Protein AF-A0A5N6YJR7-F1 (afdb_monomer_lite)

InterPro domains:
  IPR029063 S-adenosyl-L-methionine-dependent methyltransferase superfamily [G3DSA:3.40.50.150] (848-1028)
  IPR029063 S-adenosyl-L-methionine-dependent methyltransferase superfamily [SSF53335] (855-1019)
  IPR041698 Methyltransferase domain 25 [PF13649] (875-979)
  IPR051654 Fungal Meroterpenoid Biosynthesis Methyltransferases [PTHR35897] (820-1025)

pLDDT: mean 76.23, std 20.25, range [21.7, 98.31]

Sequence (1075 aa):
MTVQIIPPQSAIFSLDSFKAKKLRFVSLGLSGSRAYQSPQRDFAPTCDWDFVGVLDRRCDILDLVRHKREELCDLVGIDQLENFPWEILDVVKEGQTNNNWEVIRFSGYAHDGSKRSLKLWSEEHIRTISPDYEGSRFGVLSAKTVRYMRNHHPRTGEQLFVYQPLRITENLCALVDVDFLAGEEDPTALTAGVTCDLFLSSYTLFERSVGIVKSLKGALMRKWRALSDAPDMQSLLPLLHGYNAFNTETFHRLHIELIGKKPSSVPVDGLSSLSSSSSPTRSDTESHGGSSATSQFKADEDYGIVSLLPIDEKYNARPLQPERSVSTTPDGPHRGDFEFRPVSTKYYPSVFTSNSQGSFGEIRIRANSGWSEWKPVFAKKGLYVNNECKVFPAVQEHFPPHCLQQLLAVDDDAEMLFYSLFEGRTLGQVRLDYYLKGNEASFRDTLNWFLDVELRRAEHVLDAYSKTIDFNPDPTSAPNQAIHRFYHTRLQSGCRFREFYSERCLDVLGVQSPKADFDTNDFLNTPLTINGVAYPPLQHYIDQATDIIDPYKQGGLSDQPVAFGLGDGHAGNLMVTENLKGSVAKAIYIDYEVSGTHSPFLDMAKSIYIDAFFNALYADLLSDTTTELSKSNKSGATVSWNIQPHAIDIDYKLQVDTISRLVAMVKLEYVLLPVFDLVNRNDTVKGSHSLDVLSAALFACALLTRNFKQRADVFFLNLALGVRLATELNEVLSETFGWHRFPVVRNPTTEFTQGMQLQLLSPAAGESQYSSPQWPKDLDMDFIAFLFSSNMQPDDVFLKRADDTYKLQQRFSQTENESHGTIIRRISQARRAGMMISPHTCIRESIFAEPRIDHHFAYSSILGEALQDPSKLLVDVGCCMGTDIRKLVLDGFPPENILGLDIESRYFDVGRTLYNEDRATTKLRFQQADLLDPNFSVKHAHLHNRFHLVHSANVIHLFGYAEQEIFFRNLIHLVAPGGMIWGRQVGLADDFGVGHHQLEGKGARFTIDEFRKLALRAGGWDETEARYEAQLVKYGEIRAEHQYKAWVLQWSIKVPVEKKRVSELRFFRVVEEED

Structure (mmCIF, N/CA/C/O backbone):
data_AF-A0A5N6YJR7-F1
#
_entry.id   AF-A0A5N6YJR7-F1
#
loop_
_atom_site.group_PDB
_atom_site.id
_atom_site.type_symbol
_atom_site.label_atom_id
_atom_site.label_alt_id
_atom_site.label_comp_id
_atom_site.label_asym_id
_atom_site.label_entity_id
_atom_site.label_seq_id
_atom_site.pdbx_PDB_ins_code
_atom_site.Cartn_x
_atom_site.Cartn_y
_atom_site.Cartn_z
_atom_site.occupancy
_atom_site.B_iso_or_equiv
_atom_site.auth_seq_id
_atom_site.auth_comp_id
_atom_site.auth_asym_id
_atom_site.auth_atom_id
_atom_site.pdbx_PDB_model_num
ATOM 1 N N . MET A 1 1 ? 26.171 2.708 -44.310 1.00 38.69 1 MET A N 1
ATOM 2 C CA . MET A 1 1 ? 25.849 3.221 -42.959 1.00 38.69 1 MET A CA 1
ATOM 3 C C . MET A 1 1 ? 25.446 4.672 -43.100 1.00 38.69 1 MET A C 1
ATOM 5 O O . MET A 1 1 ? 26.305 5.509 -43.384 1.00 38.69 1 MET A O 1
ATOM 9 N N . THR A 1 2 ? 24.152 4.920 -42.973 1.00 37.69 2 THR A N 1
ATOM 10 C CA . THR A 1 2 ? 23.501 6.204 -43.225 1.00 37.69 2 THR A CA 1
ATOM 11 C C . THR A 1 2 ? 23.140 6.779 -41.861 1.00 37.69 2 THR A C 1
ATOM 13 O O . THR A 1 2 ? 22.119 6.413 -41.304 1.00 37.69 2 THR A O 1
ATOM 16 N N . VAL A 1 3 ? 23.999 7.597 -41.251 1.00 38.53 3 VAL A N 1
ATOM 17 C CA . VAL A 1 3 ? 23.595 8.341 -40.044 1.00 38.53 3 VAL A CA 1
ATOM 18 C C . VAL A 1 3 ? 22.596 9.381 -40.528 1.00 38.53 3 VAL A C 1
ATOM 20 O O . VAL A 1 3 ? 22.969 10.274 -41.285 1.00 38.53 3 VAL A O 1
ATOM 23 N N . GLN A 1 4 ? 21.317 9.195 -40.213 1.00 42.91 4 GLN A N 1
ATOM 24 C CA . GLN A 1 4 ? 20.268 10.075 -40.704 1.00 42.91 4 GLN A CA 1
ATOM 25 C C . GLN A 1 4 ? 19.961 11.127 -39.646 1.00 42.91 4 GLN A C 1
ATOM 27 O O . GLN A 1 4 ? 19.423 10.825 -38.584 1.00 42.91 4 GLN A O 1
ATOM 32 N N . ILE A 1 5 ? 20.292 12.371 -39.975 1.00 43.91 5 ILE A N 1
ATOM 33 C CA . ILE A 1 5 ? 19.771 13.558 -39.307 1.00 43.91 5 ILE A CA 1
ATOM 34 C C . ILE A 1 5 ? 18.354 13.742 -39.864 1.00 43.91 5 ILE A C 1
ATOM 36 O O . ILE A 1 5 ? 18.188 14.071 -41.037 1.00 43.91 5 ILE A O 1
ATOM 40 N N . ILE A 1 6 ? 17.324 13.437 -39.078 1.00 44.28 6 ILE A N 1
ATOM 41 C CA . ILE A 1 6 ? 15.934 13.694 -39.480 1.00 44.28 6 ILE A CA 1
ATOM 42 C C . ILE A 1 6 ? 15.703 15.202 -39.301 1.00 44.28 6 ILE A C 1
ATOM 44 O O . ILE A 1 6 ? 15.973 15.709 -38.214 1.00 44.28 6 ILE A O 1
ATOM 48 N N . PRO A 1 7 ? 15.265 15.951 -40.328 1.00 41.47 7 PRO A N 1
ATOM 49 C CA . PRO A 1 7 ? 15.310 17.403 -40.278 1.00 41.47 7 PRO A CA 1
ATOM 50 C C . PRO A 1 7 ? 14.008 17.990 -39.717 1.00 41.47 7 PRO A C 1
ATOM 52 O O . PRO A 1 7 ? 12.935 17.787 -40.294 1.00 41.47 7 PRO A O 1
ATOM 55 N N . PRO A 1 8 ? 14.089 18.853 -38.705 1.00 39.31 8 PRO A N 1
ATOM 56 C CA . PRO A 1 8 ? 13.503 20.182 -38.779 1.00 39.31 8 PRO A CA 1
ATOM 57 C C . PRO A 1 8 ? 14.431 21.062 -39.638 1.00 39.31 8 PRO A C 1
ATOM 59 O O . PRO A 1 8 ? 15.636 20.828 -39.695 1.00 39.31 8 PRO A O 1
ATOM 62 N N . GLN A 1 9 ? 13.887 22.029 -40.377 1.00 41.72 9 GLN A N 1
ATOM 63 C CA . GLN A 1 9 ? 14.510 22.679 -41.552 1.00 41.72 9 GLN A CA 1
ATOM 64 C C . GLN A 1 9 ? 15.831 23.459 -41.329 1.00 41.72 9 GLN A C 1
ATOM 66 O O . GLN A 1 9 ? 16.317 24.110 -42.250 1.00 41.72 9 GLN A O 1
ATOM 71 N N . SER A 1 10 ? 16.464 23.355 -40.163 1.00 44.59 10 SER A N 1
ATOM 72 C CA . SER A 1 10 ? 17.805 23.871 -39.877 1.00 44.59 10 SER A CA 1
ATOM 73 C C . SER A 1 10 ? 18.269 23.356 -38.509 1.00 44.59 10 SER A C 1
ATOM 75 O O . SER A 1 10 ? 18.097 24.024 -37.487 1.00 44.59 10 SER A O 1
ATOM 77 N N . ALA A 1 11 ? 18.833 22.154 -38.445 1.00 45.25 11 ALA A N 1
ATOM 78 C CA . ALA A 1 11 ? 19.458 21.707 -37.207 1.00 45.25 11 ALA A CA 1
ATOM 79 C C . ALA A 1 11 ? 20.708 22.568 -36.943 1.00 45.25 11 ALA A C 1
ATOM 81 O O . ALA A 1 11 ? 21.669 22.536 -37.706 1.00 45.25 11 ALA A O 1
ATOM 82 N N . ILE A 1 12 ? 20.692 23.337 -35.853 1.00 51.50 12 ILE A N 1
ATOM 83 C CA . ILE A 1 12 ? 21.845 24.101 -35.335 1.00 51.50 12 ILE A CA 1
ATOM 84 C C . ILE A 1 12 ? 23.001 23.164 -34.923 1.00 51.50 12 ILE A C 1
ATOM 86 O O . ILE A 1 12 ? 24.143 23.595 -34.797 1.00 51.50 12 ILE A O 1
ATOM 90 N N . PHE A 1 13 ? 22.715 21.869 -34.758 1.00 60.50 13 PHE A N 1
ATOM 91 C CA . PHE A 1 13 ? 23.660 20.828 -34.374 1.00 60.50 13 PHE A CA 1
ATOM 92 C C . PHE A 1 13 ? 23.787 19.762 -35.480 1.00 60.50 13 PHE A C 1
ATOM 94 O O . PHE A 1 13 ? 22.796 19.132 -35.853 1.00 60.50 13 PHE A O 1
ATOM 101 N N . SER A 1 14 ? 25.001 19.551 -36.003 1.00 61.88 14 SER A N 1
ATOM 102 C CA . SER A 1 14 ? 25.297 18.561 -37.052 1.00 61.88 14 SER A CA 1
ATOM 103 C C . SER A 1 14 ? 26.054 17.366 -36.474 1.00 61.88 14 SER A C 1
ATOM 105 O O . SER A 1 14 ? 27.153 17.522 -35.949 1.00 61.88 14 SER A O 1
ATOM 107 N N . LEU A 1 15 ? 25.500 16.162 -36.631 1.00 70.19 15 LEU A N 1
ATOM 108 C CA . LEU A 1 15 ? 26.139 14.915 -36.204 1.00 70.19 15 LEU A CA 1
ATOM 109 C C . LEU A 1 15 ? 27.204 14.452 -37.209 1.00 70.19 15 LEU A C 1
ATOM 111 O O . LEU A 1 15 ? 26.918 14.243 -38.390 1.00 70.19 15 LEU A O 1
ATOM 115 N N . ASP A 1 16 ? 28.427 14.219 -36.729 1.00 79.12 16 ASP A N 1
ATOM 116 C CA . ASP A 1 16 ? 29.512 13.672 -37.546 1.00 79.12 16 ASP A CA 1
ATOM 117 C C . ASP A 1 16 ? 29.330 12.158 -37.748 1.00 79.12 16 ASP A C 1
ATOM 119 O O . ASP A 1 16 ? 29.644 11.320 -36.895 1.00 79.12 16 ASP A O 1
ATOM 123 N N . SER A 1 17 ? 28.828 11.802 -38.931 1.00 70.75 17 SER A N 1
ATOM 124 C CA . SER A 1 17 ? 28.575 10.412 -39.312 1.00 70.75 17 SER A CA 1
ATOM 125 C C . SER A 1 17 ? 29.829 9.531 -39.359 1.00 70.75 17 SER A C 1
ATOM 127 O O . SER A 1 17 ? 29.715 8.309 -39.245 1.00 70.75 17 SER A O 1
ATOM 129 N N . PHE A 1 18 ? 31.019 10.109 -39.537 1.00 76.75 18 PHE A N 1
ATOM 130 C CA . PHE A 1 18 ? 32.278 9.372 -39.534 1.00 76.75 18 PHE A CA 1
ATOM 131 C C . PHE A 1 18 ? 32.716 9.066 -38.098 1.00 76.75 18 PHE A C 1
ATOM 133 O O . PHE A 1 18 ? 33.029 7.911 -37.793 1.00 76.75 18 PHE A O 1
ATOM 140 N N . LYS A 1 19 ? 32.644 10.056 -37.195 1.00 83.12 19 LYS A N 1
ATOM 141 C CA . LYS A 1 19 ? 32.892 9.853 -35.755 1.00 83.12 19 LYS A CA 1
ATOM 142 C C . LYS A 1 19 ? 31.936 8.816 -35.160 1.00 83.12 19 LYS A C 1
ATOM 144 O O . LYS A 1 19 ? 32.397 7.884 -34.505 1.00 83.12 19 LYS A O 1
ATOM 149 N N . ALA A 1 20 ? 30.638 8.893 -35.466 1.00 84.19 20 ALA A N 1
ATOM 150 C CA . ALA A 1 20 ? 29.651 7.915 -34.995 1.00 84.19 20 ALA A CA 1
ATOM 151 C C . ALA A 1 20 ? 30.009 6.468 -35.397 1.00 84.19 20 ALA A C 1
ATOM 153 O O . ALA A 1 20 ? 29.943 5.555 -34.574 1.00 84.19 20 ALA A O 1
ATOM 154 N N . LYS A 1 21 ? 30.482 6.252 -36.633 1.00 81.50 21 LYS A N 1
ATOM 155 C CA . LYS A 1 21 ? 30.946 4.928 -37.092 1.00 81.50 21 LYS A CA 1
ATOM 156 C C . LYS A 1 21 ? 32.212 4.469 -36.375 1.00 81.50 21 LYS A C 1
ATOM 158 O O . LYS A 1 21 ? 32.311 3.301 -36.010 1.00 81.50 21 LYS A O 1
ATOM 163 N N . LYS A 1 22 ? 33.175 5.370 -36.146 1.00 86.31 22 LYS A N 1
ATOM 164 C CA . LYS A 1 22 ? 34.405 5.066 -35.387 1.00 86.31 22 LYS A CA 1
ATOM 165 C C . LYS A 1 22 ? 34.087 4.637 -33.945 1.00 86.31 22 LYS A C 1
ATOM 167 O O . LYS A 1 22 ? 34.786 3.796 -33.375 1.00 86.31 22 LYS A O 1
ATOM 172 N N . LEU A 1 23 ? 33.009 5.181 -33.384 1.00 89.12 23 LEU A N 1
ATOM 173 C CA . LEU A 1 23 ? 32.462 4.825 -32.074 1.00 89.12 23 LEU A CA 1
ATOM 174 C C . LEU A 1 23 ? 31.532 3.600 -32.091 1.00 89.12 23 LEU A C 1
ATOM 176 O O . LEU A 1 23 ? 30.975 3.260 -31.056 1.00 89.12 23 LEU A O 1
ATOM 180 N N . ARG A 1 24 ? 31.424 2.892 -33.226 1.00 86.94 24 ARG A N 1
ATOM 181 C CA . ARG A 1 24 ? 30.637 1.656 -33.403 1.00 86.94 24 ARG A CA 1
ATOM 182 C C . ARG A 1 24 ? 29.122 1.814 -33.235 1.00 86.94 24 ARG A C 1
ATOM 184 O O . ARG A 1 24 ? 28.432 0.831 -32.984 1.00 86.94 24 ARG A O 1
ATOM 191 N N . PHE A 1 25 ? 28.578 3.014 -33.431 1.00 84.50 25 PHE A N 1
ATOM 192 C CA . PHE A 1 25 ? 27.127 3.153 -33.537 1.00 84.50 25 PHE A CA 1
ATOM 193 C C . PHE A 1 25 ? 26.617 2.453 -34.801 1.00 84.50 25 PHE A C 1
ATOM 195 O O . PHE A 1 25 ? 27.049 2.753 -35.918 1.00 84.50 25 PHE A O 1
ATOM 202 N N . VAL A 1 26 ? 25.660 1.548 -34.618 1.00 76.44 26 VAL A N 1
ATOM 203 C CA . VAL A 1 26 ? 24.882 0.926 -35.697 1.00 76.44 26 VAL A CA 1
ATOM 204 C C . VAL A 1 26 ? 23.881 1.937 -36.246 1.00 76.44 26 VAL A C 1
ATOM 206 O O . VAL A 1 26 ? 23.710 2.067 -37.461 1.00 76.44 26 VAL A O 1
ATOM 209 N N . SER A 1 27 ? 23.258 2.688 -35.338 1.00 74.62 27 SER A N 1
ATOM 210 C CA . SER A 1 27 ? 22.354 3.790 -35.638 1.00 74.62 27 SER A CA 1
ATOM 211 C C . SER A 1 27 ? 22.435 4.853 -34.545 1.00 74.62 27 SER A C 1
ATOM 213 O O . SER A 1 27 ? 22.679 4.539 -33.381 1.00 74.62 27 SER A O 1
ATOM 215 N N . LEU A 1 28 ? 22.229 6.111 -34.924 1.00 77.31 28 LEU A N 1
ATOM 216 C CA . LEU A 1 28 ? 22.162 7.242 -34.008 1.00 77.31 28 LEU A CA 1
ATOM 217 C C . LEU A 1 28 ? 21.106 8.215 -34.523 1.00 77.31 28 LEU A C 1
ATOM 219 O O . LEU A 1 28 ? 21.178 8.658 -35.670 1.00 77.31 28 LEU A O 1
ATOM 223 N N . GLY A 1 29 ? 20.122 8.502 -33.681 1.00 73.88 29 GLY A N 1
ATOM 224 C CA . GLY A 1 29 ? 19.033 9.427 -33.959 1.00 73.88 29 GLY A CA 1
ATOM 225 C C . GLY A 1 29 ? 19.043 10.618 -33.006 1.00 73.88 29 GLY A C 1
ATOM 226 O O . GLY A 1 29 ? 19.552 10.507 -31.891 1.00 73.88 29 GLY A O 1
ATOM 227 N N . LEU A 1 30 ? 18.478 11.738 -33.459 1.00 74.81 30 LEU A N 1
ATOM 228 C CA . LEU A 1 30 ? 18.408 13.013 -32.744 1.00 74.81 30 LEU A CA 1
ATOM 229 C C . LEU A 1 30 ? 16.988 13.585 -32.808 1.00 74.81 30 LEU A C 1
ATOM 231 O O . LEU A 1 30 ? 16.368 13.565 -33.870 1.00 74.81 30 LEU A O 1
ATOM 235 N N . SER A 1 31 ? 16.504 14.098 -31.680 1.00 71.19 31 SER A N 1
ATOM 236 C CA . SER A 1 31 ? 15.208 14.755 -31.501 1.00 71.19 31 SER A CA 1
ATOM 237 C C . SER A 1 31 ? 15.265 15.730 -30.297 1.00 71.19 31 SER A C 1
ATOM 239 O O . SER A 1 31 ? 16.349 16.165 -29.899 1.00 71.19 31 SER A O 1
ATOM 241 N N . GLY A 1 32 ? 14.119 16.113 -29.730 1.00 70.56 32 GLY A N 1
ATOM 242 C CA . GLY A 1 32 ? 13.998 16.952 -28.526 1.00 70.56 32 GLY A CA 1
ATOM 243 C C . GLY A 1 32 ? 13.419 18.341 -28.802 1.00 70.56 32 GLY A C 1
ATOM 244 O O . GLY A 1 32 ? 13.248 18.745 -29.953 1.00 70.56 32 GLY A O 1
ATOM 245 N N . SER A 1 33 ? 13.080 19.097 -27.753 1.00 67.06 33 SER A N 1
ATOM 246 C CA . SER A 1 33 ? 12.416 20.406 -27.897 1.00 67.06 33 SER A CA 1
ATOM 247 C C . SER A 1 33 ? 13.222 21.412 -28.727 1.00 67.06 33 SER A C 1
ATOM 249 O O . SER A 1 33 ? 12.625 22.190 -29.471 1.00 67.06 33 SER A O 1
ATOM 251 N N . ARG A 1 34 ? 14.561 21.365 -28.671 1.00 71.31 34 ARG A N 1
ATOM 252 C CA . ARG A 1 34 ? 15.426 22.214 -29.506 1.00 71.31 34 ARG A CA 1
ATOM 253 C C . ARG A 1 34 ? 15.514 21.793 -30.958 1.00 71.31 34 ARG A C 1
ATOM 255 O O . ARG A 1 34 ? 15.705 22.670 -31.796 1.00 71.31 34 ARG A O 1
ATOM 262 N N . ALA A 1 35 ? 15.384 20.503 -31.267 1.00 65.38 35 ALA A N 1
ATOM 263 C CA . ALA A 1 35 ? 15.420 20.062 -32.654 1.00 65.38 35 ALA A CA 1
ATOM 264 C C . ALA A 1 35 ? 14.335 20.816 -33.437 1.00 65.38 35 ALA A C 1
ATOM 266 O O . ALA A 1 35 ? 14.617 21.446 -34.444 1.00 65.38 35 ALA A O 1
ATOM 267 N N . TYR A 1 36 ? 13.119 20.882 -32.908 1.00 64.12 36 TYR A N 1
ATOM 268 C CA . TYR A 1 36 ? 11.953 21.416 -33.612 1.00 64.12 36 TYR A CA 1
ATOM 269 C C . TYR A 1 36 ? 11.804 22.952 -33.609 1.00 64.12 36 TYR A C 1
ATOM 271 O O . TYR A 1 36 ? 10.783 23.465 -34.069 1.00 64.12 36 TYR A O 1
ATOM 279 N N . GLN A 1 37 ? 12.785 23.708 -33.105 1.00 60.75 37 GLN A N 1
ATOM 280 C CA . GLN A 1 37 ? 12.712 25.172 -33.038 1.00 60.75 37 GLN A CA 1
ATOM 281 C C . GLN A 1 37 ? 13.240 25.853 -34.306 1.00 60.75 37 GLN A C 1
ATOM 283 O O . GLN A 1 37 ? 14.211 25.419 -34.920 1.00 60.75 37 GLN A O 1
ATOM 288 N N . SER A 1 38 ? 12.600 26.965 -34.688 1.00 57.25 38 SER A N 1
ATOM 289 C CA . SER A 1 38 ? 13.069 27.812 -35.791 1.00 57.25 38 SER A CA 1
ATOM 290 C C . SER A 1 38 ? 14.421 28.455 -35.438 1.00 57.25 38 SER A C 1
ATOM 292 O O . SER A 1 38 ? 14.562 28.977 -34.330 1.00 57.25 38 SER A O 1
ATOM 294 N N . PRO A 1 39 ? 15.386 28.510 -36.375 1.00 54.41 39 PRO A N 1
ATOM 295 C CA . PRO A 1 39 ? 16.738 29.032 -36.142 1.00 54.41 39 PRO A CA 1
ATOM 296 C C . PRO A 1 39 ? 16.769 30.552 -35.902 1.00 54.41 39 PRO A C 1
ATOM 298 O O . PRO A 1 39 ? 17.824 31.106 -35.620 1.00 54.41 39 PRO A O 1
ATOM 301 N N . GLN A 1 40 ? 15.628 31.235 -36.053 1.00 49.31 40 GLN A N 1
ATOM 302 C CA . GLN A 1 40 ? 15.487 32.691 -35.950 1.00 49.31 40 GLN A CA 1
ATOM 303 C C . GLN A 1 40 ? 14.990 33.179 -34.575 1.00 49.31 40 GLN A C 1
ATOM 305 O O . GLN A 1 40 ? 14.792 34.380 -34.410 1.00 49.31 40 GLN A O 1
ATOM 310 N N . ARG A 1 41 ? 14.737 32.290 -33.602 1.00 55.31 41 ARG A N 1
ATOM 311 C CA . ARG A 1 41 ? 14.317 32.677 -32.240 1.00 55.31 41 ARG A CA 1
ATOM 312 C C . ARG A 1 41 ? 15.483 32.595 -31.259 1.00 55.31 41 ARG A C 1
ATOM 314 O O . ARG A 1 41 ? 16.262 31.649 -31.318 1.00 55.31 41 ARG A O 1
ATOM 321 N N . ASP A 1 42 ? 15.543 33.547 -30.327 1.00 51.22 42 ASP A N 1
ATOM 322 C CA . ASP A 1 42 ? 16.462 33.486 -29.189 1.00 51.22 42 ASP A CA 1
ATOM 323 C C . ASP A 1 42 ? 16.223 32.201 -28.385 1.00 51.22 42 ASP A C 1
ATOM 325 O O . ASP A 1 42 ? 15.086 31.851 -28.046 1.00 51.22 42 ASP A O 1
ATOM 329 N N . PHE A 1 43 ? 17.303 31.472 -28.110 1.00 56.28 43 PHE A N 1
ATOM 330 C CA . PHE A 1 43 ? 17.238 30.172 -27.455 1.00 56.28 43 PHE A CA 1
ATOM 331 C C . PHE A 1 43 ? 16.816 30.316 -25.995 1.00 56.28 43 PHE A C 1
ATOM 333 O O . PHE A 1 43 ? 17.529 30.913 -25.188 1.00 56.28 43 PHE A O 1
ATOM 340 N N . ALA A 1 44 ? 15.699 29.694 -25.617 1.00 53.06 44 ALA A N 1
ATOM 341 C CA . ALA A 1 44 ? 15.388 29.525 -24.206 1.00 53.06 44 ALA A CA 1
ATOM 342 C C . ALA A 1 44 ? 16.381 28.514 -23.580 1.00 53.06 44 ALA A C 1
ATOM 344 O O . ALA A 1 44 ? 16.600 27.432 -24.143 1.00 53.06 44 ALA A O 1
ATOM 345 N N . PRO A 1 45 ? 16.971 28.812 -22.406 1.00 48.94 45 PRO A N 1
ATOM 346 C CA . PRO A 1 45 ? 17.922 27.920 -21.733 1.00 48.94 45 PRO A CA 1
ATOM 347 C C . PRO A 1 45 ? 17.298 26.594 -21.260 1.00 48.94 45 PRO A C 1
ATOM 349 O O . PRO A 1 45 ? 18.014 25.668 -20.901 1.00 48.94 45 PRO A O 1
ATOM 352 N N . THR A 1 46 ? 15.969 26.468 -21.288 1.00 53.03 46 THR A N 1
ATOM 353 C CA . THR A 1 46 ? 15.217 25.292 -20.822 1.00 53.03 46 THR A CA 1
ATOM 354 C C . THR A 1 46 ? 15.019 24.201 -21.875 1.00 53.03 46 THR A C 1
ATOM 356 O O . THR A 1 46 ? 14.448 23.163 -21.558 1.00 53.03 46 THR A O 1
ATOM 359 N N . CYS A 1 47 ? 15.449 24.419 -23.119 1.00 66.31 47 CYS A N 1
ATOM 360 C CA . CYS A 1 47 ? 15.205 23.472 -24.207 1.00 66.31 47 CYS A CA 1
ATOM 361 C C . CYS A 1 47 ? 16.347 22.447 -24.322 1.00 66.31 47 CYS A C 1
ATOM 363 O O . CYS A 1 47 ? 17.527 22.798 -24.242 1.00 66.31 47 CYS A O 1
ATOM 365 N N . ASP A 1 48 ? 15.991 21.191 -24.558 1.00 78.56 48 ASP A N 1
ATOM 366 C CA . ASP A 1 48 ? 16.843 20.003 -24.561 1.00 78.56 48 ASP A CA 1
ATOM 367 C C . ASP A 1 48 ? 16.961 19.343 -25.945 1.00 78.56 48 ASP A C 1
ATOM 369 O O . ASP A 1 48 ? 16.157 19.576 -26.854 1.00 78.56 48 ASP A O 1
ATOM 373 N N . TRP A 1 49 ? 18.007 18.528 -26.099 1.00 80.88 49 TRP A N 1
ATOM 374 C CA . TRP A 1 49 ? 18.134 17.576 -27.199 1.00 80.88 49 TRP A CA 1
ATOM 375 C C . TRP A 1 49 ? 18.229 16.163 -26.648 1.00 80.88 49 TRP A C 1
ATOM 377 O O . TRP A 1 49 ? 19.018 15.895 -25.732 1.00 80.88 49 TRP A O 1
ATOM 387 N N . ASP A 1 50 ? 17.512 15.262 -27.302 1.00 80.19 50 ASP A N 1
ATOM 388 C CA . ASP A 1 50 ? 17.483 13.850 -26.965 1.00 80.19 50 ASP A CA 1
ATOM 389 C C . ASP A 1 50 ? 18.001 13.020 -28.134 1.00 80.19 50 ASP A C 1
ATOM 391 O O . ASP A 1 50 ? 17.660 13.242 -29.296 1.00 80.19 50 ASP A O 1
ATOM 395 N N . PHE A 1 51 ? 18.831 12.039 -27.815 1.00 82.81 51 PHE A N 1
ATOM 396 C CA . PHE A 1 51 ? 19.462 11.143 -28.761 1.00 82.81 51 PHE A CA 1
ATOM 397 C C . PHE A 1 51 ? 19.140 9.698 -28.386 1.00 82.81 51 PHE A C 1
ATOM 399 O O . PHE A 1 51 ? 19.081 9.338 -27.207 1.00 82.81 51 PHE A O 1
ATOM 406 N N . VAL A 1 52 ? 19.021 8.839 -29.396 1.00 81.06 52 VAL A N 1
ATOM 407 C CA . VAL A 1 52 ? 18.995 7.382 -29.211 1.00 81.06 52 VAL A CA 1
ATOM 408 C C . VAL A 1 52 ? 20.101 6.778 -30.053 1.00 81.06 52 VAL A C 1
ATOM 410 O O . VAL A 1 52 ? 20.115 6.931 -31.275 1.00 81.06 52 VAL A O 1
ATOM 413 N N . GLY A 1 53 ? 21.037 6.108 -29.390 1.00 84.38 53 GLY A N 1
ATOM 414 C CA . GLY A 1 53 ? 22.162 5.435 -30.021 1.00 84.38 53 GLY A CA 1
ATOM 415 C C . GLY A 1 53 ? 22.061 3.929 -29.836 1.00 84.38 53 GLY A C 1
ATOM 416 O O . GLY A 1 53 ? 21.905 3.457 -28.714 1.00 84.38 53 GLY A O 1
ATOM 417 N N . VAL A 1 54 ? 22.170 3.180 -30.930 1.00 82.38 54 VAL A N 1
ATOM 418 C CA . VAL A 1 54 ? 22.126 1.713 -30.936 1.00 82.38 54 VAL A CA 1
ATOM 419 C C . VAL A 1 54 ? 23.511 1.173 -31.281 1.00 82.38 54 VAL A C 1
ATOM 421 O O . VAL A 1 54 ? 24.092 1.569 -32.295 1.00 82.38 54 VAL A O 1
ATOM 424 N N . LEU A 1 55 ? 24.027 0.274 -30.445 1.00 88.00 55 LEU A N 1
ATOM 425 C CA . LEU A 1 55 ? 25.262 -0.490 -30.654 1.00 88.00 55 LEU A CA 1
ATOM 426 C C . LEU A 1 55 ? 24.944 -1.984 -30.803 1.00 88.00 55 LEU A C 1
ATOM 428 O O . LEU A 1 55 ? 23.860 -2.411 -30.426 1.00 88.00 55 LEU A O 1
ATOM 432 N N . ASP A 1 56 ? 25.872 -2.788 -31.324 1.00 83.38 56 ASP A N 1
ATOM 433 C CA . ASP A 1 56 ? 25.622 -4.221 -31.558 1.00 83.38 56 ASP A CA 1
ATOM 434 C C . ASP A 1 56 ? 25.361 -4.990 -30.243 1.00 83.38 56 ASP A C 1
ATOM 436 O O . ASP A 1 56 ? 24.367 -5.708 -30.127 1.00 83.38 56 ASP A O 1
ATOM 440 N N . ARG A 1 57 ? 26.226 -4.815 -29.230 1.00 85.12 57 ARG A N 1
ATOM 441 C CA . ARG A 1 57 ? 26.191 -5.568 -27.959 1.00 85.12 57 ARG A CA 1
ATOM 442 C C . ARG A 1 57 ? 26.287 -4.656 -26.740 1.00 85.12 57 ARG A C 1
ATOM 444 O O . ARG A 1 57 ? 26.858 -3.566 -26.800 1.00 85.12 57 ARG A O 1
ATOM 451 N N . ARG A 1 58 ? 25.820 -5.140 -25.585 1.00 84.06 58 ARG A N 1
ATOM 452 C CA . ARG A 1 58 ? 25.914 -4.417 -24.298 1.00 84.06 58 ARG A CA 1
ATOM 453 C C . ARG A 1 58 ? 27.362 -4.089 -23.905 1.00 84.06 58 ARG A C 1
ATOM 455 O O . ARG A 1 58 ? 27.613 -3.019 -23.356 1.00 84.06 58 ARG A O 1
ATOM 462 N N . CYS A 1 59 ? 28.325 -4.958 -24.225 1.00 83.44 59 CYS A N 1
ATOM 463 C CA . CYS A 1 59 ? 29.744 -4.689 -23.966 1.00 83.44 59 CYS A CA 1
ATOM 464 C C . CYS A 1 59 ? 30.282 -3.494 -24.767 1.00 83.44 59 CYS A C 1
ATOM 466 O O . CYS A 1 59 ? 31.105 -2.749 -24.250 1.00 83.44 59 CYS A O 1
ATOM 468 N N . ASP A 1 60 ? 29.780 -3.256 -25.984 1.00 87.56 60 ASP A N 1
ATOM 469 C CA . ASP A 1 60 ? 30.204 -2.112 -26.796 1.00 87.56 60 ASP A CA 1
ATOM 470 C C . ASP A 1 60 ? 29.693 -0.783 -26.199 1.00 87.56 60 ASP A C 1
ATOM 472 O O . ASP A 1 60 ? 30.391 0.228 -26.270 1.00 87.56 60 ASP A O 1
ATOM 476 N N . ILE A 1 61 ? 28.525 -0.786 -25.535 1.00 89.56 61 ILE A N 1
ATOM 477 C CA . ILE A 1 61 ? 28.046 0.363 -24.740 1.00 89.56 61 ILE A CA 1
ATOM 478 C C . ILE A 1 61 ? 29.016 0.643 -23.589 1.00 89.56 61 ILE A C 1
ATOM 480 O O . ILE A 1 61 ? 29.416 1.787 -23.383 1.00 89.56 61 ILE A O 1
ATOM 484 N N . LEU A 1 62 ? 29.397 -0.401 -22.845 1.00 86.25 62 LEU A N 1
ATOM 485 C CA . LEU A 1 62 ? 30.313 -0.288 -21.709 1.00 86.25 62 LEU A CA 1
ATOM 486 C C . LEU A 1 62 ? 31.686 0.240 -22.137 1.00 86.25 62 LEU A C 1
ATOM 488 O O . LEU A 1 62 ? 32.203 1.158 -21.506 1.00 86.25 62 LEU A O 1
ATOM 492 N N . ASP A 1 63 ? 32.241 -0.279 -23.231 1.00 86.44 63 ASP A N 1
ATOM 493 C CA . ASP A 1 63 ? 33.507 0.198 -23.790 1.00 86.44 63 ASP A CA 1
ATOM 494 C C . ASP A 1 63 ? 33.429 1.682 -24.171 1.00 86.44 63 ASP A C 1
ATOM 496 O O . ASP A 1 63 ? 34.352 2.452 -23.890 1.00 86.44 63 ASP A O 1
ATOM 500 N N . LEU A 1 64 ? 32.315 2.102 -24.780 1.00 89.88 64 LEU A N 1
ATOM 501 C CA . LEU A 1 64 ? 32.096 3.482 -25.199 1.00 89.88 64 LEU A CA 1
ATOM 502 C C . LEU A 1 64 ? 32.095 4.441 -24.000 1.00 89.88 64 LEU A C 1
ATOM 504 O O . LEU A 1 64 ? 32.825 5.433 -23.993 1.00 89.88 64 LEU A O 1
ATOM 508 N N . VAL A 1 65 ? 31.310 4.124 -22.969 1.00 88.00 65 VAL A N 1
ATOM 509 C CA . VAL A 1 65 ? 31.142 5.001 -21.803 1.00 88.00 65 VAL A CA 1
ATOM 510 C C . VAL A 1 65 ? 32.269 4.903 -20.778 1.00 88.00 65 VAL A C 1
ATOM 512 O O . VAL A 1 65 ? 32.339 5.742 -19.890 1.00 88.00 65 VAL A O 1
ATOM 515 N N . ARG A 1 66 ? 33.164 3.916 -20.873 1.00 84.31 66 ARG A N 1
ATOM 516 C CA . ARG A 1 66 ? 34.345 3.822 -19.994 1.00 84.31 66 ARG A CA 1
ATOM 517 C C . ARG A 1 66 ? 35.597 4.363 -20.655 1.00 84.31 66 ARG A C 1
ATOM 519 O O . ARG A 1 66 ? 36.327 5.148 -20.056 1.00 84.31 66 ARG A O 1
ATOM 526 N N . HIS A 1 67 ? 35.845 3.950 -21.894 1.00 87.38 67 HIS A N 1
ATOM 527 C CA . HIS A 1 67 ? 37.137 4.141 -22.549 1.00 87.38 67 HIS A CA 1
ATOM 528 C C . HIS A 1 67 ? 37.116 5.201 -23.652 1.00 87.38 67 HIS A C 1
ATOM 530 O O . HIS A 1 67 ? 38.179 5.639 -24.078 1.00 87.38 67 HIS A O 1
ATOM 536 N N . LYS A 1 68 ? 35.932 5.631 -24.107 1.00 91.44 68 LYS A N 1
ATOM 537 C CA . LYS A 1 68 ? 35.768 6.587 -25.217 1.00 91.44 68 LYS A CA 1
ATOM 538 C C . LYS A 1 68 ? 34.848 7.764 -24.875 1.00 91.44 68 LYS A C 1
ATOM 540 O O . LYS A 1 68 ? 34.207 8.336 -25.755 1.00 91.44 68 LYS A O 1
ATOM 545 N N . ARG A 1 69 ? 34.774 8.137 -23.590 1.00 90.19 69 ARG A N 1
ATOM 546 C CA . ARG A 1 69 ? 33.880 9.201 -23.090 1.00 90.19 69 ARG A CA 1
ATOM 547 C C . ARG A 1 69 ? 34.110 10.545 -23.763 1.00 90.19 69 ARG A C 1
ATOM 549 O O . ARG A 1 69 ? 33.142 11.179 -24.153 1.00 90.19 69 ARG A O 1
ATOM 556 N N . GLU A 1 70 ? 35.365 10.960 -23.906 1.00 90.94 70 GLU A N 1
ATOM 557 C CA . GLU A 1 70 ? 35.702 12.246 -24.528 1.00 90.94 70 GLU A CA 1
ATOM 558 C C . GLU A 1 70 ? 35.218 12.291 -25.975 1.00 90.94 70 GLU A C 1
ATOM 560 O O . GLU A 1 70 ? 34.521 13.214 -26.368 1.00 90.94 70 GLU A O 1
ATOM 565 N N . GLU A 1 71 ? 35.494 11.237 -26.741 1.00 93.00 71 GLU A N 1
ATOM 566 C CA . GLU A 1 71 ? 35.071 11.119 -28.135 1.00 93.00 71 GLU A CA 1
ATOM 567 C C . GLU A 1 71 ? 33.539 11.067 -28.264 1.00 93.00 71 GLU A C 1
ATOM 569 O O . GLU A 1 71 ? 32.980 11.575 -29.238 1.00 93.00 71 GLU A O 1
ATOM 574 N N . LEU A 1 72 ? 32.854 10.470 -27.281 1.00 91.69 72 LEU A N 1
ATOM 575 C CA . LEU A 1 72 ? 31.397 10.466 -27.199 1.00 91.69 72 LEU A CA 1
ATOM 576 C C . LEU A 1 72 ? 30.842 11.861 -26.878 1.00 91.69 72 LEU A C 1
ATOM 578 O O . LEU A 1 72 ? 29.922 12.297 -27.566 1.00 91.69 72 LEU A O 1
ATOM 582 N N . CYS A 1 73 ? 31.401 12.568 -25.890 1.00 92.00 73 CYS A N 1
ATOM 583 C CA . CYS A 1 73 ? 31.057 13.960 -25.581 1.00 92.00 73 CYS A CA 1
ATOM 584 C C . CYS A 1 73 ? 31.206 14.850 -26.818 1.00 92.00 73 CYS A C 1
ATOM 586 O O . CYS A 1 73 ? 30.288 15.595 -27.153 1.00 92.00 73 CYS A O 1
ATOM 588 N N . ASP A 1 74 ? 32.313 14.686 -27.539 1.00 90.31 74 ASP A N 1
ATOM 589 C CA . ASP A 1 74 ? 32.637 15.411 -28.765 1.00 90.31 74 ASP A CA 1
ATOM 590 C C . ASP A 1 74 ? 31.626 15.129 -29.894 1.00 90.31 74 ASP A C 1
ATOM 592 O O . ASP A 1 74 ? 31.296 16.009 -30.689 1.00 90.31 74 ASP A O 1
ATOM 596 N N . LEU A 1 75 ? 31.096 13.900 -29.966 1.00 88.94 75 LEU A N 1
ATOM 597 C CA . LEU A 1 75 ? 30.071 13.516 -30.941 1.00 88.94 75 LEU A CA 1
ATOM 598 C C . LEU A 1 75 ? 28.705 14.155 -30.645 1.00 88.94 75 LEU A C 1
ATOM 600 O O . LEU A 1 75 ? 28.018 14.560 -31.583 1.00 88.94 75 LEU A O 1
ATOM 604 N N . VAL A 1 76 ? 28.289 14.216 -29.375 1.00 88.06 76 VAL A N 1
ATOM 605 C CA . VAL A 1 76 ? 26.969 14.756 -28.983 1.00 88.06 76 VAL A CA 1
ATOM 606 C C . VAL A 1 76 ? 26.997 16.224 -28.545 1.00 88.06 76 VAL A C 1
ATOM 608 O O . VAL A 1 76 ? 25.944 16.795 -28.256 1.00 88.06 76 VAL A O 1
ATOM 611 N N . GLY A 1 77 ? 28.176 16.850 -28.535 1.00 87.56 77 GLY A N 1
ATOM 612 C CA . GLY A 1 77 ? 28.366 18.253 -28.169 1.00 87.56 77 GLY A CA 1
ATOM 613 C C . GLY A 1 77 ? 28.125 18.519 -26.686 1.00 87.56 77 GLY A C 1
ATOM 614 O O . GLY A 1 77 ? 27.424 19.467 -26.344 1.00 87.56 77 GLY A O 1
ATOM 615 N N . ILE A 1 78 ? 28.632 17.642 -25.817 1.00 91.56 78 ILE A N 1
ATOM 616 C CA . ILE A 1 78 ? 28.628 17.840 -24.364 1.00 91.56 78 ILE A CA 1
ATOM 617 C C . ILE A 1 78 ? 29.982 18.411 -23.952 1.00 91.56 78 ILE A C 1
ATOM 619 O O . ILE A 1 78 ? 31.000 17.747 -24.116 1.00 91.56 78 ILE A O 1
ATOM 623 N N . ASP A 1 79 ? 29.970 19.593 -23.344 1.00 90.62 79 ASP A N 1
ATOM 624 C CA . ASP A 1 79 ? 31.168 20.229 -22.784 1.00 90.62 79 ASP A CA 1
ATOM 625 C C . ASP A 1 79 ? 31.311 19.924 -21.292 1.00 90.62 79 ASP A C 1
ATOM 627 O O . ASP A 1 79 ? 32.411 19.726 -20.779 1.00 90.62 79 ASP A O 1
ATOM 631 N N . GLN A 1 80 ? 30.179 19.836 -20.591 1.00 89.69 80 GLN A N 1
ATOM 632 C CA . GLN A 1 80 ? 30.124 19.491 -19.179 1.00 89.69 80 GLN A CA 1
ATOM 633 C C . GLN A 1 80 ? 29.272 18.239 -18.980 1.00 89.69 80 GLN A C 1
ATOM 635 O O . GLN A 1 80 ? 28.040 18.289 -19.015 1.00 89.69 80 GLN A O 1
ATOM 640 N N . LEU A 1 81 ? 29.931 17.104 -18.758 1.00 87.88 81 LEU A N 1
ATOM 641 C CA . LEU A 1 81 ? 29.255 15.836 -18.498 1.00 87.88 81 LEU A CA 1
ATOM 642 C C . LEU A 1 81 ? 28.469 15.889 -17.174 1.00 87.88 81 LEU A C 1
ATOM 644 O O . LEU A 1 81 ? 28.950 16.430 -16.178 1.00 87.88 81 LEU A O 1
ATOM 648 N N . GLU A 1 82 ? 27.256 15.328 -17.160 1.00 85.62 82 GLU A N 1
ATOM 649 C CA . GLU A 1 82 ? 26.494 15.108 -15.925 1.00 85.62 82 GLU A CA 1
ATOM 650 C C . GLU A 1 82 ? 27.292 14.135 -15.045 1.00 85.62 82 GLU A C 1
ATOM 652 O O . GLU A 1 82 ? 27.810 13.131 -15.538 1.00 85.62 82 GLU A O 1
ATOM 657 N N . ASN A 1 83 ? 27.432 14.449 -13.754 1.00 77.62 83 ASN A N 1
ATOM 658 C CA . ASN A 1 83 ? 28.202 13.602 -12.850 1.00 77.62 83 ASN A CA 1
ATOM 659 C C . ASN A 1 83 ? 27.550 12.215 -12.779 1.00 77.62 83 ASN A C 1
ATOM 661 O O . ASN A 1 83 ? 26.407 12.083 -12.344 1.00 77.62 83 ASN A O 1
ATOM 665 N N . PHE A 1 84 ? 28.274 11.200 -13.232 1.00 78.75 84 PHE A N 1
ATOM 666 C CA . PHE A 1 84 ? 27.829 9.816 -13.258 1.00 78.75 84 PHE A CA 1
ATOM 667 C C . PHE A 1 84 ? 28.993 8.964 -12.739 1.00 78.75 84 PHE A C 1
ATOM 669 O O . PHE A 1 84 ? 30.102 9.110 -13.258 1.00 78.75 84 PHE A O 1
ATOM 676 N N . PRO A 1 85 ? 28.786 8.105 -11.726 1.00 74.62 85 PRO A N 1
ATOM 677 C CA . PRO A 1 85 ? 29.857 7.328 -11.101 1.00 74.62 85 PRO A CA 1
ATOM 678 C C . PRO A 1 85 ? 30.241 6.138 -11.991 1.00 74.62 85 PRO A C 1
ATOM 680 O O . PRO A 1 85 ? 29.841 5.002 -11.748 1.00 74.62 85 PRO A O 1
ATOM 683 N N . TRP A 1 86 ? 30.947 6.403 -13.088 1.00 76.06 86 TRP A N 1
ATOM 684 C CA . TRP A 1 86 ? 31.260 5.422 -14.134 1.00 76.06 86 TRP A CA 1
ATOM 685 C C . TRP A 1 86 ? 32.092 4.236 -13.633 1.00 76.06 86 TRP A C 1
ATOM 687 O O . TRP A 1 86 ? 32.008 3.151 -14.206 1.00 76.06 86 TRP A O 1
ATOM 697 N N . GLU A 1 87 ? 32.841 4.432 -12.553 1.00 71.31 87 GLU A N 1
ATOM 698 C CA . GLU A 1 87 ? 33.714 3.449 -11.912 1.00 71.31 87 GLU A CA 1
ATOM 699 C C . GLU A 1 87 ? 32.917 2.241 -11.393 1.00 71.31 87 GLU A C 1
ATOM 701 O O . GLU A 1 87 ? 33.423 1.121 -11.381 1.00 71.31 87 GLU A O 1
ATOM 706 N N . ILE A 1 88 ? 31.631 2.414 -11.054 1.00 67.56 88 ILE A N 1
ATOM 707 C CA . ILE A 1 88 ? 30.775 1.296 -10.624 1.00 67.56 88 ILE A CA 1
ATOM 708 C C . ILE A 1 88 ? 30.604 0.236 -11.709 1.00 67.56 88 ILE A C 1
ATOM 710 O O . ILE A 1 88 ? 30.385 -0.941 -11.425 1.00 67.56 88 ILE A O 1
ATOM 714 N N . LEU A 1 89 ? 30.715 0.640 -12.975 1.00 71.00 89 LEU A N 1
ATOM 715 C CA . LEU A 1 89 ? 30.619 -0.291 -14.080 1.00 71.00 89 LEU A CA 1
ATOM 716 C C . LEU A 1 89 ? 31.852 -1.220 -14.086 1.00 71.00 89 LEU A C 1
ATOM 718 O O . LEU A 1 89 ? 31.751 -2.363 -14.534 1.00 71.00 89 LEU A O 1
ATOM 722 N N . ASP A 1 90 ? 33.000 -0.804 -13.546 1.00 61.91 90 ASP A N 1
ATOM 723 C CA . ASP A 1 90 ? 34.227 -1.611 -13.509 1.00 61.91 90 ASP A CA 1
ATOM 724 C C . ASP A 1 90 ? 34.132 -2.837 -12.594 1.00 61.91 90 ASP A C 1
ATOM 726 O O . ASP A 1 90 ? 34.723 -3.871 -12.911 1.00 61.91 90 ASP A O 1
ATOM 730 N N . VAL A 1 91 ? 33.277 -2.780 -11.569 1.00 54.62 91 VAL A N 1
ATOM 731 C CA . VAL A 1 91 ? 33.011 -3.869 -10.607 1.00 54.62 91 VAL A CA 1
ATOM 732 C C . VAL A 1 91 ? 32.130 -4.988 -11.198 1.00 54.62 91 VAL A C 1
ATOM 734 O O . VAL A 1 91 ? 32.125 -6.113 -10.707 1.00 54.62 91 VAL A O 1
ATOM 737 N N . VAL A 1 92 ? 31.443 -4.745 -12.323 1.00 53.31 92 VAL A N 1
ATOM 738 C CA . VAL A 1 92 ? 30.507 -5.698 -12.973 1.00 53.31 92 VAL A CA 1
ATOM 739 C C . VAL A 1 92 ? 31.213 -6.940 -13.570 1.00 53.31 92 VAL A C 1
ATOM 741 O O . VAL A 1 92 ? 30.567 -7.836 -14.107 1.00 53.31 92 VAL A O 1
ATOM 744 N N . LYS A 1 93 ? 32.547 -7.034 -13.488 1.00 44.31 93 LYS A N 1
ATOM 745 C CA . LYS A 1 93 ? 33.337 -8.112 -14.109 1.00 44.31 93 LYS A CA 1
ATOM 746 C C . LYS A 1 93 ? 33.419 -9.426 -13.317 1.00 44.31 93 LYS A C 1
ATOM 748 O O . LYS A 1 93 ? 33.813 -10.422 -13.915 1.00 44.31 93 LYS A O 1
ATOM 753 N N . GLU A 1 94 ? 33.014 -9.485 -12.047 1.00 37.41 94 GLU A N 1
ATOM 754 C CA . GLU A 1 94 ? 33.173 -10.699 -11.223 1.00 37.41 94 GLU A CA 1
ATOM 755 C C . GLU A 1 94 ? 31.894 -11.075 -10.462 1.00 37.41 94 GLU A C 1
ATOM 757 O O . GLU A 1 94 ? 31.735 -10.764 -9.288 1.00 37.41 94 GLU A O 1
ATOM 762 N N . GLY A 1 95 ? 30.962 -11.761 -11.133 1.00 41.75 95 GLY A N 1
ATOM 763 C CA . GLY A 1 95 ? 29.946 -12.616 -10.493 1.00 41.75 95 GLY A CA 1
ATOM 764 C C . GLY A 1 95 ? 28.945 -11.978 -9.514 1.00 41.75 95 GLY A C 1
ATOM 765 O O . GLY A 1 95 ? 28.099 -12.705 -8.998 1.00 41.75 95 GLY A O 1
ATOM 766 N N . GLN A 1 96 ? 28.992 -10.668 -9.254 1.00 41.62 96 GLN A N 1
ATOM 767 C CA . GLN A 1 96 ? 28.057 -9.980 -8.361 1.00 41.62 96 GLN A CA 1
ATOM 768 C C . GLN A 1 96 ? 26.877 -9.328 -9.100 1.00 41.62 96 GLN A C 1
ATOM 770 O O . GLN A 1 96 ? 26.957 -8.854 -10.232 1.00 41.62 96 GLN A O 1
ATOM 775 N N . THR A 1 97 ? 25.743 -9.350 -8.410 1.00 44.56 97 THR A N 1
ATOM 776 C CA . THR A 1 97 ? 24.349 -9.383 -8.872 1.00 44.56 97 THR A CA 1
ATOM 777 C C . THR A 1 97 ? 23.746 -8.035 -9.295 1.00 44.56 97 THR A C 1
ATOM 779 O O . THR A 1 97 ? 22.604 -7.755 -8.951 1.00 44.56 97 THR A O 1
ATOM 782 N N . ASN A 1 98 ? 24.462 -7.188 -10.044 1.00 51.03 98 ASN A N 1
ATOM 783 C CA . ASN A 1 98 ? 23.950 -5.865 -10.459 1.00 51.03 98 ASN A CA 1
ATOM 784 C C . ASN A 1 98 ? 23.754 -5.720 -11.984 1.00 51.03 98 ASN A C 1
ATOM 786 O O . ASN A 1 98 ? 24.101 -4.706 -12.591 1.00 51.03 98 ASN A O 1
ATOM 790 N N . ASN A 1 99 ? 23.196 -6.757 -12.622 1.00 54.78 99 ASN A N 1
ATOM 791 C CA . ASN A 1 99 ? 22.990 -6.813 -14.077 1.00 54.78 99 ASN A CA 1
ATOM 792 C C . ASN A 1 99 ? 21.629 -6.280 -14.568 1.00 54.78 99 ASN A C 1
ATOM 794 O O . ASN A 1 99 ? 21.385 -6.317 -15.776 1.00 54.78 99 ASN A O 1
ATOM 798 N N . ASN A 1 100 ? 20.811 -5.721 -13.674 1.00 60.00 100 ASN A N 1
ATOM 799 C CA . ASN A 1 100 ? 19.420 -5.293 -13.888 1.00 60.00 100 ASN A CA 1
ATOM 800 C C . ASN A 1 100 ? 19.251 -3.957 -14.650 1.00 60.00 100 ASN A C 1
ATOM 802 O O . ASN A 1 100 ? 18.368 -3.165 -14.334 1.00 60.00 100 ASN A O 1
ATOM 806 N N . TRP A 1 101 ? 20.131 -3.645 -15.601 1.00 75.12 101 TRP A N 1
ATOM 807 C CA . TRP A 1 101 ? 19.937 -2.493 -16.483 1.00 75.12 101 TRP A CA 1
ATOM 808 C C . TRP A 1 101 ? 20.081 -2.900 -17.940 1.00 75.12 101 TRP A C 1
ATOM 810 O O . TRP A 1 101 ? 20.947 -3.692 -18.313 1.00 75.12 101 TRP A O 1
ATOM 820 N N . GLU A 1 102 ? 19.253 -2.299 -18.774 1.00 75.94 102 GLU A N 1
ATOM 821 C CA . GLU A 1 102 ? 19.107 -2.614 -20.187 1.00 75.94 102 GLU A CA 1
ATOM 822 C C . GLU A 1 102 ? 19.530 -1.430 -21.070 1.00 75.94 102 GLU A C 1
ATOM 824 O O . GLU A 1 102 ? 20.041 -1.620 -22.177 1.00 75.94 102 GLU A O 1
ATOM 829 N N . VAL A 1 103 ? 19.386 -0.204 -20.556 1.00 82.94 103 VAL A N 1
ATOM 830 C CA . VAL A 1 103 ? 19.715 1.054 -21.242 1.00 82.94 103 VAL A CA 1
ATOM 831 C C . VAL A 1 103 ? 20.619 1.907 -20.351 1.00 82.94 103 VAL A C 1
ATOM 833 O O . VAL A 1 103 ? 20.388 2.005 -19.149 1.00 82.94 103 VAL A O 1
ATOM 836 N N . ILE A 1 104 ? 21.627 2.575 -20.926 1.00 87.62 104 ILE A N 1
ATOM 837 C CA . ILE A 1 104 ? 22.431 3.589 -20.215 1.00 87.62 104 ILE A CA 1
ATOM 838 C C . ILE A 1 104 ? 22.065 4.978 -20.723 1.00 87.62 104 ILE A C 1
ATOM 840 O O . ILE A 1 104 ? 22.116 5.244 -21.924 1.00 87.62 104 ILE A O 1
ATOM 844 N N . ARG A 1 105 ? 21.749 5.890 -19.803 1.00 88.69 105 ARG A N 1
ATOM 845 C CA . ARG A 1 105 ? 21.575 7.310 -20.112 1.00 88.69 105 ARG A CA 1
ATOM 846 C C . ARG A 1 105 ? 22.903 8.051 -19.946 1.00 88.69 105 ARG A C 1
ATOM 848 O O . ARG A 1 105 ? 23.367 8.265 -18.831 1.00 88.69 105 ARG A O 1
ATOM 855 N N . PHE A 1 106 ? 23.478 8.495 -21.060 1.00 90.62 106 PHE A N 1
ATOM 856 C CA . PHE A 1 106 ? 24.646 9.376 -21.115 1.00 90.62 106 PHE A CA 1
ATOM 857 C C . PHE A 1 106 ? 24.173 10.819 -21.300 1.00 90.62 106 PHE A C 1
ATOM 859 O O . PHE A 1 106 ? 23.351 11.084 -22.172 1.00 90.62 106 PHE A O 1
ATOM 866 N N . SER A 1 107 ? 24.568 11.773 -20.459 1.00 90.56 107 SER A N 1
ATOM 867 C CA . SER A 1 107 ? 23.986 13.125 -20.504 1.00 90.56 107 SER A CA 1
ATOM 868 C C . SER A 1 107 ? 24.934 14.199 -20.004 1.00 90.56 107 SER A C 1
ATOM 870 O O . SER A 1 107 ? 25.841 13.919 -19.233 1.00 90.56 107 SER A O 1
ATOM 872 N N . GLY A 1 108 ? 24.699 15.438 -20.424 1.00 89.69 108 GLY A N 1
ATOM 873 C CA . GLY A 1 108 ? 25.491 16.593 -20.017 1.00 89.69 108 GLY A CA 1
ATOM 874 C C . GLY A 1 108 ? 24.952 17.892 -20.599 1.00 89.69 108 GLY A C 1
ATOM 875 O O . GLY A 1 108 ? 23.858 17.922 -21.169 1.00 89.69 108 GLY A O 1
ATOM 876 N N . TYR A 1 109 ? 25.718 18.962 -20.438 1.00 89.75 109 TYR A N 1
ATOM 877 C CA . TYR A 1 109 ? 25.387 20.302 -20.906 1.00 89.75 109 TYR A CA 1
ATOM 878 C C . TYR A 1 109 ? 26.360 20.734 -22.002 1.00 89.75 109 TYR A C 1
ATOM 880 O O . TYR A 1 109 ? 27.564 20.481 -21.917 1.00 89.75 109 TYR A O 1
ATOM 888 N N . ALA A 1 110 ? 25.812 21.364 -23.035 1.00 87.62 110 ALA A N 1
ATOM 889 C CA . ALA A 1 110 ? 26.571 22.017 -24.094 1.00 87.62 110 ALA A CA 1
ATOM 890 C C . ALA A 1 110 ? 26.956 23.454 -23.690 1.00 87.62 110 ALA A C 1
ATOM 892 O O . ALA A 1 110 ? 26.379 24.026 -22.763 1.00 87.62 110 ALA A O 1
ATOM 893 N N . HIS A 1 111 ? 27.875 24.071 -24.431 1.00 83.50 111 HIS A N 1
ATOM 894 C CA . HIS A 1 111 ? 28.394 25.425 -24.213 1.00 83.50 111 HIS A CA 1
ATOM 895 C C . HIS A 1 111 ? 27.293 26.491 -24.257 1.00 83.50 111 HIS A C 1
ATOM 897 O O . HIS A 1 111 ? 27.374 27.527 -23.604 1.00 83.50 111 HIS A O 1
ATOM 903 N N . ASP A 1 112 ? 26.232 26.237 -25.021 1.00 77.00 112 ASP A N 1
ATOM 904 C CA . ASP A 1 112 ? 25.053 27.100 -25.119 1.00 77.00 112 ASP A CA 1
ATOM 905 C C . ASP A 1 112 ? 24.056 26.924 -23.949 1.00 77.00 112 ASP A C 1
ATOM 907 O O . ASP A 1 112 ? 22.928 27.420 -24.012 1.00 77.00 112 ASP A O 1
ATOM 911 N N . GLY A 1 113 ? 24.450 26.177 -22.912 1.00 78.12 113 GLY A N 1
ATOM 912 C CA . GLY A 1 113 ? 23.679 25.905 -21.702 1.00 78.12 113 GLY A CA 1
ATOM 913 C C . GLY A 1 113 ? 22.604 24.830 -21.849 1.00 78.12 113 GLY A C 1
ATOM 914 O O . GLY A 1 113 ? 21.964 24.475 -20.860 1.00 78.12 113 GLY A O 1
ATOM 915 N N . SER A 1 114 ? 22.379 24.283 -23.047 1.00 80.56 114 SER A N 1
ATOM 916 C CA . SER A 1 114 ? 21.308 23.304 -23.238 1.00 80.56 114 SER A CA 1
ATOM 917 C C . SER A 1 114 ? 21.700 21.881 -22.868 1.00 80.56 114 SER A C 1
ATOM 919 O O . SER A 1 114 ? 22.832 21.439 -23.072 1.00 80.56 114 SER A O 1
ATOM 921 N N . LYS A 1 115 ? 20.720 21.135 -22.348 1.00 86.31 115 LYS A N 1
ATOM 922 C CA . LYS A 1 115 ? 20.899 19.740 -21.944 1.00 86.31 115 LYS A CA 1
ATOM 923 C C . LYS A 1 115 ? 20.941 18.826 -23.173 1.00 86.31 115 LYS A C 1
ATOM 925 O O . LYS A 1 115 ? 20.167 18.995 -24.116 1.00 86.31 115 LYS A O 1
ATOM 930 N N . ARG A 1 116 ? 21.869 17.871 -23.176 1.00 87.62 116 ARG A N 1
ATOM 931 C CA . ARG A 1 116 ? 22.014 16.799 -24.172 1.00 87.62 116 ARG A CA 1
ATOM 932 C C . ARG A 1 116 ? 21.826 15.466 -23.453 1.00 87.62 116 ARG A C 1
ATOM 934 O O . ARG A 1 116 ? 22.514 15.214 -22.462 1.00 87.62 116 ARG A O 1
ATOM 941 N N . SER A 1 117 ? 20.908 14.621 -23.918 1.00 87.56 117 SER A N 1
ATOM 942 C CA . SER A 1 117 ? 20.652 13.308 -23.316 1.00 87.56 117 SER A CA 1
ATOM 943 C C . SER A 1 117 ? 20.653 12.203 -24.367 1.00 87.56 117 SER A C 1
ATOM 945 O O . SER A 1 117 ? 19.848 12.221 -25.280 1.00 87.56 117 SER A O 1
ATOM 947 N N . LEU A 1 118 ? 21.558 11.236 -24.250 1.00 88.88 118 LEU A N 1
ATOM 948 C CA . LEU A 1 118 ? 21.691 10.082 -25.134 1.00 88.88 118 LEU A CA 1
ATOM 949 C C . LEU A 1 118 ? 21.295 8.803 -24.390 1.00 88.88 118 LEU A C 1
ATOM 951 O O . LEU A 1 118 ? 21.974 8.399 -23.446 1.00 88.88 118 LEU A O 1
ATOM 955 N N . LYS A 1 119 ? 20.222 8.140 -24.833 1.00 87.50 119 LYS A N 1
ATOM 956 C CA . LYS A 1 119 ? 19.893 6.770 -24.413 1.00 87.50 119 LYS A CA 1
ATOM 957 C C . LYS A 1 119 ? 20.690 5.787 -25.289 1.00 87.50 119 LYS A C 1
ATOM 959 O O . LYS A 1 119 ? 20.523 5.777 -26.510 1.00 87.50 119 LYS A O 1
ATOM 964 N N . LEU A 1 120 ? 21.552 4.973 -24.680 1.00 88.44 120 LEU A N 1
ATOM 965 C CA . LEU A 1 120 ? 22.378 3.955 -25.342 1.00 88.44 120 LEU A CA 1
ATOM 966 C C . LEU A 1 120 ? 21.746 2.567 -25.207 1.00 88.44 120 LEU A C 1
ATOM 968 O O . LEU A 1 120 ? 21.524 2.096 -24.092 1.00 88.44 120 LEU A O 1
ATOM 972 N N . TRP A 1 121 ? 21.486 1.926 -26.344 1.00 84.81 121 TRP A N 1
ATOM 973 C CA . TRP A 1 121 ? 20.800 0.640 -26.458 1.00 84.81 121 TRP A CA 1
ATOM 974 C C . TRP A 1 121 ? 21.699 -0.383 -27.158 1.00 84.81 121 TRP A C 1
ATOM 976 O O . TRP A 1 121 ? 22.556 -0.010 -27.963 1.00 84.81 121 TRP A O 1
ATOM 986 N N . SER A 1 122 ? 21.478 -1.673 -26.892 1.00 83.62 122 SER A N 1
ATOM 987 C CA . SER A 1 122 ? 22.120 -2.755 -27.651 1.00 83.62 122 SER A CA 1
ATOM 988 C C . SER A 1 122 ? 21.117 -3.458 -28.558 1.00 83.62 122 SER A C 1
ATOM 990 O O . SER A 1 122 ? 19.998 -3.753 -28.144 1.00 83.62 122 SER A O 1
ATOM 992 N N . GLU A 1 123 ? 21.513 -3.727 -29.798 1.00 77.62 123 GLU A N 1
ATOM 993 C CA . GLU A 1 123 ? 20.682 -4.405 -30.790 1.00 77.62 123 GLU A CA 1
ATOM 994 C C . GLU A 1 123 ? 20.348 -5.835 -30.354 1.00 77.62 123 GLU A C 1
ATOM 996 O O . GLU A 1 123 ? 19.205 -6.263 -30.499 1.00 77.62 123 GLU A O 1
ATOM 1001 N N . GLU A 1 124 ? 21.318 -6.541 -29.765 1.00 74.75 124 GLU A N 1
ATOM 1002 C CA . GLU A 1 124 ? 21.125 -7.847 -29.129 1.00 74.75 124 GLU A CA 1
ATOM 1003 C C . GLU A 1 124 ? 19.945 -7.832 -28.149 1.00 74.75 124 GLU A C 1
ATOM 1005 O O . GLU A 1 124 ? 19.015 -8.622 -28.290 1.00 74.75 124 GLU A O 1
ATOM 1010 N N . HIS A 1 125 ? 19.933 -6.888 -27.206 1.00 72.12 125 HIS A N 1
ATOM 1011 C CA . HIS A 1 125 ? 18.881 -6.816 -26.198 1.00 72.12 125 HIS A CA 1
ATOM 1012 C C . HIS A 1 125 ? 17.518 -6.445 -26.797 1.00 72.12 125 HIS A C 1
ATOM 1014 O O . HIS A 1 125 ? 16.514 -7.076 -26.474 1.00 72.12 125 HIS A O 1
ATOM 1020 N N . ILE A 1 126 ? 17.482 -5.482 -27.727 1.00 70.62 126 ILE A N 1
ATOM 1021 C CA . ILE A 1 126 ? 16.257 -5.107 -28.450 1.00 70.62 126 ILE A CA 1
ATOM 1022 C C . ILE A 1 126 ? 15.647 -6.320 -29.173 1.00 70.62 126 ILE A C 1
ATOM 1024 O O . ILE A 1 126 ? 14.426 -6.474 -29.209 1.00 70.62 126 ILE A O 1
ATOM 1028 N N . ARG A 1 127 ? 16.480 -7.191 -29.759 1.00 68.19 127 ARG A N 1
ATOM 1029 C CA . ARG A 1 127 ? 16.025 -8.414 -30.438 1.00 68.19 127 ARG A CA 1
ATOM 1030 C C . ARG A 1 127 ? 15.439 -9.434 -29.466 1.00 68.19 127 ARG A C 1
ATOM 1032 O O . ARG A 1 127 ? 14.467 -10.080 -29.837 1.00 68.19 127 ARG A O 1
ATOM 1039 N N . THR A 1 128 ? 15.992 -9.557 -28.261 1.00 63.69 128 THR A N 1
ATOM 1040 C CA . THR A 1 128 ? 15.513 -10.495 -27.233 1.00 63.69 128 THR A CA 1
ATOM 1041 C C . THR A 1 128 ? 14.115 -10.147 -26.729 1.00 63.69 128 THR A C 1
ATOM 1043 O O . THR A 1 128 ? 13.318 -11.047 -26.511 1.00 63.69 128 THR A O 1
ATOM 1046 N N . ILE A 1 129 ? 13.800 -8.859 -26.591 1.00 58.12 129 ILE A N 1
ATOM 1047 C CA . ILE A 1 129 ? 12.512 -8.390 -26.046 1.00 58.12 129 ILE A CA 1
ATOM 1048 C C . ILE A 1 129 ? 11.453 -8.111 -27.121 1.00 58.12 129 ILE A C 1
ATOM 1050 O O . ILE A 1 129 ? 10.271 -8.022 -26.824 1.00 58.12 129 ILE A O 1
ATOM 1054 N N . SER A 1 130 ? 11.849 -7.963 -28.391 1.00 55.75 130 SER A N 1
ATOM 1055 C CA . SER A 1 130 ? 10.913 -7.718 -29.498 1.00 55.75 130 SER A CA 1
ATOM 1056 C C . SER A 1 130 ? 9.802 -8.777 -29.685 1.00 55.75 130 SER A C 1
ATOM 1058 O O . SER A 1 130 ? 8.798 -8.404 -30.302 1.00 55.75 130 SER A O 1
ATOM 1060 N N . PRO A 1 131 ? 9.957 -10.056 -29.273 1.00 51.16 131 PRO A N 1
ATOM 1061 C CA . PRO A 1 131 ? 8.889 -11.061 -29.301 1.00 51.16 131 PRO A CA 1
ATOM 1062 C C . PRO A 1 131 ? 8.000 -11.083 -28.045 1.00 51.16 131 PRO A C 1
ATOM 1064 O O . PRO A 1 131 ? 6.905 -11.634 -28.121 1.00 51.16 131 PRO A O 1
ATOM 1067 N N . ASP A 1 132 ? 8.445 -10.514 -26.919 1.00 49.25 132 ASP A N 1
ATOM 1068 C CA . ASP A 1 132 ? 7.691 -10.485 -25.659 1.00 49.25 132 ASP A CA 1
ATOM 1069 C C . ASP A 1 132 ? 6.758 -9.264 -25.649 1.00 49.25 132 ASP A C 1
ATOM 1071 O O . ASP A 1 132 ? 7.136 -8.145 -25.306 1.00 49.25 132 ASP A O 1
ATOM 1075 N N . TYR A 1 133 ? 5.507 -9.474 -26.064 1.00 50.59 133 TYR A N 1
ATOM 1076 C CA . TYR A 1 133 ? 4.467 -8.434 -26.131 1.00 50.59 133 TYR A CA 1
ATOM 1077 C C . TYR A 1 133 ? 3.865 -8.068 -24.756 1.00 50.59 133 TYR A C 1
ATOM 1079 O O . TYR A 1 133 ? 3.065 -7.130 -24.650 1.00 50.59 133 TYR A O 1
ATOM 1087 N N . GLU A 1 134 ? 4.277 -8.756 -23.690 1.00 45.75 134 GLU A N 1
ATOM 1088 C CA . GLU A 1 134 ? 3.897 -8.470 -22.305 1.00 45.75 134 GLU A CA 1
ATOM 1089 C C . GLU A 1 134 ? 4.775 -7.353 -21.714 1.00 45.75 134 GLU A C 1
ATOM 1091 O O . GLU A 1 134 ? 5.701 -7.591 -20.945 1.00 45.75 134 GLU A O 1
ATOM 1096 N N . GLY A 1 135 ? 4.497 -6.103 -22.102 1.00 52.09 135 GLY A N 1
ATOM 1097 C CA . GLY A 1 135 ? 4.860 -4.905 -21.329 1.00 52.09 135 GLY A CA 1
ATOM 1098 C C . GLY A 1 135 ? 6.305 -4.836 -20.812 1.00 52.09 135 GLY A C 1
ATOM 1099 O O . GLY A 1 135 ? 6.511 -4.569 -19.626 1.00 52.09 135 GLY A O 1
ATOM 1100 N N . SER A 1 136 ? 7.305 -5.071 -21.670 1.00 50.06 136 SER A N 1
ATOM 1101 C CA . SER A 1 136 ? 8.714 -5.049 -21.263 1.00 50.06 136 SER A CA 1
ATOM 1102 C C . SER A 1 136 ? 9.135 -3.655 -20.782 1.00 50.06 136 SER A C 1
ATOM 1104 O O . SER A 1 136 ? 9.281 -2.710 -21.557 1.00 50.06 136 SER A O 1
ATOM 1106 N N . ARG A 1 137 ? 9.337 -3.534 -19.472 1.00 62.44 137 ARG A N 1
ATOM 1107 C CA . ARG A 1 137 ? 9.943 -2.379 -18.808 1.00 62.44 137 ARG A CA 1
ATOM 1108 C C . ARG A 1 137 ? 11.459 -2.434 -18.996 1.00 62.44 137 ARG A C 1
ATOM 1110 O O . ARG A 1 137 ? 12.059 -3.468 -18.722 1.00 62.44 137 ARG A O 1
ATOM 1117 N N . PHE A 1 138 ? 12.085 -1.341 -19.437 1.00 67.06 138 PHE A N 1
ATOM 1118 C CA . PHE A 1 138 ? 13.550 -1.260 -19.461 1.00 67.06 138 PHE A CA 1
ATOM 1119 C C . PHE A 1 138 ? 14.074 -0.690 -18.149 1.00 67.06 138 PHE A C 1
ATOM 1121 O O . PHE A 1 138 ? 13.610 0.351 -17.700 1.00 67.06 138 PHE A O 1
ATOM 1128 N N . GLY A 1 139 ? 15.110 -1.281 -17.583 1.00 74.06 139 GLY A N 1
ATOM 1129 C CA . GLY A 1 139 ? 15.950 -0.662 -16.574 1.00 74.06 139 GLY A CA 1
ATOM 1130 C C . GLY A 1 139 ? 16.878 0.345 -17.246 1.00 74.06 139 GLY A C 1
ATOM 1131 O O . GLY A 1 139 ? 17.840 -0.019 -17.928 1.00 74.06 139 GLY A O 1
ATOM 1132 N N . VAL A 1 140 ? 16.602 1.633 -17.074 1.00 79.44 140 VAL A N 1
ATOM 1133 C CA . VAL A 1 140 ? 17.459 2.723 -17.544 1.00 79.44 140 VAL A CA 1
ATOM 1134 C C . VAL A 1 140 ? 18.393 3.130 -16.422 1.00 79.44 140 VAL A C 1
ATOM 1136 O O . VAL A 1 140 ? 17.994 3.800 -15.469 1.00 79.44 140 VAL A O 1
ATOM 1139 N N . LEU A 1 141 ? 19.663 2.780 -16.560 1.00 83.12 141 LEU A N 1
ATOM 1140 C CA . LEU A 1 141 ? 20.697 3.239 -15.654 1.00 83.12 141 LEU A CA 1
ATOM 1141 C C . LEU A 1 141 ? 20.953 4.736 -15.879 1.00 83.12 141 LEU A C 1
ATOM 1143 O O . LEU A 1 141 ? 21.346 5.160 -16.972 1.00 83.12 141 LEU A O 1
ATOM 1147 N N . SER A 1 142 ? 20.703 5.549 -14.853 1.00 82.75 142 SER A N 1
ATOM 1148 C CA . SER A 1 142 ? 20.709 7.010 -14.944 1.00 82.75 142 SER A CA 1
ATOM 1149 C C . SER A 1 142 ? 21.183 7.661 -13.645 1.00 82.75 142 SER A C 1
ATOM 1151 O O . SER A 1 142 ? 20.777 7.265 -12.555 1.00 82.75 142 SER A O 1
ATOM 1153 N N . ALA A 1 143 ? 21.980 8.728 -13.771 1.00 77.56 143 ALA A N 1
ATOM 1154 C CA . ALA A 1 143 ? 22.300 9.622 -12.653 1.00 77.56 143 ALA A CA 1
ATOM 1155 C C . ALA A 1 143 ? 21.148 10.583 -12.303 1.00 77.56 143 ALA A C 1
ATOM 1157 O O . ALA A 1 143 ? 21.054 11.086 -11.189 1.00 77.56 143 ALA A O 1
ATOM 1158 N N . LYS A 1 144 ? 20.227 10.826 -13.247 1.00 78.75 144 LYS A N 1
ATOM 1159 C CA . LYS A 1 144 ? 18.988 11.564 -12.977 1.00 78.75 144 LYS A CA 1
ATOM 1160 C C . LYS A 1 144 ? 17.974 10.628 -12.343 1.00 78.75 144 LYS A C 1
ATOM 1162 O O . LYS A 1 144 ? 17.637 9.603 -12.935 1.00 78.75 144 LYS A O 1
ATOM 1167 N N . THR A 1 145 ? 17.422 11.053 -11.219 1.00 76.44 145 THR A N 1
ATOM 1168 C CA . THR A 1 145 ? 16.280 10.416 -10.572 1.00 76.44 145 THR A CA 1
ATOM 1169 C C . THR A 1 145 ? 14.992 10.963 -11.180 1.00 76.44 145 THR A C 1
ATOM 1171 O O . THR A 1 145 ? 14.709 12.156 -11.089 1.00 76.44 145 THR A O 1
ATOM 1174 N N . VAL A 1 146 ? 14.225 10.105 -11.845 1.00 77.44 146 VAL A N 1
ATOM 1175 C CA . VAL A 1 146 ? 12.885 10.437 -12.344 1.00 77.44 146 VAL A CA 1
ATOM 1176 C C . VAL A 1 146 ? 11.905 9.573 -11.570 1.00 77.44 146 VAL A C 1
ATOM 1178 O O . VAL A 1 146 ? 12.126 8.370 -11.460 1.00 77.44 146 VAL A O 1
ATOM 1181 N N . ARG A 1 147 ? 10.879 10.197 -10.986 1.00 82.19 147 ARG A N 1
ATOM 1182 C CA . ARG A 1 147 ? 9.923 9.520 -10.092 1.00 82.19 147 ARG A CA 1
ATOM 1183 C C . ARG A 1 147 ? 8.468 9.608 -10.553 1.00 82.19 147 ARG A C 1
ATOM 1185 O O . ARG A 1 147 ? 7.572 9.013 -9.965 1.00 82.19 147 ARG A O 1
ATOM 1192 N N . TYR A 1 148 ? 8.218 10.385 -11.597 1.00 83.19 148 TYR A N 1
ATOM 1193 C CA . TYR A 1 148 ? 6.922 10.454 -12.247 1.00 83.19 148 TYR A CA 1
ATOM 1194 C C . TYR A 1 148 ? 7.084 10.925 -13.691 1.00 83.19 148 TYR A C 1
ATOM 1196 O O . TYR A 1 148 ? 8.056 11.602 -14.037 1.00 83.19 148 TYR A O 1
ATOM 1204 N N . MET A 1 149 ? 6.114 10.582 -14.529 1.00 78.75 149 MET A N 1
ATOM 1205 C CA . MET A 1 149 ? 6.011 11.023 -15.914 1.00 78.75 149 MET A CA 1
ATOM 1206 C C . MET A 1 149 ? 4.569 11.393 -16.256 1.00 78.75 149 MET A C 1
ATOM 1208 O O . MET A 1 149 ? 3.630 11.026 -15.552 1.00 78.75 149 MET A O 1
ATOM 1212 N N . ARG A 1 150 ? 4.402 12.080 -17.383 1.00 78.62 150 ARG A N 1
ATOM 1213 C CA . ARG A 1 150 ? 3.096 12.437 -17.930 1.00 78.62 150 ARG A CA 1
ATOM 1214 C C . ARG A 1 150 ? 2.908 11.725 -19.256 1.00 78.62 150 ARG A C 1
ATOM 1216 O O . ARG A 1 150 ? 3.803 11.790 -20.092 1.00 78.62 150 ARG A O 1
ATOM 1223 N N . ASN A 1 151 ? 1.767 11.071 -19.417 1.00 77.69 151 ASN A N 1
ATOM 1224 C CA . ASN A 1 151 ? 1.362 10.421 -20.658 1.00 77.69 151 ASN A CA 1
ATOM 1225 C C . ASN A 1 151 ? -0.042 10.881 -21.038 1.00 77.69 151 ASN A C 1
ATOM 1227 O O . ASN A 1 151 ? -0.805 11.338 -20.191 1.00 77.69 151 ASN A O 1
ATOM 1231 N N . HIS A 1 152 ? -0.405 10.711 -22.304 1.00 77.44 152 HIS A N 1
ATOM 1232 C CA . HIS A 1 152 ? -1.704 11.135 -22.803 1.00 77.44 152 HIS A CA 1
ATOM 1233 C C . HIS A 1 152 ? -2.632 9.936 -23.000 1.00 77.44 152 HIS A C 1
ATOM 1235 O O . HIS A 1 152 ? -2.259 8.957 -23.647 1.00 77.44 152 HIS A O 1
ATOM 1241 N N . HIS A 1 153 ? -3.863 10.014 -22.502 1.00 78.81 153 HIS A N 1
ATOM 1242 C CA . HIS A 1 153 ? -4.912 9.049 -22.812 1.00 78.81 153 HIS A CA 1
ATOM 1243 C C . HIS A 1 153 ? -6.005 9.709 -23.669 1.00 78.81 153 HIS A C 1
ATOM 1245 O O . HIS A 1 153 ? -6.631 10.666 -23.210 1.00 78.81 153 HIS A O 1
ATOM 1251 N N . PRO A 1 154 ? -6.295 9.193 -24.879 1.00 76.00 154 PRO A N 1
ATOM 1252 C CA . PRO A 1 154 ? -7.230 9.805 -25.827 1.00 76.00 154 PRO A CA 1
ATOM 1253 C C . PRO A 1 154 ? -8.616 10.171 -25.275 1.00 76.00 154 PRO A C 1
ATOM 1255 O O . PRO A 1 154 ? -9.205 11.140 -25.744 1.00 76.00 154 PRO A O 1
ATOM 1258 N N . ARG A 1 155 ? -9.148 9.425 -24.291 1.00 75.00 155 ARG A N 1
ATOM 1259 C CA . ARG A 1 155 ? -10.476 9.700 -23.699 1.00 75.00 155 ARG A CA 1
ATOM 1260 C C . ARG A 1 155 ? -10.431 10.574 -22.446 1.00 75.00 155 ARG A C 1
ATOM 1262 O O . ARG A 1 155 ? -11.398 11.264 -22.153 1.00 75.00 155 ARG A O 1
ATOM 1269 N N . THR A 1 156 ? -9.343 10.521 -21.675 1.00 72.56 156 THR A N 1
ATOM 1270 C CA . THR A 1 156 ? -9.279 11.141 -20.333 1.00 72.56 156 THR A CA 1
ATOM 1271 C C . THR A 1 156 ? -8.245 12.259 -20.227 1.00 72.56 156 THR A C 1
ATOM 1273 O O . THR A 1 156 ? -8.135 12.869 -19.170 1.00 72.56 156 THR A O 1
ATOM 1276 N N . GLY A 1 157 ? -7.489 12.537 -21.290 1.00 78.06 157 GLY A N 1
ATOM 1277 C CA . GLY A 1 157 ? -6.447 13.560 -21.309 1.00 78.06 157 GLY A CA 1
ATOM 1278 C C . GLY A 1 157 ? -5.159 13.128 -20.607 1.00 78.06 157 GLY A C 1
ATOM 1279 O O . GLY A 1 157 ? -4.800 11.950 -20.599 1.00 78.06 157 GLY A O 1
ATOM 1280 N N . GLU A 1 158 ? -4.444 14.102 -20.042 1.00 77.69 158 GLU A N 1
ATOM 1281 C CA . GLU A 1 158 ? -3.154 13.896 -19.378 1.00 77.69 158 GLU A CA 1
ATOM 1282 C C . GLU A 1 158 ? -3.281 12.994 -18.146 1.00 77.69 158 GLU A C 1
ATOM 1284 O O . GLU A 1 158 ? -4.089 13.244 -17.254 1.00 77.69 158 GLU A O 1
ATOM 1289 N N . GLN A 1 159 ? -2.433 11.978 -18.065 1.00 78.31 159 GLN A N 1
ATOM 1290 C CA . GLN A 1 159 ? -2.315 11.062 -16.941 1.00 78.31 159 GLN A CA 1
ATOM 1291 C C . GLN A 1 159 ? -0.926 11.167 -16.307 1.00 78.31 159 GLN A C 1
ATOM 1293 O O . GLN A 1 159 ? 0.081 11.340 -16.999 1.00 78.31 159 GLN A O 1
ATOM 1298 N N . LEU A 1 160 ? -0.869 11.048 -14.984 1.00 80.00 160 LEU A N 1
ATOM 1299 C CA . LEU A 1 160 ? 0.359 11.077 -14.198 1.00 80.00 160 LEU A CA 1
ATOM 1300 C C . LEU A 1 160 ? 0.729 9.655 -13.775 1.00 80.00 160 LEU A C 1
ATOM 1302 O O . LEU A 1 160 ? 0.045 9.056 -12.951 1.00 80.00 160 LEU A O 1
ATOM 1306 N N . PHE A 1 161 ? 1.836 9.134 -14.288 1.00 80.94 161 PHE A N 1
ATOM 1307 C CA . PHE A 1 161 ? 2.391 7.859 -13.843 1.00 80.94 161 PHE A CA 1
ATOM 1308 C C . PHE A 1 161 ? 3.479 8.122 -12.817 1.00 80.94 161 PHE A C 1
ATOM 1310 O O . PHE A 1 161 ? 4.401 8.892 -13.071 1.00 80.94 161 PHE A O 1
ATOM 1317 N N . VAL A 1 162 ? 3.382 7.480 -11.665 1.00 84.06 162 VAL A N 1
ATOM 1318 C CA . VAL A 1 162 ? 4.290 7.647 -10.532 1.00 84.06 162 VAL A CA 1
ATOM 1319 C C . VAL A 1 162 ? 5.005 6.330 -10.300 1.00 84.06 162 VAL A C 1
ATOM 1321 O O . VAL A 1 162 ? 4.376 5.278 -10.368 1.00 84.06 162 VAL A O 1
ATOM 1324 N N . TYR A 1 163 ? 6.300 6.380 -10.011 1.00 81.88 163 TYR A N 1
ATOM 1325 C CA . TYR A 1 163 ? 7.109 5.197 -9.747 1.00 81.88 163 TYR A CA 1
ATOM 1326 C C . TYR A 1 163 ? 8.293 5.516 -8.845 1.00 81.88 163 TYR A C 1
ATOM 1328 O O . TYR A 1 163 ? 8.804 6.638 -8.815 1.00 81.88 163 TYR A O 1
ATOM 1336 N N . GLN A 1 164 ? 8.764 4.491 -8.146 1.00 82.31 164 GLN A N 1
ATOM 1337 C CA . GLN A 1 164 ? 9.963 4.575 -7.333 1.00 82.31 164 GLN A CA 1
ATOM 1338 C C . GLN A 1 164 ? 11.153 3.987 -8.113 1.00 82.31 164 GLN A C 1
ATOM 1340 O O . GLN A 1 164 ? 11.140 2.796 -8.422 1.00 82.31 164 GLN A O 1
ATOM 1345 N N . PRO A 1 165 ? 12.170 4.786 -8.485 1.00 77.69 165 PRO A N 1
ATOM 1346 C CA . PRO A 1 165 ? 13.382 4.257 -9.096 1.00 77.69 165 PRO A CA 1
ATOM 1347 C C . PRO A 1 165 ? 14.182 3.422 -8.090 1.00 77.69 165 PRO A C 1
ATOM 1349 O O . PRO A 1 165 ? 14.221 3.743 -6.901 1.00 77.69 165 PRO A O 1
ATOM 1352 N N . LEU A 1 166 ? 14.861 2.382 -8.577 1.00 75.62 166 LEU A N 1
ATOM 1353 C CA . LEU A 1 166 ? 15.743 1.562 -7.753 1.00 75.62 166 LEU A CA 1
ATOM 1354 C C . LEU A 1 166 ? 17.076 2.288 -7.578 1.00 75.62 166 LEU A C 1
ATOM 1356 O O . LEU A 1 166 ? 17.840 2.452 -8.533 1.00 75.62 166 LEU A O 1
ATOM 1360 N N . ARG A 1 167 ? 17.367 2.727 -6.356 1.00 75.25 167 ARG A N 1
ATOM 1361 C CA . ARG A 1 167 ? 18.637 3.374 -6.029 1.00 75.25 167 ARG A CA 1
ATOM 1362 C C . ARG A 1 167 ? 19.764 2.336 -5.996 1.00 75.25 167 ARG A C 1
ATOM 1364 O O . ARG A 1 167 ? 19.701 1.375 -5.242 1.00 75.25 167 ARG A O 1
ATOM 1371 N N . ILE A 1 168 ? 20.798 2.555 -6.808 1.00 70.38 168 ILE A N 1
ATOM 1372 C CA . ILE A 1 168 ? 22.004 1.712 -6.868 1.00 70.38 168 ILE A CA 1
ATOM 1373 C C . ILE A 1 168 ? 23.128 2.337 -6.032 1.00 70.38 168 ILE A C 1
ATOM 1375 O O . ILE A 1 168 ? 23.793 1.642 -5.273 1.00 70.38 168 ILE A O 1
ATOM 1379 N N . THR A 1 169 ? 23.319 3.656 -6.145 1.00 68.94 169 THR A N 1
ATOM 1380 C CA . THR A 1 169 ? 24.197 4.465 -5.278 1.00 68.94 169 THR A CA 1
ATOM 1381 C C . THR A 1 169 ? 23.558 5.826 -4.991 1.00 68.94 169 THR A C 1
ATOM 1383 O O . THR A 1 169 ? 22.465 6.128 -5.476 1.00 68.94 169 THR A O 1
ATOM 1386 N N . GLU A 1 170 ? 24.230 6.695 -4.227 1.00 66.81 170 GLU A N 1
ATOM 1387 C CA . GLU A 1 170 ? 23.756 8.068 -3.983 1.00 66.81 170 GLU A CA 1
ATOM 1388 C C . GLU A 1 170 ? 23.483 8.838 -5.290 1.00 66.81 170 GLU A C 1
ATOM 1390 O O . GLU A 1 170 ? 22.490 9.558 -5.392 1.00 66.81 170 GLU A O 1
ATOM 1395 N N . ASN A 1 171 ? 24.299 8.609 -6.323 1.00 71.75 171 ASN A N 1
ATOM 1396 C CA . ASN A 1 171 ? 24.232 9.326 -7.599 1.00 71.75 171 ASN A CA 1
ATOM 1397 C C . ASN A 1 171 ? 23.780 8.444 -8.773 1.00 71.75 171 ASN A C 1
ATOM 1399 O O . ASN A 1 171 ? 23.964 8.826 -9.927 1.00 71.75 171 ASN A O 1
ATOM 1403 N N . LEU A 1 172 ? 23.233 7.252 -8.508 1.00 75.75 172 LEU A N 1
ATOM 1404 C CA . LEU A 1 172 ? 22.877 6.298 -9.555 1.00 75.75 172 LEU A CA 1
ATOM 1405 C C . LEU A 1 172 ? 21.597 5.539 -9.235 1.00 75.75 172 LEU A C 1
ATOM 1407 O O . LEU A 1 172 ? 21.463 4.953 -8.163 1.00 75.75 172 LEU A O 1
ATOM 1411 N N . CYS A 1 173 ? 20.682 5.501 -10.197 1.00 76.00 173 CYS A N 1
ATOM 1412 C CA . CYS A 1 173 ? 19.444 4.739 -10.109 1.00 76.00 173 CYS A CA 1
ATOM 1413 C C . CYS A 1 173 ? 19.230 3.901 -11.374 1.00 76.00 173 CYS A C 1
ATOM 1415 O O . CYS A 1 173 ? 19.590 4.324 -12.475 1.00 76.00 173 CYS A O 1
ATOM 1417 N N . ALA A 1 174 ? 18.588 2.747 -11.222 1.00 75.31 174 ALA A N 1
ATOM 1418 C CA . ALA A 1 174 ? 17.900 2.070 -12.309 1.00 75.31 174 ALA A CA 1
ATOM 1419 C C . ALA A 1 174 ? 16.455 2.588 -12.343 1.00 75.31 174 ALA A C 1
ATOM 1421 O O . ALA A 1 174 ? 15.663 2.371 -11.424 1.00 75.31 174 ALA A O 1
ATOM 1422 N N . LEU A 1 175 ? 16.137 3.359 -13.380 1.00 75.56 175 LEU A N 1
ATOM 1423 C CA . LEU A 1 175 ? 14.781 3.822 -13.65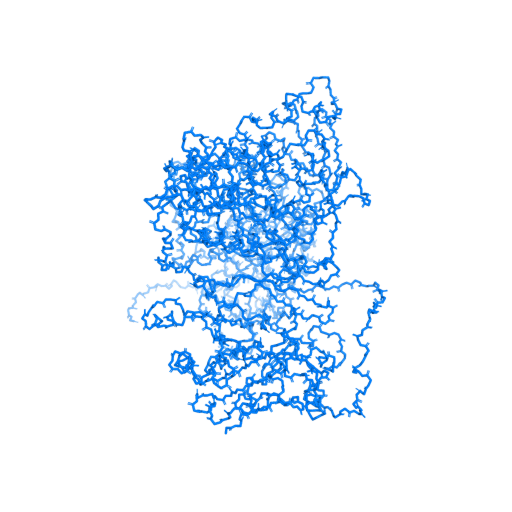0 1.00 75.56 175 LEU A CA 1
ATOM 1424 C C . LEU A 1 175 ? 14.034 2.734 -14.409 1.00 75.56 175 LEU A C 1
ATOM 1426 O O . LEU A 1 175 ? 14.630 2.031 -15.213 1.00 75.56 175 LEU A O 1
ATOM 1430 N N . VAL A 1 176 ? 12.724 2.671 -14.246 1.00 68.44 176 VAL A N 1
ATOM 1431 C CA . VAL A 1 176 ? 11.875 1.959 -15.198 1.00 68.44 176 VAL A CA 1
ATOM 1432 C C . VAL A 1 176 ? 11.639 2.891 -16.390 1.00 68.44 176 VAL A C 1
ATOM 1434 O O . VAL A 1 176 ? 11.226 4.034 -16.188 1.00 68.44 176 VAL A O 1
ATOM 1437 N N . ASP A 1 177 ? 11.927 2.452 -17.620 1.00 65.62 177 ASP A N 1
ATOM 1438 C CA . ASP A 1 177 ? 11.533 3.182 -18.823 1.00 65.62 177 ASP A CA 1
ATOM 1439 C C . ASP A 1 177 ? 10.030 3.048 -18.966 1.00 65.62 177 ASP A C 1
ATOM 1441 O O . ASP A 1 177 ? 9.455 2.021 -19.339 1.00 65.62 177 ASP A O 1
ATOM 1445 N N . VAL A 1 178 ? 9.417 4.141 -18.576 1.00 57.19 178 VAL A N 1
ATOM 1446 C CA . VAL A 1 178 ? 7.996 4.313 -18.477 1.00 57.19 178 VAL A CA 1
ATOM 1447 C C . VAL A 1 178 ? 7.370 4.699 -19.837 1.00 57.19 178 VAL A C 1
ATOM 1449 O O . VAL A 1 178 ? 6.154 4.834 -19.959 1.00 57.19 178 VAL A O 1
ATOM 1452 N N . ASP A 1 179 ? 8.173 4.786 -20.903 1.00 57.09 179 ASP A N 1
ATOM 1453 C CA . ASP A 1 179 ? 7.679 4.949 -22.275 1.00 57.09 179 ASP A CA 1
ATOM 1454 C C . ASP A 1 179 ? 6.971 3.665 -22.791 1.00 57.09 179 ASP A C 1
ATOM 1456 O O . ASP A 1 179 ? 6.244 3.695 -23.786 1.00 57.09 179 ASP A O 1
ATOM 1460 N N . PHE A 1 180 ? 7.149 2.522 -22.107 1.00 55.91 180 PHE A N 1
ATOM 1461 C CA . PHE A 1 180 ? 6.693 1.193 -22.553 1.00 55.91 180 PHE A CA 1
ATOM 1462 C C . PHE A 1 180 ? 5.761 0.469 -21.556 1.00 55.91 180 PHE A C 1
ATOM 1464 O O . PHE A 1 180 ? 5.547 -0.735 -21.663 1.00 55.91 180 PHE A O 1
ATOM 1471 N N . LEU A 1 181 ? 5.152 1.206 -20.618 1.00 47.69 181 LEU A N 1
ATOM 1472 C CA . LEU A 1 181 ? 4.497 0.702 -19.392 1.00 47.69 181 LEU A CA 1
ATOM 1473 C C . LEU A 1 181 ? 3.381 -0.336 -19.508 1.00 47.69 181 LEU A C 1
ATOM 1475 O O . LEU A 1 181 ? 3.092 -0.995 -18.509 1.00 47.69 181 LEU A O 1
ATOM 1479 N N . ALA A 1 182 ? 2.712 -0.443 -20.651 1.00 49.78 182 ALA A N 1
ATOM 1480 C CA . ALA A 1 182 ? 1.513 -1.263 -20.786 1.00 49.78 182 ALA A CA 1
ATOM 1481 C C . ALA A 1 182 ? 1.713 -2.338 -21.855 1.00 49.78 182 ALA A C 1
ATOM 1483 O O . ALA A 1 182 ? 2.099 -2.019 -22.985 1.00 49.78 182 ALA A O 1
ATOM 1484 N N . GLY A 1 183 ? 1.439 -3.595 -21.507 1.00 52.31 183 GLY A N 1
ATOM 1485 C CA . GLY A 1 183 ? 1.228 -4.653 -22.493 1.00 52.31 183 GLY A CA 1
ATOM 1486 C C . GLY A 1 183 ? 0.040 -4.319 -23.398 1.00 52.31 183 GLY A C 1
ATOM 1487 O O . GLY A 1 183 ? -0.755 -3.426 -23.105 1.00 52.31 183 GLY A O 1
ATOM 1488 N N . GLU A 1 184 ? -0.069 -4.996 -24.536 1.00 53.50 184 GLU A N 1
ATOM 1489 C CA . GLU A 1 184 ? -1.157 -4.731 -25.490 1.00 53.50 184 GLU A CA 1
ATOM 1490 C C . GLU A 1 184 ? -2.531 -5.198 -24.998 1.00 53.50 184 GLU A C 1
ATOM 1492 O O . GLU A 1 184 ? -3.541 -4.737 -25.521 1.00 53.50 184 GLU A O 1
ATOM 1497 N N . GLU A 1 185 ? -2.562 -6.075 -23.993 1.00 53.97 185 GLU A N 1
ATOM 1498 C CA . GLU A 1 185 ? -3.793 -6.651 -23.443 1.00 53.97 185 GLU A CA 1
ATOM 1499 C C . GLU A 1 185 ? -4.604 -5.658 -22.603 1.00 53.97 185 GLU A C 1
ATOM 1501 O O . GLU A 1 185 ? -5.818 -5.809 -22.495 1.00 53.97 185 GLU A O 1
ATOM 1506 N N . ASP A 1 186 ? -3.962 -4.611 -22.072 1.00 58.44 186 ASP A N 1
ATOM 1507 C CA . ASP A 1 186 ? -4.655 -3.512 -21.400 1.00 58.44 186 ASP A CA 1
ATOM 1508 C C . ASP A 1 186 ? -3.860 -2.194 -21.497 1.00 58.44 186 ASP A C 1
ATOM 1510 O O . ASP A 1 186 ? -3.039 -1.853 -20.631 1.00 58.44 186 ASP A O 1
ATOM 1514 N N . PRO A 1 187 ? -4.035 -1.457 -22.604 1.00 67.06 187 PRO A N 1
ATOM 1515 C CA . PRO A 1 187 ? -3.371 -0.184 -22.796 1.00 67.06 187 PRO A CA 1
ATOM 1516 C C . PRO A 1 187 ? -4.005 0.879 -21.897 1.00 67.06 187 PRO A C 1
ATOM 1518 O O . PRO A 1 187 ? -5.204 1.111 -21.953 1.00 67.06 187 PRO A O 1
ATOM 1521 N N . THR A 1 188 ? -3.189 1.573 -21.100 1.00 67.50 188 THR A N 1
ATOM 1522 C CA . THR A 1 188 ? -3.674 2.561 -20.115 1.00 67.50 188 THR A CA 1
ATOM 1523 C C . THR A 1 188 ? -3.383 4.008 -20.509 1.00 67.50 188 THR A C 1
ATOM 1525 O O . THR A 1 188 ? -4.167 4.905 -20.206 1.00 67.50 188 THR A O 1
ATOM 1528 N N . ALA A 1 189 ? -2.295 4.244 -21.248 1.00 73.31 189 ALA A N 1
ATOM 1529 C CA . ALA A 1 189 ? -1.954 5.536 -21.835 1.00 73.31 189 ALA A CA 1
ATOM 1530 C C . ALA A 1 189 ? -1.048 5.381 -23.063 1.00 73.31 189 ALA A C 1
ATOM 1532 O O . ALA A 1 189 ? -0.472 4.319 -23.316 1.00 73.31 189 ALA A O 1
ATOM 1533 N N . LEU A 1 190 ? -0.901 6.471 -23.815 1.00 72.00 190 LEU A N 1
ATOM 1534 C CA . LEU A 1 190 ? 0.041 6.593 -24.917 1.00 72.00 190 LEU A CA 1
ATOM 1535 C C . LEU A 1 190 ? 1.236 7.441 -24.506 1.00 72.00 190 LEU A C 1
ATOM 1537 O O . LEU A 1 190 ? 1.089 8.566 -24.023 1.00 72.00 190 LEU A O 1
ATOM 1541 N N . THR A 1 191 ? 2.422 6.935 -24.815 1.00 69.56 191 THR A N 1
ATOM 1542 C CA . THR A 1 191 ? 3.656 7.715 -24.786 1.00 69.56 191 THR A CA 1
ATOM 1543 C C . THR A 1 191 ? 3.919 8.261 -26.186 1.00 69.56 191 THR A C 1
ATOM 1545 O O . THR A 1 191 ? 4.739 7.743 -26.939 1.00 69.56 191 THR A O 1
ATOM 1548 N N . ALA A 1 192 ? 3.170 9.285 -26.586 1.00 64.75 192 ALA A N 1
ATOM 1549 C CA . ALA A 1 192 ? 3.441 10.024 -27.814 1.00 64.75 192 ALA A CA 1
ATOM 1550 C C . ALA A 1 192 ? 4.417 11.161 -27.473 1.00 64.75 192 ALA A C 1
ATOM 1552 O O . ALA A 1 192 ? 4.028 12.200 -26.954 1.00 64.75 192 ALA A O 1
ATOM 1553 N N . GLY A 1 193 ? 5.712 10.911 -27.654 1.00 66.38 193 GLY A N 1
ATOM 1554 C CA . GLY A 1 193 ? 6.768 11.857 -27.303 1.00 66.38 193 GLY A CA 1
ATOM 1555 C C . GLY A 1 193 ? 8.043 11.636 -28.108 1.00 66.38 193 GLY A C 1
ATOM 1556 O O . GLY A 1 193 ? 8.087 10.800 -29.009 1.00 66.38 193 GLY A O 1
ATOM 1557 N N . VAL A 1 194 ? 9.100 12.349 -27.725 1.00 66.50 194 VAL A N 1
ATOM 1558 C CA . VAL A 1 194 ? 10.375 12.483 -28.453 1.00 66.50 194 VAL A CA 1
ATOM 1559 C C . VAL A 1 194 ? 10.966 11.147 -28.938 1.00 66.50 194 VAL A C 1
ATOM 1561 O O . VAL A 1 194 ? 11.406 11.035 -30.086 1.00 66.50 194 VAL A O 1
ATOM 1564 N N . THR A 1 195 ? 10.957 10.116 -28.084 1.00 67.69 195 THR A N 1
ATOM 1565 C CA . THR A 1 195 ? 11.442 8.764 -28.412 1.00 67.69 195 THR A CA 1
ATOM 1566 C C . THR A 1 195 ? 10.592 8.107 -29.510 1.00 67.69 195 THR A C 1
ATOM 1568 O O . THR A 1 195 ? 11.124 7.523 -30.457 1.00 67.69 195 THR A O 1
ATOM 1571 N N . CYS A 1 196 ? 9.266 8.226 -29.419 1.00 68.94 196 CYS A N 1
ATOM 1572 C CA . CYS A 1 196 ? 8.329 7.685 -30.402 1.00 68.94 196 CYS A CA 1
ATOM 1573 C C . CYS A 1 196 ? 8.402 8.433 -31.732 1.00 68.94 196 CYS A C 1
ATOM 1575 O O . CYS A 1 196 ? 8.390 7.783 -32.777 1.00 68.94 196 CYS A O 1
ATOM 1577 N N . ASP A 1 197 ? 8.569 9.758 -31.724 1.00 69.62 197 ASP A N 1
ATOM 1578 C CA . ASP A 1 197 ? 8.781 10.530 -32.956 1.00 69.62 197 ASP A CA 1
ATOM 1579 C C . ASP A 1 197 ? 10.023 10.048 -33.690 1.00 69.62 197 ASP A C 1
ATOM 1581 O O . ASP A 1 197 ? 10.011 9.886 -34.913 1.00 69.62 197 ASP A O 1
ATOM 1585 N N . LEU A 1 198 ? 11.092 9.775 -32.939 1.00 70.56 198 LEU A N 1
ATOM 1586 C CA . LEU A 1 198 ? 12.341 9.282 -33.489 1.00 70.56 198 LEU A CA 1
ATOM 1587 C C . LEU A 1 198 ? 12.164 7.899 -34.131 1.00 70.56 198 LEU A C 1
ATOM 1589 O O . LEU A 1 198 ? 12.595 7.700 -35.267 1.00 70.56 198 LEU A O 1
ATOM 1593 N N . PHE A 1 199 ? 11.487 6.961 -33.461 1.00 69.75 199 PHE A N 1
ATOM 1594 C CA . PHE A 1 199 ? 11.180 5.648 -34.044 1.00 69.75 199 PHE A CA 1
ATOM 1595 C C . PHE A 1 199 ? 10.239 5.740 -35.250 1.00 69.75 199 PHE A C 1
ATOM 1597 O O . PHE A 1 199 ? 10.399 4.993 -36.219 1.00 69.75 199 PHE A O 1
ATOM 1604 N N . LEU A 1 200 ? 9.266 6.655 -35.221 1.00 69.25 200 LEU A N 1
ATOM 1605 C CA . LEU A 1 200 ? 8.285 6.806 -36.289 1.00 69.25 200 LEU A CA 1
ATOM 1606 C C . LEU A 1 200 ? 8.889 7.425 -37.550 1.00 69.25 200 LEU A C 1
ATOM 1608 O O . LEU A 1 200 ? 8.592 6.986 -38.664 1.00 69.25 200 LEU A O 1
ATOM 1612 N N . SER A 1 201 ? 9.761 8.416 -37.378 1.00 65.06 201 SER A N 1
ATOM 1613 C CA . SER A 1 201 ? 10.309 9.226 -38.465 1.00 65.06 201 SER A CA 1
ATOM 1614 C C . SER A 1 201 ? 11.686 8.773 -38.982 1.00 65.06 201 SER A C 1
ATOM 1616 O O . SER A 1 201 ? 12.114 9.254 -40.037 1.00 65.06 201 SER A O 1
ATOM 1618 N N . SER A 1 202 ? 12.383 7.855 -38.302 1.00 66.12 202 SER A N 1
ATOM 1619 C CA . SER A 1 202 ? 13.728 7.407 -38.702 1.00 66.12 202 SER A CA 1
ATOM 1620 C C . SER A 1 202 ? 13.707 6.279 -39.732 1.00 66.12 202 SER A C 1
ATOM 1622 O O . SER A 1 202 ? 13.286 5.158 -39.446 1.00 66.12 202 SER A O 1
ATOM 1624 N N . TYR A 1 203 ? 14.232 6.553 -40.928 1.00 62.53 203 TYR A N 1
ATOM 1625 C CA . TYR A 1 203 ? 14.352 5.562 -41.998 1.00 62.53 203 TYR A CA 1
ATOM 1626 C C . TYR A 1 203 ? 15.571 4.649 -41.793 1.00 62.53 203 TYR A C 1
ATOM 1628 O O . TYR A 1 203 ? 15.473 3.445 -42.005 1.00 62.53 203 TYR A O 1
ATOM 1636 N N . THR A 1 204 ? 16.694 5.170 -41.289 1.00 59.56 204 THR A N 1
ATOM 1637 C CA . THR A 1 204 ? 17.874 4.342 -40.972 1.00 59.56 204 THR A CA 1
ATOM 1638 C C . THR A 1 204 ? 17.599 3.316 -39.873 1.00 59.56 204 THR A C 1
ATOM 1640 O O . THR A 1 204 ? 18.008 2.161 -40.009 1.00 59.56 204 THR A O 1
ATOM 1643 N N . LEU A 1 205 ? 16.923 3.717 -38.783 1.00 63.25 205 LEU A N 1
ATOM 1644 C CA . LEU A 1 205 ? 16.533 2.771 -37.727 1.00 63.25 205 LEU A CA 1
ATOM 1645 C C . LEU A 1 205 ? 15.612 1.688 -38.304 1.00 63.25 205 LEU A C 1
ATOM 1647 O O . LEU A 1 205 ? 15.773 0.513 -37.977 1.00 63.25 205 LEU A O 1
ATOM 1651 N N . PHE A 1 206 ? 14.705 2.073 -39.208 1.00 64.00 206 PHE A N 1
ATOM 1652 C CA . PHE A 1 206 ? 13.840 1.140 -39.917 1.00 64.00 206 PHE A CA 1
ATOM 1653 C C . PHE A 1 206 ? 14.630 0.169 -40.806 1.00 64.00 206 PHE A C 1
ATOM 1655 O O . PHE A 1 206 ? 14.451 -1.024 -40.646 1.00 64.00 206 PHE A O 1
ATOM 1662 N N . GLU A 1 207 ? 15.534 0.608 -41.687 1.00 63.94 207 GLU A N 1
ATOM 1663 C CA . GLU A 1 207 ? 16.229 -0.291 -42.634 1.00 63.94 207 GLU A CA 1
ATOM 1664 C C . GLU A 1 207 ? 17.088 -1.380 -41.973 1.00 63.94 207 GLU A C 1
ATOM 1666 O O . GLU A 1 207 ? 17.204 -2.484 -42.506 1.00 63.94 207 GLU A O 1
ATOM 1671 N N . ARG A 1 208 ? 17.718 -1.087 -40.831 1.00 59.53 208 ARG A N 1
ATOM 1672 C CA . ARG A 1 208 ? 18.591 -2.046 -40.129 1.00 59.53 208 ARG A CA 1
ATOM 1673 C C . ARG A 1 208 ? 17.833 -2.954 -39.166 1.00 59.53 208 ARG A C 1
ATOM 1675 O O . ARG A 1 208 ? 18.172 -4.129 -39.054 1.00 59.53 208 ARG A O 1
ATOM 1682 N N . SER A 1 209 ? 16.777 -2.432 -38.547 1.00 61.59 209 SER A N 1
ATOM 1683 C CA . SER A 1 209 ? 15.980 -3.132 -37.537 1.00 61.59 209 SER A CA 1
ATOM 1684 C C . SER A 1 209 ? 14.506 -3.205 -37.946 1.00 61.59 209 SER A C 1
ATOM 1686 O O . SER A 1 209 ? 13.618 -2.999 -37.118 1.00 61.59 209 SER A O 1
ATOM 1688 N N . VAL A 1 210 ? 14.243 -3.512 -39.228 1.00 65.75 210 VAL A N 1
ATOM 1689 C CA . VAL A 1 210 ? 12.907 -3.458 -39.867 1.00 65.75 210 VAL A CA 1
ATOM 1690 C C . VAL A 1 210 ? 11.853 -4.180 -39.041 1.00 65.75 210 VAL A C 1
ATOM 1692 O O . VAL A 1 210 ? 10.793 -3.618 -38.784 1.00 65.75 210 VAL A O 1
ATOM 1695 N N . GLY A 1 211 ? 12.140 -5.412 -38.611 1.00 62.12 211 GLY A N 1
ATOM 1696 C CA . GLY A 1 211 ? 11.198 -6.219 -37.833 1.00 62.12 211 GLY A CA 1
ATOM 1697 C C . GLY A 1 211 ? 10.797 -5.544 -36.521 1.00 62.12 211 GLY A C 1
ATOM 1698 O O . GLY A 1 211 ? 9.615 -5.435 -36.227 1.00 62.12 211 GLY A O 1
ATOM 1699 N N . ILE A 1 212 ? 11.774 -5.008 -35.792 1.00 60.03 212 ILE A N 1
ATOM 1700 C CA . ILE A 1 212 ? 11.588 -4.387 -34.477 1.00 60.03 212 ILE A CA 1
ATOM 1701 C C . ILE A 1 212 ? 10.859 -3.051 -34.596 1.00 60.03 212 ILE A C 1
ATOM 1703 O O . ILE A 1 212 ? 9.872 -2.822 -33.904 1.00 60.03 212 ILE A O 1
ATOM 1707 N N . VAL A 1 213 ? 11.323 -2.156 -35.475 1.00 66.94 213 VAL A N 1
ATOM 1708 C CA . VAL A 1 213 ? 10.691 -0.839 -35.651 1.00 66.94 213 VAL A CA 1
ATOM 1709 C C . VAL A 1 213 ? 9.258 -1.018 -36.147 1.00 66.94 213 VAL A C 1
ATOM 1711 O O . VAL A 1 213 ? 8.356 -0.334 -35.674 1.00 66.94 213 VAL A O 1
ATOM 1714 N N . LYS A 1 214 ? 9.015 -1.992 -37.033 1.00 68.12 214 LYS A N 1
ATOM 1715 C CA . LYS A 1 214 ? 7.662 -2.372 -37.452 1.00 68.12 214 LYS A CA 1
ATOM 1716 C C . LYS A 1 214 ? 6.821 -2.896 -36.281 1.00 68.12 214 LYS A C 1
ATOM 1718 O O . LYS A 1 214 ? 5.653 -2.525 -36.188 1.00 68.12 214 LYS A O 1
ATOM 1723 N N . SER A 1 215 ? 7.395 -3.699 -35.384 1.00 67.88 215 SER A N 1
ATOM 1724 C CA . SER A 1 215 ? 6.715 -4.177 -34.173 1.00 67.88 215 SER A CA 1
ATOM 1725 C C . SER A 1 215 ? 6.349 -3.037 -33.221 1.00 67.88 215 SER A C 1
ATOM 1727 O O . SER A 1 215 ? 5.183 -2.934 -32.851 1.00 67.88 215 SER A O 1
ATOM 1729 N N . LEU A 1 216 ? 7.286 -2.137 -32.895 1.00 69.62 216 LEU A N 1
ATOM 1730 C CA . LEU A 1 216 ? 7.054 -0.988 -32.004 1.00 69.62 216 LEU A CA 1
ATOM 1731 C C . LEU A 1 216 ? 6.027 -0.002 -32.580 1.00 69.62 216 LEU A C 1
ATOM 1733 O O . LEU A 1 216 ? 5.113 0.427 -31.877 1.00 69.62 216 LEU A O 1
ATOM 1737 N N . LYS A 1 217 ? 6.126 0.310 -33.881 1.00 73.62 217 LYS A N 1
ATOM 1738 C CA . LYS A 1 217 ? 5.119 1.108 -34.599 1.00 73.62 217 LYS A CA 1
ATOM 1739 C C . LYS A 1 217 ? 3.744 0.444 -34.540 1.00 73.62 217 LYS A C 1
ATOM 1741 O O . LYS A 1 217 ? 2.753 1.100 -34.232 1.00 73.62 217 LYS A O 1
ATOM 1746 N N . GLY A 1 218 ? 3.691 -0.863 -34.803 1.00 72.81 218 GLY A N 1
ATOM 1747 C CA . GLY A 1 218 ? 2.467 -1.653 -34.718 1.00 72.81 218 GLY A CA 1
ATOM 1748 C C . GLY A 1 218 ? 1.851 -1.634 -33.319 1.00 72.81 218 GLY A C 1
ATOM 1749 O O . GLY A 1 218 ? 0.642 -1.459 -33.206 1.00 72.81 218 GLY A O 1
ATOM 1750 N N . ALA A 1 219 ? 2.672 -1.745 -32.273 1.00 72.50 219 ALA A N 1
ATOM 1751 C CA . ALA A 1 219 ? 2.230 -1.679 -30.884 1.00 72.50 219 ALA A CA 1
ATOM 1752 C C . ALA A 1 219 ? 1.621 -0.310 -30.557 1.00 72.50 219 ALA A C 1
ATOM 1754 O O . ALA A 1 219 ? 0.501 -0.242 -30.059 1.00 72.50 219 ALA A O 1
ATOM 1755 N N . LEU A 1 220 ? 2.292 0.790 -30.921 1.00 75.38 220 LEU A N 1
ATOM 1756 C CA . LEU A 1 220 ? 1.756 2.143 -30.731 1.00 75.38 220 LEU A CA 1
ATOM 1757 C C . LEU A 1 220 ? 0.411 2.331 -31.449 1.00 75.38 220 LEU A C 1
ATOM 1759 O O . LEU A 1 220 ? -0.530 2.869 -30.869 1.00 75.38 220 LEU A O 1
ATOM 1763 N N . MET A 1 221 ? 0.301 1.855 -32.692 1.00 76.62 221 MET A N 1
ATOM 1764 C CA . MET A 1 221 ? -0.948 1.920 -33.452 1.00 76.62 221 MET A CA 1
ATOM 1765 C C . MET A 1 221 ? -2.071 1.112 -32.798 1.00 76.62 221 MET A C 1
ATOM 1767 O O . MET A 1 221 ? -3.196 1.597 -32.713 1.00 76.62 221 MET A O 1
ATOM 1771 N N . ARG A 1 222 ? -1.785 -0.118 -32.352 1.00 76.56 222 ARG A N 1
ATOM 1772 C CA . ARG A 1 222 ? -2.764 -0.976 -31.669 1.00 76.56 222 ARG A CA 1
ATOM 1773 C C . ARG A 1 222 ? -3.226 -0.349 -30.358 1.00 76.56 222 ARG A C 1
ATOM 1775 O O . ARG A 1 222 ? -4.429 -0.252 -30.148 1.00 76.56 222 ARG A O 1
ATOM 1782 N N . LYS A 1 223 ? -2.299 0.173 -29.549 1.00 78.12 223 LYS A N 1
ATOM 1783 C CA . LYS A 1 223 ? -2.612 0.907 -28.314 1.00 78.12 223 LYS A CA 1
ATOM 1784 C C . LYS A 1 223 ? -3.488 2.123 -28.586 1.00 78.12 223 LYS A C 1
ATOM 1786 O O . LYS A 1 223 ? -4.487 2.316 -27.908 1.00 78.12 223 LYS A O 1
ATOM 1791 N N . TRP A 1 224 ? -3.154 2.925 -29.598 1.00 79.12 224 TRP A N 1
ATOM 1792 C CA . TRP A 1 224 ? -3.962 4.092 -29.948 1.00 79.12 224 TRP A CA 1
ATOM 1793 C C . TRP A 1 224 ? -5.378 3.682 -30.370 1.00 79.12 224 TRP A C 1
ATOM 1795 O O . TRP A 1 224 ? -6.336 4.268 -29.881 1.00 79.12 224 TRP A O 1
ATOM 1805 N N . ARG A 1 225 ? -5.522 2.631 -31.190 1.00 78.50 225 ARG A N 1
ATOM 1806 C CA . ARG A 1 225 ? -6.837 2.100 -31.601 1.00 78.50 225 ARG A CA 1
ATOM 1807 C C . ARG A 1 225 ? -7.649 1.537 -30.441 1.00 78.50 225 ARG A C 1
ATOM 1809 O O . ARG A 1 225 ? -8.864 1.641 -30.461 1.00 78.50 225 ARG A O 1
ATOM 1816 N N . ALA A 1 226 ? -6.993 0.918 -29.466 1.00 78.69 226 ALA A N 1
ATOM 1817 C CA . ALA A 1 226 ? -7.660 0.395 -28.280 1.00 78.69 226 ALA A CA 1
ATOM 1818 C C . ALA A 1 226 ? -8.114 1.516 -27.329 1.00 78.69 226 ALA A C 1
ATOM 1820 O O . ALA A 1 226 ? -9.107 1.364 -26.626 1.00 78.69 226 ALA A O 1
ATOM 1821 N N . LEU A 1 227 ? -7.391 2.640 -27.305 1.00 79.00 227 LEU A N 1
ATOM 1822 C CA . LEU A 1 227 ? -7.655 3.751 -26.393 1.00 79.00 227 LEU A CA 1
ATOM 1823 C C . LEU A 1 227 ? -8.526 4.869 -26.973 1.00 79.00 227 LEU A C 1
ATOM 1825 O O . LEU A 1 227 ? -9.090 5.643 -26.199 1.00 79.00 227 LEU A O 1
ATOM 1829 N N . SER A 1 228 ? -8.575 5.012 -28.299 1.00 79.69 228 SER A N 1
ATOM 1830 C CA . SER A 1 228 ? -9.233 6.116 -28.997 1.00 79.69 228 SER A CA 1
ATOM 1831 C C . SER A 1 228 ? -10.484 5.660 -29.742 1.00 79.69 228 SER A C 1
ATOM 1833 O O . SER A 1 228 ? -10.433 4.707 -30.511 1.00 79.69 228 SER A O 1
ATOM 1835 N N . ASP A 1 229 ? -11.570 6.423 -29.601 1.00 75.50 229 ASP A N 1
ATOM 1836 C CA . ASP A 1 229 ? -12.805 6.253 -30.383 1.00 75.50 229 ASP A CA 1
ATOM 1837 C C . ASP A 1 229 ? -12.748 6.963 -31.752 1.00 75.50 229 ASP A C 1
ATOM 1839 O O . ASP A 1 229 ? -13.746 7.041 -32.473 1.00 75.50 229 ASP A O 1
ATOM 1843 N N . ALA A 1 230 ? -11.602 7.550 -32.113 1.00 76.06 230 ALA A N 1
ATOM 1844 C CA . ALA A 1 230 ? -11.484 8.314 -33.343 1.00 76.06 230 ALA A CA 1
ATOM 1845 C C . ALA A 1 230 ? -11.453 7.393 -34.582 1.00 76.06 230 ALA A C 1
ATOM 1847 O O . ALA A 1 230 ? -10.818 6.335 -34.573 1.00 76.06 230 ALA A O 1
ATOM 1848 N N . PRO A 1 231 ? -12.116 7.797 -35.680 1.00 65.69 231 PRO A N 1
ATOM 1849 C CA . PRO A 1 231 ? -12.349 6.929 -36.834 1.00 65.69 231 PRO A CA 1
ATOM 1850 C C . PRO A 1 231 ? -11.093 6.669 -37.678 1.00 65.69 231 PRO A C 1
ATOM 1852 O O . PRO A 1 231 ? -11.089 5.756 -38.507 1.00 65.69 231 PRO A O 1
ATOM 1855 N N . ASP A 1 232 ? -10.032 7.460 -37.500 1.00 75.00 232 ASP A N 1
ATOM 1856 C CA . ASP A 1 232 ? -8.794 7.341 -38.258 1.00 75.00 232 ASP A CA 1
ATOM 1857 C C . ASP A 1 232 ? -7.544 7.634 -37.414 1.00 75.00 232 ASP A C 1
ATOM 1859 O O . ASP A 1 232 ? -7.574 8.320 -36.397 1.00 75.00 232 ASP A O 1
ATOM 1863 N N . MET A 1 233 ? -6.401 7.117 -37.871 1.00 77.69 233 MET A N 1
ATOM 1864 C CA . MET A 1 233 ? -5.108 7.292 -37.201 1.00 77.69 233 MET A CA 1
ATOM 1865 C C . MET A 1 233 ? -4.572 8.736 -37.274 1.00 77.69 233 MET A C 1
ATOM 1867 O O . MET A 1 233 ? -3.492 8.999 -36.745 1.00 77.69 233 MET A O 1
ATOM 1871 N N . GLN A 1 234 ? -5.255 9.680 -37.937 1.00 76.81 234 GLN A N 1
ATOM 1872 C CA . GLN A 1 234 ? -4.758 11.049 -38.106 1.00 76.81 234 GLN A CA 1
ATOM 1873 C C . GLN A 1 234 ? -4.721 11.798 -36.777 1.00 76.81 234 GLN A C 1
ATOM 1875 O O . GLN A 1 234 ? -3.798 12.575 -36.546 1.00 76.81 234 GLN A O 1
ATOM 1880 N N . SER A 1 235 ? -5.647 11.504 -35.864 1.00 77.69 235 SER A N 1
ATOM 1881 C CA . SER A 1 235 ? -5.657 12.050 -34.500 1.00 77.69 235 SER A CA 1
ATOM 1882 C C . SER A 1 235 ? -4.477 11.615 -33.624 1.00 77.69 235 SER A C 1
ATOM 1884 O O . SER A 1 235 ? -4.270 12.208 -32.570 1.00 77.69 235 SER A O 1
ATOM 1886 N N . LEU A 1 236 ? -3.665 10.636 -34.044 1.00 78.62 236 LEU A N 1
ATOM 1887 C CA . LEU A 1 236 ? -2.394 10.331 -33.377 1.00 78.62 236 LEU A CA 1
ATOM 1888 C C . LEU A 1 236 ? -1.323 11.390 -33.684 1.00 78.62 236 LEU A C 1
ATOM 1890 O O . LEU A 1 236 ? -0.461 11.644 -32.849 1.00 78.62 236 LEU A O 1
ATOM 1894 N N . LEU A 1 237 ? -1.363 12.011 -34.869 1.00 78.12 237 LEU A N 1
ATOM 1895 C CA . LEU A 1 237 ? -0.303 12.914 -35.320 1.00 78.12 237 LEU A CA 1
ATOM 1896 C C . LEU A 1 237 ? -0.123 14.140 -34.406 1.00 78.12 237 LEU A C 1
ATOM 1898 O O . LEU A 1 237 ? 1.023 14.400 -34.052 1.00 78.12 237 LEU A O 1
ATOM 1902 N N . PRO A 1 238 ? -1.180 14.852 -33.956 1.00 78.69 238 PRO A N 1
ATOM 1903 C CA . PRO A 1 238 ? -1.028 15.986 -33.040 1.00 78.69 238 PRO A CA 1
ATOM 1904 C C . PRO A 1 238 ? -0.451 15.635 -31.665 1.00 78.69 238 PRO A C 1
ATOM 1906 O O . PRO A 1 238 ? -0.036 16.540 -30.947 1.00 78.69 238 PRO A O 1
ATOM 1909 N N . LEU A 1 239 ? -0.431 14.349 -31.293 1.00 75.31 239 LEU A N 1
ATOM 1910 C CA . LEU A 1 239 ? 0.143 13.880 -30.031 1.00 75.31 239 LEU A CA 1
ATOM 1911 C C . LEU A 1 239 ? 1.670 13.707 -30.113 1.00 75.31 239 LEU A C 1
ATOM 1913 O O . LEU A 1 239 ? 2.323 13.630 -29.081 1.00 75.31 239 LEU A O 1
ATOM 1917 N N . LEU A 1 240 ? 2.244 13.635 -31.321 1.00 76.12 240 LEU A N 1
ATOM 1918 C CA . LEU A 1 240 ? 3.686 13.499 -31.542 1.00 76.12 240 LEU A CA 1
ATOM 1919 C C . LEU A 1 240 ? 4.429 14.787 -31.171 1.00 76.12 240 LEU A C 1
ATOM 1921 O O . LEU A 1 240 ? 3.992 15.899 -31.498 1.00 76.12 240 LEU A O 1
ATOM 1925 N N . HIS A 1 241 ? 5.581 14.654 -30.512 1.00 70.81 241 HIS A N 1
ATOM 1926 C CA . HIS A 1 241 ? 6.330 15.818 -30.057 1.00 70.81 241 HIS A CA 1
ATOM 1927 C C . HIS A 1 241 ? 6.977 16.522 -31.261 1.00 70.81 241 HIS A C 1
ATOM 1929 O O . HIS A 1 241 ? 7.692 15.958 -32.085 1.00 70.81 241 HIS A O 1
ATOM 1935 N N . GLY A 1 242 ? 6.647 17.804 -31.426 1.00 66.56 242 GLY A N 1
ATOM 1936 C CA . GLY A 1 242 ? 7.070 18.565 -32.602 1.00 66.56 242 GLY A CA 1
ATOM 1937 C C . GLY A 1 242 ? 6.246 18.308 -33.869 1.00 66.56 242 GLY A C 1
ATOM 1938 O O . GLY A 1 242 ? 6.683 18.734 -34.935 1.00 66.56 242 GLY A O 1
ATOM 1939 N N . TYR A 1 243 ? 5.050 17.708 -33.776 1.00 71.88 243 TYR A N 1
ATOM 1940 C CA . TYR A 1 243 ? 4.100 17.569 -34.895 1.00 71.88 243 TYR A CA 1
ATOM 1941 C C . TYR A 1 243 ? 3.972 18.844 -35.746 1.00 71.88 243 TYR A C 1
ATOM 1943 O O . TYR A 1 243 ? 4.132 18.811 -36.966 1.00 71.88 243 TYR A O 1
ATOM 1951 N N . ASN A 1 244 ? 3.772 19.991 -35.088 1.00 70.31 244 ASN A N 1
ATOM 1952 C CA . ASN A 1 244 ? 3.626 21.299 -35.739 1.00 70.31 244 ASN A CA 1
ATOM 1953 C C . ASN A 1 244 ? 4.904 21.791 -36.445 1.00 70.31 244 ASN A C 1
ATOM 1955 O O . ASN A 1 244 ? 4.863 22.762 -37.191 1.00 70.31 244 ASN A O 1
ATOM 1959 N N . ALA A 1 245 ? 6.044 21.151 -36.204 1.00 68.38 245 ALA A N 1
ATOM 1960 C CA . ALA A 1 245 ? 7.333 21.477 -36.801 1.00 68.38 245 ALA A CA 1
ATOM 1961 C C . ALA A 1 245 ? 7.783 20.448 -37.854 1.00 68.38 245 ALA A C 1
ATOM 1963 O O . ALA A 1 245 ? 8.878 20.578 -38.411 1.00 68.38 245 ALA A O 1
ATOM 1964 N N . PHE A 1 246 ? 6.977 19.419 -38.145 1.00 71.00 246 PHE A N 1
ATOM 1965 C CA . PHE A 1 246 ? 7.289 18.465 -39.205 1.00 71.00 246 PHE A CA 1
ATOM 1966 C C . PHE A 1 246 ? 7.239 19.149 -40.573 1.00 71.00 246 PHE A C 1
ATOM 1968 O O . PHE A 1 246 ? 6.272 19.816 -40.934 1.00 71.00 246 PHE A O 1
ATOM 1975 N N . ASN A 1 247 ? 8.287 18.948 -41.371 1.00 67.88 247 ASN A N 1
ATOM 1976 C CA . ASN A 1 247 ? 8.290 19.399 -42.758 1.00 67.88 247 ASN A CA 1
ATOM 1977 C C . ASN A 1 247 ? 7.289 18.583 -43.608 1.00 67.88 247 ASN A C 1
ATOM 1979 O O . ASN A 1 247 ? 6.879 17.480 -43.233 1.00 67.88 247 ASN A O 1
ATOM 1983 N N . THR A 1 248 ? 6.933 19.104 -44.786 1.00 69.00 248 THR A N 1
ATOM 1984 C CA . THR A 1 248 ? 5.937 18.500 -45.688 1.00 69.00 248 THR A CA 1
ATOM 1985 C C . THR A 1 248 ? 6.253 17.050 -46.067 1.00 69.00 248 THR A C 1
ATOM 1987 O O . THR A 1 248 ? 5.342 16.231 -46.165 1.00 69.00 248 THR A O 1
ATOM 1990 N N . GLU A 1 249 ? 7.526 16.708 -46.274 1.00 69.81 249 GLU A N 1
ATOM 1991 C CA . GLU A 1 249 ? 7.947 15.356 -46.657 1.00 69.81 249 GLU A CA 1
ATOM 1992 C C . GLU A 1 249 ? 7.767 14.362 -45.500 1.00 69.81 249 GLU A C 1
ATOM 1994 O O . GLU A 1 249 ? 7.145 13.312 -45.674 1.00 69.81 249 GLU A O 1
ATOM 1999 N N . THR A 1 250 ? 8.244 14.719 -44.304 1.00 70.44 250 THR A N 1
ATOM 2000 C CA . THR A 1 250 ? 8.094 13.921 -43.080 1.00 70.44 250 THR A CA 1
ATOM 2001 C C . THR A 1 250 ? 6.621 13.725 -42.732 1.00 70.44 250 THR A C 1
ATOM 2003 O O . THR A 1 250 ? 6.209 12.593 -42.468 1.00 70.44 250 THR A O 1
ATOM 2006 N N . PHE A 1 251 ? 5.823 14.797 -42.793 1.00 74.69 251 PHE A N 1
ATOM 2007 C CA . PHE A 1 251 ? 4.381 14.745 -42.562 1.00 74.69 251 PHE A CA 1
ATOM 2008 C C . PHE A 1 251 ? 3.690 13.823 -43.572 1.00 74.69 251 PHE A C 1
ATOM 2010 O O . PHE A 1 251 ? 2.983 12.906 -43.167 1.00 74.69 251 PHE A O 1
ATOM 2017 N N . HIS A 1 252 ? 3.931 13.990 -44.879 1.00 74.19 252 HIS A N 1
ATOM 2018 C CA . HIS A 1 252 ? 3.325 13.135 -45.906 1.00 74.19 252 HIS A CA 1
ATOM 2019 C C . HIS A 1 252 ? 3.696 11.662 -45.743 1.00 74.19 252 HIS A C 1
ATOM 2021 O O . HIS A 1 252 ? 2.833 10.800 -45.896 1.00 74.19 252 HIS A O 1
ATOM 2027 N N . ARG A 1 253 ? 4.958 11.356 -45.434 1.00 75.19 253 ARG A N 1
ATOM 2028 C CA . ARG A 1 253 ? 5.413 9.978 -45.234 1.00 75.19 253 ARG A CA 1
ATOM 2029 C C . ARG A 1 253 ? 4.734 9.336 -44.027 1.00 75.19 253 ARG A C 1
ATOM 2031 O O . ARG A 1 253 ? 4.168 8.259 -44.178 1.00 75.19 253 ARG A O 1
ATOM 2038 N N . LEU A 1 254 ? 4.750 10.004 -42.869 1.00 73.38 254 LEU A N 1
ATOM 2039 C CA . LEU A 1 254 ? 4.072 9.520 -41.662 1.00 73.38 254 LEU A CA 1
ATOM 2040 C C . LEU A 1 254 ? 2.566 9.374 -41.902 1.00 73.38 254 LEU A C 1
ATOM 2042 O O . LEU A 1 254 ? 1.980 8.367 -41.531 1.00 73.38 254 LEU A O 1
ATOM 2046 N N . HIS A 1 255 ? 1.946 10.326 -42.598 1.00 75.06 255 HIS A N 1
ATOM 2047 C CA . HIS A 1 255 ? 0.530 10.271 -42.948 1.00 75.06 255 HIS A CA 1
ATOM 2048 C C . HIS A 1 255 ? 0.199 9.075 -43.854 1.00 75.06 255 HIS A C 1
ATOM 2050 O O . HIS A 1 255 ? -0.760 8.355 -43.595 1.00 75.06 255 HIS A O 1
ATOM 2056 N N . ILE A 1 256 ? 0.989 8.817 -44.902 1.00 75.81 256 ILE A N 1
ATOM 2057 C CA . ILE A 1 256 ? 0.803 7.638 -45.764 1.00 75.81 256 ILE A CA 1
ATOM 2058 C C . ILE A 1 256 ? 1.000 6.350 -44.960 1.00 75.81 256 ILE A C 1
ATOM 2060 O O . ILE A 1 256 ? 0.235 5.408 -45.135 1.00 75.81 256 ILE A O 1
ATOM 2064 N N . GLU A 1 257 ? 1.997 6.305 -44.081 1.00 74.12 257 GLU A N 1
ATOM 2065 C CA . GLU A 1 257 ? 2.293 5.126 -43.266 1.00 74.12 257 GLU A CA 1
ATOM 2066 C C . GLU A 1 257 ? 1.190 4.834 -42.233 1.00 74.12 257 GLU A C 1
ATOM 2068 O O . GLU A 1 257 ? 0.828 3.675 -42.037 1.00 74.12 257 GLU A O 1
ATOM 2073 N N . LEU A 1 258 ? 0.612 5.868 -41.612 1.00 73.19 258 LEU A N 1
ATOM 2074 C CA . LEU A 1 258 ? -0.451 5.729 -40.613 1.00 73.19 258 LEU A CA 1
ATOM 2075 C C . LEU A 1 258 ? -1.847 5.512 -41.231 1.00 73.19 258 LEU A C 1
ATOM 2077 O O . LEU A 1 258 ? -2.651 4.771 -40.669 1.00 73.19 258 LEU A O 1
ATOM 2081 N N . ILE A 1 259 ? -2.152 6.168 -42.359 1.00 71.75 259 ILE A N 1
ATOM 2082 C CA . ILE A 1 259 ? -3.521 6.295 -42.912 1.00 71.75 259 ILE A CA 1
ATOM 2083 C C . ILE A 1 259 ? -3.670 5.587 -44.274 1.00 71.75 259 ILE A C 1
ATOM 2085 O O . ILE A 1 259 ? -4.781 5.344 -44.744 1.00 71.75 259 ILE A O 1
ATOM 2089 N N . GLY A 1 260 ? -2.569 5.226 -44.938 1.00 68.31 260 GLY A N 1
ATOM 2090 C CA . GLY A 1 260 ? -2.580 4.499 -46.214 1.00 68.31 260 GLY A CA 1
ATOM 2091 C C . GLY A 1 260 ? -2.965 5.340 -47.438 1.00 68.31 260 GLY A C 1
ATOM 2092 O O . GLY A 1 260 ? -3.130 4.794 -48.529 1.00 68.31 260 GLY A O 1
ATOM 2093 N N . LYS A 1 261 ? -3.120 6.665 -47.292 1.00 65.56 261 LYS A N 1
ATOM 2094 C CA . LYS A 1 261 ? -3.493 7.598 -48.371 1.00 65.56 261 LYS A CA 1
ATOM 2095 C C . LYS A 1 261 ? -2.649 8.875 -48.322 1.00 65.56 261 LYS A C 1
ATOM 2097 O O . LYS A 1 261 ? -2.264 9.336 -47.247 1.00 65.56 261 LYS A O 1
ATOM 2102 N N . LYS A 1 262 ? -2.392 9.471 -49.495 1.00 60.34 262 LYS A N 1
ATOM 2103 C CA . LYS A 1 262 ? -1.840 10.834 -49.587 1.00 60.34 262 LYS A CA 1
ATOM 2104 C C . LYS A 1 262 ? -2.893 11.837 -49.084 1.00 60.34 262 LYS A C 1
ATOM 2106 O O . LYS A 1 262 ? -4.043 11.718 -49.510 1.00 60.34 262 LYS A O 1
ATOM 2111 N N . PRO A 1 263 ? -2.532 12.799 -48.216 1.00 61.41 263 PRO A N 1
ATOM 2112 C CA . PRO A 1 263 ? -3.477 13.806 -47.741 1.00 61.41 263 PRO A CA 1
ATOM 2113 C C . PRO A 1 263 ? -3.975 14.670 -48.906 1.00 61.41 263 PRO A C 1
ATOM 2115 O O . PRO A 1 263 ? -3.199 15.053 -49.782 1.00 61.41 263 PRO A O 1
ATOM 2118 N N . SER A 1 264 ? -5.275 14.967 -48.921 1.00 49.22 264 SER A N 1
ATOM 2119 C CA . SER A 1 264 ? -5.936 15.766 -49.965 1.00 49.22 264 SER A CA 1
ATOM 2120 C C . SER A 1 264 ? -5.676 17.276 -49.843 1.00 49.22 264 SER A C 1
ATOM 2122 O O . SER A 1 264 ? -5.876 18.003 -50.812 1.00 49.22 264 SER A O 1
ATOM 2124 N N . SER A 1 265 ? -5.173 17.741 -48.695 1.00 54.31 265 SER A N 1
ATOM 2125 C CA . SER A 1 265 ? -4.675 19.105 -48.462 1.00 54.31 265 SER A CA 1
ATOM 2126 C C . SER A 1 265 ? -3.865 19.154 -47.160 1.00 54.31 265 SER A C 1
ATOM 2128 O O . SER A 1 265 ? -4.273 18.548 -46.170 1.00 54.31 265 SER A O 1
ATOM 2130 N N . VAL A 1 266 ? -2.743 19.881 -47.136 1.00 48.47 266 VAL A N 1
ATOM 2131 C CA . VAL A 1 266 ? -2.013 20.188 -45.891 1.00 48.47 266 VAL A CA 1
ATOM 2132 C C . VAL A 1 266 ? -2.866 21.180 -45.086 1.00 48.47 266 VAL A C 1
ATOM 2134 O O . VAL A 1 266 ? -3.245 22.203 -45.659 1.00 48.47 266 VAL A O 1
ATOM 2137 N N . PRO A 1 267 ? -3.211 20.929 -43.810 1.00 42.78 267 PRO A N 1
ATOM 2138 C CA . PRO A 1 267 ? -3.931 21.912 -43.008 1.00 42.78 267 PRO A CA 1
ATOM 2139 C C . PRO A 1 267 ? -2.997 23.093 -42.719 1.00 42.78 267 PRO A C 1
ATOM 2141 O O . PRO A 1 267 ? -2.156 23.034 -41.828 1.00 42.78 267 PRO A O 1
ATOM 2144 N N . VAL A 1 268 ? -3.129 24.163 -43.504 1.00 42.12 268 VAL A N 1
ATOM 2145 C CA . VAL A 1 268 ? -2.365 25.409 -43.324 1.00 42.12 268 VAL A CA 1
ATOM 2146 C C . VAL A 1 268 ? -2.818 26.158 -42.055 1.00 42.12 268 VAL A C 1
ATOM 2148 O O . VAL A 1 268 ? -2.027 26.888 -41.466 1.00 42.12 268 VAL A O 1
ATOM 2151 N N . ASP A 1 269 ? -4.031 25.889 -41.557 1.00 37.97 269 ASP A N 1
ATOM 2152 C CA . ASP A 1 269 ? -4.634 26.591 -40.409 1.00 37.97 269 ASP A CA 1
ATOM 2153 C C . ASP A 1 269 ? -4.443 25.901 -39.040 1.00 37.97 269 ASP A C 1
ATOM 2155 O O . ASP A 1 269 ? -4.840 26.443 -38.010 1.00 37.97 269 ASP A O 1
ATOM 2159 N N . GLY A 1 270 ? -3.799 24.727 -38.981 1.00 38.25 270 GLY A N 1
ATOM 2160 C CA . GLY A 1 270 ? -3.534 24.016 -37.715 1.00 38.25 270 GLY A CA 1
ATOM 2161 C C . GLY A 1 270 ? -2.378 24.592 -36.882 1.00 38.25 270 GLY A C 1
ATOM 2162 O O . GLY A 1 270 ? -2.120 24.126 -35.776 1.00 38.25 270 GLY A O 1
ATOM 2163 N N . LEU A 1 271 ? -1.671 25.596 -37.407 1.00 40.56 271 LEU A N 1
ATOM 2164 C CA . LEU A 1 271 ? -0.424 26.131 -36.851 1.00 40.56 271 LEU A CA 1
ATOM 2165 C C . LEU A 1 271 ? -0.605 27.282 -35.843 1.00 40.56 271 LEU A C 1
ATOM 2167 O O . LEU A 1 271 ? 0.395 27.768 -35.314 1.00 40.56 271 LEU A O 1
ATOM 2171 N N . SER A 1 272 ? -1.834 27.733 -35.550 1.00 32.53 272 SER A N 1
ATOM 2172 C CA . SER A 1 272 ? -2.039 28.942 -34.726 1.00 32.53 272 SER A CA 1
ATOM 2173 C C . SER A 1 272 ? -3.241 28.967 -33.765 1.00 32.53 272 SER A C 1
ATOM 2175 O O . SER A 1 272 ? -3.412 29.982 -33.094 1.00 32.53 272 SER A O 1
ATOM 2177 N N . SER A 1 273 ? -4.052 27.908 -33.617 1.00 29.19 273 SER A N 1
ATOM 2178 C CA . SER A 1 273 ? -5.340 28.009 -32.888 1.00 29.19 273 SER A CA 1
ATOM 2179 C C . SER A 1 273 ? -5.597 27.014 -31.744 1.00 29.19 273 SER A C 1
ATOM 2181 O O . SER A 1 273 ? -6.739 26.857 -31.323 1.00 29.19 273 SER A O 1
ATOM 2183 N N . LEU A 1 274 ? -4.564 26.423 -31.133 1.00 31.52 274 LEU A N 1
ATOM 2184 C CA . LEU A 1 274 ? -4.694 25.753 -29.824 1.00 31.52 274 LEU A CA 1
ATOM 2185 C C . LEU A 1 274 ? -4.174 26.650 -28.694 1.00 31.52 274 LEU A C 1
ATOM 2187 O O . LEU A 1 274 ? -3.265 26.308 -27.945 1.00 31.52 274 LEU A O 1
ATOM 2191 N N . SER A 1 275 ? -4.770 27.833 -28.578 1.00 31.22 275 SER A N 1
ATOM 2192 C CA . SER A 1 275 ? -4.694 28.655 -27.372 1.00 31.22 275 SER A CA 1
ATOM 2193 C C . SER A 1 275 ? -6.094 29.137 -27.016 1.00 31.22 275 SER A C 1
ATOM 2195 O O . SER A 1 275 ? -6.462 30.276 -27.287 1.00 31.22 275 SER A O 1
ATOM 2197 N N . SER A 1 276 ? -6.918 28.236 -26.493 1.00 29.42 276 SER A N 1
ATOM 2198 C CA . SER A 1 276 ? -7.961 28.515 -25.498 1.00 29.42 276 SER A CA 1
ATOM 2199 C C . SER A 1 276 ? -8.848 27.287 -25.325 1.00 29.42 276 SER A C 1
ATOM 2201 O O . SER A 1 276 ? -9.269 26.641 -26.280 1.00 29.42 276 SER A O 1
ATOM 2203 N N . SER A 1 277 ? -9.095 26.982 -24.056 1.00 38.28 277 SER A N 1
ATOM 2204 C CA . SER A 1 277 ? -10.194 26.180 -23.533 1.00 38.28 277 SER A CA 1
ATOM 2205 C C . SER A 1 277 ? -11.428 26.121 -24.446 1.00 38.28 277 SER A C 1
ATOM 2207 O O . SER A 1 277 ? -12.074 27.143 -24.680 1.00 38.28 277 SER A O 1
ATOM 2209 N N . SER A 1 278 ? -11.831 24.921 -24.857 1.00 24.86 278 SER A N 1
ATOM 2210 C CA . SER A 1 278 ? -13.236 24.655 -25.170 1.00 24.86 278 SER A CA 1
ATOM 2211 C C . SER A 1 278 ? -13.622 23.267 -24.665 1.00 24.86 278 SER A C 1
ATOM 2213 O O . SER A 1 278 ? -13.104 22.240 -25.091 1.00 24.86 278 SER A O 1
ATOM 2215 N N . SER A 1 279 ? -14.493 23.276 -23.663 1.00 26.38 279 SER A N 1
ATOM 2216 C CA . SER A 1 279 ? -15.132 22.117 -23.053 1.00 26.38 279 SER A CA 1
ATOM 2217 C C . SER A 1 279 ? -16.125 21.500 -24.047 1.00 26.38 279 SER A C 1
ATOM 2219 O O . SER A 1 279 ? -16.956 22.246 -24.573 1.00 26.38 279 SER A O 1
ATOM 2221 N N . PRO A 1 280 ? -16.141 20.176 -24.283 1.00 25.78 280 PRO A N 1
ATOM 2222 C CA . PRO A 1 280 ? -17.285 19.537 -24.909 1.00 25.78 280 PRO A CA 1
ATOM 2223 C C . PRO A 1 280 ? -18.360 19.312 -23.842 1.00 25.78 280 PRO A C 1
ATOM 2225 O O . PRO A 1 280 ? -18.108 18.794 -22.755 1.00 25.78 280 PRO A O 1
ATOM 2228 N N . THR A 1 281 ? -19.571 19.751 -24.150 1.00 23.16 281 THR A N 1
ATOM 2229 C CA . THR A 1 281 ? -20.776 19.591 -23.337 1.00 23.16 281 THR A CA 1
ATOM 2230 C C . THR A 1 281 ? -21.080 18.126 -23.025 1.00 23.16 281 THR A C 1
ATOM 2232 O O . THR A 1 281 ? -21.068 17.285 -23.921 1.00 23.16 281 THR A O 1
ATOM 2235 N N . ARG A 1 282 ? -21.406 17.861 -21.750 1.00 25.31 282 ARG A N 1
ATOM 2236 C CA . ARG A 1 282 ? -21.942 16.593 -21.235 1.00 25.31 282 ARG A CA 1
ATOM 2237 C C . ARG A 1 282 ? -23.160 16.141 -22.042 1.00 25.31 282 ARG A C 1
ATOM 2239 O O . ARG A 1 282 ? -24.129 16.889 -22.160 1.00 25.31 282 ARG A O 1
ATOM 2246 N N . SER A 1 283 ? -23.139 14.882 -22.457 1.00 21.94 283 SER A N 1
ATOM 2247 C CA . SER A 1 283 ? -24.332 14.053 -22.597 1.00 21.94 283 SER A CA 1
ATOM 2248 C C . SER A 1 283 ? -24.130 12.814 -21.736 1.00 21.94 283 SER A C 1
ATOM 2250 O O . SER A 1 283 ? -23.158 12.084 -21.924 1.00 21.94 283 SER A O 1
ATOM 2252 N N . ASP A 1 284 ? -25.027 12.626 -20.775 1.00 28.89 284 ASP A N 1
ATOM 2253 C CA . ASP A 1 284 ? -25.093 11.446 -19.925 1.00 28.89 284 ASP A CA 1
ATOM 2254 C C . ASP A 1 284 ? -25.332 10.191 -20.774 1.00 28.89 284 ASP A C 1
ATOM 2256 O O . ASP A 1 284 ? -26.206 10.182 -21.642 1.00 28.89 284 ASP A O 1
ATOM 2260 N N . THR A 1 285 ? -24.558 9.133 -20.534 1.00 22.78 285 THR A N 1
ATOM 2261 C CA . THR A 1 285 ? -24.965 7.729 -20.720 1.00 22.78 285 THR A CA 1
ATOM 2262 C C . THR A 1 285 ? -23.954 6.802 -20.046 1.00 22.78 285 THR A C 1
ATOM 2264 O O . THR A 1 285 ? -22.753 7.059 -20.020 1.00 22.78 285 THR A O 1
ATOM 2267 N N . GLU A 1 286 ? -24.496 5.761 -19.426 1.00 26.45 286 GLU A N 1
ATOM 2268 C CA . GLU A 1 286 ? -23.838 4.752 -18.602 1.00 26.45 286 GLU A CA 1
ATOM 2269 C C . GLU A 1 286 ? -22.838 3.864 -19.372 1.00 26.45 286 GLU A C 1
ATOM 2271 O O . GLU A 1 286 ? -22.933 3.711 -20.588 1.00 26.45 286 GLU A O 1
ATOM 2276 N N . SER A 1 287 ? -22.006 3.159 -18.588 1.00 23.66 287 SER A N 1
ATOM 2277 C CA . SER A 1 287 ? -21.445 1.809 -18.816 1.00 23.66 287 SER A CA 1
ATOM 2278 C C . SER A 1 287 ? -19.995 1.614 -19.313 1.00 23.66 287 SER A C 1
ATOM 2280 O O . SER A 1 287 ? -19.488 2.291 -20.201 1.00 23.66 287 SER A O 1
ATOM 2282 N N . HIS A 1 288 ? -19.421 0.554 -18.720 1.00 26.03 288 HIS A N 1
ATOM 2283 C CA . HIS A 1 288 ? -18.326 -0.337 -19.130 1.00 26.03 288 HIS A CA 1
ATOM 2284 C C . HIS A 1 288 ? -16.899 -0.096 -18.608 1.00 26.03 288 HIS A C 1
ATOM 2286 O O . HIS A 1 288 ? -16.189 0.832 -18.986 1.00 26.03 288 HIS A O 1
ATOM 2292 N N . GLY A 1 289 ? -16.507 -1.023 -17.721 1.00 26.91 289 GLY A N 1
ATOM 2293 C CA . GLY A 1 289 ? -15.188 -1.180 -17.128 1.00 26.91 289 GLY A CA 1
ATOM 2294 C C . GLY A 1 289 ? -14.276 -2.130 -17.908 1.00 26.91 289 GLY A C 1
ATOM 2295 O O . GLY A 1 289 ? -14.727 -2.962 -18.693 1.00 26.91 289 GLY A O 1
ATOM 2296 N N . GLY A 1 290 ? -12.983 -1.976 -17.643 1.00 24.41 290 GLY A N 1
ATOM 2297 C CA . GLY A 1 290 ? -11.884 -2.857 -18.026 1.00 24.41 290 GLY A CA 1
ATOM 2298 C C . GLY A 1 290 ? -10.779 -2.687 -16.981 1.00 24.41 290 GLY A C 1
ATOM 2299 O O . GLY A 1 290 ? -10.515 -1.557 -16.561 1.00 24.41 290 GLY A O 1
ATOM 2300 N N . SER A 1 291 ? -10.227 -3.796 -16.483 1.00 25.33 291 SER A N 1
ATOM 2301 C CA . SER A 1 291 ? -9.258 -3.813 -15.384 1.00 25.33 291 SER A CA 1
ATOM 2302 C C . SER A 1 291 ? -7.861 -4.229 -15.850 1.00 25.33 291 SER A C 1
ATOM 2304 O O . SER A 1 291 ? -7.625 -5.402 -16.141 1.00 25.33 291 SER A O 1
ATOM 2306 N N . SER A 1 292 ? -6.921 -3.294 -15.732 1.00 28.84 292 SER A N 1
ATOM 2307 C CA . SER A 1 292 ? -5.483 -3.538 -15.635 1.00 28.84 292 SER A CA 1
ATOM 2308 C C . SER A 1 292 ? -5.064 -3.098 -14.261 1.00 28.84 292 SER A C 1
ATOM 2310 O O . SER A 1 292 ? -5.482 -2.040 -13.789 1.00 28.84 292 SER A O 1
ATOM 2312 N N . ALA A 1 293 ? -4.224 -3.896 -13.609 1.00 34.50 293 ALA A N 1
ATOM 2313 C CA . ALA A 1 293 ? -3.642 -3.588 -12.313 1.00 34.50 293 ALA A CA 1
ATOM 2314 C C . ALA A 1 293 ? -2.602 -2.449 -12.411 1.00 34.50 293 ALA A C 1
ATOM 2316 O O . ALA A 1 293 ? -1.440 -2.586 -12.041 1.00 34.50 293 ALA A O 1
ATOM 2317 N N . THR A 1 294 ? -3.043 -1.277 -12.849 1.00 39.50 294 THR A N 1
ATOM 2318 C CA . THR A 1 294 ? -2.495 0.030 -12.500 1.00 39.50 294 THR A CA 1
ATOM 2319 C C . THR A 1 294 ? -3.601 0.718 -11.720 1.00 39.50 294 THR A C 1
ATOM 2321 O O . THR A 1 294 ? -4.740 0.768 -12.166 1.00 39.50 294 THR A O 1
ATOM 2324 N N . SER A 1 295 ? -3.325 1.152 -10.496 1.00 41.53 295 SER A N 1
ATOM 2325 C CA . SER A 1 295 ? -4.339 1.804 -9.675 1.00 41.53 295 SER A CA 1
ATOM 2326 C C . SER A 1 295 ? -4.691 3.151 -10.325 1.00 41.53 295 SER A C 1
ATOM 2328 O O . SER A 1 295 ? -3.939 4.113 -10.221 1.00 41.53 295 SER A O 1
ATOM 2330 N N . GLN A 1 296 ? -5.756 3.182 -11.131 1.00 46.66 296 GLN A N 1
ATOM 2331 C CA . GLN A 1 296 ? -6.171 4.342 -11.920 1.00 46.66 296 GLN A CA 1
ATOM 2332 C C . GLN A 1 296 ? -7.089 5.234 -11.076 1.00 46.66 296 GLN A C 1
ATOM 2334 O O . GLN A 1 296 ? -8.250 4.908 -10.841 1.00 46.66 296 GLN A O 1
ATOM 2339 N N . PHE A 1 297 ? -6.574 6.377 -10.620 1.00 45.34 297 PHE A N 1
ATOM 2340 C CA . PHE A 1 297 ? -7.322 7.344 -9.811 1.00 45.34 297 PHE A CA 1
ATOM 2341 C C . PHE A 1 297 ? -7.698 8.582 -10.598 1.00 45.34 297 PHE A C 1
ATOM 2343 O O . PHE A 1 297 ? -6.816 9.276 -11.083 1.00 45.34 297 PHE A O 1
ATOM 2350 N N . LYS A 1 298 ? -8.980 8.944 -10.629 1.00 45.62 298 LYS A N 1
ATOM 2351 C CA . LYS A 1 298 ? -9.436 10.210 -11.213 1.00 45.62 298 LYS A CA 1
ATOM 2352 C C . LYS A 1 298 ? -9.062 11.381 -10.286 1.00 45.62 298 LYS A C 1
ATOM 2354 O O . LYS A 1 298 ? -9.608 11.496 -9.184 1.00 45.62 298 LYS A O 1
ATOM 2359 N N . ALA A 1 299 ? -8.103 12.215 -10.690 1.00 46.62 299 ALA A N 1
ATOM 2360 C CA . ALA A 1 299 ? -7.826 13.488 -10.021 1.00 46.62 299 ALA A CA 1
ATOM 2361 C C . ALA A 1 299 ? -8.723 14.573 -10.641 1.00 46.62 299 ALA A C 1
ATOM 2363 O O . ALA A 1 299 ? -8.952 14.562 -11.845 1.00 46.62 299 ALA A O 1
ATOM 2364 N N . ASP A 1 300 ? -9.270 15.482 -9.832 1.00 44.72 300 ASP A N 1
ATOM 2365 C CA . ASP A 1 300 ? -10.001 16.634 -10.370 1.00 44.72 300 ASP A CA 1
ATOM 2366 C C . ASP A 1 300 ? -9.051 17.806 -10.681 1.00 44.72 300 ASP A C 1
ATOM 2368 O O . ASP A 1 300 ? -8.048 18.029 -9.998 1.00 44.72 300 ASP A O 1
ATOM 2372 N N . GLU A 1 301 ? -9.433 18.494 -11.760 1.00 54.53 301 GLU A N 1
ATOM 2373 C CA . GLU A 1 301 ? -8.997 19.749 -12.403 1.00 54.53 301 GLU A CA 1
ATOM 2374 C C . GLU A 1 301 ? -7.634 19.899 -13.121 1.00 54.53 301 GLU A C 1
ATOM 2376 O O . GLU A 1 301 ? -7.514 20.864 -13.864 1.00 54.53 301 GLU A O 1
ATOM 2381 N N . ASP A 1 302 ? -6.678 18.955 -13.102 1.00 56.31 302 ASP A N 1
ATOM 2382 C CA . ASP A 1 302 ? -5.484 19.060 -13.998 1.00 56.31 302 ASP A CA 1
ATOM 2383 C C . ASP A 1 302 ? -4.915 17.734 -14.553 1.00 56.31 302 ASP A C 1
ATOM 2385 O O . ASP A 1 302 ? -4.247 17.737 -15.591 1.00 56.31 302 ASP A O 1
ATOM 2389 N N . TYR A 1 303 ? -5.160 16.593 -13.901 1.00 63.12 303 TYR A N 1
ATOM 2390 C CA . TYR A 1 303 ? -4.754 15.270 -14.393 1.00 63.12 303 TYR A CA 1
ATOM 2391 C C . TYR A 1 303 ? -5.975 14.359 -14.466 1.00 63.12 303 TYR A C 1
ATOM 2393 O O . TYR A 1 303 ? -6.656 14.175 -13.467 1.00 63.12 303 TYR A O 1
ATOM 2401 N N . GLY A 1 304 ? -6.236 13.749 -15.622 1.00 56.22 304 GLY A N 1
ATOM 2402 C CA . GLY A 1 304 ? -7.366 12.845 -15.813 1.00 56.22 304 GLY A CA 1
ATOM 2403 C C . GLY A 1 304 ? -7.269 11.585 -14.957 1.00 56.22 304 GLY A C 1
ATOM 2404 O O . GLY A 1 304 ? -8.290 11.138 -14.437 1.00 56.22 304 GLY A O 1
ATOM 2405 N N . ILE A 1 305 ? -6.057 11.028 -14.797 1.00 68.25 305 ILE A N 1
ATOM 2406 C CA . ILE A 1 305 ? -5.778 9.848 -13.962 1.00 68.25 305 ILE A CA 1
ATOM 2407 C C . ILE A 1 305 ? -4.368 9.924 -13.333 1.00 68.25 305 ILE A C 1
ATOM 2409 O O . ILE A 1 305 ? -3.421 10.304 -14.017 1.00 68.25 305 ILE A O 1
ATOM 2413 N N . VAL A 1 306 ? -4.202 9.538 -12.062 1.00 73.56 306 VAL A N 1
ATOM 2414 C CA . VAL A 1 306 ? -2.899 9.223 -11.437 1.00 73.56 306 VAL A CA 1
ATOM 2415 C C . VAL A 1 306 ? -2.756 7.705 -11.332 1.00 73.56 306 VAL A C 1
ATOM 2417 O O . VAL A 1 306 ? -3.689 7.043 -10.884 1.00 73.56 306 VAL A O 1
ATOM 2420 N N . SER A 1 307 ? -1.608 7.153 -11.723 1.00 77.00 307 SER A N 1
ATOM 2421 C CA . SER A 1 307 ? -1.326 5.716 -11.681 1.00 77.00 307 SER A CA 1
ATOM 2422 C C . SER A 1 307 ? -0.003 5.422 -10.993 1.00 77.00 307 SER A C 1
ATOM 2424 O O . SER A 1 307 ? 1.043 5.914 -11.414 1.00 77.00 307 SER A O 1
ATOM 2426 N N . LEU A 1 308 ? -0.041 4.592 -9.948 1.00 76.38 308 LEU A N 1
ATOM 2427 C CA . LEU A 1 308 ? 1.173 4.081 -9.315 1.00 76.38 308 LEU A CA 1
ATOM 2428 C C . LEU A 1 308 ? 1.664 2.831 -10.037 1.00 76.38 308 LEU A C 1
ATOM 2430 O O . LEU A 1 308 ? 0.903 1.892 -10.291 1.00 76.38 308 LEU A O 1
ATOM 2434 N N . LEU A 1 309 ? 2.953 2.813 -10.338 1.00 75.88 309 LEU A N 1
ATOM 2435 C CA . LEU A 1 309 ? 3.620 1.677 -10.941 1.00 75.88 309 LEU A CA 1
ATOM 2436 C C . LEU A 1 309 ? 4.303 0.870 -9.839 1.00 75.88 309 LEU A C 1
ATOM 2438 O O . LEU A 1 309 ? 5.176 1.411 -9.161 1.00 75.88 309 LEU A O 1
ATOM 2442 N N . PRO A 1 310 ? 3.939 -0.412 -9.664 1.00 68.19 310 PRO A N 1
ATOM 2443 C CA . PRO A 1 310 ? 4.547 -1.238 -8.632 1.00 68.19 310 PRO A CA 1
ATOM 2444 C C . PRO A 1 310 ? 6.053 -1.363 -8.870 1.00 68.19 310 PRO A C 1
ATOM 2446 O O . PRO A 1 310 ? 6.504 -1.386 -10.027 1.00 68.19 310 PRO A O 1
ATOM 2449 N N . ILE A 1 311 ? 6.806 -1.474 -7.774 1.00 67.12 311 ILE A N 1
ATOM 2450 C CA . ILE A 1 311 ? 8.222 -1.847 -7.807 1.00 67.12 311 ILE A CA 1
ATOM 2451 C C . ILE A 1 311 ? 8.295 -3.264 -8.389 1.00 67.12 311 ILE A C 1
ATOM 2453 O O . ILE A 1 311 ? 7.669 -4.183 -7.869 1.00 67.12 311 ILE A O 1
ATOM 2457 N N . ASP A 1 312 ? 8.994 -3.428 -9.511 1.00 56.75 312 ASP A N 1
ATOM 2458 C CA . ASP A 1 312 ? 9.102 -4.724 -10.190 1.00 56.75 312 ASP A CA 1
ATOM 2459 C C . ASP A 1 312 ? 9.891 -5.713 -9.322 1.00 56.75 312 ASP A C 1
ATOM 2461 O O . ASP A 1 312 ? 10.986 -5.394 -8.851 1.00 56.75 312 ASP A O 1
ATOM 2465 N N . GLU A 1 313 ? 9.386 -6.936 -9.156 1.00 53.00 313 GLU A N 1
ATOM 2466 C CA . GLU A 1 313 ? 10.083 -7.980 -8.404 1.00 53.00 313 GLU A CA 1
ATOM 2467 C C . GLU A 1 313 ? 11.434 -8.359 -9.022 1.00 53.00 313 GLU A C 1
ATOM 2469 O O . GLU A 1 313 ? 12.357 -8.709 -8.289 1.00 53.00 313 GLU A O 1
ATOM 2474 N N . LYS A 1 314 ? 11.605 -8.208 -10.343 1.00 50.41 314 LYS A N 1
ATOM 2475 C CA . LYS A 1 314 ? 12.905 -8.399 -11.012 1.00 50.41 314 LYS A CA 1
ATOM 2476 C C . LYS A 1 314 ? 13.935 -7.356 -10.568 1.00 50.41 314 LYS A C 1
ATOM 2478 O O . LYS A 1 314 ? 15.134 -7.632 -10.569 1.00 50.41 314 LYS A O 1
ATOM 2483 N N . TYR A 1 315 ? 13.465 -6.175 -10.161 1.00 49.41 315 TYR A N 1
ATOM 2484 C CA . TYR A 1 315 ? 14.261 -5.082 -9.603 1.00 49.41 315 TYR A CA 1
ATOM 2485 C C . TYR A 1 315 ? 14.289 -5.086 -8.064 1.00 49.41 315 TYR A C 1
ATOM 2487 O O . TYR A 1 315 ? 15.033 -4.294 -7.491 1.00 49.41 315 TYR A O 1
ATOM 2495 N N . ASN A 1 316 ? 13.597 -6.017 -7.388 1.00 47.94 316 ASN A N 1
ATOM 2496 C CA . ASN A 1 316 ? 13.765 -6.302 -5.954 1.00 47.94 316 ASN A CA 1
ATOM 2497 C C . ASN A 1 316 ? 15.086 -7.055 -5.700 1.00 47.94 316 ASN A C 1
ATOM 2499 O O . ASN A 1 316 ? 15.134 -8.120 -5.083 1.00 47.94 316 ASN A O 1
ATOM 2503 N N . ALA A 1 317 ? 16.191 -6.501 -6.193 1.00 39.88 317 ALA A N 1
ATOM 2504 C CA . ALA A 1 317 ? 17.514 -6.885 -5.750 1.00 39.88 317 ALA A CA 1
ATOM 2505 C C . ALA A 1 317 ? 17.725 -6.260 -4.369 1.00 39.88 317 ALA A C 1
ATOM 2507 O O . ALA A 1 317 ? 17.535 -5.056 -4.196 1.00 39.88 317 ALA A O 1
ATOM 2508 N N . ARG A 1 318 ? 18.107 -7.087 -3.386 1.00 44.12 318 ARG A N 1
ATOM 2509 C CA . ARG A 1 318 ? 18.600 -6.629 -2.079 1.00 44.12 318 ARG A CA 1
ATOM 2510 C C . ARG A 1 318 ? 19.472 -5.380 -2.282 1.00 44.12 318 ARG A C 1
ATOM 2512 O O . ARG A 1 318 ? 20.412 -5.475 -3.077 1.00 44.12 318 ARG A O 1
ATOM 2519 N N . PRO A 1 319 ? 19.198 -4.250 -1.604 1.00 40.06 319 PRO A N 1
ATOM 2520 C CA . PRO A 1 319 ? 20.064 -3.091 -1.711 1.00 40.06 319 PRO A CA 1
ATOM 2521 C C . PRO A 1 319 ? 21.487 -3.524 -1.351 1.00 40.06 319 PRO A C 1
ATOM 2523 O O . PRO A 1 319 ? 21.738 -4.046 -0.262 1.00 40.06 319 PRO A O 1
ATOM 2526 N N . LEU A 1 320 ? 22.410 -3.374 -2.300 1.00 41.66 320 LEU A N 1
ATOM 2527 C CA . LEU A 1 320 ? 23.829 -3.559 -2.033 1.00 41.66 320 LEU A CA 1
ATOM 2528 C C . LEU A 1 320 ? 24.245 -2.550 -0.964 1.00 41.66 320 LEU A C 1
ATOM 2530 O O . LEU A 1 320 ? 23.835 -1.386 -0.988 1.00 41.66 320 LEU A O 1
ATOM 2534 N N . GLN A 1 321 ? 25.041 -3.031 -0.008 1.00 36.88 321 GLN A N 1
ATOM 2535 C CA . GLN A 1 321 ? 25.601 -2.205 1.051 1.00 36.88 321 GLN A CA 1
ATOM 2536 C C . GLN A 1 321 ? 26.317 -1.008 0.417 1.00 36.88 321 GLN A C 1
ATOM 2538 O O . GLN A 1 321 ? 27.130 -1.217 -0.488 1.00 36.88 321 GLN A O 1
ATOM 2543 N N . PRO A 1 322 ? 26.039 0.234 0.850 1.00 37.25 322 PRO A N 1
ATOM 2544 C CA . PRO A 1 322 ? 26.823 1.357 0.381 1.00 37.25 322 PRO A CA 1
ATOM 2545 C C . PRO A 1 322 ? 28.282 1.095 0.753 1.00 37.25 322 PRO A C 1
ATOM 2547 O O . PRO A 1 322 ? 28.587 0.692 1.881 1.00 37.25 322 PRO A O 1
ATOM 2550 N N . GLU A 1 323 ? 29.190 1.338 -0.192 1.00 39.94 323 GLU A N 1
ATOM 2551 C CA . GLU A 1 323 ? 30.570 1.607 0.179 1.00 39.94 323 GLU A CA 1
ATOM 2552 C C . GLU A 1 323 ? 30.539 2.663 1.282 1.00 39.94 323 GLU A C 1
ATOM 2554 O O . GLU A 1 323 ? 29.842 3.675 1.171 1.00 39.94 323 GLU A O 1
ATOM 2559 N N . ARG A 1 324 ? 31.252 2.389 2.376 1.00 38.16 324 ARG A N 1
ATOM 2560 C CA . ARG A 1 324 ? 31.417 3.311 3.497 1.00 38.16 324 ARG A CA 1
ATOM 2561 C C . ARG A 1 324 ? 32.127 4.579 3.015 1.00 38.16 324 ARG A C 1
ATOM 2563 O O . ARG A 1 324 ? 33.309 4.762 3.284 1.00 38.16 324 ARG A O 1
ATOM 2570 N N . SER A 1 325 ? 31.419 5.499 2.372 1.00 37.75 325 SER A N 1
ATOM 2571 C CA . SER A 1 325 ? 31.795 6.903 2.407 1.00 37.75 325 SER A CA 1
ATOM 2572 C C . SER A 1 325 ? 31.210 7.468 3.691 1.00 37.75 325 SER A C 1
ATOM 2574 O O . SER A 1 325 ? 30.169 8.125 3.701 1.00 37.75 325 SER A O 1
ATOM 2576 N N . VAL A 1 326 ? 31.880 7.170 4.805 1.00 35.84 326 VAL A N 1
ATOM 2577 C CA . VAL A 1 326 ? 31.742 8.000 5.995 1.00 35.84 326 VAL A CA 1
ATOM 2578 C C . VAL A 1 326 ? 32.190 9.383 5.540 1.00 35.84 326 VAL A C 1
ATOM 2580 O O . VAL A 1 326 ? 33.382 9.636 5.380 1.00 35.84 326 VAL A O 1
ATOM 2583 N N . SER A 1 327 ? 31.231 10.262 5.260 1.00 36.06 327 SER A N 1
ATOM 2584 C CA . SER A 1 327 ? 31.470 11.697 5.270 1.00 36.06 327 SER A CA 1
ATOM 2585 C C . SER A 1 327 ? 31.830 12.037 6.711 1.00 36.06 327 SER A C 1
ATOM 2587 O O . SER A 1 327 ? 30.983 12.414 7.519 1.00 36.06 327 SER A O 1
ATOM 2589 N N . THR A 1 328 ? 33.097 11.833 7.052 1.00 35.25 328 THR A N 1
ATOM 2590 C CA . THR A 1 328 ? 33.697 12.356 8.259 1.00 35.25 328 THR A CA 1
ATOM 2591 C C . THR A 1 328 ? 33.691 13.873 8.113 1.00 35.25 328 THR A C 1
ATOM 2593 O O . THR A 1 328 ? 34.569 14.464 7.491 1.00 35.25 328 THR A O 1
ATOM 2596 N N . THR A 1 329 ? 32.719 14.554 8.720 1.00 38.69 329 THR A N 1
ATOM 2597 C CA . THR A 1 329 ? 33.126 15.772 9.422 1.00 38.69 329 THR A CA 1
ATOM 2598 C C . THR A 1 329 ? 34.148 15.291 10.456 1.00 38.69 329 THR A C 1
ATOM 2600 O O . THR A 1 329 ? 33.784 14.445 11.273 1.00 38.69 329 THR A O 1
ATOM 2603 N N . PRO A 1 330 ? 35.432 15.690 10.366 1.00 42.50 330 PRO A N 1
ATOM 2604 C CA . PRO A 1 330 ? 36.514 15.032 11.106 1.00 42.50 330 PRO A CA 1
ATOM 2605 C C . PRO A 1 330 ? 36.360 15.075 12.628 1.00 42.50 330 PRO A C 1
ATOM 2607 O O . PRO A 1 330 ? 36.960 14.257 13.314 1.00 42.50 330 PRO A O 1
ATOM 2610 N N . ASP A 1 331 ? 35.512 15.966 13.138 1.00 54.59 331 ASP A N 1
ATOM 2611 C CA . ASP A 1 331 ? 35.209 16.114 14.550 1.00 54.59 331 ASP A CA 1
ATOM 2612 C C . ASP A 1 331 ? 33.684 16.045 14.740 1.00 54.59 331 ASP A C 1
ATOM 2614 O O . ASP A 1 331 ? 32.923 16.634 13.965 1.00 54.59 331 ASP A O 1
ATOM 2618 N N . GLY A 1 332 ? 33.227 15.294 15.747 1.00 66.88 332 GLY A N 1
ATOM 2619 C CA . GLY A 1 332 ? 31.826 15.288 16.182 1.00 66.88 332 GLY A CA 1
ATOM 2620 C C . GLY A 1 332 ? 31.359 16.674 16.665 1.00 66.88 332 GLY A C 1
ATOM 2621 O O . GLY A 1 332 ? 32.110 17.648 16.588 1.00 66.88 332 GLY A O 1
ATOM 2622 N N . PRO A 1 333 ? 30.126 16.807 17.184 1.00 82.50 333 PRO A N 1
ATOM 2623 C CA . PRO A 1 333 ? 29.637 18.108 17.633 1.00 82.50 333 PRO A CA 1
ATOM 2624 C C . PRO A 1 333 ? 30.530 18.685 18.742 1.00 82.50 333 PRO A C 1
ATOM 2626 O O . PRO A 1 333 ? 30.992 17.950 19.619 1.00 82.50 333 PRO A O 1
ATOM 2629 N N . HIS A 1 334 ? 30.772 20.000 18.719 1.00 86.38 334 HIS A N 1
ATOM 2630 C CA . HIS A 1 334 ? 31.657 20.652 19.691 1.00 86.38 334 HIS A CA 1
ATOM 2631 C C . HIS A 1 334 ? 31.051 20.622 21.099 1.00 86.38 334 HIS A C 1
ATOM 2633 O O . HIS A 1 334 ? 29.917 21.058 21.293 1.00 86.38 334 HIS A O 1
ATOM 2639 N N . ARG A 1 335 ? 31.823 20.138 22.079 1.00 86.69 335 ARG A N 1
ATOM 2640 C CA . ARG A 1 335 ? 31.440 20.038 23.505 1.00 86.69 335 ARG A CA 1
ATOM 2641 C C . ARG A 1 335 ? 32.313 20.901 24.435 1.00 86.69 335 ARG A C 1
ATOM 2643 O O . ARG A 1 335 ? 32.323 20.692 25.641 1.00 86.69 335 ARG A O 1
ATOM 2650 N N . GLY A 1 336 ? 33.115 21.812 23.877 1.00 83.88 336 GLY A N 1
ATOM 2651 C CA . GLY A 1 336 ? 34.001 22.715 24.629 1.00 83.88 336 GLY A CA 1
ATOM 2652 C C . GLY A 1 336 ? 33.484 24.157 24.681 1.00 83.88 336 GLY A C 1
ATOM 2653 O O . GLY A 1 336 ? 32.301 24.405 24.493 1.00 83.88 336 GLY A O 1
ATOM 2654 N N . ASP A 1 337 ? 34.389 25.129 24.845 1.00 85.81 337 ASP A N 1
ATOM 2655 C CA . ASP A 1 337 ? 34.055 26.564 24.870 1.00 85.81 337 ASP A CA 1
ATOM 2656 C C . ASP A 1 337 ? 33.328 27.015 23.583 1.00 85.81 337 ASP A C 1
ATOM 2658 O O . ASP A 1 337 ? 33.904 26.994 22.486 1.00 85.81 337 ASP A O 1
ATOM 2662 N N . PHE A 1 338 ? 32.085 27.481 23.713 1.00 91.50 338 PHE A N 1
ATOM 2663 C CA . PHE A 1 338 ? 31.342 28.180 22.663 1.00 91.50 338 PHE A CA 1
ATOM 2664 C C . PHE A 1 338 ? 30.560 29.364 23.256 1.00 91.50 338 PHE A C 1
ATOM 2666 O O . PHE A 1 338 ? 30.286 29.414 24.453 1.00 91.50 338 PHE A O 1
ATOM 2673 N N . GLU A 1 339 ? 30.199 30.335 22.419 1.00 92.69 339 GLU A N 1
ATOM 2674 C CA . GLU A 1 339 ? 29.281 31.415 22.787 1.00 92.69 339 GLU A CA 1
ATOM 2675 C C . GLU A 1 339 ? 28.014 31.330 21.943 1.00 92.69 339 GLU A C 1
ATOM 2677 O O . GLU A 1 339 ? 28.091 31.183 20.722 1.00 92.69 339 GLU A O 1
ATOM 2682 N N . PHE A 1 340 ? 26.859 31.485 22.588 1.00 91.69 340 PHE A N 1
ATOM 2683 C CA . PHE A 1 340 ? 25.554 31.564 21.940 1.00 91.69 340 PHE A CA 1
ATOM 2684 C C . PHE A 1 340 ? 24.934 32.950 22.139 1.00 91.69 340 PHE A C 1
ATOM 2686 O O . PHE A 1 340 ? 24.820 33.445 23.262 1.00 91.69 340 PHE A O 1
ATOM 2693 N N . ARG A 1 341 ? 24.509 33.575 21.038 1.00 91.12 341 ARG A N 1
ATOM 2694 C CA . ARG A 1 341 ? 23.809 34.860 21.015 1.00 91.12 341 ARG A CA 1
ATOM 2695 C C . ARG A 1 341 ? 22.375 34.651 20.513 1.00 91.12 341 ARG A C 1
ATOM 2697 O O . ARG A 1 341 ? 22.189 34.496 19.307 1.00 91.12 341 ARG A O 1
ATOM 2704 N N . PRO A 1 342 ? 21.352 34.679 21.382 1.00 85.44 342 PRO A N 1
ATOM 2705 C CA . PRO A 1 342 ? 19.967 34.567 20.937 1.00 85.44 342 PRO A CA 1
ATOM 2706 C C . PRO A 1 342 ? 19.520 35.835 20.190 1.00 85.44 342 PRO A C 1
ATOM 2708 O O . PRO A 1 342 ? 19.780 36.951 20.640 1.00 85.44 342 PRO A O 1
ATOM 2711 N N . VAL A 1 343 ? 18.802 35.672 19.072 1.00 78.50 343 VAL A N 1
ATOM 2712 C CA . VAL A 1 343 ? 18.178 36.780 18.313 1.00 78.50 343 VAL A CA 1
ATOM 2713 C C . VAL A 1 343 ? 16.981 37.369 19.079 1.00 78.50 343 VAL A C 1
ATOM 2715 O O . VAL A 1 343 ? 16.649 38.544 18.932 1.00 78.50 343 VAL A O 1
ATOM 2718 N N . SER A 1 344 ? 16.337 36.575 19.938 1.00 63.31 344 SER A N 1
ATOM 2719 C CA . SER A 1 344 ? 15.253 37.001 20.829 1.00 63.31 344 SER A CA 1
ATOM 2720 C C . SER A 1 344 ? 15.310 36.238 22.152 1.00 63.31 344 SER A C 1
ATOM 2722 O O . SER A 1 344 ? 15.631 35.055 22.169 1.00 63.31 344 SER A O 1
ATOM 2724 N N . THR A 1 345 ? 14.942 36.889 23.260 1.00 50.62 345 THR A N 1
ATOM 2725 C CA . THR A 1 345 ? 14.736 36.235 24.567 1.00 50.62 345 THR A CA 1
ATOM 2726 C C . THR A 1 345 ? 13.379 35.534 24.685 1.00 50.62 345 THR A C 1
ATOM 2728 O O . THR A 1 345 ? 13.133 34.843 25.674 1.00 50.62 345 THR A O 1
ATOM 2731 N N . LYS A 1 346 ? 12.478 35.702 23.702 1.00 44.06 346 LYS A N 1
ATOM 2732 C CA . LYS A 1 346 ? 11.205 34.976 23.655 1.00 44.06 346 LYS A CA 1
ATOM 2733 C C . LYS A 1 346 ? 11.420 33.602 23.028 1.00 44.06 346 LYS A C 1
ATOM 2735 O O . LYS A 1 346 ? 11.690 33.494 21.836 1.00 44.06 346 LYS A O 1
ATOM 2740 N N . TYR A 1 347 ? 11.250 32.568 23.845 1.00 48.88 347 TYR A N 1
ATOM 2741 C CA . TYR A 1 347 ? 11.099 31.192 23.387 1.00 48.88 347 TYR A CA 1
ATOM 2742 C C . TYR A 1 347 ? 9.786 31.064 22.611 1.00 48.88 347 TYR A C 1
ATOM 2744 O O . TYR A 1 347 ? 8.726 31.437 23.119 1.00 48.88 347 TYR A O 1
ATOM 2752 N N . TYR A 1 348 ? 9.855 30.545 21.388 1.00 44.19 348 TYR A N 1
ATOM 2753 C CA . TYR A 1 348 ? 8.671 30.194 20.607 1.00 44.19 348 TYR A CA 1
ATOM 2754 C C . TYR A 1 348 ? 8.454 28.679 20.720 1.00 44.19 348 TYR A C 1
ATOM 2756 O O . TYR A 1 348 ? 9.442 27.936 20.691 1.00 44.19 348 TYR A O 1
ATOM 2764 N N . PRO A 1 349 ? 7.201 28.190 20.831 1.00 40.72 349 PRO A N 1
ATOM 2765 C CA . PRO A 1 349 ? 6.883 26.813 20.465 1.00 40.72 349 PRO A CA 1
ATOM 2766 C C . PRO A 1 349 ? 7.416 26.619 19.050 1.00 40.72 349 PRO A C 1
ATOM 2768 O O . PRO A 1 349 ? 6.997 27.312 18.120 1.00 40.72 349 PRO A O 1
ATOM 2771 N N . SER A 1 350 ? 8.471 25.826 18.924 1.00 37.50 350 SER A N 1
ATOM 2772 C CA . SER A 1 350 ? 9.269 25.857 17.716 1.00 37.50 350 SER A CA 1
ATOM 2773 C C . SER A 1 350 ? 8.573 25.082 16.612 1.00 37.50 350 SER A C 1
ATOM 2775 O O . SER A 1 350 ? 8.130 23.959 16.827 1.00 37.50 350 SER A O 1
ATOM 2777 N N . VAL A 1 351 ? 8.586 25.626 15.394 1.00 39.09 351 VAL A N 1
ATOM 2778 C CA . VAL A 1 351 ? 8.264 24.866 14.174 1.00 39.09 351 VAL A CA 1
ATOM 2779 C C . VAL A 1 351 ? 9.203 23.662 13.990 1.00 39.09 351 VAL A C 1
ATOM 2781 O O . VAL A 1 351 ? 8.953 22.834 13.131 1.00 39.09 351 VAL A O 1
ATOM 2784 N N . PHE A 1 352 ? 10.279 23.565 14.779 1.00 38.69 352 PHE A N 1
ATOM 2785 C CA . PHE A 1 352 ? 11.248 22.482 14.712 1.00 38.69 352 PHE A CA 1
ATOM 2786 C C . PHE A 1 352 ? 10.904 21.266 15.588 1.00 38.69 352 PHE A C 1
ATOM 2788 O O . PHE A 1 352 ? 11.507 20.221 15.379 1.00 38.69 352 PHE A O 1
ATOM 2795 N N . THR A 1 353 ? 10.035 21.393 16.608 1.00 46.69 353 THR A N 1
ATOM 2796 C CA . THR A 1 353 ? 9.780 20.314 17.592 1.00 46.69 353 THR A CA 1
ATOM 2797 C C . THR A 1 353 ? 8.475 20.556 18.361 1.00 46.69 353 THR A C 1
ATOM 2799 O O . THR A 1 353 ? 8.274 21.663 18.869 1.00 46.69 353 THR A O 1
ATOM 2802 N N . SER A 1 354 ? 7.633 19.544 18.576 1.00 46.50 354 SER A N 1
ATOM 2803 C CA . SER A 1 354 ? 6.394 19.721 19.359 1.00 46.50 354 SER A CA 1
ATOM 2804 C C . SER A 1 354 ? 6.600 19.685 20.883 1.00 46.50 354 SER A C 1
ATOM 2806 O O . SER A 1 354 ? 5.759 20.198 21.620 1.00 46.50 354 SER A O 1
ATOM 2808 N N . ASN A 1 355 ? 7.706 19.093 21.359 1.00 53.28 355 ASN A N 1
ATOM 2809 C CA . ASN A 1 355 ? 7.951 18.798 22.783 1.00 53.28 355 ASN A CA 1
ATOM 2810 C C . ASN A 1 355 ? 9.155 19.547 23.382 1.00 53.28 355 ASN A C 1
ATOM 2812 O O . ASN A 1 355 ? 9.569 19.256 24.505 1.00 53.28 355 ASN A O 1
ATOM 2816 N N . SER A 1 356 ? 9.744 20.492 22.646 1.00 58.41 356 SER A N 1
ATOM 2817 C CA . SER A 1 356 ? 10.935 21.215 23.090 1.00 58.41 356 SER A CA 1
ATOM 2818 C C . SER A 1 356 ? 10.832 22.718 22.823 1.00 58.41 356 SER A C 1
ATOM 2820 O O . SER A 1 356 ? 10.060 23.184 21.981 1.00 58.41 356 SER A O 1
ATOM 2822 N N . GLN A 1 357 ? 11.587 23.494 23.593 1.00 67.38 357 GLN A N 1
ATOM 2823 C CA . GLN A 1 357 ? 11.723 24.929 23.406 1.00 67.38 357 GLN A CA 1
ATOM 2824 C C . GLN A 1 357 ? 12.813 25.199 22.373 1.00 67.38 357 GLN A C 1
ATOM 2826 O O . GLN A 1 357 ? 13.893 24.612 22.421 1.00 67.38 357 GLN A O 1
ATOM 2831 N N . GLY A 1 358 ? 12.530 26.112 21.447 1.00 74.94 358 GLY A N 1
ATOM 2832 C CA . GLY A 1 358 ? 13.474 26.529 20.422 1.00 74.94 358 GLY A CA 1
ATOM 2833 C C . GLY A 1 358 ? 13.804 28.007 20.508 1.00 74.94 358 GLY A C 1
ATOM 2834 O O . GLY A 1 358 ? 12.937 28.829 20.819 1.00 74.94 358 GLY A O 1
ATOM 2835 N N . SER A 1 359 ? 15.042 28.357 20.175 1.00 80.06 359 SER A N 1
ATOM 2836 C CA . SER A 1 359 ? 15.426 29.747 19.940 1.00 80.06 359 SER A CA 1
ATOM 2837 C C . SER A 1 359 ? 16.360 29.873 18.741 1.00 80.06 359 SER A C 1
ATOM 2839 O O . SER A 1 359 ? 17.240 29.043 18.519 1.00 80.06 359 SER A O 1
ATOM 2841 N N . PHE A 1 360 ? 16.147 30.925 17.954 1.00 84.94 360 PHE A N 1
ATOM 2842 C CA . PHE A 1 360 ? 17.062 31.314 16.889 1.00 84.94 360 PHE A CA 1
ATOM 2843 C C . PHE A 1 360 ? 18.190 32.153 17.476 1.00 84.94 360 PHE A C 1
ATOM 2845 O O . PHE A 1 360 ? 17.959 33.019 18.328 1.00 84.94 360 PHE A O 1
ATOM 2852 N N . GLY A 1 361 ? 19.403 31.927 16.999 1.00 89.81 361 GLY A N 1
ATOM 2853 C CA . GLY A 1 361 ? 20.567 32.664 17.452 1.00 89.81 361 GLY A CA 1
ATOM 2854 C C . GLY A 1 361 ? 21.754 32.483 16.534 1.00 89.81 361 GLY A C 1
ATOM 2855 O O . GLY A 1 361 ? 21.654 31.905 15.454 1.00 89.81 361 GLY A O 1
ATOM 2856 N N . GLU A 1 362 ? 22.891 32.961 17.001 1.00 93.31 362 GLU A N 1
ATOM 2857 C CA . GLU A 1 362 ? 24.182 32.721 16.385 1.00 93.31 362 GLU A CA 1
ATOM 2858 C C . GLU A 1 362 ? 25.082 32.005 17.391 1.00 93.31 362 GLU A C 1
ATOM 2860 O O . GLU A 1 362 ? 25.031 32.293 18.588 1.00 93.31 362 GLU A O 1
ATOM 2865 N N . ILE A 1 363 ? 25.915 31.084 16.916 1.00 94.12 363 ILE A N 1
ATOM 2866 C CA . ILE A 1 363 ? 26.953 30.433 17.713 1.00 94.12 363 ILE A CA 1
ATOM 2867 C C . ILE A 1 363 ? 28.330 30.770 17.151 1.00 94.12 363 ILE A C 1
ATOM 2869 O O . ILE A 1 363 ? 28.509 30.845 15.935 1.00 94.12 363 ILE A O 1
ATOM 2873 N N . ARG A 1 364 ? 29.322 30.921 18.022 1.00 92.56 364 ARG A N 1
ATOM 2874 C CA . ARG A 1 364 ? 30.734 30.833 17.640 1.00 92.56 364 ARG A CA 1
ATOM 2875 C C . ARG A 1 364 ? 31.459 29.868 18.558 1.00 92.56 364 ARG A C 1
ATOM 2877 O O . ARG A 1 364 ? 31.204 29.826 19.758 1.00 92.56 364 ARG A O 1
ATOM 2884 N N . ILE A 1 365 ? 32.364 29.096 17.982 1.00 90.44 365 ILE A N 1
ATOM 2885 C CA . ILE A 1 365 ? 33.085 28.027 18.663 1.00 90.44 365 ILE A CA 1
ATOM 2886 C C . ILE A 1 365 ? 34.533 28.468 18.854 1.00 90.44 365 ILE A C 1
ATOM 2888 O O . ILE A 1 365 ? 35.122 29.093 17.967 1.00 90.44 365 ILE A O 1
ATOM 2892 N N . ARG A 1 366 ? 35.118 28.169 20.013 1.00 85.44 366 ARG A N 1
ATOM 2893 C CA . ARG A 1 366 ? 36.522 28.467 20.283 1.00 85.44 366 ARG A CA 1
ATOM 2894 C C . ARG A 1 366 ? 37.399 27.294 19.850 1.00 85.44 366 ARG A C 1
ATOM 2896 O O . ARG A 1 366 ? 37.312 26.209 20.416 1.00 85.44 366 ARG A O 1
ATOM 2903 N N . ALA A 1 367 ? 38.262 27.528 18.865 1.00 78.19 367 ALA A N 1
ATOM 2904 C CA . ALA A 1 367 ? 39.285 26.584 18.420 1.00 78.19 367 ALA A CA 1
ATOM 2905 C C . ALA A 1 367 ? 40.684 27.016 18.898 1.00 78.19 367 ALA A C 1
ATOM 2907 O O . ALA A 1 367 ? 40.875 28.125 19.405 1.00 78.19 367 ALA A O 1
ATOM 2908 N N . ASN A 1 368 ? 41.695 26.168 18.676 1.00 73.81 368 ASN A N 1
ATOM 2909 C CA . ASN A 1 368 ? 43.094 26.453 19.039 1.00 73.81 368 ASN A CA 1
ATOM 2910 C C . ASN A 1 368 ? 43.650 27.741 18.390 1.00 73.81 368 ASN A C 1
ATOM 2912 O O . ASN A 1 368 ? 44.572 28.351 18.925 1.00 73.81 368 ASN A O 1
ATOM 2916 N N . SER A 1 369 ? 43.083 28.177 17.260 1.00 72.62 369 SER A N 1
ATOM 2917 C CA . SER A 1 369 ? 43.447 29.397 16.523 1.00 72.62 369 SER A CA 1
ATOM 2918 C C . SER A 1 369 ? 42.627 30.642 16.906 1.00 72.62 369 SER A C 1
ATOM 2920 O O . SER A 1 369 ? 42.808 31.692 16.293 1.00 72.62 369 SER A O 1
ATOM 2922 N N . GLY A 1 370 ? 41.728 30.547 17.893 1.00 85.31 370 GLY A N 1
ATOM 2923 C CA . GLY A 1 370 ? 40.831 31.627 18.317 1.00 85.31 370 GLY A CA 1
ATOM 2924 C C . GLY A 1 370 ? 39.346 31.311 18.111 1.00 85.31 370 GLY A C 1
ATOM 2925 O O . GLY A 1 370 ? 38.954 30.168 17.883 1.00 85.31 370 GLY A O 1
ATOM 2926 N N . TRP A 1 371 ? 38.504 32.337 18.232 1.00 88.69 371 TRP A N 1
ATOM 2927 C CA . TRP A 1 371 ? 37.060 32.226 18.009 1.00 88.69 371 TRP A CA 1
ATOM 2928 C C . TRP A 1 371 ? 36.732 32.110 16.518 1.00 88.69 371 TRP A C 1
ATOM 2930 O O . TRP A 1 371 ? 37.275 32.864 15.711 1.00 88.69 371 TRP A O 1
ATOM 2940 N N . SER A 1 372 ? 35.815 31.208 16.166 1.00 89.06 372 SER A N 1
ATOM 2941 C CA . SER A 1 372 ? 35.243 31.137 14.821 1.00 89.06 372 SER A CA 1
ATOM 2942 C C . SER A 1 372 ? 34.364 32.352 14.512 1.00 89.06 372 SER A C 1
ATOM 2944 O O . SER A 1 372 ? 33.952 33.100 15.405 1.00 89.06 372 SER A O 1
ATOM 2946 N N . GLU A 1 373 ? 34.005 32.505 13.238 1.00 91.56 373 GLU A N 1
ATOM 2947 C CA . GLU A 1 373 ? 32.905 33.383 12.841 1.00 91.56 373 GLU A CA 1
ATOM 2948 C C . GLU A 1 373 ? 31.583 32.932 13.480 1.00 91.56 373 GLU A C 1
ATOM 2950 O O . GLU A 1 373 ? 31.410 31.754 13.825 1.00 91.56 373 GLU A O 1
ATOM 2955 N N . TRP A 1 374 ? 30.668 33.889 13.640 1.00 92.56 374 TRP A N 1
ATOM 2956 C CA . TRP A 1 374 ? 29.302 33.633 14.081 1.00 92.56 374 TRP A CA 1
ATOM 2957 C C . TRP A 1 374 ? 28.538 32.887 12.987 1.00 92.56 374 TRP A C 1
ATOM 2959 O O . TRP A 1 374 ? 28.555 33.287 11.825 1.00 92.56 374 TRP A O 1
ATOM 2969 N N . LYS A 1 375 ? 27.873 31.796 13.363 1.00 91.56 375 LYS A N 1
ATOM 2970 C CA . LYS A 1 375 ? 27.049 30.976 12.473 1.00 91.56 375 LYS A CA 1
ATOM 2971 C C . LYS A 1 375 ? 25.607 30.950 12.967 1.00 91.56 375 LYS A C 1
ATOM 2973 O O . LYS A 1 375 ? 25.406 30.740 14.163 1.00 91.56 375 LYS A O 1
ATOM 2978 N N . PRO A 1 376 ? 24.609 31.099 12.084 1.00 90.81 376 PRO A N 1
ATOM 2979 C CA . PRO A 1 376 ? 23.212 31.032 12.482 1.00 90.81 376 PRO A CA 1
ATOM 2980 C C . PRO A 1 376 ? 22.837 29.609 12.909 1.00 90.81 376 PRO A C 1
ATOM 2982 O O . PRO A 1 376 ? 23.195 28.625 12.250 1.00 90.81 376 PRO A O 1
ATOM 2985 N N . VAL A 1 377 ? 22.100 29.507 14.012 1.00 91.25 377 VAL A N 1
ATOM 2986 C CA . VAL A 1 377 ? 21.675 28.240 14.609 1.00 91.25 377 VAL A CA 1
ATOM 2987 C C . VAL A 1 377 ? 20.230 28.262 15.076 1.00 91.25 377 VAL A C 1
ATOM 2989 O O . VAL A 1 377 ? 19.677 29.298 15.456 1.00 91.25 377 VAL A O 1
ATOM 2992 N N . PHE A 1 378 ? 19.652 27.069 15.106 1.00 87.62 378 PHE A N 1
ATOM 2993 C CA . PHE A 1 378 ? 18.491 26.748 15.909 1.00 87.62 378 PHE A CA 1
ATOM 2994 C C . PHE A 1 378 ? 18.953 26.005 17.172 1.00 87.62 378 PHE A C 1
ATOM 2996 O O . PHE A 1 378 ? 19.492 24.900 17.092 1.00 87.62 378 PHE A O 1
ATOM 3003 N N . ALA A 1 379 ? 18.763 26.630 18.334 1.00 89.00 379 ALA A N 1
ATOM 3004 C CA . ALA A 1 379 ? 19.064 26.045 19.635 1.00 89.00 379 ALA A CA 1
ATOM 3005 C C . ALA A 1 379 ? 17.816 25.345 20.189 1.00 89.00 379 ALA A C 1
ATOM 3007 O O . ALA A 1 379 ? 16.790 25.994 20.420 1.00 89.00 379 ALA A O 1
ATOM 3008 N N . LYS A 1 380 ? 17.917 24.031 20.395 1.00 87.88 380 LYS A N 1
ATOM 3009 C CA . LYS A 1 380 ? 16.867 23.154 20.920 1.00 87.88 380 LYS A CA 1
ATOM 3010 C C . LYS A 1 380 ? 17.134 22.851 22.391 1.00 87.88 380 LYS A C 1
ATOM 3012 O O . LYS A 1 380 ? 18.233 22.419 22.726 1.00 87.88 380 LYS A O 1
ATOM 3017 N N . LYS A 1 381 ? 16.125 23.022 23.246 1.00 86.25 381 LYS A N 1
ATOM 3018 C CA . LYS A 1 381 ? 16.157 22.667 24.671 1.00 86.25 381 LYS A CA 1
ATOM 3019 C C . LYS A 1 381 ? 14.918 21.866 25.052 1.00 86.25 381 LYS A C 1
ATOM 3021 O O . LYS A 1 381 ? 13.797 22.327 24.843 1.00 86.25 381 LYS A O 1
ATOM 3026 N N . GLY A 1 382 ? 15.084 20.699 25.663 1.00 78.44 382 GLY A N 1
ATOM 3027 C CA . GLY A 1 382 ? 13.951 19.881 26.095 1.00 78.44 382 GLY A CA 1
ATOM 3028 C C . GLY A 1 382 ? 14.365 18.581 26.768 1.00 78.44 382 GLY A C 1
ATOM 3029 O O . GLY A 1 382 ? 15.520 18.187 26.707 1.00 78.44 382 GLY A O 1
ATOM 3030 N N . LEU A 1 383 ? 13.392 17.893 27.367 1.00 78.38 383 LEU A N 1
ATOM 3031 C CA . LEU A 1 383 ? 13.610 16.702 28.200 1.00 78.38 383 LEU A CA 1
ATOM 3032 C C . LEU A 1 383 ? 14.321 15.542 27.473 1.00 78.38 383 LEU A C 1
ATOM 3034 O O . LEU A 1 383 ? 14.932 14.691 28.111 1.00 78.38 383 LEU A O 1
ATOM 3038 N N . TYR A 1 384 ? 14.235 15.491 26.142 1.00 85.06 384 TYR A N 1
ATOM 3039 C CA . TYR A 1 384 ? 14.694 14.356 25.335 1.00 85.06 384 TYR A CA 1
ATOM 3040 C C . TYR A 1 384 ? 15.856 14.684 24.394 1.00 85.06 384 TYR A C 1
ATOM 3042 O O . TYR A 1 384 ? 16.265 13.835 23.604 1.00 85.06 384 TYR A O 1
ATOM 3050 N N . VAL A 1 385 ? 16.449 15.875 24.509 1.00 86.19 385 VAL A N 1
ATOM 3051 C CA . VAL A 1 385 ? 17.625 16.262 23.710 1.00 86.19 385 VAL A CA 1
ATOM 3052 C C . VAL A 1 385 ? 18.814 15.322 23.920 1.00 86.19 385 VAL A C 1
ATOM 3054 O O . VAL A 1 385 ? 19.557 15.036 22.989 1.00 86.19 385 VAL A O 1
ATOM 3057 N N . ASN A 1 386 ? 18.961 14.752 25.118 1.00 86.19 386 ASN A N 1
ATOM 3058 C CA . ASN A 1 386 ? 19.990 13.751 25.390 1.00 86.19 386 ASN A CA 1
ATOM 3059 C C . ASN A 1 386 ? 19.752 12.443 24.618 1.00 86.19 386 ASN A C 1
ATOM 3061 O O . ASN A 1 386 ? 20.715 11.805 24.194 1.00 86.19 386 ASN A O 1
ATOM 3065 N N . ASN A 1 387 ? 18.493 12.045 24.403 1.00 87.75 387 ASN A N 1
ATOM 3066 C CA . ASN A 1 387 ? 18.160 10.874 23.585 1.00 87.75 387 ASN A CA 1
ATOM 3067 C C . ASN A 1 387 ? 18.454 11.153 22.111 1.00 87.75 387 ASN A C 1
ATOM 3069 O O . ASN A 1 387 ? 19.115 10.354 21.454 1.00 87.75 387 ASN A O 1
ATOM 3073 N N . GLU A 1 388 ? 18.038 12.324 21.631 1.00 89.69 388 GLU A N 1
ATOM 3074 C CA . GLU A 1 388 ? 18.312 12.788 20.273 1.00 89.69 388 GLU A CA 1
ATOM 3075 C C . GLU A 1 388 ? 19.818 12.849 19.989 1.00 89.69 388 GLU A C 1
ATOM 3077 O O . GLU A 1 388 ? 20.280 12.301 18.994 1.00 89.69 388 GLU A O 1
ATOM 3082 N N . CYS A 1 389 ? 20.611 13.419 20.899 1.00 88.88 389 CYS A N 1
ATOM 3083 C CA . CYS A 1 389 ? 22.065 13.483 20.771 1.00 88.88 389 CYS A CA 1
ATOM 3084 C C . CYS A 1 389 ? 22.713 12.090 20.697 1.00 88.88 389 CYS A C 1
ATOM 3086 O O . CYS A 1 389 ? 23.641 11.882 19.916 1.00 88.88 389 CYS A O 1
ATOM 3088 N N . LYS A 1 390 ? 22.218 11.129 21.490 1.00 89.69 390 LYS A N 1
ATOM 3089 C CA . LYS A 1 390 ? 22.727 9.749 21.513 1.00 89.69 390 LYS A CA 1
ATOM 3090 C C . LYS A 1 390 ? 22.416 8.982 20.232 1.00 89.69 390 LYS A C 1
ATOM 3092 O O . LYS A 1 390 ? 23.262 8.211 19.791 1.00 89.69 390 LYS A O 1
ATOM 3097 N N . VAL A 1 391 ? 21.227 9.166 19.653 1.00 91.50 391 VAL A N 1
ATOM 3098 C CA . VAL A 1 391 ? 20.818 8.435 18.442 1.00 91.50 391 VAL A CA 1
ATOM 3099 C C . VAL A 1 391 ? 21.264 9.115 17.151 1.00 91.50 391 VAL A C 1
ATOM 3101 O O . VAL A 1 391 ? 21.367 8.455 16.120 1.00 91.50 391 VAL A O 1
ATOM 3104 N N . PHE A 1 392 ? 21.585 10.411 17.192 1.00 90.12 392 PHE A N 1
ATOM 3105 C CA . PHE A 1 392 ? 21.970 11.186 16.013 1.00 90.12 392 PHE A CA 1
ATOM 3106 C C . PHE A 1 392 ? 23.068 10.526 15.147 1.00 90.12 392 PHE A C 1
ATOM 3108 O O . PHE A 1 392 ? 22.880 10.485 13.932 1.00 90.12 392 PHE A O 1
ATOM 3115 N N . PRO A 1 393 ? 24.141 9.915 15.699 1.00 90.62 393 PRO A N 1
ATOM 3116 C CA . PRO A 1 393 ? 25.113 9.178 14.887 1.00 90.62 393 PRO A CA 1
ATOM 3117 C C . PRO A 1 393 ? 24.506 8.013 14.090 1.00 90.62 393 PRO A C 1
ATOM 3119 O O . PRO A 1 393 ? 24.849 7.835 12.926 1.00 90.62 393 PRO A O 1
ATOM 3122 N N . ALA A 1 394 ? 23.570 7.258 14.676 1.00 90.94 394 ALA A N 1
ATOM 3123 C CA . ALA A 1 394 ? 22.871 6.175 13.979 1.00 90.94 394 ALA A CA 1
ATOM 3124 C C . ALA A 1 394 ? 21.913 6.721 12.904 1.00 90.94 394 ALA A C 1
ATOM 3126 O O . ALA A 1 394 ? 21.790 6.152 11.822 1.00 90.94 394 ALA A O 1
ATOM 3127 N N . VAL A 1 395 ? 21.291 7.883 13.144 1.00 92.38 395 VAL A N 1
ATOM 3128 C CA . VAL A 1 395 ? 20.513 8.580 12.105 1.00 92.38 395 VAL A CA 1
ATOM 3129 C C . VAL A 1 395 ? 21.414 8.964 10.926 1.00 92.38 395 VAL A C 1
ATOM 3131 O O . VAL A 1 395 ? 21.034 8.738 9.780 1.00 92.38 395 VAL A O 1
ATOM 3134 N N . GLN A 1 396 ? 22.618 9.485 11.187 1.00 90.56 396 GLN A N 1
ATOM 3135 C CA . GLN A 1 396 ? 23.604 9.819 10.150 1.00 90.56 396 GLN A CA 1
ATOM 3136 C C . GLN A 1 396 ? 24.137 8.596 9.393 1.00 90.56 396 GLN A C 1
ATOM 3138 O O . GLN A 1 396 ? 24.565 8.734 8.249 1.00 90.56 396 GLN A O 1
ATOM 3143 N N . GLU A 1 397 ? 24.119 7.416 10.014 1.00 89.56 397 GLU A N 1
ATOM 3144 C CA . GLU A 1 397 ? 24.514 6.158 9.377 1.00 89.56 397 GLU A CA 1
ATOM 3145 C C . GLU A 1 397 ? 23.459 5.656 8.381 1.00 89.56 397 GLU A C 1
ATOM 3147 O O . GLU A 1 397 ? 23.807 5.117 7.328 1.00 89.56 397 GLU A O 1
ATOM 3152 N N . HIS A 1 398 ? 22.174 5.835 8.697 1.00 89.69 398 HIS A N 1
ATOM 3153 C CA . HIS A 1 398 ? 21.078 5.213 7.949 1.00 89.69 398 HIS A CA 1
ATOM 3154 C C . HIS A 1 398 ? 20.298 6.169 7.035 1.00 89.69 398 HIS A C 1
ATOM 3156 O O . HIS A 1 398 ? 19.617 5.697 6.127 1.00 89.69 398 HIS A O 1
ATOM 3162 N N . PHE A 1 399 ? 20.407 7.489 7.223 1.00 89.94 399 PHE A N 1
ATOM 3163 C CA . PHE A 1 399 ? 19.736 8.498 6.395 1.00 89.94 399 PHE A CA 1
ATOM 3164 C C . PHE A 1 399 ? 20.735 9.380 5.626 1.00 89.94 399 PHE A C 1
ATOM 3166 O O . PHE A 1 399 ? 21.834 9.642 6.117 1.00 89.94 399 PHE A O 1
ATOM 3173 N N . PRO A 1 400 ? 20.371 9.902 4.434 1.00 86.62 400 PRO A N 1
ATOM 3174 C CA . PRO A 1 400 ? 21.282 10.715 3.630 1.00 86.62 400 PRO A CA 1
ATOM 3175 C C . PRO A 1 400 ? 21.744 11.992 4.360 1.00 86.62 400 PRO A C 1
ATOM 3177 O O . PRO A 1 400 ? 20.890 12.783 4.774 1.00 86.62 400 PRO A O 1
ATOM 3180 N N . PRO A 1 401 ? 23.062 12.276 4.453 1.00 85.56 401 PRO A N 1
ATOM 3181 C CA . PRO A 1 401 ? 23.582 13.413 5.223 1.00 85.56 401 PRO A CA 1
ATOM 3182 C C . PRO A 1 401 ? 23.020 14.776 4.805 1.00 85.56 401 PRO A C 1
ATOM 3184 O O . PRO A 1 401 ? 22.815 15.652 5.639 1.00 85.56 401 PRO A O 1
ATOM 3187 N N . HIS A 1 402 ? 22.725 14.956 3.515 1.00 84.88 402 HIS A N 1
ATOM 3188 C CA . HIS A 1 402 ? 22.170 16.200 2.974 1.00 84.88 402 HIS A CA 1
ATOM 3189 C C . HIS A 1 402 ? 20.695 16.443 3.356 1.00 84.88 402 HIS A C 1
ATOM 3191 O O . HIS A 1 402 ? 20.175 17.533 3.113 1.00 84.88 402 HIS A O 1
ATOM 3197 N N . CYS A 1 403 ? 20.030 15.446 3.947 1.00 89.25 403 CYS A N 1
ATOM 3198 C CA . CYS A 1 403 ? 18.667 15.517 4.472 1.00 89.25 403 CYS A CA 1
ATOM 3199 C C . CYS A 1 403 ? 18.616 15.552 6.007 1.00 89.25 403 CYS A C 1
ATOM 3201 O O . CYS A 1 403 ? 17.532 15.454 6.579 1.00 89.25 403 CYS A O 1
ATOM 3203 N N . LEU A 1 404 ? 19.753 15.682 6.689 1.00 91.31 404 LEU A N 1
ATOM 3204 C CA . LEU A 1 404 ? 19.822 15.737 8.147 1.00 91.31 404 LEU A CA 1
ATOM 3205 C C . LEU A 1 404 ? 20.237 17.128 8.624 1.00 91.31 404 LEU A C 1
ATOM 3207 O O . LEU A 1 404 ? 20.919 17.874 7.919 1.00 91.31 404 LEU A O 1
ATOM 3211 N N . GLN A 1 405 ? 19.824 17.488 9.838 1.00 89.06 405 GLN A N 1
ATOM 3212 C CA . GLN A 1 405 ? 20.303 18.706 10.482 1.00 89.06 405 GLN A CA 1
ATOM 3213 C C . GLN A 1 405 ? 21.803 18.593 10.758 1.00 89.06 405 GLN A C 1
ATOM 3215 O O . GLN A 1 405 ? 22.289 17.536 11.135 1.00 89.06 405 GLN A O 1
ATOM 3220 N N . GLN A 1 406 ? 22.550 19.689 10.652 1.00 89.19 406 GLN A N 1
ATOM 3221 C CA . GLN A 1 406 ? 23.955 19.695 11.057 1.00 89.19 406 GLN A CA 1
ATOM 3222 C C . GLN A 1 406 ? 24.073 20.105 12.528 1.00 89.19 406 GLN A C 1
ATOM 3224 O O . GLN A 1 406 ? 23.878 21.276 12.850 1.00 89.19 406 GLN A O 1
ATOM 3229 N N . LEU A 1 407 ? 24.398 19.168 13.422 1.00 90.88 407 LEU A N 1
ATOM 3230 C CA . LEU A 1 407 ? 24.646 19.461 14.838 1.00 90.88 407 LEU A CA 1
ATOM 3231 C C . LEU A 1 407 ? 26.033 20.106 15.009 1.00 90.88 407 LEU A C 1
ATOM 3233 O O . LEU A 1 407 ? 27.051 19.463 14.770 1.00 90.88 407 LEU A O 1
ATOM 3237 N N . LEU A 1 408 ? 26.076 21.384 15.394 1.00 90.94 408 LEU A N 1
ATOM 3238 C CA . LEU A 1 408 ? 27.314 22.166 15.511 1.00 90.94 408 LEU A CA 1
ATOM 3239 C C . LEU A 1 408 ? 27.934 22.090 16.910 1.00 90.94 408 LEU A C 1
ATOM 3241 O O . LEU A 1 408 ? 29.154 22.001 17.034 1.00 90.94 408 LEU A O 1
ATOM 3245 N N . ALA A 1 409 ? 27.105 22.138 17.952 1.00 91.88 409 ALA A N 1
ATOM 3246 C CA . ALA A 1 409 ? 27.550 22.092 19.341 1.00 91.88 409 ALA A CA 1
ATOM 3247 C C . ALA A 1 409 ? 26.498 21.450 20.252 1.00 91.88 409 ALA A C 1
ATOM 3249 O O . ALA A 1 409 ? 25.309 21.412 19.917 1.00 91.88 409 ALA A O 1
ATOM 3250 N N . VAL A 1 410 ? 26.953 20.974 21.409 1.00 92.12 410 VAL A N 1
ATOM 3251 C CA . VAL A 1 410 ? 26.125 20.408 22.479 1.00 92.12 410 VAL A CA 1
ATOM 3252 C C . VAL A 1 410 ? 26.532 21.048 23.801 1.00 92.12 410 VAL A C 1
ATOM 3254 O O . VAL A 1 410 ? 27.720 21.148 24.101 1.00 92.12 410 VAL A O 1
ATOM 3257 N N . ASP A 1 411 ? 25.538 21.459 24.580 1.00 90.75 411 ASP A N 1
ATOM 3258 C CA . ASP A 1 411 ? 25.691 21.901 25.965 1.00 90.75 411 ASP A CA 1
ATOM 3259 C C . ASP A 1 411 ? 25.036 20.862 26.872 1.00 90.75 411 ASP A C 1
ATOM 3261 O O . ASP A 1 411 ? 23.810 20.835 27.013 1.00 90.75 411 ASP A O 1
ATOM 3265 N N . ASP A 1 412 ? 25.852 19.961 27.420 1.00 84.75 412 ASP A N 1
ATOM 3266 C CA . ASP A 1 412 ? 25.368 18.881 28.282 1.00 84.75 412 ASP A CA 1
ATOM 3267 C C . ASP A 1 412 ? 24.806 19.426 29.606 1.00 84.75 412 ASP A C 1
ATOM 3269 O O . ASP A 1 412 ? 23.805 18.913 30.102 1.00 84.75 412 ASP A O 1
ATOM 3273 N N . ASP A 1 413 ? 25.400 20.496 30.148 1.00 85.44 413 ASP A N 1
ATOM 3274 C CA . ASP A 1 413 ? 24.989 21.095 31.424 1.00 85.44 413 ASP A CA 1
ATOM 3275 C C . ASP A 1 413 ? 23.650 21.834 31.296 1.00 85.44 413 ASP A C 1
ATOM 3277 O O . ASP A 1 413 ? 22.814 21.799 32.204 1.00 85.44 413 ASP A O 1
ATOM 3281 N N . ALA A 1 414 ? 23.425 22.513 30.168 1.00 86.00 414 ALA A N 1
ATOM 3282 C CA . ALA A 1 414 ? 22.184 23.237 29.906 1.00 86.00 414 ALA A CA 1
ATOM 3283 C C . ALA A 1 414 ? 21.107 22.405 29.186 1.00 86.00 414 ALA A C 1
ATOM 3285 O O . ALA A 1 414 ? 20.004 22.931 28.968 1.00 86.00 414 ALA A O 1
ATOM 3286 N N . GLU A 1 415 ? 21.423 21.157 28.822 1.00 87.44 415 GLU A N 1
ATOM 3287 C CA . GLU A 1 415 ? 20.619 20.262 27.983 1.00 87.44 415 GLU A CA 1
ATOM 3288 C C . GLU A 1 415 ? 20.174 20.959 26.684 1.00 87.44 415 GLU A C 1
ATOM 3290 O O . GLU A 1 415 ? 18.979 21.127 26.412 1.00 87.44 415 GLU A O 1
ATOM 3295 N N . MET A 1 416 ? 21.143 21.431 25.891 1.00 89.69 416 MET A N 1
ATOM 3296 C CA . MET A 1 416 ? 20.873 22.125 24.628 1.00 89.69 416 MET A CA 1
ATOM 3297 C C . MET A 1 416 ? 21.642 21.549 23.441 1.00 89.69 416 MET A C 1
ATOM 3299 O O . MET A 1 416 ? 22.832 21.250 23.523 1.00 89.69 416 MET A O 1
ATOM 3303 N N . LEU A 1 417 ? 20.959 21.474 22.298 1.00 91.44 417 LEU A N 1
ATOM 3304 C CA . LEU A 1 417 ? 21.536 21.103 21.006 1.00 91.44 417 LEU A CA 1
ATOM 3305 C C . LEU A 1 417 ? 21.502 22.299 20.063 1.00 91.44 417 LEU A C 1
ATOM 3307 O O . LEU A 1 417 ? 20.464 22.944 19.909 1.00 91.44 417 LEU A O 1
ATOM 3311 N N . PHE A 1 418 ? 22.622 22.575 19.401 1.00 92.00 418 PHE A N 1
ATOM 3312 C CA . PHE A 1 418 ? 22.749 23.693 18.472 1.00 92.00 418 PHE A CA 1
ATOM 3313 C C . PHE A 1 418 ? 22.883 23.174 17.050 1.00 92.00 418 PHE A C 1
ATOM 3315 O O . PHE A 1 418 ? 23.961 22.753 16.625 1.00 92.00 418 PHE A O 1
ATOM 3322 N N . TYR A 1 419 ? 21.788 23.222 16.302 1.00 91.00 419 TYR A N 1
ATOM 3323 C CA . TYR A 1 419 ? 21.764 22.831 14.900 1.00 91.00 419 TYR A CA 1
ATOM 3324 C C . TYR A 1 419 ? 22.018 24.034 14.000 1.00 91.00 419 TYR A C 1
ATOM 3326 O O . TYR A 1 419 ? 21.550 25.134 14.289 1.00 91.00 419 TYR A O 1
ATOM 3334 N N . SER A 1 420 ? 22.715 23.834 12.883 1.00 90.38 420 SER A N 1
ATOM 3335 C CA . SER A 1 420 ? 22.800 24.843 11.828 1.00 90.38 420 SER A CA 1
ATOM 3336 C C . SER A 1 420 ? 21.395 25.249 11.377 1.00 90.38 420 SER A C 1
ATOM 3338 O O . SER A 1 420 ? 20.508 24.403 11.232 1.00 90.38 420 SER A O 1
ATOM 3340 N N . LEU A 1 421 ? 21.184 26.555 11.199 1.00 86.50 421 LEU A N 1
ATOM 3341 C CA . LEU A 1 421 ? 19.883 27.078 10.813 1.00 86.50 421 LEU A CA 1
ATOM 3342 C C . LEU A 1 421 ? 19.513 26.639 9.392 1.00 86.50 421 LEU A C 1
ATOM 3344 O O . LEU A 1 421 ? 20.234 26.910 8.433 1.00 86.50 421 LEU A O 1
ATOM 3348 N N . PHE A 1 422 ? 18.336 26.035 9.263 1.00 85.56 422 PHE A N 1
ATOM 3349 C CA . PHE A 1 422 ? 17.688 25.793 7.983 1.00 85.56 422 PHE A CA 1
ATOM 3350 C C . PHE A 1 422 ? 16.502 26.742 7.813 1.00 85.56 422 PHE A C 1
ATOM 3352 O O . PHE A 1 422 ? 15.537 26.698 8.578 1.00 85.56 422 PHE A O 1
ATOM 3359 N N . GLU A 1 423 ? 16.575 27.605 6.803 1.00 80.75 423 GLU A N 1
ATOM 3360 C CA . GLU A 1 423 ? 15.529 28.575 6.475 1.00 80.75 423 GLU A CA 1
ATOM 3361 C C . GLU A 1 423 ? 14.412 27.908 5.655 1.00 80.75 423 GLU A C 1
ATOM 3363 O O . GLU A 1 423 ? 14.337 28.028 4.432 1.00 80.75 423 GLU A O 1
ATOM 3368 N N . GLY A 1 424 ? 13.549 27.156 6.338 1.00 83.81 424 GLY A N 1
ATOM 3369 C CA . GLY A 1 424 ? 12.403 26.476 5.736 1.00 83.81 424 GLY A CA 1
ATOM 3370 C C . GLY A 1 424 ? 11.181 26.447 6.650 1.00 83.81 424 GLY A C 1
ATOM 3371 O O . GLY A 1 424 ? 11.192 26.988 7.756 1.00 83.81 424 GLY A O 1
ATOM 3372 N N . ARG A 1 425 ? 10.114 25.794 6.189 1.00 84.75 425 ARG A N 1
ATOM 3373 C CA . ARG A 1 425 ? 8.894 25.530 6.974 1.00 84.75 425 ARG A CA 1
ATOM 3374 C C . ARG A 1 425 ? 8.647 24.033 7.054 1.00 84.75 425 ARG A C 1
ATOM 3376 O O . ARG A 1 425 ? 9.139 23.296 6.208 1.00 84.75 425 ARG A O 1
ATOM 3383 N N . THR A 1 426 ? 7.893 23.570 8.046 1.00 88.56 426 THR A N 1
ATOM 3384 C CA . THR A 1 426 ? 7.495 22.156 8.081 1.00 88.56 426 THR A CA 1
ATOM 3385 C C . THR A 1 426 ? 6.548 21.854 6.930 1.00 88.56 426 THR A C 1
ATOM 3387 O O . THR A 1 426 ? 5.692 22.677 6.597 1.00 88.56 426 THR A O 1
ATOM 3390 N N . LEU A 1 427 ? 6.672 20.672 6.330 1.00 90.19 427 LEU A N 1
ATOM 3391 C CA . LEU A 1 427 ? 5.815 20.240 5.229 1.00 90.19 427 LEU A CA 1
ATOM 3392 C C . LEU A 1 427 ? 4.329 20.296 5.627 1.00 90.19 427 LEU A C 1
ATOM 3394 O O . LEU A 1 427 ? 3.490 20.726 4.837 1.00 90.19 427 LEU A O 1
ATOM 3398 N N . GLY A 1 428 ? 4.017 19.950 6.880 1.00 89.06 428 GLY A N 1
ATOM 3399 C CA . GLY A 1 428 ? 2.680 20.088 7.456 1.00 89.06 428 GLY A CA 1
ATOM 3400 C C . GLY A 1 428 ? 2.171 21.534 7.465 1.00 89.06 428 GLY A C 1
ATOM 3401 O O . GLY A 1 428 ? 1.024 21.772 7.088 1.00 89.06 428 GLY A O 1
ATOM 3402 N N . GLN A 1 429 ? 3.015 22.514 7.815 1.00 86.44 429 GLN A N 1
ATOM 3403 C CA . GLN A 1 429 ? 2.633 23.930 7.768 1.00 86.44 429 GLN A CA 1
ATOM 3404 C C . GLN A 1 429 ? 2.457 24.426 6.332 1.00 86.44 429 GLN A C 1
ATOM 3406 O O . GLN A 1 429 ? 1.507 25.161 6.072 1.00 86.44 429 GLN A O 1
ATOM 3411 N N . VAL A 1 430 ? 3.330 24.019 5.400 1.00 86.81 430 VAL A N 1
ATOM 3412 C CA . VAL A 1 430 ? 3.176 24.350 3.970 1.00 86.81 430 VAL A CA 1
ATOM 3413 C C . VAL A 1 430 ? 1.825 23.856 3.463 1.00 86.81 430 VAL A C 1
ATOM 3415 O O . VAL A 1 430 ? 1.096 24.589 2.795 1.00 86.81 430 VAL A O 1
ATOM 3418 N N . ARG A 1 431 ? 1.451 22.629 3.836 1.00 88.06 431 ARG A N 1
ATOM 3419 C CA . ARG A 1 431 ? 0.169 22.038 3.465 1.00 88.06 431 ARG A CA 1
ATOM 3420 C C . ARG A 1 431 ? -1.024 22.746 4.099 1.00 88.06 431 ARG A C 1
ATOM 3422 O O . ARG A 1 431 ? -2.008 23.003 3.414 1.00 88.06 431 ARG A O 1
ATOM 3429 N N . LEU A 1 432 ? -0.952 23.087 5.383 1.00 87.19 432 LEU A N 1
ATOM 3430 C CA . LEU A 1 432 ? -2.023 23.822 6.053 1.00 87.19 432 LEU A CA 1
ATOM 3431 C C . LEU A 1 432 ? -2.210 25.221 5.442 1.00 87.19 432 LEU A C 1
ATOM 3433 O O . LEU A 1 432 ? -3.334 25.631 5.162 1.00 87.19 432 LEU A O 1
ATOM 3437 N N . ASP A 1 433 ? -1.114 25.931 5.174 1.00 85.31 433 ASP A N 1
ATOM 3438 C CA . ASP A 1 433 ? -1.141 27.244 4.525 1.00 85.31 433 ASP A CA 1
ATOM 3439 C C . ASP A 1 433 ? -1.726 27.171 3.113 1.00 85.31 433 ASP A C 1
ATOM 3441 O O . ASP A 1 433 ? -2.518 28.041 2.754 1.00 85.31 433 ASP A O 1
ATOM 3445 N N . TYR A 1 434 ? -1.405 26.122 2.349 1.00 83.69 434 TYR A N 1
ATOM 3446 C CA . TYR A 1 434 ? -2.011 25.872 1.042 1.00 83.69 434 TYR A CA 1
ATOM 3447 C C . TYR A 1 434 ? -3.546 25.853 1.125 1.00 83.69 434 TYR A C 1
ATOM 3449 O O . TYR A 1 434 ? -4.220 26.530 0.348 1.00 83.69 434 TYR A O 1
ATOM 3457 N N . TYR A 1 435 ? -4.106 25.169 2.126 1.00 81.19 435 TYR A N 1
ATOM 3458 C CA . TYR A 1 435 ? -5.552 25.141 2.345 1.00 81.19 435 TYR A CA 1
ATOM 3459 C C . TYR A 1 435 ? -6.127 26.464 2.837 1.00 81.19 435 TYR A C 1
ATOM 3461 O O . TYR A 1 435 ? -7.221 26.855 2.423 1.00 81.19 435 TYR A O 1
ATOM 3469 N N . LEU A 1 436 ? -5.446 27.139 3.761 1.00 82.31 436 LEU A N 1
ATOM 3470 C CA . LEU A 1 436 ? -5.991 28.315 4.437 1.00 82.31 436 LEU A CA 1
ATOM 3471 C C . LEU A 1 436 ? -5.849 29.595 3.614 1.00 82.31 436 LEU A C 1
ATOM 3473 O O . LEU A 1 436 ? -6.782 30.396 3.581 1.00 82.31 436 LEU A O 1
ATOM 3477 N N . LYS A 1 437 ? -4.705 29.782 2.953 1.00 80.44 437 LYS A N 1
ATOM 3478 C CA . LYS A 1 437 ? -4.309 31.032 2.290 1.00 80.44 437 LYS A CA 1
ATOM 3479 C C . LYS A 1 437 ? -4.433 30.971 0.764 1.00 80.44 437 LYS A C 1
ATOM 3481 O O . LYS A 1 437 ? -4.445 32.023 0.132 1.00 80.44 437 LYS A O 1
ATOM 3486 N N . GLY A 1 438 ? -4.559 29.774 0.181 1.00 66.56 438 GLY A N 1
ATOM 3487 C CA . GLY A 1 438 ? -4.435 29.576 -1.265 1.00 66.56 438 GLY A CA 1
ATOM 3488 C C . GLY A 1 438 ? -2.986 29.738 -1.743 1.00 66.56 438 GLY A C 1
ATOM 3489 O O . GLY A 1 438 ? -2.086 30.008 -0.948 1.00 66.56 438 GLY A O 1
ATOM 3490 N N . ASN A 1 439 ? -2.739 29.546 -3.041 1.00 64.75 439 ASN A N 1
ATOM 3491 C CA . ASN A 1 439 ? -1.398 29.616 -3.627 1.00 64.75 439 ASN A CA 1
ATOM 3492 C C . ASN A 1 439 ? -1.402 30.415 -4.940 1.00 64.75 439 ASN A C 1
ATOM 3494 O O . ASN A 1 439 ? -2.375 30.369 -5.687 1.00 64.75 439 ASN A O 1
ATOM 3498 N N . GLU A 1 440 ? -0.302 31.116 -5.229 1.00 63.56 440 GLU A N 1
ATOM 3499 C CA . GLU A 1 440 ? -0.048 31.712 -6.548 1.00 63.56 440 GLU A CA 1
ATOM 3500 C C . GLU A 1 440 ? 0.369 30.663 -7.594 1.00 63.56 440 GLU A C 1
ATOM 3502 O O . GLU A 1 440 ? 0.206 30.889 -8.793 1.00 63.56 440 GLU A O 1
ATOM 3507 N N . ALA A 1 441 ? 0.954 29.537 -7.164 1.00 70.00 441 ALA A N 1
ATOM 3508 C CA . ALA A 1 441 ? 1.347 28.450 -8.060 1.00 70.00 441 ALA A CA 1
ATOM 3509 C C . ALA A 1 441 ? 0.136 27.613 -8.501 1.00 70.00 441 ALA A C 1
ATOM 3511 O O . ALA A 1 441 ? -0.852 27.499 -7.773 1.00 70.00 441 ALA A O 1
ATOM 3512 N N . SER A 1 442 ? 0.235 26.987 -9.679 1.00 76.62 442 SER A N 1
ATOM 3513 C CA . SER A 1 442 ? -0.820 26.100 -10.174 1.00 76.62 442 SER A CA 1
ATOM 3514 C C . SER A 1 442 ? -1.034 24.909 -9.229 1.00 76.62 442 SER A C 1
ATOM 3516 O O . SER A 1 442 ? -0.115 24.480 -8.515 1.00 76.62 442 SER A O 1
ATOM 3518 N N . PHE A 1 443 ? -2.251 24.354 -9.227 1.00 78.88 443 PHE A N 1
ATOM 3519 C CA . PHE A 1 443 ? -2.561 23.133 -8.480 1.00 78.88 443 PHE A CA 1
ATOM 3520 C C . PHE A 1 443 ? -1.585 22.013 -8.852 1.00 78.88 443 PHE A C 1
ATOM 3522 O O . PHE A 1 443 ? -0.979 21.393 -7.980 1.00 78.88 443 PHE A O 1
ATOM 3529 N N . ARG A 1 444 ? -1.350 21.836 -10.153 1.00 78.88 444 ARG A N 1
ATOM 3530 C CA . ARG A 1 444 ? -0.383 20.887 -10.697 1.00 78.88 444 ARG A CA 1
ATOM 3531 C C . ARG A 1 444 ? 1.045 21.063 -10.181 1.00 78.88 444 ARG A C 1
ATOM 3533 O O . ARG A 1 444 ? 1.664 20.066 -9.814 1.00 78.88 444 ARG A O 1
ATOM 3540 N N . ASP A 1 445 ? 1.583 22.280 -10.151 1.00 80.00 445 ASP A N 1
ATOM 3541 C CA . ASP A 1 445 ? 2.946 22.508 -9.644 1.00 80.00 445 ASP A CA 1
ATOM 3542 C C . ASP A 1 445 ? 3.036 22.173 -8.153 1.00 80.00 445 ASP A C 1
ATOM 3544 O O . ASP A 1 445 ? 3.989 21.534 -7.706 1.00 80.00 445 ASP A O 1
ATOM 3548 N N . THR A 1 446 ? 1.992 22.528 -7.400 1.00 81.38 446 THR A N 1
ATOM 3549 C CA . THR A 1 446 ? 1.877 22.201 -5.976 1.00 81.38 446 THR A CA 1
ATOM 3550 C C . THR A 1 446 ? 1.823 20.686 -5.757 1.00 81.38 446 THR A C 1
ATOM 3552 O O . THR A 1 446 ? 2.567 20.153 -4.934 1.00 81.38 446 THR A O 1
ATOM 3555 N N . LEU A 1 447 ? 0.993 19.975 -6.525 1.00 83.75 447 LEU A N 1
ATOM 3556 C CA . LEU A 1 447 ? 0.851 18.522 -6.449 1.00 83.75 447 LEU A CA 1
ATOM 3557 C C . LEU A 1 447 ? 2.167 17.807 -6.778 1.00 83.75 447 LEU A C 1
ATOM 3559 O O . LEU A 1 447 ? 2.603 16.945 -6.018 1.00 83.75 447 LEU A O 1
ATOM 3563 N N . ASN A 1 448 ? 2.821 18.192 -7.878 1.00 83.81 448 ASN A N 1
ATOM 3564 C CA . ASN A 1 448 ? 4.103 17.620 -8.295 1.00 83.81 448 ASN A CA 1
ATOM 3565 C C . ASN A 1 448 ? 5.195 17.846 -7.236 1.00 83.81 448 ASN A C 1
ATOM 3567 O O . ASN A 1 448 ? 6.046 16.982 -7.032 1.00 83.81 448 ASN A O 1
ATOM 3571 N N . TRP A 1 449 ? 5.171 18.997 -6.557 1.00 87.06 449 TRP A N 1
ATOM 3572 C CA . TRP A 1 449 ? 6.115 19.323 -5.492 1.00 87.06 449 TRP A CA 1
ATOM 3573 C C . TRP A 1 449 ? 5.903 18.457 -4.242 1.00 87.06 449 TRP A C 1
ATOM 3575 O O . TRP A 1 449 ? 6.867 17.873 -3.746 1.00 87.06 449 TRP A O 1
ATOM 3585 N N . PHE A 1 450 ? 4.658 18.302 -3.770 1.00 88.12 450 PHE A N 1
ATOM 3586 C CA . PHE A 1 450 ? 4.349 17.401 -2.649 1.00 88.12 450 PHE A CA 1
ATOM 3587 C C . PHE A 1 450 ? 4.717 15.954 -2.983 1.00 88.12 450 PHE A C 1
ATOM 3589 O O . PHE A 1 450 ? 5.321 15.264 -2.162 1.00 88.12 450 PHE A O 1
ATOM 3596 N N . LEU A 1 451 ? 4.401 15.519 -4.206 1.00 88.38 451 LEU A N 1
ATOM 3597 C CA . LEU A 1 451 ? 4.731 14.186 -4.691 1.00 88.38 451 LEU A CA 1
ATOM 3598 C C . LEU A 1 451 ? 6.245 13.934 -4.691 1.00 88.38 451 LEU A C 1
ATOM 3600 O O . LEU A 1 451 ? 6.685 12.897 -4.204 1.00 88.38 451 LEU A O 1
ATOM 3604 N N . ASP A 1 452 ? 7.050 14.867 -5.204 1.00 87.69 452 ASP A N 1
ATOM 3605 C CA . ASP A 1 452 ? 8.511 14.721 -5.225 1.00 87.69 452 ASP A CA 1
ATOM 3606 C C . ASP A 1 452 ? 9.106 14.588 -3.814 1.00 87.69 452 ASP A C 1
ATOM 3608 O O . ASP A 1 452 ? 9.954 13.723 -3.575 1.00 87.69 452 ASP A O 1
ATOM 3612 N N . VAL A 1 453 ? 8.650 15.425 -2.876 1.00 90.62 453 VAL A N 1
ATOM 3613 C CA . VAL A 1 453 ? 9.100 15.381 -1.478 1.00 90.62 453 VAL A CA 1
ATOM 3614 C C . VAL A 1 453 ? 8.744 14.038 -0.838 1.00 90.62 453 VAL A C 1
ATOM 3616 O O . VAL A 1 453 ? 9.605 13.401 -0.229 1.00 90.62 453 VAL A O 1
ATOM 3619 N N . GLU A 1 454 ? 7.506 13.571 -1.008 1.00 92.38 454 GLU A N 1
ATOM 3620 C CA . GLU A 1 454 ? 7.052 12.317 -0.402 1.00 92.38 454 GLU A CA 1
ATOM 3621 C C . GLU A 1 454 ? 7.676 11.072 -1.039 1.00 92.38 454 GLU A C 1
ATOM 3623 O O . GLU A 1 454 ? 8.009 10.141 -0.313 1.00 92.38 454 GLU A O 1
ATOM 3628 N N . LEU A 1 455 ? 7.933 11.049 -2.352 1.00 90.94 455 LEU A N 1
ATOM 3629 C CA . LEU A 1 455 ? 8.632 9.924 -2.990 1.00 90.94 455 LEU A CA 1
ATOM 3630 C C . LEU A 1 455 ? 10.103 9.827 -2.558 1.00 90.94 455 LEU A C 1
ATOM 3632 O O . LEU A 1 455 ? 10.636 8.729 -2.401 1.00 90.94 455 LEU A O 1
ATOM 3636 N N . ARG A 1 456 ? 10.783 10.963 -2.343 1.00 89.50 456 ARG A N 1
ATOM 3637 C CA . ARG A 1 456 ? 12.136 10.962 -1.754 1.00 89.50 456 ARG A CA 1
ATOM 3638 C C . ARG A 1 456 ? 12.108 10.456 -0.321 1.00 89.50 456 ARG A C 1
ATOM 3640 O O . ARG A 1 456 ? 12.951 9.657 0.068 1.00 89.50 456 ARG A O 1
ATOM 3647 N N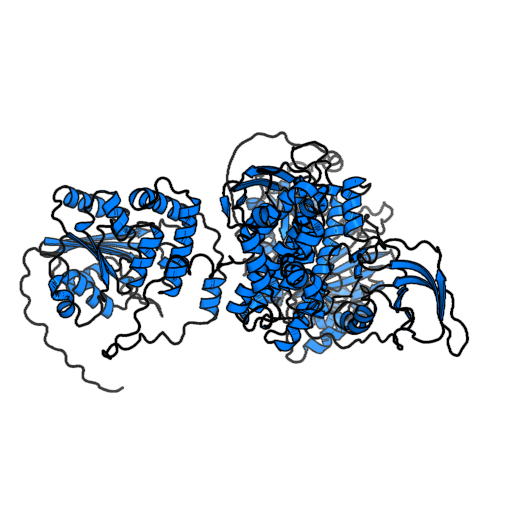 . ARG A 1 457 ? 11.112 10.881 0.453 1.00 92.12 457 ARG A N 1
ATOM 3648 C CA . ARG A 1 457 ? 10.939 10.423 1.830 1.00 92.12 457 ARG A CA 1
ATOM 3649 C C . ARG A 1 457 ? 10.632 8.928 1.910 1.00 92.12 457 ARG A C 1
ATOM 3651 O O . ARG A 1 457 ? 11.239 8.256 2.735 1.00 92.12 457 ARG A O 1
ATOM 3658 N N . ALA A 1 458 ? 9.760 8.416 1.041 1.00 92.62 458 ALA A N 1
ATOM 3659 C CA . ALA A 1 458 ? 9.492 6.988 0.907 1.00 92.62 458 ALA A CA 1
ATOM 3660 C C . ALA A 1 458 ? 10.768 6.207 0.568 1.00 92.62 458 ALA A C 1
ATOM 3662 O O . ALA A 1 458 ? 11.043 5.193 1.198 1.00 92.62 458 ALA A O 1
ATOM 3663 N N . GLU A 1 459 ? 11.591 6.727 -0.348 1.00 89.31 459 GLU A N 1
ATOM 3664 C CA . GLU A 1 459 ? 12.885 6.127 -0.676 1.00 89.31 459 GLU A CA 1
ATOM 3665 C C . GLU A 1 459 ? 13.808 6.007 0.532 1.00 89.31 459 GLU A C 1
ATOM 3667 O O . GLU A 1 459 ? 14.327 4.929 0.786 1.00 89.31 459 GLU A O 1
ATOM 3672 N N . HIS A 1 460 ? 14.025 7.106 1.262 1.00 91.19 460 HIS A N 1
ATOM 3673 C CA . HIS A 1 460 ? 14.966 7.129 2.380 1.00 91.19 460 HIS A CA 1
ATOM 3674 C C . HIS A 1 460 ? 14.522 6.184 3.499 1.00 91.19 460 HIS A C 1
ATOM 3676 O O . HIS A 1 460 ? 15.346 5.485 4.078 1.00 91.19 460 HIS A O 1
ATOM 3682 N N . VAL A 1 461 ? 13.217 6.149 3.786 1.00 93.69 461 VAL A N 1
ATOM 3683 C CA . VAL A 1 461 ? 12.650 5.274 4.817 1.00 93.69 461 VAL A CA 1
ATOM 3684 C C . VAL A 1 461 ? 12.725 3.807 4.391 1.00 93.69 461 VAL A C 1
ATOM 3686 O O . VAL A 1 461 ? 13.197 2.980 5.167 1.00 93.69 461 VAL A O 1
ATOM 3689 N N . LEU A 1 462 ? 12.330 3.474 3.156 1.00 91.19 462 LEU A N 1
ATOM 3690 C CA . LEU A 1 462 ? 12.429 2.103 2.651 1.00 91.19 462 LEU A CA 1
ATOM 3691 C C . LEU A 1 462 ? 13.887 1.624 2.601 1.00 91.19 462 LEU A C 1
ATOM 3693 O O . LEU A 1 462 ? 14.159 0.473 2.933 1.00 91.19 462 LEU A O 1
ATOM 3697 N N . ASP A 1 463 ? 14.820 2.488 2.200 1.00 85.81 463 ASP A N 1
ATOM 3698 C CA . ASP A 1 463 ? 16.254 2.192 2.162 1.00 85.81 463 ASP A CA 1
ATOM 3699 C C . ASP A 1 463 ? 16.810 1.924 3.569 1.00 85.81 463 ASP A C 1
ATOM 3701 O O . ASP A 1 463 ? 17.475 0.906 3.780 1.00 85.81 463 ASP A O 1
ATOM 3705 N N . ALA A 1 464 ? 16.469 2.768 4.551 1.00 90.94 464 ALA A N 1
ATOM 3706 C CA . ALA A 1 464 ? 16.829 2.557 5.951 1.00 90.94 464 ALA A CA 1
ATOM 3707 C C . ALA A 1 464 ? 16.280 1.220 6.473 1.00 90.94 464 ALA A C 1
ATOM 3709 O O . ALA A 1 464 ? 17.046 0.416 7.012 1.00 90.94 464 ALA A O 1
ATOM 3710 N N . TYR A 1 465 ? 14.995 0.928 6.241 1.00 93.94 465 TYR A N 1
ATOM 3711 C CA . TYR A 1 465 ? 14.395 -0.341 6.649 1.00 93.94 465 TYR A CA 1
ATOM 3712 C C . TYR A 1 465 ? 15.064 -1.536 5.980 1.00 93.94 465 TYR A C 1
ATOM 3714 O O . TYR A 1 465 ? 15.492 -2.464 6.656 1.00 93.94 465 TYR A O 1
ATOM 3722 N N . SER A 1 466 ? 15.214 -1.506 4.658 1.00 84.50 466 SER A N 1
ATOM 3723 C CA . SER A 1 466 ? 15.750 -2.633 3.889 1.00 84.50 466 SER A CA 1
ATOM 3724 C C . SER A 1 466 ? 17.188 -2.981 4.282 1.00 84.50 466 SER A C 1
ATOM 3726 O O . SER A 1 466 ? 17.578 -4.144 4.209 1.00 84.50 466 SER A O 1
ATOM 3728 N N . LYS A 1 467 ? 17.981 -1.989 4.709 1.00 83.62 467 LYS A N 1
ATOM 3729 C CA . LYS A 1 467 ? 19.368 -2.176 5.165 1.00 83.62 467 LYS A CA 1
ATOM 3730 C C . LYS A 1 467 ? 19.485 -2.694 6.595 1.00 83.62 467 LYS A C 1
ATOM 3732 O O . LYS A 1 467 ? 20.503 -3.297 6.924 1.00 83.62 467 LYS A O 1
ATOM 3737 N N . THR A 1 468 ? 18.500 -2.408 7.442 1.00 93.38 468 THR A N 1
ATOM 3738 C CA . THR A 1 468 ? 18.604 -2.604 8.898 1.00 93.38 468 THR A CA 1
ATOM 3739 C C . THR A 1 468 ? 17.605 -3.611 9.448 1.00 93.38 468 THR A C 1
ATOM 3741 O O . THR A 1 468 ? 17.669 -3.911 10.637 1.00 93.38 468 THR A O 1
ATOM 3744 N N . ILE A 1 469 ? 16.693 -4.126 8.615 1.00 94.06 469 ILE A N 1
ATOM 3745 C CA . ILE A 1 469 ? 15.653 -5.043 9.063 1.00 94.06 469 ILE A CA 1
ATOM 3746 C C . ILE A 1 469 ? 16.260 -6.315 9.658 1.00 94.06 469 ILE A C 1
ATOM 3748 O O . ILE A 1 469 ? 16.987 -7.063 9.001 1.00 94.06 469 ILE A O 1
ATOM 3752 N N . ASP A 1 470 ? 15.923 -6.555 10.918 1.00 94.75 470 ASP A N 1
ATOM 3753 C CA . ASP A 1 470 ? 16.183 -7.783 11.643 1.00 94.75 470 ASP A CA 1
ATOM 3754 C C . ASP A 1 470 ? 14.855 -8.521 11.822 1.00 94.75 470 ASP A C 1
ATOM 3756 O O . ASP A 1 470 ? 13.933 -8.034 12.480 1.00 94.75 470 ASP A O 1
ATOM 3760 N N . PHE A 1 471 ? 14.745 -9.699 11.205 1.00 93.00 471 PHE A N 1
ATOM 3761 C CA . PHE A 1 471 ? 13.545 -10.530 11.285 1.00 93.00 471 PHE A CA 1
ATOM 3762 C C . PHE A 1 471 ? 13.407 -11.246 12.628 1.00 93.00 471 PHE A C 1
ATOM 3764 O O . PHE A 1 471 ? 12.311 -11.705 12.943 1.00 93.00 471 PHE A O 1
ATOM 3771 N N . ASN A 1 472 ? 14.490 -11.380 13.398 1.00 91.62 472 ASN A N 1
ATOM 3772 C CA . ASN A 1 472 ? 14.522 -12.125 14.654 1.00 91.62 472 ASN A CA 1
ATOM 3773 C C . ASN A 1 472 ? 15.278 -11.337 15.733 1.00 91.62 472 ASN A C 1
ATOM 3775 O O . ASN A 1 472 ? 16.329 -11.794 16.193 1.00 91.62 472 ASN A O 1
ATOM 3779 N N . PRO A 1 473 ? 14.750 -10.169 16.140 1.00 93.25 473 PRO A N 1
ATOM 3780 C CA . PRO A 1 473 ? 15.406 -9.349 17.144 1.00 93.25 473 PRO A CA 1
ATOM 3781 C C . PRO A 1 473 ? 15.409 -10.010 18.518 1.00 93.25 473 PRO A C 1
ATOM 3783 O O . PRO A 1 473 ? 14.613 -10.903 18.801 1.00 93.25 473 PRO A O 1
ATOM 3786 N N . ASP A 1 474 ? 16.277 -9.512 19.400 1.00 91.88 474 ASP A N 1
ATOM 3787 C CA . ASP A 1 474 ? 16.225 -9.823 20.828 1.00 91.88 474 ASP A CA 1
ATOM 3788 C C . ASP A 1 474 ? 14.943 -9.226 21.449 1.00 91.88 474 ASP A C 1
ATOM 3790 O O . ASP A 1 474 ? 14.842 -7.993 21.551 1.00 91.88 474 ASP A O 1
ATOM 3794 N N . PRO A 1 475 ? 13.989 -10.053 21.926 1.00 89.69 475 PRO A N 1
ATOM 3795 C CA . PRO A 1 475 ? 12.732 -9.568 22.498 1.00 89.69 475 PRO A CA 1
ATOM 3796 C C . PRO A 1 475 ? 12.931 -8.674 23.728 1.00 89.69 475 PRO A C 1
ATOM 3798 O O . PRO A 1 475 ? 12.093 -7.824 24.025 1.00 89.69 475 PRO A O 1
ATOM 3801 N N . THR A 1 476 ? 14.057 -8.810 24.441 1.00 90.44 476 THR A N 1
ATOM 3802 C CA . THR A 1 476 ? 14.353 -7.986 25.626 1.00 90.44 476 THR A CA 1
ATOM 3803 C C . THR A 1 476 ? 14.687 -6.534 25.280 1.00 90.44 476 THR A C 1
ATOM 3805 O O . THR A 1 476 ? 14.661 -5.664 26.154 1.00 90.44 476 THR A O 1
ATOM 3808 N N . SER A 1 477 ? 14.963 -6.246 24.004 1.00 91.00 477 SER A N 1
ATOM 3809 C CA . SER A 1 477 ? 15.238 -4.894 23.518 1.00 91.00 477 SER A CA 1
ATOM 3810 C C . SER A 1 477 ? 13.971 -4.055 23.320 1.00 91.00 477 SER A C 1
ATOM 3812 O O . SER A 1 477 ? 14.038 -2.832 23.468 1.00 91.00 477 SER A O 1
ATOM 3814 N N . ALA A 1 478 ? 12.819 -4.685 23.047 1.00 92.38 478 ALA A N 1
ATOM 3815 C CA . ALA A 1 478 ? 11.582 -3.990 22.687 1.00 92.38 478 ALA A CA 1
ATOM 3816 C C . ALA A 1 478 ? 11.109 -2.984 23.757 1.00 92.38 478 ALA A C 1
ATOM 3818 O O . ALA A 1 478 ? 10.910 -1.819 23.414 1.00 92.38 478 ALA A O 1
ATOM 3819 N N . PRO A 1 479 ? 11.057 -3.319 25.063 1.00 94.19 479 PRO A N 1
ATOM 3820 C CA . PRO A 1 479 ? 10.658 -2.363 26.101 1.00 94.19 479 PRO A CA 1
ATOM 3821 C C . PRO A 1 479 ? 11.488 -1.076 26.184 1.00 94.19 479 PRO A C 1
ATOM 3823 O O . PRO A 1 479 ? 11.006 -0.067 26.698 1.00 94.19 479 PRO A O 1
ATOM 3826 N N . ASN A 1 480 ? 12.731 -1.095 25.693 1.00 91.94 480 ASN A N 1
ATOM 3827 C CA . ASN A 1 480 ? 13.644 0.047 25.754 1.00 91.94 480 ASN A CA 1
ATOM 3828 C C . ASN A 1 480 ? 13.458 1.027 24.582 1.00 91.94 480 ASN A C 1
ATOM 3830 O O . ASN A 1 480 ? 14.114 2.071 24.545 1.00 91.94 480 ASN A O 1
ATOM 3834 N N . GLN A 1 481 ? 12.585 0.717 23.619 1.00 93.81 481 GLN A N 1
ATOM 3835 C CA . GLN A 1 481 ? 12.355 1.560 22.449 1.00 93.81 481 GLN A CA 1
ATOM 3836 C C . GLN A 1 481 ? 11.542 2.809 22.832 1.00 93.81 481 GLN A C 1
ATOM 3838 O O . GLN A 1 481 ? 10.408 2.736 23.310 1.00 93.81 481 GLN A O 1
ATOM 3843 N N . ALA A 1 482 ? 12.099 3.995 22.570 1.00 92.31 482 ALA A N 1
ATOM 3844 C CA . ALA A 1 482 ? 11.472 5.273 22.925 1.00 92.31 482 ALA A CA 1
ATOM 3845 C C . ALA A 1 482 ? 10.128 5.524 22.207 1.00 92.31 482 ALA A C 1
ATOM 3847 O O . ALA A 1 482 ? 9.296 6.297 22.694 1.00 92.31 482 ALA A O 1
ATOM 3848 N N . ILE A 1 483 ? 9.887 4.847 21.078 1.00 94.56 483 ILE A N 1
ATOM 3849 C CA . ILE A 1 483 ? 8.666 4.968 20.272 1.00 94.56 483 ILE A CA 1
ATOM 3850 C C . ILE A 1 483 ? 7.391 4.595 21.050 1.00 94.56 483 ILE A C 1
ATOM 3852 O O . ILE A 1 483 ? 6.332 5.176 20.805 1.00 94.56 483 ILE A O 1
ATOM 3856 N N . HIS A 1 484 ? 7.469 3.710 22.055 1.00 94.94 484 HIS A N 1
ATOM 3857 C CA . HIS A 1 484 ? 6.300 3.295 22.847 1.00 94.94 484 HIS A CA 1
ATOM 3858 C C . HIS A 1 484 ? 5.632 4.449 23.604 1.00 94.94 484 HIS A C 1
ATOM 3860 O O . HIS A 1 484 ? 4.424 4.397 23.852 1.00 94.94 484 HIS A O 1
ATOM 3866 N N . ARG A 1 485 ? 6.366 5.542 23.861 1.00 90.62 485 ARG A N 1
ATOM 3867 C CA . ARG A 1 485 ? 5.833 6.800 24.412 1.00 90.62 485 ARG A CA 1
ATOM 3868 C C . ARG A 1 485 ? 4.691 7.380 23.571 1.00 90.62 485 ARG A C 1
ATOM 3870 O O . ARG A 1 485 ? 3.853 8.121 24.085 1.00 90.62 485 ARG A O 1
ATOM 3877 N N . PHE A 1 486 ? 4.662 7.079 22.276 1.00 90.19 486 PHE A N 1
ATOM 3878 C CA . PHE A 1 486 ? 3.635 7.546 21.350 1.00 90.19 486 PHE A CA 1
ATOM 3879 C C . PHE A 1 486 ? 2.470 6.584 21.152 1.00 90.19 486 PHE A C 1
ATOM 3881 O O . PHE A 1 486 ? 1.457 7.002 20.595 1.00 90.19 486 PHE A O 1
ATOM 3888 N N . TYR A 1 487 ? 2.587 5.356 21.652 1.00 94.81 487 TYR A N 1
ATOM 3889 C CA . TYR A 1 487 ? 1.610 4.302 21.429 1.00 94.81 487 TYR A CA 1
ATOM 3890 C C . TYR A 1 487 ? 1.251 3.612 22.747 1.00 94.81 487 TYR A C 1
ATOM 3892 O O . TYR A 1 487 ? 0.405 4.129 23.476 1.00 94.81 487 TYR A O 1
ATOM 3900 N N . HIS A 1 488 ? 1.926 2.511 23.095 1.00 95.56 488 HIS A N 1
ATOM 3901 C CA . HIS A 1 488 ? 1.629 1.691 24.273 1.00 95.56 488 HIS A CA 1
ATOM 3902 C C . HIS A 1 488 ? 1.489 2.518 25.560 1.00 95.56 488 HIS A C 1
ATOM 3904 O O . HIS A 1 488 ? 0.482 2.407 26.255 1.00 95.56 488 HIS A O 1
ATOM 3910 N N . THR A 1 489 ? 2.421 3.439 25.836 1.00 92.88 489 THR A N 1
ATOM 3911 C CA . THR A 1 489 ? 2.349 4.301 27.028 1.00 92.88 489 THR A CA 1
ATOM 3912 C C . THR A 1 489 ? 1.095 5.173 27.048 1.00 92.88 489 THR A C 1
ATOM 3914 O O . THR A 1 489 ? 0.574 5.438 28.121 1.00 92.88 489 THR A O 1
ATOM 3917 N N . ARG A 1 490 ? 0.590 5.625 25.891 1.00 92.06 490 ARG A N 1
ATOM 3918 C CA . ARG A 1 490 ? -0.619 6.465 25.815 1.00 92.06 490 ARG A CA 1
ATOM 3919 C C . ARG A 1 490 ? -1.903 5.661 26.004 1.00 92.06 490 ARG A C 1
ATOM 3921 O O . ARG A 1 490 ? -2.874 6.204 26.531 1.00 92.06 490 ARG A O 1
ATOM 3928 N N . LEU A 1 491 ? -1.908 4.406 25.560 1.00 93.06 491 LEU A N 1
ATOM 3929 C CA . LEU A 1 491 ? -3.046 3.500 25.708 1.00 93.06 491 LEU A CA 1
ATOM 3930 C C . LEU A 1 491 ? -3.152 2.929 27.124 1.00 93.06 491 LEU A C 1
ATOM 3932 O O . LEU A 1 491 ? -4.264 2.764 27.624 1.00 93.06 491 LEU A O 1
ATOM 3936 N N . GLN A 1 492 ? -2.015 2.682 27.784 1.00 89.69 492 GLN A N 1
ATOM 3937 C CA . GLN A 1 492 ? -1.955 2.035 29.091 1.00 89.69 492 GLN A CA 1
ATOM 3938 C C . GLN A 1 492 ? -2.905 2.699 30.101 1.00 89.69 492 GLN A C 1
ATOM 3940 O O . GLN A 1 492 ? -2.811 3.898 30.387 1.00 89.69 492 GLN A O 1
ATOM 3945 N N . SER A 1 493 ? -3.845 1.906 30.624 1.00 78.06 493 SER A N 1
ATOM 3946 C CA . SER A 1 493 ? -4.885 2.323 31.579 1.00 78.06 493 SER A CA 1
ATOM 3947 C C . SER A 1 493 ? -5.733 3.525 31.126 1.00 78.06 493 SER A C 1
ATOM 3949 O O . SER A 1 493 ? -6.256 4.274 31.955 1.00 78.06 493 SER A O 1
ATOM 3951 N N . GLY A 1 494 ? -5.842 3.761 29.813 1.00 75.62 494 GLY A N 1
ATOM 3952 C CA . GLY A 1 494 ? -6.534 4.918 29.245 1.00 75.62 494 GLY A CA 1
ATOM 3953 C C . GLY A 1 494 ? -5.934 6.263 29.670 1.00 75.62 494 GLY A C 1
ATOM 3954 O O . GLY A 1 494 ? -6.637 7.276 29.655 1.00 75.62 494 GLY A O 1
ATOM 3955 N N . CYS A 1 495 ? -4.660 6.297 30.082 1.00 82.31 495 CYS A N 1
ATOM 3956 C CA . CYS A 1 495 ? -4.067 7.461 30.740 1.00 82.31 495 CYS A CA 1
ATOM 3957 C C . CYS A 1 495 ? -4.138 8.731 29.880 1.00 82.31 495 CYS A C 1
ATOM 3959 O O . CYS A 1 495 ? -4.564 9.775 30.370 1.00 82.31 495 CYS A O 1
ATOM 3961 N N . ARG A 1 496 ? -3.811 8.644 28.583 1.00 91.44 496 ARG A N 1
ATOM 3962 C CA . ARG A 1 496 ? -3.828 9.801 27.678 1.00 91.44 496 ARG A CA 1
ATOM 3963 C C . ARG A 1 496 ? -5.247 10.243 27.333 1.00 91.44 496 ARG A C 1
ATOM 3965 O O . ARG A 1 496 ? -5.496 11.437 27.192 1.00 91.44 496 ARG A O 1
ATOM 3972 N N . PHE A 1 497 ? -6.183 9.299 27.231 1.00 93.19 497 PHE A N 1
ATOM 3973 C CA . PHE A 1 497 ? -7.595 9.619 27.027 1.00 93.19 497 PHE A CA 1
ATOM 3974 C C . PHE A 1 497 ? -8.136 10.428 28.214 1.00 93.19 497 PHE A C 1
ATOM 3976 O O . PHE A 1 497 ? -8.717 11.496 28.025 1.00 93.19 497 PHE A O 1
ATOM 3983 N N . ARG A 1 498 ? -7.866 9.977 29.446 1.00 92.81 498 ARG A N 1
ATOM 3984 C CA . ARG A 1 498 ? -8.243 10.697 30.674 1.00 92.81 498 ARG A CA 1
ATOM 3985 C C . ARG A 1 498 ? -7.502 12.025 30.824 1.00 92.81 498 ARG A C 1
ATOM 3987 O O . ARG A 1 498 ? -8.095 12.993 31.286 1.00 92.81 498 ARG A O 1
ATOM 3994 N N . GLU A 1 499 ? -6.247 12.116 30.388 1.00 92.19 499 GLU A N 1
ATOM 3995 C CA . GLU A 1 499 ? -5.513 13.388 30.342 1.00 92.19 499 GLU A CA 1
ATOM 3996 C C . GLU A 1 499 ? -6.218 14.418 29.443 1.00 92.19 499 GLU A C 1
ATOM 3998 O O . GLU A 1 499 ? -6.295 15.598 29.783 1.00 92.19 499 GLU A O 1
ATOM 4003 N N . PHE A 1 500 ? -6.754 13.986 28.298 1.00 92.25 500 PHE A N 1
ATOM 4004 C CA . PHE A 1 500 ? -7.440 14.875 27.361 1.00 92.25 500 PHE A CA 1
ATOM 4005 C C . PHE A 1 500 ? -8.867 15.222 27.780 1.00 92.25 500 PHE A C 1
ATOM 4007 O O . PHE A 1 500 ? -9.257 16.387 27.659 1.00 92.25 500 PHE A O 1
ATOM 4014 N N . TYR A 1 501 ? -9.622 14.231 28.256 1.00 94.06 501 TYR A N 1
ATOM 4015 C CA . TYR A 1 501 ? -11.078 14.315 28.400 1.00 94.06 501 TYR A CA 1
ATOM 4016 C C . TYR A 1 501 ? -11.578 14.169 29.843 1.00 94.06 501 TYR A C 1
ATOM 4018 O O . TYR A 1 501 ? -12.766 14.341 30.091 1.00 94.06 501 TYR A O 1
ATOM 4026 N N . SER A 1 502 ? -10.691 13.953 30.819 1.00 92.19 502 SER A N 1
ATOM 4027 C CA . SER A 1 502 ? -11.004 13.798 32.249 1.00 92.19 502 SER A CA 1
ATOM 4028 C C . SER A 1 502 ? -11.918 12.605 32.586 1.00 92.19 502 SER A C 1
ATOM 4030 O O . SER A 1 502 ? -12.244 11.773 31.739 1.00 92.19 502 SER A O 1
ATOM 4032 N N . GLU A 1 503 ? -12.350 12.523 33.848 1.00 92.88 503 GLU A N 1
ATOM 4033 C CA . GLU A 1 503 ? -13.360 11.563 34.328 1.00 92.88 503 GLU A CA 1
ATOM 4034 C C . GLU A 1 503 ? -14.779 11.868 33.814 1.00 92.88 503 GLU A C 1
ATOM 4036 O O . GLU A 1 503 ? -15.683 11.049 33.968 1.00 92.88 503 GLU A O 1
ATOM 4041 N N . ARG A 1 504 ? -14.987 13.035 33.188 1.00 92.75 504 ARG A N 1
ATOM 4042 C CA . ARG A 1 504 ? -16.261 13.453 32.589 1.00 92.75 504 ARG A CA 1
ATOM 4043 C C . ARG A 1 504 ? -16.069 13.921 31.147 1.00 92.75 504 ARG A C 1
ATOM 4045 O O . ARG A 1 504 ? -16.090 15.115 30.857 1.00 92.75 504 ARG A O 1
ATOM 4052 N N . CYS A 1 505 ? -15.866 12.965 30.240 1.00 94.00 505 CYS A N 1
ATOM 4053 C CA . CYS A 1 505 ? -15.544 13.240 28.837 1.00 94.00 505 CYS A CA 1
ATOM 4054 C C . CYS A 1 505 ? -16.600 14.075 28.098 1.00 94.00 505 CYS A C 1
ATOM 4056 O O . CYS A 1 505 ? -16.231 15.016 27.397 1.00 94.00 505 CYS A O 1
ATOM 4058 N N . LEU A 1 506 ? -17.894 13.792 28.284 1.00 95.12 506 LEU A N 1
ATOM 4059 C CA . LEU A 1 506 ? -18.966 14.525 27.601 1.00 95.12 506 LEU A CA 1
ATOM 4060 C C . LEU A 1 506 ? -19.049 15.986 28.058 1.00 95.12 506 LEU A C 1
ATOM 4062 O O . LEU A 1 506 ? -19.201 16.869 27.217 1.00 95.12 506 LEU A O 1
ATOM 4066 N N . ASP A 1 507 ? -18.839 16.252 29.351 1.00 93.62 507 ASP A N 1
ATOM 4067 C CA . ASP A 1 507 ? -18.785 17.617 29.889 1.00 93.62 507 ASP A CA 1
ATOM 4068 C C . ASP A 1 507 ? -17.624 18.405 29.269 1.00 93.62 507 ASP A C 1
ATOM 4070 O O . ASP A 1 507 ? -17.791 19.555 28.864 1.00 93.62 507 ASP A O 1
ATOM 4074 N N . VAL A 1 508 ? -16.449 17.774 29.156 1.00 94.56 508 VAL A N 1
ATOM 4075 C CA . VAL A 1 508 ? -15.266 18.385 28.533 1.00 94.56 508 VAL A CA 1
ATOM 4076 C C . VAL A 1 508 ? -15.497 18.677 27.051 1.00 94.56 508 VAL A C 1
ATOM 4078 O O . VAL A 1 508 ? -15.050 19.718 26.576 1.00 94.56 508 VAL A O 1
ATOM 4081 N N . LEU A 1 509 ? -16.210 17.796 26.344 1.00 94.12 509 LEU A N 1
ATOM 4082 C CA . LEU A 1 509 ? -16.571 17.949 24.932 1.00 94.12 509 LEU A CA 1
ATOM 4083 C C . LEU A 1 509 ? -17.757 18.904 24.704 1.00 94.12 509 LEU A C 1
ATOM 4085 O O . LEU A 1 509 ? 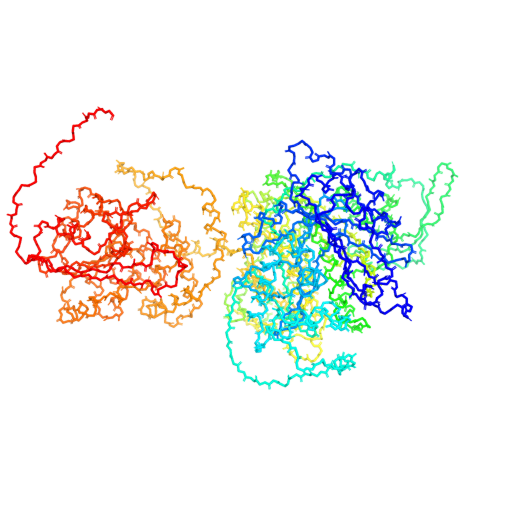-18.067 19.221 23.557 1.00 94.12 509 LEU A O 1
ATOM 4089 N N . GLY A 1 510 ? -18.435 19.360 25.763 1.00 93.69 510 GLY A N 1
ATOM 4090 C CA . GLY A 1 510 ? -19.643 20.181 25.652 1.00 93.69 510 GLY A CA 1
ATOM 4091 C C . GLY A 1 510 ? -20.849 19.429 25.072 1.00 93.69 510 GLY A C 1
ATOM 4092 O O . GLY A 1 510 ? -21.713 20.045 24.450 1.00 93.69 510 GLY A O 1
ATOM 4093 N N . VAL A 1 511 ? -20.905 18.107 25.249 1.00 94.00 511 VAL A N 1
ATOM 4094 C CA . VAL A 1 511 ? -21.978 17.230 24.758 1.00 94.00 511 VAL A CA 1
ATOM 4095 C C . VAL A 1 511 ? -22.926 16.896 25.905 1.00 94.00 511 VAL A C 1
ATOM 4097 O O . VAL A 1 511 ? -22.494 16.592 27.014 1.00 94.00 511 VAL A O 1
ATOM 4100 N N . GLN A 1 512 ? -24.234 16.944 25.648 1.00 92.25 512 GLN A N 1
ATOM 4101 C CA . GLN A 1 512 ? -25.231 16.663 26.677 1.00 92.25 512 GLN A CA 1
ATOM 4102 C C . GLN A 1 512 ? -25.137 15.208 27.155 1.00 92.25 512 GLN A C 1
ATOM 4104 O O . GLN A 1 512 ? -25.203 14.271 26.362 1.00 92.25 512 GLN A O 1
ATOM 4109 N N . SER A 1 513 ? -25.023 15.033 28.471 1.00 89.44 513 SER A N 1
ATOM 4110 C CA . SER A 1 513 ? -24.992 13.713 29.094 1.00 89.44 513 SER A CA 1
ATOM 4111 C C . SER A 1 513 ? -26.363 13.015 29.025 1.00 89.44 513 SER A C 1
ATOM 4113 O O . SER A 1 513 ? -27.384 13.661 29.294 1.00 89.44 513 SER A O 1
ATOM 4115 N N . PRO A 1 514 ? -26.423 11.701 28.723 1.00 90.94 514 PRO A N 1
ATOM 4116 C CA . PRO A 1 514 ? -27.682 10.959 28.628 1.00 90.94 514 PRO A CA 1
ATOM 4117 C C . PRO A 1 514 ? -28.331 10.671 29.997 1.00 90.94 514 PRO A C 1
ATOM 4119 O O . PRO A 1 514 ? -29.520 10.355 30.056 1.00 90.94 514 PRO A O 1
ATOM 4122 N N . LYS A 1 515 ? -27.574 10.758 31.104 1.00 90.12 515 LYS A N 1
ATOM 4123 C CA . LYS A 1 515 ? -28.057 10.591 32.492 1.00 90.12 515 LYS A CA 1
ATOM 4124 C C . LYS A 1 515 ? -27.143 11.335 33.483 1.00 90.12 515 LYS A C 1
ATOM 4126 O O . LYS A 1 515 ? -25.982 11.586 33.183 1.00 90.12 515 LYS A O 1
ATOM 4131 N N . ALA A 1 516 ? -27.641 11.651 34.682 1.00 82.56 516 ALA A N 1
ATOM 4132 C CA . ALA A 1 516 ? -26.930 12.489 35.665 1.00 82.56 516 ALA A CA 1
ATOM 4133 C C . ALA A 1 516 ? -25.533 11.968 36.077 1.00 82.56 516 ALA A C 1
ATOM 4135 O O . ALA A 1 516 ? -24.623 12.771 36.275 1.00 82.56 516 ALA A O 1
ATOM 4136 N N . ASP A 1 517 ? -25.361 10.646 36.148 1.00 86.06 517 ASP A N 1
ATOM 4137 C CA . ASP A 1 517 ? -24.122 9.993 36.593 1.00 86.06 517 ASP A CA 1
ATOM 4138 C C . ASP A 1 517 ? -23.346 9.311 35.448 1.00 86.06 517 ASP A C 1
ATOM 4140 O O . ASP A 1 517 ? -22.562 8.407 35.706 1.00 86.06 517 ASP A O 1
ATOM 4144 N N . PHE A 1 518 ? -23.568 9.699 34.183 1.00 91.69 518 PHE A N 1
ATOM 4145 C CA . PHE A 1 518 ? -22.799 9.150 33.054 1.00 91.69 518 PHE A CA 1
ATOM 4146 C C . PHE A 1 518 ? -21.370 9.710 33.062 1.00 91.69 518 PHE A C 1
ATOM 4148 O O . PHE A 1 518 ? -21.163 10.896 32.793 1.00 91.69 518 PHE A O 1
ATOM 4155 N N . ASP A 1 519 ? -20.392 8.874 33.397 1.00 93.56 519 ASP A N 1
ATOM 4156 C CA . ASP A 1 519 ? -18.978 9.248 33.473 1.00 93.56 519 ASP A CA 1
ATOM 4157 C C . ASP A 1 519 ? -18.169 8.742 32.260 1.00 93.56 519 ASP A C 1
ATOM 4159 O O . ASP A 1 519 ? -18.697 8.161 31.307 1.00 93.56 519 ASP A O 1
ATOM 4163 N N . THR A 1 520 ? -16.859 8.993 32.258 1.00 94.88 520 THR A N 1
ATOM 4164 C CA . THR A 1 520 ? -15.972 8.484 31.205 1.00 94.88 520 THR A CA 1
ATOM 4165 C C . THR A 1 520 ? -15.935 6.951 31.157 1.00 94.88 520 THR A C 1
ATOM 4167 O O . THR A 1 520 ? -15.791 6.398 30.070 1.00 94.88 520 THR A O 1
ATOM 4170 N N . ASN A 1 521 ? -16.093 6.239 32.277 1.00 94.50 521 ASN A N 1
ATOM 4171 C CA . ASN A 1 521 ? -16.126 4.773 32.255 1.00 94.50 521 ASN A CA 1
ATOM 4172 C C . ASN A 1 521 ? -17.396 4.258 31.577 1.00 94.50 521 ASN A C 1
ATOM 4174 O O . ASN A 1 521 ? -17.313 3.327 30.776 1.00 94.50 521 ASN A O 1
ATOM 4178 N N . ASP A 1 522 ? -18.544 4.875 31.857 1.00 94.88 522 ASP A N 1
ATOM 4179 C CA . ASP A 1 522 ? -19.800 4.588 31.169 1.00 94.88 522 ASP A CA 1
ATOM 4180 C C . ASP A 1 522 ? -19.643 4.817 29.658 1.00 94.88 522 ASP A C 1
ATOM 4182 O O . ASP A 1 522 ? -19.982 3.935 28.870 1.00 94.88 522 ASP A O 1
ATOM 4186 N N . PHE A 1 523 ? -19.050 5.944 29.240 1.00 96.19 523 PHE A N 1
ATOM 4187 C CA . PHE A 1 523 ? -18.779 6.228 27.825 1.00 96.19 523 PHE A CA 1
ATOM 4188 C C . PHE A 1 523 ? -17.922 5.140 27.164 1.00 96.19 523 PHE A C 1
ATOM 4190 O O . PHE A 1 523 ? -18.288 4.614 26.115 1.00 96.19 523 PHE A O 1
ATOM 4197 N N . LEU A 1 524 ? -16.798 4.772 27.790 1.00 95.75 524 LEU A N 1
ATOM 4198 C CA . LEU A 1 524 ? -15.857 3.789 27.245 1.00 95.75 524 LEU A CA 1
ATOM 4199 C C . LEU A 1 524 ? -16.469 2.383 27.123 1.00 95.75 524 LEU A C 1
ATOM 4201 O O . LEU A 1 524 ? -16.081 1.633 26.229 1.00 95.75 524 LEU A O 1
ATOM 4205 N N . ASN A 1 525 ? -17.427 2.034 27.986 1.00 95.75 525 ASN A N 1
ATOM 4206 C CA . ASN A 1 525 ? -18.080 0.720 28.013 1.00 95.75 525 ASN A CA 1
ATOM 4207 C C . ASN A 1 525 ? -19.453 0.689 27.317 1.00 95.75 525 ASN A C 1
ATOM 4209 O O . ASN A 1 525 ? -20.097 -0.361 27.282 1.00 95.75 525 ASN A O 1
ATOM 4213 N N . THR A 1 526 ? -19.900 1.804 26.735 1.00 96.00 526 THR A N 1
ATOM 4214 C CA . THR A 1 526 ? -21.153 1.852 25.975 1.00 96.00 526 THR A CA 1
ATOM 4215 C C . THR A 1 526 ? -20.945 1.285 24.558 1.00 96.00 526 THR A C 1
ATOM 4217 O O . THR A 1 526 ? -19.972 1.660 23.901 1.00 96.00 526 THR A O 1
ATOM 4220 N N . PRO A 1 527 ? -21.827 0.387 24.068 1.00 94.56 527 PRO A N 1
ATOM 4221 C CA . PRO A 1 527 ? -21.770 -0.140 22.702 1.00 94.56 527 PRO A CA 1
ATOM 4222 C C . PRO A 1 527 ? -21.779 0.951 21.626 1.00 94.56 527 PRO A C 1
ATOM 4224 O O . PRO A 1 527 ? -22.449 1.975 21.782 1.00 94.56 527 PRO A O 1
ATOM 4227 N N . LEU A 1 528 ? -21.066 0.700 20.526 1.00 95.75 528 LEU A N 1
ATOM 4228 C CA . LEU A 1 528 ? -20.909 1.636 19.416 1.00 95.75 528 LEU A CA 1
ATOM 4229 C C . LEU A 1 528 ? -21.691 1.162 18.186 1.00 95.75 528 LEU A C 1
ATOM 4231 O O . LEU A 1 528 ? -21.628 -0.009 17.819 1.00 95.75 528 LEU A O 1
ATOM 4235 N N . THR A 1 529 ? -22.349 2.089 17.500 1.00 96.69 529 THR A N 1
ATOM 4236 C CA . THR A 1 529 ? -22.825 1.910 16.126 1.00 96.69 529 THR A CA 1
ATOM 4237 C C . THR A 1 529 ? -22.112 2.934 15.257 1.00 96.69 529 THR A C 1
ATOM 4239 O O . THR A 1 529 ? -22.219 4.129 15.521 1.00 96.69 529 THR A O 1
ATOM 4242 N N . ILE A 1 530 ? -21.378 2.505 14.231 1.00 97.06 530 ILE A N 1
ATOM 4243 C CA . ILE A 1 530 ? -20.694 3.410 13.300 1.00 97.06 530 ILE A CA 1
ATOM 4244 C C . ILE A 1 530 ? -21.220 3.157 11.890 1.00 97.06 530 ILE A C 1
ATOM 4246 O O . ILE A 1 530 ? -21.144 2.030 11.408 1.00 97.06 530 ILE A O 1
ATOM 4250 N N . ASN A 1 531 ? -21.754 4.185 11.224 1.00 95.56 531 ASN A N 1
ATOM 4251 C CA . ASN A 1 531 ? -22.349 4.075 9.883 1.00 95.56 531 ASN A CA 1
ATOM 4252 C C . ASN A 1 531 ? -23.394 2.941 9.776 1.00 95.56 531 ASN A C 1
ATOM 4254 O O . ASN A 1 531 ? -23.449 2.214 8.784 1.00 95.56 531 ASN A O 1
ATOM 4258 N N . GLY A 1 532 ? -24.193 2.751 10.830 1.00 91.31 532 GLY A N 1
ATOM 4259 C CA . GLY A 1 532 ? -25.194 1.682 10.929 1.00 91.31 532 GLY A CA 1
ATOM 4260 C C . GLY A 1 532 ? -24.653 0.275 11.234 1.00 91.31 532 GLY A C 1
ATOM 4261 O O . GLY A 1 532 ? -25.446 -0.662 11.316 1.00 91.31 532 GLY A O 1
ATOM 4262 N N . VAL A 1 533 ? -23.341 0.104 11.422 1.00 91.75 533 VAL A N 1
ATOM 4263 C CA . VAL A 1 533 ? -22.705 -1.177 11.774 1.00 91.75 533 VAL A CA 1
ATOM 4264 C C . VAL A 1 533 ? -22.389 -1.212 13.270 1.00 91.75 533 VAL A C 1
ATOM 4266 O O . VAL A 1 533 ? -21.877 -0.241 13.821 1.00 91.75 533 VAL A O 1
ATOM 4269 N N . ALA A 1 534 ? -22.710 -2.320 13.942 1.00 93.00 534 ALA A N 1
ATOM 4270 C CA . ALA A 1 534 ? -22.482 -2.482 15.377 1.00 93.00 534 ALA A CA 1
ATOM 4271 C C . ALA A 1 534 ? -21.035 -2.902 15.685 1.00 93.00 534 ALA A C 1
ATOM 4273 O O . ALA A 1 534 ? -20.515 -3.842 15.083 1.00 93.00 534 ALA A O 1
ATOM 4274 N N . TYR A 1 535 ? -20.431 -2.256 16.681 1.00 92.81 535 TYR A N 1
ATOM 4275 C CA . TYR A 1 535 ? -19.073 -2.500 17.159 1.00 92.81 535 TYR A CA 1
ATOM 4276 C C . TYR A 1 535 ? -19.043 -2.658 18.693 1.00 92.81 535 TYR A C 1
ATOM 4278 O O . TYR A 1 535 ? -19.859 -2.061 19.408 1.00 92.81 535 TYR A O 1
ATOM 4286 N N . PRO A 1 536 ? -18.090 -3.444 19.233 1.00 94.12 536 PRO A N 1
ATOM 4287 C CA . PRO A 1 536 ? -17.744 -3.430 20.650 1.00 94.12 536 PRO A CA 1
ATOM 4288 C C . PRO A 1 536 ? -17.540 -2.017 21.231 1.00 94.12 536 PRO A C 1
ATOM 4290 O O . PRO A 1 536 ? -17.209 -1.087 20.495 1.00 94.12 536 PRO A O 1
ATOM 4293 N N . PRO A 1 537 ? -17.686 -1.841 22.557 1.00 95.38 537 PRO A N 1
ATOM 4294 C CA . PRO A 1 537 ? -17.391 -0.570 23.215 1.00 95.38 537 PRO A CA 1
ATOM 4295 C C . PRO A 1 537 ? -15.956 -0.086 22.988 1.00 95.38 537 PRO A C 1
ATOM 4297 O O . PRO A 1 537 ? -15.045 -0.891 22.801 1.00 95.38 537 PRO A O 1
ATOM 4300 N N . LEU A 1 538 ? -15.718 1.225 23.098 1.00 96.31 538 LEU A N 1
ATOM 4301 C CA . LEU A 1 538 ? -14.389 1.812 22.873 1.00 96.31 538 LEU A CA 1
ATOM 4302 C C . LEU A 1 538 ? -13.296 1.193 23.766 1.00 96.31 538 LEU A C 1
ATOM 4304 O O . LEU A 1 538 ? -12.163 1.026 23.314 1.00 96.31 538 LEU A O 1
ATOM 4308 N N . GLN A 1 539 ? -13.631 0.809 25.003 1.00 95.50 539 GLN A N 1
ATOM 4309 C CA . GLN A 1 539 ? -12.704 0.150 25.927 1.00 95.50 539 GLN A CA 1
ATOM 4310 C C . GLN A 1 539 ? -12.125 -1.146 25.344 1.00 95.50 539 GLN A C 1
ATOM 4312 O O . GLN A 1 539 ? -10.935 -1.394 25.505 1.00 95.50 539 GLN A O 1
ATOM 4317 N N . HIS A 1 540 ? -12.926 -1.923 24.604 1.00 95.06 540 HIS A N 1
ATOM 4318 C CA . HIS A 1 540 ? -12.467 -3.150 23.949 1.00 95.06 540 HIS A CA 1
ATOM 4319 C C . HIS A 1 540 ? -11.288 -2.877 23.010 1.00 95.06 540 HIS A C 1
ATOM 4321 O O . HIS A 1 540 ? -10.291 -3.591 23.048 1.00 95.06 540 HIS A O 1
ATOM 4327 N N . TYR A 1 541 ? -11.377 -1.814 22.210 1.00 95.75 541 TYR A N 1
ATOM 4328 C CA . TYR A 1 541 ? -10.323 -1.437 21.269 1.00 95.75 541 TYR A CA 1
ATOM 4329 C C . TYR A 1 541 ? -9.092 -0.861 21.957 1.00 95.75 541 TYR A C 1
ATOM 4331 O O . TYR A 1 541 ? -7.975 -1.114 21.513 1.00 95.75 541 TYR A O 1
ATOM 4339 N N . ILE A 1 542 ? -9.272 -0.124 23.058 1.00 95.25 542 ILE A N 1
ATOM 4340 C CA . ILE A 1 542 ? -8.151 0.340 23.884 1.00 95.25 542 ILE A CA 1
ATOM 4341 C C . ILE A 1 542 ? -7.397 -0.857 24.466 1.00 95.25 542 ILE A C 1
ATOM 4343 O O . ILE A 1 542 ? -6.171 -0.901 24.361 1.00 95.25 542 ILE A O 1
ATOM 4347 N N . ASP A 1 543 ? -8.107 -1.833 25.028 1.00 93.31 543 ASP A N 1
ATOM 4348 C CA . ASP A 1 543 ? -7.505 -3.023 25.635 1.00 93.31 543 ASP A CA 1
ATOM 4349 C C . ASP A 1 543 ? -6.823 -3.899 24.578 1.00 93.31 543 ASP A C 1
ATOM 4351 O O . ASP A 1 543 ? -5.666 -4.284 24.745 1.00 93.31 543 ASP A O 1
ATOM 4355 N N . GLN A 1 544 ? -7.501 -4.148 23.454 1.00 93.44 544 GLN A N 1
ATOM 4356 C CA . GLN A 1 544 ? -6.961 -4.923 22.339 1.00 93.44 544 GLN A CA 1
ATOM 4357 C C . GLN A 1 544 ? -5.711 -4.261 21.750 1.00 93.44 544 GLN A C 1
ATOM 4359 O O . GLN A 1 544 ? -4.696 -4.927 21.561 1.00 93.44 544 GLN A O 1
ATOM 4364 N N . ALA A 1 545 ? -5.755 -2.953 21.482 1.00 95.94 545 ALA A N 1
ATOM 4365 C CA . ALA A 1 545 ? -4.591 -2.238 20.982 1.00 95.94 545 ALA A CA 1
ATOM 4366 C C . ALA A 1 545 ? -3.451 -2.272 22.007 1.00 95.94 545 ALA A C 1
ATOM 4368 O O . ALA A 1 545 ? -2.319 -2.544 21.628 1.00 95.94 545 ALA A O 1
ATOM 4369 N N . THR A 1 546 ? -3.739 -2.066 23.299 1.00 95.94 546 THR A N 1
ATOM 4370 C CA . THR A 1 546 ? -2.725 -2.148 24.365 1.00 95.94 546 THR A CA 1
ATOM 4371 C C . THR A 1 546 ? -2.015 -3.499 24.351 1.00 95.94 546 THR A C 1
ATOM 4373 O O . THR A 1 546 ? -0.793 -3.520 24.413 1.00 95.94 546 THR A O 1
ATOM 4376 N N . ASP A 1 547 ? -2.761 -4.598 24.211 1.00 94.69 547 ASP A N 1
ATOM 4377 C CA . ASP A 1 547 ? -2.226 -5.964 24.173 1.00 94.69 547 ASP A CA 1
ATOM 4378 C C . ASP A 1 547 ? -1.416 -6.270 22.899 1.00 94.69 547 ASP A C 1
ATOM 4380 O O . ASP A 1 547 ? -0.350 -6.882 22.978 1.00 94.69 547 ASP A O 1
ATOM 4384 N N . ILE A 1 548 ? -1.885 -5.834 21.724 1.00 95.31 548 ILE A N 1
ATOM 4385 C CA . ILE A 1 548 ? -1.198 -6.079 20.443 1.00 95.31 548 ILE A CA 1
ATOM 4386 C C . ILE A 1 548 ? 0.160 -5.377 20.404 1.00 95.31 548 ILE A C 1
ATOM 4388 O O . ILE A 1 548 ? 1.145 -5.959 19.946 1.00 95.31 548 ILE A O 1
ATOM 4392 N N . ILE A 1 549 ? 0.216 -4.128 20.872 1.00 96.06 549 ILE A N 1
ATOM 4393 C CA . ILE A 1 549 ? 1.442 -3.322 20.859 1.00 96.06 549 ILE A CA 1
ATOM 4394 C C . ILE A 1 549 ? 2.139 -3.254 22.223 1.00 96.06 549 ILE A C 1
ATOM 4396 O O . ILE A 1 549 ? 2.900 -2.316 22.474 1.00 96.06 549 ILE A O 1
ATOM 4400 N N . ASP A 1 550 ? 1.903 -4.243 23.088 1.00 96.06 550 ASP A N 1
ATOM 4401 C CA . ASP A 1 550 ? 2.625 -4.418 24.348 1.00 96.06 550 ASP A CA 1
ATOM 4402 C C . ASP A 1 550 ? 4.078 -4.853 24.069 1.00 96.06 550 ASP A C 1
ATOM 4404 O O . ASP A 1 550 ? 4.309 -5.968 23.584 1.00 96.06 550 ASP A O 1
ATOM 4408 N N . PRO A 1 551 ? 5.087 -4.017 24.383 1.00 96.06 551 PRO A N 1
ATOM 4409 C CA . PRO A 1 551 ? 6.481 -4.375 24.150 1.00 96.06 551 PRO A CA 1
ATOM 4410 C C . PRO A 1 551 ? 7.020 -5.437 25.113 1.00 96.06 551 PRO A C 1
ATOM 4412 O O . PRO A 1 551 ? 8.109 -5.957 24.884 1.00 96.06 551 PRO A O 1
ATOM 4415 N N . TYR A 1 552 ? 6.298 -5.755 26.191 1.00 94.31 552 TYR A N 1
ATOM 4416 C CA . TYR A 1 552 ? 6.681 -6.771 27.172 1.00 94.31 552 TYR A CA 1
ATOM 4417 C C . TYR A 1 552 ? 6.123 -8.163 26.835 1.00 94.31 552 TYR A C 1
ATOM 4419 O O . TYR A 1 552 ? 6.509 -9.152 27.466 1.00 94.31 552 TYR A O 1
ATOM 4427 N N . LYS A 1 553 ? 5.221 -8.261 25.852 1.00 90.75 553 LYS A N 1
ATOM 4428 C CA . LYS A 1 553 ? 4.526 -9.499 25.498 1.00 90.75 553 LYS A CA 1
ATOM 4429 C C . LYS A 1 553 ? 5.349 -10.372 24.548 1.00 90.75 553 LYS A C 1
ATOM 4431 O O . LYS A 1 553 ? 5.410 -10.109 23.348 1.00 90.75 553 LYS A O 1
ATOM 4436 N N . GLN A 1 554 ? 5.893 -11.470 25.081 1.00 85.25 554 GLN A N 1
ATOM 4437 C CA . GLN A 1 554 ? 6.536 -12.527 24.286 1.00 85.25 554 GLN A CA 1
ATOM 4438 C C . GLN A 1 554 ? 5.562 -13.137 23.271 1.00 85.25 554 GLN A C 1
ATOM 4440 O O . GLN A 1 554 ? 4.384 -13.336 23.575 1.00 85.25 554 GLN A O 1
ATOM 4445 N N . GLY A 1 555 ? 6.040 -13.444 22.065 1.00 79.44 555 GLY A N 1
ATOM 4446 C CA . GLY A 1 555 ? 5.195 -13.879 20.950 1.00 79.44 555 GLY A CA 1
ATOM 4447 C C . GLY A 1 555 ? 4.343 -12.764 20.329 1.00 79.44 555 GLY A C 1
ATOM 4448 O O . GLY A 1 555 ? 3.595 -13.035 19.390 1.00 79.44 555 GLY A O 1
ATOM 4449 N N . GLY A 1 556 ? 4.425 -11.534 20.853 1.00 86.44 556 GLY A N 1
ATOM 4450 C CA . GLY A 1 556 ? 3.694 -10.351 20.398 1.00 86.44 556 GLY A CA 1
ATOM 4451 C C . GLY A 1 556 ? 4.596 -9.362 19.660 1.00 86.44 556 GLY A C 1
ATOM 4452 O O . GLY A 1 556 ? 5.390 -9.750 18.799 1.00 86.44 556 GLY A O 1
ATOM 4453 N N . LEU A 1 557 ? 4.485 -8.072 20.001 1.00 94.00 557 LEU A N 1
ATOM 4454 C CA . LEU A 1 557 ? 5.280 -7.005 19.385 1.00 94.00 557 LEU A CA 1
ATOM 4455 C C . LEU A 1 557 ? 6.793 -7.214 19.560 1.00 94.00 557 LEU A C 1
ATOM 4457 O O . LEU A 1 557 ? 7.550 -6.866 18.657 1.00 94.00 557 LEU A O 1
ATOM 4461 N N . SER A 1 558 ? 7.232 -7.805 20.679 1.00 93.44 558 SER A N 1
ATOM 4462 C CA . SER A 1 558 ? 8.655 -8.040 20.964 1.00 93.44 558 SER A CA 1
ATOM 4463 C C . SER A 1 558 ? 9.346 -8.965 19.959 1.00 93.44 558 SER A C 1
ATOM 4465 O O . SER A 1 558 ? 10.562 -8.899 19.810 1.00 93.44 558 SER A O 1
ATOM 4467 N N . ASP A 1 559 ? 8.574 -9.808 19.269 1.00 90.62 559 ASP A N 1
ATOM 4468 C CA . ASP A 1 559 ? 9.084 -10.834 18.353 1.00 90.62 559 ASP A CA 1
ATOM 4469 C C . ASP A 1 559 ? 8.891 -10.436 16.875 1.00 90.62 559 ASP A C 1
ATOM 4471 O O . ASP A 1 559 ? 9.266 -11.185 15.959 1.00 90.62 559 ASP A O 1
ATOM 4475 N N . GLN A 1 560 ? 8.287 -9.262 16.633 1.00 94.12 560 GLN A N 1
ATOM 4476 C CA . GLN A 1 560 ? 8.101 -8.702 15.297 1.00 94.12 560 GLN A CA 1
ATOM 4477 C C . GLN A 1 560 ? 9.429 -8.238 14.697 1.00 94.12 560 GLN A C 1
ATOM 4479 O O . GLN A 1 560 ? 10.320 -7.819 15.435 1.00 94.12 560 GLN A O 1
ATOM 4484 N N . PRO A 1 561 ? 9.561 -8.242 13.358 1.00 95.19 561 PRO A N 1
ATOM 4485 C CA . PRO A 1 561 ? 10.721 -7.664 12.702 1.00 95.19 561 PRO A CA 1
ATOM 4486 C C . PRO A 1 561 ? 10.889 -6.195 13.082 1.00 95.19 561 PRO A C 1
ATOM 4488 O O . PRO A 1 561 ? 9.914 -5.439 13.127 1.00 95.19 561 PRO A O 1
ATOM 4491 N N . VAL A 1 562 ? 12.131 -5.786 13.315 1.00 97.00 562 VAL A N 1
ATOM 4492 C CA . VAL A 1 562 ? 12.493 -4.406 13.651 1.00 97.00 562 VAL A CA 1
ATOM 4493 C C . VAL A 1 562 ? 13.449 -3.854 12.612 1.00 97.00 562 VAL A C 1
ATOM 4495 O O . VAL A 1 562 ? 14.249 -4.588 12.046 1.00 97.00 562 VAL A O 1
ATOM 4498 N N . ALA A 1 563 ? 13.386 -2.554 12.367 1.00 96.75 563 ALA A N 1
ATOM 4499 C CA . ALA A 1 563 ? 14.342 -1.855 11.524 1.00 96.75 563 ALA A CA 1
ATOM 4500 C C . ALA A 1 563 ? 14.585 -0.448 12.074 1.00 96.75 563 ALA A C 1
ATOM 4502 O O . ALA A 1 563 ? 13.787 0.066 12.862 1.00 96.75 563 ALA A O 1
ATOM 4503 N N . PHE A 1 564 ? 15.693 0.171 11.677 1.00 97.31 564 PHE A N 1
ATOM 4504 C CA . PHE A 1 564 ? 15.989 1.541 12.065 1.00 97.31 564 PHE A CA 1
ATOM 4505 C C . PHE A 1 564 ? 15.044 2.509 11.347 1.00 97.31 564 PHE A C 1
ATOM 4507 O O . PHE A 1 564 ? 14.989 2.540 10.117 1.00 97.31 564 PHE A O 1
ATOM 4514 N N . GLY A 1 565 ? 14.323 3.316 12.117 1.00 96.19 565 GLY A N 1
ATOM 4515 C CA . GLY A 1 565 ? 13.408 4.335 11.621 1.00 96.19 565 GLY A CA 1
ATOM 4516 C C . GLY A 1 565 ? 13.499 5.635 12.413 1.00 96.19 565 GLY A C 1
ATOM 4517 O O . GLY A 1 565 ? 14.283 5.772 13.354 1.00 96.19 565 GLY A O 1
ATOM 4518 N N . LEU A 1 566 ? 12.705 6.620 11.993 1.00 93.75 566 LEU A N 1
ATOM 4519 C CA . LEU A 1 566 ? 12.698 7.954 12.611 1.00 93.75 566 LEU A CA 1
ATOM 4520 C C . LEU A 1 566 ? 11.797 8.033 13.853 1.00 93.75 566 LEU A C 1
ATOM 4522 O O . LEU A 1 566 ? 11.862 9.012 14.591 1.00 93.75 566 LEU A O 1
ATOM 4526 N N . GLY A 1 567 ? 10.919 7.057 14.070 1.00 91.12 567 GLY A N 1
ATOM 4527 C CA . GLY A 1 567 ? 9.910 6.992 15.128 1.00 91.12 567 GLY A CA 1
ATOM 4528 C C . GLY A 1 567 ? 8.746 7.970 14.932 1.00 91.12 567 GLY A C 1
ATOM 4529 O O . GLY A 1 567 ? 7.574 7.610 15.034 1.00 91.12 567 GLY A O 1
ATOM 4530 N N . ASP A 1 568 ? 9.061 9.238 14.662 1.00 88.31 568 ASP A N 1
ATOM 4531 C CA . ASP A 1 568 ? 8.112 10.348 14.525 1.00 88.31 568 ASP A CA 1
ATOM 4532 C C . ASP A 1 568 ? 8.291 11.097 13.205 1.00 88.31 568 ASP A C 1
ATOM 4534 O O . ASP A 1 568 ? 8.140 12.314 13.122 1.00 88.31 568 ASP A O 1
ATOM 4538 N N . GLY A 1 569 ? 8.659 10.376 12.151 1.00 89.00 569 GLY A N 1
ATOM 4539 C CA . GLY A 1 569 ? 9.126 10.971 10.907 1.00 89.00 569 GLY A CA 1
ATOM 4540 C C . GLY A 1 569 ? 8.058 11.637 10.042 1.00 89.00 569 GLY A C 1
ATOM 4541 O O . GLY A 1 569 ? 8.281 11.624 8.841 1.00 89.00 569 GLY A O 1
ATOM 4542 N N . HIS A 1 570 ? 6.924 12.130 10.573 1.00 92.31 570 HIS A N 1
ATOM 4543 C CA . HIS A 1 570 ? 5.768 12.712 9.852 1.00 92.31 570 HIS A CA 1
ATOM 4544 C C . HIS A 1 570 ? 6.038 14.106 9.235 1.00 92.31 570 HIS A C 1
ATOM 4546 O O . HIS A 1 570 ? 7.075 14.714 9.477 1.00 92.31 570 HIS A O 1
ATOM 4552 N N . ALA A 1 571 ? 5.106 14.661 8.448 1.00 90.56 571 ALA A N 1
ATOM 4553 C CA . ALA A 1 571 ? 5.271 15.945 7.745 1.00 90.56 571 ALA A CA 1
ATOM 4554 C C . ALA A 1 571 ? 5.471 17.164 8.672 1.00 90.56 571 ALA A C 1
ATOM 4556 O O . ALA A 1 571 ? 5.905 18.225 8.222 1.00 90.56 571 ALA A O 1
ATOM 4557 N N . GLY A 1 572 ? 5.154 17.040 9.964 1.00 88.62 572 GLY A N 1
ATOM 4558 C CA . GLY A 1 572 ? 5.480 18.049 10.977 1.00 88.62 572 GLY A CA 1
ATOM 4559 C C . GLY A 1 572 ? 6.960 18.049 11.368 1.00 88.62 572 GLY A C 1
ATOM 4560 O O . GLY A 1 572 ? 7.470 19.095 11.746 1.00 88.62 572 GLY A O 1
ATOM 4561 N N . ASN A 1 573 ? 7.651 16.925 11.170 1.00 91.06 573 ASN A N 1
ATOM 4562 C CA . ASN A 1 573 ? 9.068 16.716 11.466 1.00 91.06 573 ASN A CA 1
ATOM 4563 C C . ASN A 1 573 ? 9.911 16.593 10.179 1.00 91.06 573 ASN A C 1
ATOM 4565 O O . ASN A 1 573 ? 10.962 15.951 10.137 1.00 91.06 573 ASN A O 1
ATOM 4569 N N . LEU A 1 574 ? 9.451 17.250 9.111 1.00 91.50 574 LEU A N 1
ATOM 4570 C CA . LEU A 1 574 ? 10.185 17.432 7.864 1.00 91.50 574 LEU A CA 1
ATOM 4571 C C . LEU A 1 574 ? 10.134 18.905 7.467 1.00 91.50 574 LEU A C 1
ATOM 4573 O O . LEU A 1 574 ? 9.060 19.423 7.159 1.00 91.50 574 LEU A O 1
ATOM 4577 N N . MET A 1 575 ? 11.280 19.579 7.441 1.00 89.69 575 MET A N 1
ATOM 4578 C CA . MET A 1 575 ? 11.374 20.952 6.950 1.00 89.69 575 MET A CA 1
ATOM 4579 C C . MET A 1 575 ? 11.718 20.992 5.473 1.00 89.69 575 MET A C 1
ATOM 4581 O O . MET A 1 575 ? 12.533 20.207 4.999 1.00 89.69 575 MET A O 1
ATOM 4585 N N . VAL A 1 576 ? 11.146 21.957 4.762 1.00 89.56 576 VAL A N 1
ATOM 4586 C CA . VAL A 1 576 ? 11.288 22.122 3.317 1.00 89.56 576 VAL A CA 1
ATOM 4587 C C . VAL A 1 576 ? 11.488 23.586 2.926 1.00 89.56 576 VAL A C 1
ATOM 4589 O O . VAL A 1 576 ? 10.946 24.494 3.560 1.00 89.56 576 VAL A O 1
ATOM 4592 N N . THR A 1 577 ? 12.272 23.826 1.871 1.00 86.50 577 THR A N 1
ATOM 4593 C CA . THR A 1 577 ? 12.383 25.150 1.233 1.00 86.50 577 THR A CA 1
ATOM 4594 C C . THR A 1 577 ? 11.254 25.363 0.234 1.00 86.50 577 THR A C 1
ATOM 4596 O O . THR A 1 577 ? 10.992 24.496 -0.605 1.00 86.50 577 THR A O 1
ATOM 4599 N N . GLU A 1 578 ? 10.645 26.543 0.253 1.00 68.75 578 GLU A N 1
ATOM 4600 C CA . GLU A 1 578 ? 9.510 26.860 -0.611 1.00 68.75 578 GLU A CA 1
ATOM 4601 C C . GLU A 1 578 ? 9.970 27.395 -1.951 1.00 68.75 578 GLU A C 1
ATOM 4603 O O . GLU A 1 578 ? 10.239 28.581 -2.123 1.00 68.75 578 GLU A O 1
ATOM 4608 N N . ASN A 1 579 ? 10.045 26.504 -2.927 1.00 67.75 579 ASN A N 1
ATOM 4609 C CA . ASN A 1 579 ? 10.156 26.923 -4.309 1.00 67.75 579 ASN A CA 1
ATOM 4610 C C . ASN A 1 579 ? 9.240 26.057 -5.171 1.00 67.75 579 ASN A C 1
ATOM 4612 O O . ASN A 1 579 ? 9.663 25.125 -5.853 1.00 67.75 579 ASN A O 1
ATOM 4616 N N . LEU A 1 580 ? 7.947 26.374 -5.077 1.00 62.06 580 LEU A N 1
ATOM 4617 C CA . LEU A 1 580 ? 6.854 25.661 -5.740 1.00 62.06 580 LEU A CA 1
ATOM 4618 C C . LEU A 1 580 ? 6.893 25.816 -7.275 1.00 62.06 580 LEU A C 1
ATOM 4620 O O . LEU A 1 580 ? 6.202 25.089 -7.974 1.00 62.06 580 LEU A O 1
ATOM 4624 N N . LYS A 1 581 ? 7.732 26.714 -7.821 1.00 54.38 581 LYS A N 1
ATOM 4625 C CA . LYS A 1 581 ? 7.905 26.961 -9.267 1.00 54.38 581 LYS A CA 1
ATOM 4626 C C . LYS A 1 581 ? 8.996 26.076 -9.900 1.00 54.38 581 LYS A C 1
ATOM 4628 O O . LYS A 1 581 ? 9.803 26.545 -10.698 1.00 54.38 581 LYS A O 1
ATOM 4633 N N . GLY A 1 582 ? 9.020 24.788 -9.548 1.00 48.34 582 GLY A N 1
ATOM 4634 C CA . GLY A 1 582 ? 9.728 23.753 -10.319 1.00 48.34 582 GLY A CA 1
ATOM 4635 C C . GLY A 1 582 ? 11.191 23.454 -9.961 1.00 48.34 582 GLY A C 1
ATOM 4636 O O . GLY A 1 582 ? 11.820 22.676 -10.675 1.00 48.34 582 GLY A O 1
ATOM 4637 N N . SER A 1 583 ? 11.753 24.002 -8.877 1.00 55.53 583 SER A N 1
ATOM 4638 C CA . SER A 1 583 ? 13.054 23.530 -8.368 1.00 55.53 583 SER A CA 1
ATOM 4639 C C . SER A 1 583 ? 12.873 22.428 -7.321 1.00 55.53 583 SER A C 1
ATOM 4641 O O . SER A 1 583 ? 11.946 22.501 -6.516 1.00 55.53 583 SER A O 1
ATOM 4643 N N . VAL A 1 584 ? 13.786 21.454 -7.280 1.00 66.81 584 VAL A N 1
ATOM 4644 C CA . VAL A 1 584 ? 13.784 20.380 -6.271 1.00 66.81 584 VAL A CA 1
ATOM 4645 C C . VAL A 1 584 ? 13.844 20.985 -4.866 1.00 66.81 584 VAL A C 1
ATOM 4647 O O . VAL A 1 584 ? 14.778 21.722 -4.544 1.00 66.81 584 VAL A O 1
ATOM 4650 N N . ALA A 1 585 ? 12.852 20.681 -4.026 1.00 76.50 585 ALA A N 1
ATOM 4651 C CA . ALA A 1 585 ? 12.812 21.186 -2.658 1.00 76.50 585 ALA A CA 1
ATOM 4652 C C . ALA A 1 585 ? 13.983 20.615 -1.852 1.00 76.50 585 ALA A C 1
ATOM 4654 O O . ALA A 1 585 ? 14.151 19.391 -1.799 1.00 76.50 585 ALA A O 1
ATOM 4655 N N . LYS A 1 586 ? 14.750 21.461 -1.160 1.00 86.25 586 LYS A N 1
ATOM 4656 C CA . LYS A 1 586 ? 15.600 20.960 -0.076 1.00 86.25 586 LYS A CA 1
ATOM 4657 C C . LYS A 1 586 ? 14.680 20.501 1.046 1.00 86.25 586 LYS A C 1
ATOM 4659 O O . LYS A 1 586 ? 13.753 21.231 1.390 1.00 86.25 586 LYS A O 1
ATOM 4664 N N . ALA A 1 587 ? 14.925 19.307 1.569 1.00 89.69 587 ALA A N 1
ATOM 4665 C CA . ALA A 1 587 ? 14.143 18.718 2.643 1.00 89.69 587 ALA A CA 1
ATOM 4666 C C . ALA A 1 587 ? 15.093 18.171 3.706 1.00 89.69 587 ALA A C 1
ATOM 4668 O O . ALA A 1 587 ? 16.035 17.458 3.350 1.00 89.69 587 ALA A O 1
ATOM 4669 N N . ILE A 1 588 ? 14.851 18.505 4.972 1.00 91.38 588 ILE A N 1
ATOM 4670 C CA . ILE A 1 588 ? 15.606 17.967 6.102 1.00 91.38 588 ILE A CA 1
ATOM 4671 C C . ILE A 1 588 ? 14.667 17.384 7.156 1.00 91.38 588 ILE A C 1
ATOM 4673 O O . ILE A 1 588 ? 13.645 17.986 7.493 1.00 91.38 588 ILE A O 1
ATOM 4677 N N . TYR A 1 589 ? 15.010 16.207 7.668 1.00 93.06 589 TYR A N 1
ATOM 4678 C CA . TYR A 1 589 ? 14.344 15.606 8.819 1.00 93.06 589 TYR A CA 1
ATOM 4679 C C . TYR A 1 589 ? 14.768 16.332 10.085 1.00 93.06 589 TYR A C 1
ATOM 4681 O O . TYR A 1 589 ? 15.919 16.758 10.184 1.00 93.06 589 TYR A O 1
ATOM 4689 N N . ILE A 1 590 ? 13.861 16.442 11.044 1.00 89.69 590 ILE A N 1
ATOM 4690 C CA . ILE A 1 590 ? 14.107 17.056 12.349 1.00 89.69 590 ILE A CA 1
ATOM 4691 C C . ILE A 1 590 ? 13.490 16.181 13.444 1.00 89.69 590 ILE A C 1
ATOM 4693 O O . ILE A 1 590 ? 12.676 15.312 13.147 1.00 89.69 590 ILE A O 1
ATOM 4697 N N . ASP A 1 591 ? 13.849 16.449 14.696 1.00 87.25 591 ASP A N 1
ATOM 4698 C CA . ASP A 1 591 ? 13.273 15.809 15.886 1.00 87.25 591 ASP A CA 1
ATOM 4699 C C . ASP A 1 591 ? 13.502 14.289 15.964 1.00 87.25 591 ASP A C 1
ATOM 4701 O O . ASP A 1 591 ? 12.592 13.475 15.821 1.00 87.25 591 ASP A O 1
ATOM 4705 N N . TYR A 1 592 ? 14.751 13.898 16.228 1.00 91.44 592 TYR A N 1
ATOM 4706 C CA . TYR A 1 592 ? 15.156 12.485 16.254 1.00 91.44 592 TYR A CA 1
ATOM 4707 C C . TYR A 1 592 ? 14.965 11.811 17.623 1.00 91.44 592 TYR A C 1
ATOM 4709 O O . TYR A 1 592 ? 15.554 10.768 17.889 1.00 91.44 592 TYR A O 1
ATOM 4717 N N . GLU A 1 593 ? 14.183 12.404 18.532 1.00 88.25 593 GLU A N 1
ATOM 4718 C CA . GLU A 1 593 ? 14.111 11.998 19.947 1.00 88.25 593 GLU A CA 1
ATOM 4719 C C . GLU A 1 593 ? 13.586 10.570 20.189 1.00 88.25 593 GLU A C 1
ATOM 4721 O O . GLU A 1 593 ? 13.789 10.013 21.272 1.00 88.25 593 GLU A O 1
ATOM 4726 N N . VAL A 1 594 ? 12.919 9.982 19.192 1.00 91.62 594 VAL A N 1
ATOM 4727 C CA . VAL A 1 594 ? 12.419 8.598 19.207 1.00 91.62 594 VAL A CA 1
ATOM 4728 C C . VAL A 1 594 ? 12.955 7.734 18.071 1.00 91.62 594 VAL A C 1
ATOM 4730 O O . VAL A 1 594 ? 12.512 6.593 17.948 1.00 91.62 594 VAL A O 1
ATOM 4733 N N . SER A 1 595 ? 13.878 8.254 17.256 1.00 95.25 595 SER A N 1
ATOM 4734 C CA . SER A 1 595 ? 14.534 7.446 16.230 1.00 95.25 595 SER A CA 1
ATOM 4735 C C . SER A 1 595 ? 15.191 6.229 16.874 1.00 95.25 595 SER A C 1
ATOM 4737 O O . SER A 1 595 ? 15.650 6.284 18.019 1.00 95.25 595 SER A O 1
ATOM 4739 N N . GLY A 1 596 ? 15.255 5.124 16.144 1.00 95.81 596 GLY A N 1
ATOM 4740 C CA . GLY A 1 596 ? 15.846 3.893 16.647 1.00 95.81 596 GLY A CA 1
ATOM 4741 C C . GLY A 1 596 ? 15.337 2.660 15.923 1.00 95.81 596 GLY A C 1
ATOM 4742 O O . GLY A 1 596 ? 14.680 2.751 14.891 1.00 95.81 596 GLY A O 1
ATOM 4743 N N . THR A 1 597 ? 15.661 1.496 16.476 1.00 96.19 597 THR A N 1
ATOM 4744 C CA . THR A 1 597 ? 15.276 0.199 15.918 1.00 96.19 597 THR A CA 1
ATOM 4745 C C . THR A 1 597 ? 13.967 -0.271 16.542 1.00 96.19 597 THR A C 1
ATOM 4747 O O . THR A 1 597 ? 13.926 -0.560 17.735 1.00 96.19 597 THR A O 1
ATOM 4750 N N . HIS A 1 598 ? 12.904 -0.334 15.745 1.00 95.69 598 HIS A N 1
ATOM 4751 C CA . HIS A 1 598 ? 11.556 -0.740 16.162 1.00 95.69 598 HIS A CA 1
ATOM 4752 C C . HIS A 1 598 ? 10.774 -1.3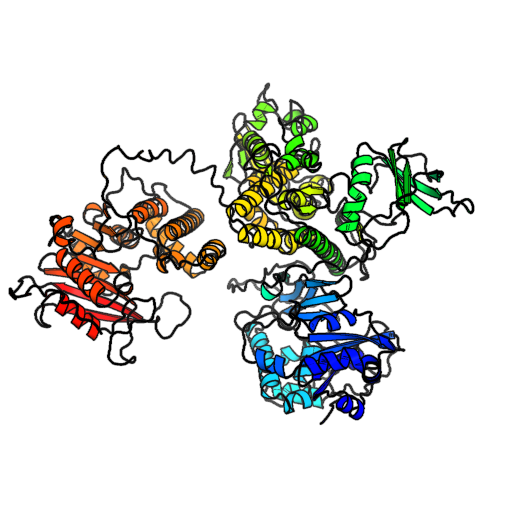15 14.973 1.00 95.69 598 HIS A C 1
ATOM 4754 O O . HIS A 1 598 ? 11.250 -1.280 13.839 1.00 95.69 598 HIS A O 1
ATOM 4760 N N . SER A 1 599 ? 9.570 -1.847 15.205 1.00 96.31 599 SER A N 1
ATOM 4761 C CA . SER A 1 599 ? 8.737 -2.379 14.117 1.00 96.31 599 SER A CA 1
ATOM 4762 C C . SER A 1 599 ? 8.480 -1.314 13.032 1.00 96.31 599 SER A C 1
ATOM 4764 O O . SER A 1 599 ? 7.995 -0.229 13.372 1.00 96.31 599 SER A O 1
ATOM 4766 N N . PRO A 1 600 ? 8.737 -1.595 11.736 1.00 97.31 600 PRO A N 1
ATOM 4767 C CA . PRO A 1 600 ? 8.437 -0.662 10.641 1.00 97.31 600 PRO A CA 1
ATOM 4768 C C . PRO A 1 600 ? 6.956 -0.262 10.564 1.00 97.31 600 PRO A C 1
ATOM 4770 O O . PRO A 1 600 ? 6.614 0.856 10.184 1.00 97.31 600 PRO A O 1
ATOM 4773 N N . PHE A 1 601 ? 6.061 -1.168 10.960 1.00 96.12 601 PHE A N 1
ATOM 4774 C CA . PHE A 1 601 ? 4.614 -0.942 10.969 1.00 96.12 601 PHE A CA 1
ATOM 4775 C C . PHE A 1 601 ? 4.194 0.012 12.090 1.00 96.12 601 PHE A C 1
ATOM 4777 O O . PHE A 1 601 ? 3.317 0.853 11.894 1.00 96.12 601 PHE A O 1
ATOM 4784 N N . LEU A 1 602 ? 4.875 -0.065 13.238 1.00 96.25 602 LEU A N 1
ATOM 4785 C CA . LEU A 1 602 ? 4.713 0.884 14.338 1.00 96.25 602 LEU A CA 1
ATOM 4786 C C . LEU A 1 602 ? 5.318 2.258 13.997 1.00 96.25 602 LEU A C 1
ATOM 4788 O O . LEU A 1 602 ? 4.729 3.287 14.323 1.00 96.25 602 LEU A O 1
ATOM 4792 N N . ASP A 1 603 ? 6.461 2.285 13.308 1.00 97.69 603 ASP A N 1
ATOM 4793 C CA . ASP A 1 603 ? 7.125 3.516 12.856 1.00 97.69 603 ASP A CA 1
ATOM 4794 C C . ASP A 1 603 ? 6.258 4.321 11.876 1.00 97.69 603 ASP A C 1
ATOM 4796 O O . ASP A 1 603 ? 6.050 5.527 12.022 1.00 97.69 603 ASP A O 1
ATOM 4800 N N . MET A 1 604 ? 5.688 3.632 10.885 1.00 96.94 604 MET A N 1
ATOM 4801 C CA . MET A 1 604 ? 4.925 4.271 9.815 1.00 96.94 604 MET A CA 1
ATOM 4802 C C . MET A 1 604 ? 3.542 4.767 10.247 1.00 96.94 604 MET A C 1
ATOM 4804 O O . MET A 1 604 ? 3.013 5.681 9.609 1.00 96.94 604 MET A O 1
ATOM 4808 N N . ALA A 1 605 ? 2.948 4.217 11.312 1.00 97.06 605 ALA A N 1
ATOM 4809 C CA . ALA A 1 605 ? 1.557 4.491 11.686 1.00 97.06 605 ALA A CA 1
ATOM 4810 C C . ALA A 1 605 ? 1.271 5.988 11.899 1.00 97.06 605 ALA A C 1
ATOM 4812 O O . ALA A 1 605 ? 0.339 6.534 11.305 1.00 97.06 605 ALA A O 1
ATOM 4813 N N . LYS A 1 606 ? 2.119 6.693 12.657 1.00 93.44 606 LYS A N 1
ATOM 4814 C CA . LYS A 1 606 ? 2.015 8.148 12.839 1.00 93.44 606 LYS A CA 1
ATOM 4815 C C . LYS A 1 606 ? 2.132 8.918 11.534 1.00 93.44 606 LYS A C 1
ATOM 4817 O O . LYS A 1 606 ? 1.352 9.836 11.299 1.00 93.44 606 LYS A O 1
ATOM 4822 N N . SER A 1 607 ? 3.089 8.555 10.679 1.00 94.69 607 SER A N 1
ATOM 4823 C CA . SER A 1 607 ? 3.239 9.213 9.383 1.00 94.69 607 SER A CA 1
ATOM 4824 C C . SER A 1 607 ? 2.008 9.011 8.505 1.00 94.69 607 SER A C 1
ATOM 4826 O O . SER A 1 607 ? 1.603 9.944 7.820 1.00 94.69 607 SER A O 1
ATOM 4828 N N . ILE A 1 608 ? 1.402 7.827 8.518 1.00 95.88 608 ILE A N 1
ATOM 4829 C CA . ILE A 1 608 ? 0.180 7.558 7.760 1.00 95.88 608 ILE A CA 1
ATOM 4830 C C . ILE A 1 608 ? -0.971 8.364 8.347 1.00 95.88 608 ILE A C 1
ATOM 4832 O O . ILE A 1 608 ? -1.622 9.105 7.622 1.00 95.88 608 ILE A O 1
ATOM 4836 N N . TYR A 1 609 ? -1.206 8.296 9.655 1.00 96.31 609 TYR A N 1
ATOM 4837 C CA . TYR A 1 609 ? -2.349 8.992 10.233 1.00 96.31 609 TYR A CA 1
ATOM 4838 C C . TYR A 1 609 ? -2.238 10.517 10.100 1.00 96.31 609 TYR A C 1
ATOM 4840 O O . TYR A 1 609 ? -3.181 11.178 9.673 1.00 96.31 609 TYR A O 1
ATOM 4848 N N . ILE A 1 610 ? -1.070 11.089 10.401 1.00 94.62 610 ILE A N 1
ATOM 4849 C CA . ILE A 1 610 ? -0.879 12.542 10.373 1.00 94.62 610 ILE A CA 1
ATOM 4850 C C . ILE A 1 610 ? -0.828 13.081 8.939 1.00 94.62 610 ILE A C 1
ATOM 4852 O O . ILE A 1 610 ? -1.412 14.132 8.663 1.00 94.62 610 ILE A O 1
ATOM 4856 N N . ASP A 1 611 ? -0.158 12.376 8.022 1.00 94.56 611 ASP A N 1
ATOM 4857 C CA . ASP A 1 611 ? 0.066 12.888 6.669 1.00 94.56 611 ASP A CA 1
ATOM 4858 C C . ASP A 1 611 ? -1.056 12.473 5.699 1.00 94.56 611 ASP A C 1
ATOM 4860 O O . ASP A 1 611 ? -1.447 13.270 4.847 1.00 94.56 611 ASP A O 1
ATOM 4864 N N . ALA A 1 612 ? -1.592 11.252 5.801 1.00 93.81 612 ALA A N 1
ATOM 4865 C CA . ALA A 1 612 ? -2.619 10.741 4.887 1.00 93.81 612 ALA A CA 1
ATOM 4866 C C . ALA A 1 612 ? -4.042 11.064 5.357 1.00 93.81 612 ALA A C 1
ATOM 4868 O O . ALA A 1 612 ? -4.836 11.598 4.586 1.00 93.81 612 ALA A O 1
ATOM 4869 N N . PHE A 1 613 ? -4.359 10.833 6.636 1.00 95.62 613 PHE A N 1
ATOM 4870 C CA . PHE A 1 613 ? -5.648 11.225 7.227 1.00 95.62 613 PHE A CA 1
ATOM 4871 C C . PHE A 1 613 ? -5.664 12.700 7.663 1.00 95.62 613 PHE A C 1
ATOM 4873 O O . PHE A 1 613 ? -6.401 13.093 8.567 1.00 95.62 613 PHE A O 1
ATOM 4880 N N . PHE A 1 614 ? -4.886 13.545 6.978 1.00 93.69 614 PHE A N 1
ATOM 4881 C CA . PHE A 1 614 ? -4.729 14.972 7.259 1.00 93.69 614 PHE A CA 1
ATOM 4882 C C . PHE A 1 614 ? -6.079 15.697 7.346 1.00 93.69 614 PHE A C 1
ATOM 4884 O O . PHE A 1 614 ? -6.322 16.463 8.274 1.00 93.69 614 PHE A O 1
ATOM 4891 N N . ASN A 1 615 ? -6.981 15.399 6.410 1.00 92.75 615 ASN A N 1
ATOM 4892 C CA . ASN A 1 615 ? -8.343 15.929 6.363 1.00 92.75 615 ASN A CA 1
ATOM 4893 C C . ASN A 1 615 ? -9.163 15.629 7.629 1.00 92.75 615 ASN A C 1
ATOM 4895 O O . ASN A 1 615 ? -9.934 16.483 8.051 1.00 92.75 615 ASN A O 1
ATOM 4899 N N . ALA A 1 616 ? -8.986 14.456 8.246 1.00 95.12 616 ALA A N 1
ATOM 4900 C CA . ALA A 1 616 ? -9.693 14.067 9.467 1.00 95.12 616 ALA A CA 1
ATOM 4901 C C . ALA A 1 616 ? -8.983 14.576 10.730 1.00 95.12 616 ALA A C 1
ATOM 4903 O O . ALA A 1 616 ? -9.622 15.122 11.631 1.00 95.12 616 ALA A O 1
ATOM 4904 N N . LEU A 1 617 ? -7.653 14.444 10.790 1.00 94.56 617 LEU A N 1
ATOM 4905 C CA . LEU A 1 617 ? -6.866 14.850 11.953 1.00 94.56 617 LEU A CA 1
ATOM 4906 C C . LEU A 1 617 ? -6.845 16.373 12.134 1.00 94.56 617 LEU A C 1
ATOM 4908 O O . LEU A 1 617 ? -6.822 16.840 13.270 1.00 94.56 617 LEU A O 1
ATOM 4912 N N . TYR A 1 618 ? -6.827 17.142 11.040 1.00 93.19 618 TYR A N 1
ATOM 4913 C CA . TYR A 1 618 ? -6.800 18.610 11.037 1.00 93.19 618 TYR A CA 1
ATOM 4914 C C . TYR A 1 618 ? -8.145 19.244 10.667 1.00 93.19 618 TYR A C 1
ATOM 4916 O O . TYR A 1 618 ? -8.194 20.429 10.334 1.00 93.19 618 TYR A O 1
ATOM 4924 N N . ALA A 1 619 ? -9.245 18.491 10.750 1.00 92.44 619 ALA A N 1
ATOM 4925 C CA . ALA A 1 619 ? -10.582 19.001 10.454 1.00 92.44 619 ALA A CA 1
ATOM 4926 C C . ALA A 1 619 ? -10.946 20.245 11.286 1.00 92.44 619 ALA A C 1
ATOM 4928 O O . ALA A 1 619 ? -11.624 21.143 10.792 1.00 92.44 619 ALA A O 1
ATOM 4929 N N . ASP A 1 620 ? -10.427 20.343 12.513 1.00 91.06 620 ASP A N 1
ATOM 4930 C CA . ASP A 1 620 ? -10.607 21.493 13.399 1.00 91.06 620 ASP A CA 1
ATOM 4931 C C . ASP A 1 620 ? -9.968 22.787 12.874 1.00 91.06 620 ASP A C 1
ATOM 4933 O O . ASP A 1 620 ? -10.453 23.877 13.167 1.00 91.06 620 ASP A O 1
ATOM 4937 N N . LEU A 1 621 ? -8.889 22.662 12.098 1.00 91.12 621 LEU A N 1
ATOM 4938 C CA . LEU A 1 621 ? -8.184 23.784 11.475 1.00 91.12 621 LEU A CA 1
ATOM 4939 C C . LEU A 1 621 ? -8.680 24.060 10.054 1.00 91.12 621 LEU A C 1
ATOM 4941 O O . LEU A 1 621 ? -8.576 25.184 9.573 1.00 91.12 621 LEU A O 1
ATOM 4945 N N . LEU A 1 622 ? -9.184 23.036 9.366 1.00 89.44 622 LEU A N 1
ATOM 4946 C CA . LEU A 1 622 ? -9.652 23.132 7.985 1.00 89.44 622 LEU A CA 1
ATOM 4947 C C . LEU A 1 622 ? -11.102 23.606 7.883 1.00 89.44 622 LEU A C 1
ATOM 4949 O O . LEU A 1 622 ? -11.538 24.002 6.802 1.00 89.44 622 LEU A O 1
ATOM 4953 N N . SER A 1 623 ? -11.896 23.483 8.946 1.00 88.00 623 SER A N 1
ATOM 4954 C CA . SER A 1 623 ? -13.343 23.711 8.900 1.00 88.00 623 SER A CA 1
ATOM 4955 C C . SER A 1 623 ? -13.883 24.163 10.252 1.00 88.00 623 SER A C 1
ATOM 4957 O O . SER A 1 623 ? -13.515 23.615 11.291 1.00 88.00 623 SER A O 1
ATOM 4959 N N . ASP A 1 624 ? -14.808 25.125 10.236 1.00 85.88 624 ASP A N 1
ATOM 4960 C CA . ASP A 1 624 ? -15.455 25.629 11.458 1.00 85.88 624 ASP A CA 1
ATOM 4961 C C . ASP A 1 624 ? -16.336 24.561 12.126 1.00 85.88 624 ASP A C 1
ATOM 4963 O O . ASP A 1 624 ? -16.445 24.515 13.348 1.00 85.88 624 ASP A O 1
ATOM 4967 N N . THR A 1 625 ? -16.943 23.687 11.320 1.00 83.75 625 THR A N 1
ATOM 4968 C CA . THR A 1 625 ? -17.744 22.540 11.761 1.00 83.75 625 THR A CA 1
ATOM 4969 C C . THR A 1 625 ? -17.644 21.401 10.751 1.00 83.75 625 THR A C 1
ATOM 4971 O O . THR A 1 625 ? -17.487 21.644 9.550 1.00 83.75 625 THR A O 1
ATOM 4974 N N . THR A 1 626 ? -17.757 20.165 11.234 1.00 86.19 626 THR A N 1
ATOM 4975 C CA . THR A 1 626 ? -17.939 18.963 10.413 1.00 86.19 626 THR A CA 1
ATOM 4976 C C . THR A 1 626 ? -19.330 18.345 10.574 1.00 86.19 626 THR A C 1
ATOM 4978 O O . THR A 1 626 ? -19.532 17.224 10.137 1.00 86.19 626 THR A O 1
ATOM 4981 N N . THR A 1 627 ? -20.316 19.019 11.174 1.00 83.81 627 THR A N 1
ATOM 4982 C CA . THR A 1 627 ? -21.686 18.465 11.285 1.00 83.81 627 THR A CA 1
ATOM 4983 C C . THR A 1 627 ? -22.544 18.684 10.041 1.00 83.81 627 THR A C 1
ATOM 4985 O O . THR A 1 627 ? -23.532 17.987 9.837 1.00 83.81 627 THR A O 1
ATOM 4988 N N . GLU A 1 628 ? -22.173 19.639 9.186 1.00 75.62 628 GLU A N 1
ATOM 4989 C CA . GLU A 1 628 ? -22.904 19.980 7.965 1.00 75.62 628 GLU A CA 1
ATOM 4990 C C . GLU A 1 628 ? -21.940 20.188 6.786 1.00 75.62 628 GLU A C 1
ATOM 4992 O O . GLU A 1 628 ? -20.813 20.671 6.940 1.00 75.62 628 GLU A O 1
ATOM 4997 N N . LEU A 1 629 ? -22.394 19.847 5.575 1.00 69.38 629 LEU A N 1
ATOM 4998 C CA . LEU A 1 629 ? -21.698 20.204 4.338 1.00 69.38 629 LEU A CA 1
ATOM 4999 C C . LEU A 1 629 ? -21.914 21.694 4.058 1.00 69.38 629 LEU A C 1
ATOM 5001 O O . LEU A 1 629 ? -22.951 22.105 3.542 1.00 69.38 629 LEU A O 1
ATOM 5005 N N . SER A 1 630 ? -20.913 22.506 4.387 1.00 64.62 630 SER A N 1
ATOM 5006 C CA . SER A 1 630 ? -20.882 23.936 4.088 1.00 64.62 630 SER A CA 1
ATOM 5007 C C . SER A 1 630 ? -19.761 24.262 3.095 1.00 64.62 630 SER A C 1
ATOM 5009 O O . SER A 1 630 ? -18.805 23.505 2.929 1.00 64.62 630 SER A O 1
ATOM 5011 N N . LYS A 1 631 ? -19.825 25.439 2.458 1.00 62.66 631 LYS A N 1
ATOM 5012 C CA . LYS A 1 631 ? -18.737 25.926 1.589 1.00 62.66 631 LYS A CA 1
ATOM 5013 C C . LYS A 1 631 ? -17.415 26.171 2.337 1.00 62.66 631 LYS A C 1
ATOM 5015 O O . LYS A 1 631 ? -16.383 26.282 1.683 1.00 62.66 631 LYS A O 1
ATOM 5020 N N . SER A 1 632 ? -17.430 26.288 3.669 1.00 68.31 632 SER A N 1
ATOM 5021 C CA . SER A 1 632 ? -16.220 26.450 4.489 1.00 68.31 632 SER A CA 1
ATOM 5022 C C . SER A 1 632 ? -15.617 25.120 4.948 1.00 68.31 632 SER A C 1
ATOM 5024 O O . SER A 1 632 ? -14.525 25.118 5.516 1.00 68.31 632 SER A O 1
ATOM 5026 N N . ASN A 1 633 ? -16.272 23.986 4.674 1.00 83.69 633 ASN A N 1
ATOM 5027 C CA . ASN A 1 633 ? -15.799 22.671 5.082 1.00 83.69 633 ASN A CA 1
ATOM 5028 C C . ASN A 1 633 ? -14.708 22.129 4.133 1.00 83.69 633 ASN A C 1
ATOM 5030 O O . ASN A 1 633 ? -14.967 21.289 3.271 1.00 83.69 633 ASN A O 1
ATOM 5034 N N . LYS A 1 634 ? -13.469 22.619 4.286 1.00 86.00 634 LYS A N 1
ATOM 5035 C CA . LYS A 1 634 ? -12.295 22.140 3.528 1.00 86.00 634 LYS A CA 1
ATOM 5036 C C . LYS A 1 634 ? -11.780 20.774 3.994 1.00 86.00 634 LYS A C 1
ATOM 5038 O O . LYS A 1 634 ? -10.930 20.196 3.324 1.00 86.00 634 LYS A O 1
ATOM 5043 N N . SER A 1 635 ? -12.265 20.259 5.127 1.00 88.44 635 SER A N 1
ATOM 5044 C CA . SER A 1 635 ? -11.910 18.916 5.594 1.00 88.44 635 SER A CA 1
ATOM 5045 C C . SER A 1 635 ? -12.502 17.830 4.693 1.00 88.44 635 SER A C 1
ATOM 5047 O O . SER A 1 635 ? -11.902 16.771 4.553 1.00 88.44 635 SER A O 1
ATOM 5049 N N . GLY A 1 636 ? -13.649 18.093 4.055 1.00 89.69 636 GLY A N 1
ATOM 5050 C CA . GLY A 1 636 ? -14.387 17.083 3.292 1.00 89.69 636 GLY A CA 1
ATOM 5051 C C . GLY A 1 636 ? -15.041 16.015 4.177 1.00 89.69 636 GLY A C 1
ATOM 5052 O O . GLY A 1 636 ? -15.489 14.988 3.666 1.00 89.69 636 GLY A O 1
ATOM 5053 N N . ALA A 1 637 ? -15.095 16.241 5.493 1.00 92.75 637 ALA A N 1
ATOM 5054 C CA . ALA A 1 637 ? -15.698 15.338 6.459 1.00 92.75 637 ALA A CA 1
ATOM 5055 C C . ALA A 1 637 ? -17.076 15.832 6.914 1.00 92.75 637 ALA A C 1
ATOM 5057 O O . ALA A 1 637 ? -17.257 17.017 7.200 1.00 92.75 637 ALA A O 1
ATOM 5058 N N . THR A 1 638 ? -18.031 14.914 7.044 1.00 94.94 638 THR A N 1
ATOM 5059 C CA . THR A 1 638 ? -19.278 15.132 7.784 1.00 94.94 638 THR A CA 1
ATOM 5060 C C . THR A 1 638 ? -19.429 14.091 8.871 1.00 94.94 638 THR A C 1
ATOM 5062 O O . THR A 1 638 ? -19.144 12.927 8.610 1.00 94.94 638 THR A O 1
ATOM 5065 N N . VAL A 1 639 ? -19.903 14.480 10.049 1.00 96.62 639 VAL A N 1
ATOM 5066 C CA . VAL A 1 639 ? -20.125 13.586 11.186 1.00 96.62 639 VAL A CA 1
ATOM 5067 C C . VAL A 1 639 ? -21.343 14.023 11.995 1.00 96.62 639 VAL A C 1
ATOM 5069 O O . VAL A 1 639 ? -21.519 15.204 12.288 1.00 96.62 639 VAL A O 1
ATOM 5072 N N . SER A 1 640 ? -22.164 13.062 12.392 1.00 96.19 640 SER A N 1
ATOM 5073 C CA . SER A 1 640 ? -23.241 13.217 13.364 1.00 96.19 640 SER A CA 1
ATOM 5074 C C . SER A 1 640 ? -23.123 12.136 14.424 1.00 96.19 640 SER A C 1
ATOM 5076 O O . SER A 1 640 ? -22.660 11.035 14.139 1.00 96.19 640 SER A O 1
ATOM 5078 N N . TRP A 1 641 ? -23.548 12.442 15.646 1.00 96.88 641 TRP A N 1
ATOM 5079 C CA . TRP A 1 641 ? -23.540 11.480 16.738 1.00 96.88 641 TRP A CA 1
ATOM 5080 C C . TRP A 1 641 ? -24.799 11.600 17.589 1.00 96.88 641 TRP A C 1
ATOM 5082 O O . TRP A 1 641 ? -25.387 12.676 17.717 1.00 96.88 641 TRP A O 1
ATOM 5092 N N . ASN A 1 642 ? -25.185 10.488 18.199 1.00 95.81 642 ASN A N 1
ATOM 5093 C CA . ASN A 1 642 ? -26.276 10.404 19.153 1.00 95.81 642 ASN A CA 1
ATOM 5094 C C . ASN A 1 642 ? -25.841 9.533 20.332 1.00 95.81 642 ASN A C 1
ATOM 5096 O O . ASN A 1 642 ? -25.367 8.416 20.143 1.00 95.81 642 ASN A O 1
ATOM 5100 N N . ILE A 1 643 ? -25.989 10.050 21.551 1.00 95.00 643 ILE A N 1
ATOM 5101 C CA . ILE A 1 643 ? -25.560 9.356 22.768 1.00 95.00 643 ILE A CA 1
ATOM 5102 C C . ILE A 1 643 ? -26.783 9.025 23.601 1.00 95.00 643 ILE A C 1
ATOM 5104 O O . ILE A 1 643 ? -27.522 9.904 24.043 1.00 95.00 643 ILE A O 1
ATOM 5108 N N . GLN A 1 644 ? -26.953 7.738 23.851 1.00 92.00 644 GLN A N 1
ATOM 5109 C CA . GLN A 1 644 ? -27.993 7.172 24.690 1.00 92.00 644 GLN A CA 1
ATOM 5110 C C . GLN A 1 644 ? -27.346 6.451 25.881 1.00 92.00 644 GLN A C 1
ATOM 5112 O O . GLN A 1 644 ? -26.160 6.124 25.837 1.00 92.00 644 GLN A O 1
ATOM 5117 N N . PRO A 1 645 ? -28.102 6.131 26.948 1.00 87.31 645 PRO A N 1
ATOM 5118 C CA . PRO A 1 645 ? -27.547 5.426 28.106 1.00 87.31 645 PRO A CA 1
ATOM 5119 C C . PRO A 1 645 ? -26.900 4.065 27.794 1.00 87.31 645 PRO A C 1
ATOM 5121 O O . PRO A 1 645 ? -26.119 3.576 28.606 1.00 87.31 645 PRO A O 1
ATOM 5124 N N . HIS A 1 646 ? -27.254 3.441 26.663 1.00 89.88 646 HIS A N 1
ATOM 5125 C CA . HIS A 1 646 ? -26.828 2.088 26.284 1.00 89.88 646 HIS A CA 1
ATOM 5126 C C . HIS A 1 646 ? -26.346 1.971 24.829 1.00 89.88 646 HIS A C 1
ATOM 5128 O O . HIS A 1 646 ? -26.132 0.857 24.360 1.00 89.88 646 HIS A O 1
ATOM 5134 N N . ALA A 1 647 ? -26.203 3.089 24.113 1.00 93.19 647 ALA A N 1
ATOM 5135 C CA . ALA A 1 647 ? -25.747 3.102 22.726 1.00 93.19 647 ALA A CA 1
ATOM 5136 C C . ALA A 1 647 ? -25.111 4.453 22.381 1.00 93.19 647 ALA A C 1
ATOM 5138 O O . ALA A 1 647 ? -25.620 5.502 22.780 1.00 93.19 647 ALA A O 1
ATOM 5139 N N . ILE A 1 648 ? -24.016 4.422 21.628 1.00 97.44 648 ILE A N 1
ATOM 5140 C CA . ILE A 1 648 ? -23.415 5.593 20.990 1.00 97.44 648 ILE A CA 1
ATOM 5141 C C . ILE A 1 648 ? -23.457 5.348 19.484 1.00 97.44 648 ILE A C 1
ATOM 5143 O O . ILE A 1 648 ? -22.756 4.473 18.981 1.00 97.44 648 ILE A O 1
ATOM 5147 N N . ASP A 1 649 ? -24.260 6.133 18.776 1.00 97.50 649 ASP A N 1
ATOM 5148 C CA . ASP A 1 649 ? -24.368 6.073 17.321 1.00 97.50 649 ASP A CA 1
ATOM 5149 C C . ASP A 1 649 ? -23.527 7.197 16.709 1.00 97.50 649 ASP A C 1
ATOM 5151 O O . ASP A 1 649 ? -23.625 8.348 17.140 1.00 97.50 649 ASP A O 1
ATOM 5155 N N . ILE A 1 650 ? -22.692 6.877 15.720 1.00 98.25 650 ILE A N 1
ATOM 5156 C CA . ILE A 1 650 ? -21.857 7.832 14.989 1.00 98.25 650 ILE A CA 1
ATOM 5157 C C . ILE A 1 650 ? -21.988 7.550 13.495 1.00 98.25 650 ILE A C 1
ATOM 5159 O O . ILE A 1 650 ? -21.602 6.488 13.019 1.00 98.25 650 ILE A O 1
ATOM 5163 N N . ASP A 1 651 ? -22.457 8.524 12.730 1.00 97.25 651 ASP A N 1
ATOM 5164 C CA . ASP A 1 651 ? -22.461 8.454 11.271 1.00 97.25 651 ASP A CA 1
ATOM 5165 C C . ASP A 1 651 ? -21.466 9.467 10.731 1.00 97.25 651 ASP A C 1
ATOM 5167 O O . ASP A 1 651 ? -21.491 10.636 11.116 1.00 97.25 651 ASP A O 1
ATOM 5171 N N . TYR A 1 652 ? -20.583 9.037 9.835 1.00 96.44 652 TYR A N 1
ATOM 5172 C CA . TYR A 1 652 ? -19.619 9.914 9.199 1.00 96.44 652 TYR A CA 1
ATOM 5173 C C . TYR A 1 652 ? -19.405 9.594 7.720 1.00 96.44 652 TYR A C 1
ATOM 5175 O O . TYR A 1 652 ? -19.542 8.466 7.247 1.00 96.44 652 TYR A O 1
ATOM 5183 N N . LYS A 1 653 ? -18.978 10.621 6.991 1.00 94.19 653 LYS A N 1
ATOM 5184 C CA . LYS A 1 653 ? -18.450 10.524 5.635 1.00 94.19 653 LYS A CA 1
ATOM 5185 C C . LYS A 1 653 ? -17.147 11.299 5.583 1.00 94.19 653 LYS A C 1
ATOM 5187 O O . LYS A 1 653 ? -17.087 12.417 6.084 1.00 94.19 653 LYS A O 1
ATOM 5192 N N . LEU A 1 654 ? -16.124 10.727 4.964 1.00 93.69 654 LEU A N 1
ATOM 5193 C CA . LEU A 1 654 ? -14.829 11.373 4.787 1.00 93.69 654 LEU A CA 1
ATOM 5194 C C . LEU A 1 654 ? -14.448 11.343 3.310 1.00 93.69 654 LEU A C 1
ATOM 5196 O O . LEU A 1 654 ? -14.290 10.276 2.728 1.00 93.69 654 LEU A O 1
ATOM 5200 N N . GLN A 1 655 ? -14.280 12.520 2.715 1.00 89.56 655 GLN A N 1
ATOM 5201 C CA . GLN A 1 655 ? -13.699 12.675 1.389 1.00 89.56 655 GLN A CA 1
ATOM 5202 C C . GLN A 1 655 ? -12.390 13.448 1.513 1.00 89.56 655 GLN A C 1
ATOM 5204 O O . GLN A 1 655 ? -12.380 14.642 1.804 1.00 89.56 655 GLN A O 1
ATOM 5209 N N . VAL A 1 656 ? -11.278 12.757 1.290 1.00 88.62 656 VAL A N 1
ATOM 5210 C CA . VAL A 1 656 ? -9.948 13.362 1.352 1.00 88.62 656 VAL A CA 1
ATOM 5211 C C . VAL A 1 656 ? -9.542 13.965 0.007 1.00 88.62 656 VAL A C 1
ATOM 5213 O O . VAL A 1 656 ? -10.021 13.562 -1.057 1.00 88.62 656 VAL A O 1
ATOM 5216 N N . ASP A 1 657 ? -8.631 14.932 0.045 1.00 83.25 657 ASP A N 1
ATOM 5217 C CA . ASP A 1 657 ? -8.156 15.610 -1.157 1.00 83.25 657 ASP A CA 1
ATOM 5218 C C . ASP A 1 657 ? -7.138 14.778 -1.958 1.00 83.25 657 ASP A C 1
ATOM 5220 O O . ASP A 1 657 ? -6.638 13.738 -1.523 1.00 83.25 657 ASP A O 1
ATOM 5224 N N . THR A 1 658 ? -6.793 15.251 -3.156 1.00 83.50 658 THR A N 1
ATOM 5225 C CA . THR A 1 658 ? -5.813 14.586 -4.027 1.00 83.50 658 THR A CA 1
ATOM 5226 C C . THR A 1 658 ? -4.422 14.501 -3.391 1.00 83.50 658 THR A C 1
ATOM 5228 O O . THR A 1 658 ? -3.761 13.481 -3.573 1.00 83.50 658 THR A O 1
ATOM 5231 N N . ILE A 1 659 ? -3.988 15.500 -2.606 1.00 86.69 659 ILE A N 1
ATOM 5232 C CA . ILE A 1 659 ? -2.692 15.435 -1.914 1.00 86.69 659 ILE A CA 1
ATOM 5233 C C . ILE A 1 659 ? -2.731 14.333 -0.845 1.00 86.69 659 ILE A C 1
ATOM 5235 O O . ILE A 1 659 ? -1.815 13.521 -0.806 1.00 86.69 659 ILE A O 1
ATOM 5239 N N . SER A 1 660 ? -3.794 14.232 -0.032 1.00 88.44 660 SER A N 1
ATOM 5240 C CA . SER A 1 660 ? -3.939 13.194 1.008 1.00 88.44 660 SER A CA 1
ATOM 5241 C C . SER A 1 660 ? -3.899 11.804 0.404 1.00 88.44 660 SER A C 1
ATOM 5243 O O . SER A 1 660 ? -3.138 10.963 0.876 1.00 88.44 660 SER A O 1
ATOM 5245 N N . ARG A 1 661 ? -4.673 11.574 -0.665 1.00 87.75 661 ARG A N 1
ATOM 5246 C CA . ARG A 1 661 ? -4.698 10.280 -1.360 1.00 87.75 661 ARG A CA 1
ATOM 5247 C C . ARG A 1 661 ? -3.317 9.905 -1.872 1.00 87.75 661 ARG A C 1
ATOM 5249 O O . ARG A 1 661 ? -2.831 8.822 -1.575 1.00 87.75 661 ARG A O 1
ATOM 5256 N N . LEU A 1 662 ? -2.655 10.819 -2.573 1.00 86.31 662 LEU A N 1
ATOM 5257 C CA . LEU A 1 662 ? -1.338 10.574 -3.147 1.00 86.31 662 LEU A CA 1
ATOM 5258 C C . LEU A 1 662 ? -0.271 10.328 -2.070 1.00 86.31 662 LEU A C 1
ATOM 5260 O O . LEU A 1 662 ? 0.506 9.387 -2.200 1.00 86.31 662 LEU A O 1
ATOM 5264 N N . VAL A 1 663 ? -0.269 11.107 -0.984 1.00 90.81 663 VAL A N 1
ATOM 5265 C CA . VAL A 1 663 ? 0.620 10.898 0.173 1.00 90.81 663 VAL A CA 1
ATOM 5266 C C . VAL A 1 663 ? 0.381 9.521 0.798 1.00 90.81 663 VAL A C 1
ATOM 5268 O O . VAL A 1 663 ? 1.341 8.796 1.059 1.00 90.81 663 VAL A O 1
ATOM 5271 N N . ALA A 1 664 ? -0.886 9.144 1.010 1.00 91.56 664 ALA A N 1
ATOM 5272 C CA . ALA A 1 664 ? -1.261 7.834 1.536 1.00 91.56 664 ALA A CA 1
ATOM 5273 C C . ALA A 1 664 ? -0.704 6.722 0.654 1.00 91.56 664 ALA A C 1
ATOM 5275 O O . ALA A 1 664 ? 0.025 5.848 1.114 1.00 91.56 664 ALA A O 1
ATOM 5276 N N . MET A 1 665 ? -1.010 6.794 -0.637 1.00 87.44 665 MET A N 1
ATOM 5277 C CA . MET A 1 665 ? -0.663 5.752 -1.579 1.00 87.44 665 MET A CA 1
ATOM 5278 C C . MET A 1 665 ? 0.849 5.641 -1.779 1.00 87.44 665 MET A C 1
ATOM 5280 O O . MET A 1 665 ? 1.338 4.531 -1.891 1.00 87.44 665 MET A O 1
ATOM 5284 N N . VAL A 1 666 ? 1.613 6.740 -1.766 1.00 90.44 666 VAL A N 1
ATOM 5285 C CA . VAL A 1 666 ? 3.086 6.680 -1.820 1.00 90.44 666 VAL A CA 1
ATOM 5286 C C . VAL A 1 666 ? 3.647 5.906 -0.626 1.00 90.44 666 VAL A C 1
ATOM 5288 O O . VAL A 1 666 ? 4.501 5.042 -0.807 1.00 90.44 666 VAL A O 1
ATOM 5291 N N . LYS A 1 667 ? 3.151 6.166 0.588 1.00 92.94 667 LYS A N 1
ATOM 5292 C CA . LYS A 1 667 ? 3.594 5.453 1.798 1.00 92.94 667 LYS A CA 1
ATOM 5293 C C . LYS A 1 667 ? 3.166 3.985 1.791 1.00 92.94 667 LYS A C 1
ATOM 5295 O O . LYS A 1 667 ? 3.942 3.119 2.186 1.00 92.94 667 LYS A O 1
ATOM 5300 N N . LEU A 1 668 ? 1.944 3.706 1.348 1.00 91.81 668 LEU A N 1
ATOM 5301 C CA . LEU A 1 668 ? 1.405 2.349 1.286 1.00 91.81 668 LEU A CA 1
ATOM 5302 C C . LEU A 1 668 ? 2.107 1.521 0.202 1.00 91.81 668 LEU A C 1
ATOM 5304 O O . LEU A 1 668 ? 2.553 0.417 0.482 1.00 91.81 668 LEU A O 1
ATOM 5308 N N . GLU A 1 669 ? 2.270 2.072 -1.000 1.00 88.12 669 GLU A N 1
ATOM 5309 C CA . GLU A 1 669 ? 2.819 1.385 -2.173 1.00 88.12 669 GLU A CA 1
ATOM 5310 C C . GLU A 1 669 ? 4.342 1.249 -2.145 1.00 88.12 669 GLU A C 1
ATOM 5312 O O . GLU A 1 669 ? 4.869 0.211 -2.528 1.00 88.12 669 GLU A O 1
ATOM 5317 N N . TYR A 1 670 ? 5.061 2.296 -1.730 1.00 88.88 670 TYR A N 1
ATOM 5318 C CA . TYR A 1 670 ? 6.521 2.361 -1.868 1.00 88.88 670 TYR A CA 1
ATOM 5319 C C . TYR A 1 670 ? 7.272 2.246 -0.544 1.00 88.88 670 TYR A C 1
ATOM 5321 O O . TYR A 1 670 ? 8.494 2.351 -0.545 1.00 88.88 670 TYR A O 1
ATOM 5329 N N . VAL A 1 671 ? 6.577 2.032 0.577 1.00 91.69 671 VAL A N 1
ATOM 5330 C CA . VAL A 1 671 ? 7.218 1.754 1.873 1.00 91.69 671 VAL A CA 1
ATOM 5331 C C . VAL A 1 671 ? 6.606 0.521 2.520 1.00 91.69 671 VAL A C 1
ATOM 5333 O O . VAL A 1 671 ? 7.286 -0.490 2.663 1.00 91.69 671 VAL A O 1
ATOM 5336 N N . LEU A 1 672 ? 5.323 0.577 2.888 1.00 92.12 672 LEU A N 1
ATOM 5337 C CA . LEU A 1 672 ? 4.706 -0.494 3.670 1.00 92.12 672 LEU A CA 1
ATOM 5338 C C . LEU A 1 672 ? 4.517 -1.788 2.887 1.00 92.12 672 LEU A C 1
ATOM 5340 O O . LEU A 1 672 ? 4.831 -2.840 3.429 1.00 92.12 672 LEU A O 1
ATOM 5344 N N . LEU A 1 673 ? 4.019 -1.736 1.650 1.00 88.75 673 LEU A N 1
ATOM 5345 C CA . LEU A 1 673 ? 3.797 -2.937 0.845 1.00 88.75 673 LEU A CA 1
ATOM 5346 C C . LEU A 1 673 ? 5.114 -3.699 0.579 1.00 88.75 673 LEU A C 1
ATOM 5348 O O . LEU A 1 673 ? 5.153 -4.885 0.888 1.00 88.75 673 LEU A O 1
ATOM 5352 N N . PRO A 1 674 ? 6.226 -3.057 0.155 1.00 86.75 674 PRO A N 1
ATOM 5353 C CA . PRO A 1 674 ? 7.512 -3.740 0.004 1.00 86.75 674 PRO A CA 1
ATOM 5354 C C . PRO A 1 674 ? 8.033 -4.367 1.301 1.00 86.75 674 PRO A C 1
ATOM 5356 O O . PRO A 1 674 ? 8.537 -5.489 1.286 1.00 86.75 674 PRO A O 1
ATOM 5359 N N . VAL A 1 675 ? 7.908 -3.665 2.434 1.00 89.50 675 VAL A N 1
ATOM 5360 C CA . VAL A 1 675 ? 8.319 -4.196 3.745 1.00 89.50 675 VAL A CA 1
ATOM 5361 C C . VAL A 1 675 ? 7.421 -5.353 4.167 1.00 89.50 675 VAL A C 1
ATOM 5363 O O . VAL A 1 675 ? 7.915 -6.355 4.673 1.00 89.50 675 VAL A O 1
ATOM 5366 N N . PHE A 1 676 ? 6.115 -5.247 3.935 1.00 90.00 676 PHE A N 1
ATOM 5367 C CA . PHE A 1 676 ? 5.169 -6.319 4.197 1.00 90.00 676 PHE A CA 1
ATOM 5368 C C . PHE A 1 676 ? 5.479 -7.551 3.360 1.00 90.00 676 PHE A C 1
ATOM 5370 O O . PHE A 1 676 ? 5.588 -8.632 3.924 1.00 90.00 676 PHE A O 1
ATOM 5377 N N . ASP A 1 677 ? 5.681 -7.404 2.053 1.00 83.62 677 ASP A N 1
ATOM 5378 C CA . ASP A 1 677 ? 6.026 -8.520 1.175 1.00 83.62 677 ASP A CA 1
ATOM 5379 C C . ASP A 1 677 ? 7.336 -9.173 1.620 1.00 83.62 677 ASP A C 1
ATOM 5381 O O . ASP A 1 677 ? 7.445 -10.399 1.655 1.00 83.62 677 ASP A O 1
ATOM 5385 N N . LEU A 1 678 ? 8.315 -8.364 2.031 1.00 83.31 678 LEU A N 1
ATOM 5386 C CA . LEU A 1 678 ? 9.580 -8.846 2.568 1.00 83.31 678 LEU A CA 1
ATOM 5387 C C . LEU A 1 678 ? 9.396 -9.647 3.870 1.00 83.31 678 LEU A C 1
ATOM 5389 O O . LEU A 1 678 ? 9.947 -10.741 3.992 1.00 83.31 678 LEU A O 1
ATOM 5393 N N . VAL A 1 679 ? 8.612 -9.136 4.823 1.00 84.56 679 VAL A N 1
ATOM 5394 C CA . VAL A 1 679 ? 8.298 -9.830 6.083 1.00 84.56 679 VAL A CA 1
ATOM 5395 C C . VAL A 1 679 ? 7.487 -11.094 5.824 1.00 84.56 679 VAL A C 1
ATOM 5397 O O . VAL A 1 679 ? 7.836 -12.150 6.334 1.00 84.56 679 VAL A O 1
ATOM 5400 N N . ASN A 1 680 ? 6.457 -11.020 4.990 1.00 83.38 680 ASN A N 1
ATOM 5401 C CA . ASN A 1 680 ? 5.546 -12.120 4.701 1.00 83.38 680 ASN A CA 1
ATOM 5402 C C . ASN A 1 680 ? 6.233 -13.272 3.948 1.00 83.38 680 ASN A C 1
ATOM 5404 O O . ASN A 1 680 ? 5.925 -14.434 4.195 1.00 83.38 680 ASN A O 1
ATOM 5408 N N . ARG A 1 681 ? 7.198 -12.972 3.066 1.00 80.12 681 ARG A N 1
ATOM 5409 C CA . ARG A 1 681 ? 8.056 -13.989 2.428 1.00 80.12 681 ARG A CA 1
ATOM 5410 C C . ARG A 1 681 ? 8.999 -14.670 3.419 1.00 80.12 681 ARG A C 1
ATOM 5412 O O . ARG A 1 681 ? 9.390 -15.809 3.185 1.00 80.12 681 ARG A O 1
ATOM 5419 N N . ASN A 1 682 ? 9.405 -13.973 4.482 1.00 82.31 682 ASN A N 1
ATOM 5420 C CA . ASN A 1 682 ? 10.256 -14.539 5.526 1.00 82.31 682 ASN A CA 1
ATOM 5421 C C . ASN A 1 682 ? 9.448 -15.383 6.522 1.00 82.31 682 ASN A C 1
ATOM 5423 O O . ASN A 1 682 ? 9.830 -16.512 6.818 1.00 82.31 682 ASN A O 1
ATOM 5427 N N . ASP A 1 683 ? 8.331 -14.839 7.005 1.00 82.94 683 ASP A N 1
ATOM 5428 C CA . ASP A 1 683 ? 7.424 -15.464 7.961 1.00 82.94 683 ASP A CA 1
ATOM 5429 C C . ASP A 1 683 ? 6.005 -14.885 7.801 1.00 82.94 683 ASP A C 1
ATOM 5431 O O . ASP A 1 683 ? 5.719 -13.734 8.147 1.00 82.94 683 ASP A O 1
ATOM 5435 N N . THR A 1 684 ? 5.083 -15.707 7.297 1.00 79.56 684 THR A N 1
ATOM 5436 C CA . THR A 1 684 ? 3.691 -15.305 7.047 1.00 79.56 684 THR A CA 1
ATOM 5437 C C . THR A 1 684 ? 2.917 -14.967 8.323 1.00 79.56 684 THR A C 1
ATOM 5439 O O . THR A 1 684 ? 1.989 -14.159 8.288 1.00 79.56 684 THR A O 1
ATOM 5442 N N . VAL A 1 685 ? 3.275 -15.572 9.463 1.00 82.06 685 VAL A N 1
ATOM 5443 C CA . VAL A 1 685 ? 2.624 -15.294 10.754 1.00 82.06 685 VAL A CA 1
ATOM 5444 C C . VAL A 1 685 ? 3.050 -13.917 11.249 1.00 82.06 685 VAL A C 1
ATOM 5446 O O . VAL A 1 685 ? 2.195 -13.110 11.623 1.00 82.06 685 VAL A O 1
ATOM 5449 N N . LYS A 1 686 ? 4.349 -13.599 11.167 1.00 87.75 686 LYS A N 1
ATOM 5450 C CA . LYS A 1 686 ? 4.844 -12.246 11.468 1.00 87.75 686 LYS A CA 1
ATOM 5451 C C . LYS A 1 686 ? 4.250 -11.205 10.525 1.00 87.75 686 LYS A C 1
ATOM 5453 O O . LYS A 1 686 ? 3.880 -10.133 10.988 1.00 87.75 686 LYS A O 1
ATOM 5458 N N . GLY A 1 687 ? 4.073 -11.535 9.243 1.00 86.25 687 GLY A N 1
ATOM 5459 C CA . GLY A 1 687 ? 3.360 -10.681 8.288 1.00 86.25 687 GLY A CA 1
ATOM 5460 C C . GLY A 1 687 ? 1.947 -10.325 8.763 1.00 86.25 687 GLY A C 1
ATOM 5461 O O . GLY A 1 687 ? 1.598 -9.148 8.828 1.00 86.25 687 GLY A O 1
ATOM 5462 N N . SER A 1 688 ? 1.153 -11.319 9.173 1.00 84.06 688 SER A N 1
ATOM 5463 C CA . SER A 1 688 ? -0.197 -11.077 9.706 1.00 84.06 688 SER A CA 1
ATOM 5464 C C . SER A 1 688 ? -0.178 -10.219 10.976 1.00 84.06 688 SER A C 1
ATOM 5466 O O . SER A 1 688 ? -0.906 -9.236 11.057 1.00 84.06 688 SER A O 1
ATOM 5468 N N . HIS A 1 689 ? 0.682 -10.540 11.945 1.00 89.19 689 HIS A N 1
ATOM 5469 C CA . HIS A 1 689 ? 0.774 -9.777 13.196 1.00 89.19 689 HIS A CA 1
ATOM 5470 C C . HIS A 1 689 ? 1.281 -8.343 12.981 1.00 89.19 689 HIS A C 1
ATOM 5472 O O . HIS A 1 689 ? 0.869 -7.424 13.683 1.00 89.19 689 HIS A O 1
ATOM 5478 N N . SER A 1 690 ? 2.146 -8.117 11.992 1.00 91.94 690 SER A N 1
ATOM 5479 C CA . SER A 1 690 ? 2.600 -6.780 11.605 1.00 91.94 690 SER A CA 1
ATOM 5480 C C . SER A 1 690 ? 1.443 -5.877 11.153 1.00 91.94 690 SER A C 1
ATOM 5482 O O . SER A 1 690 ? 1.467 -4.670 11.402 1.00 91.94 690 SER A O 1
ATOM 5484 N N . LEU A 1 691 ? 0.401 -6.453 10.544 1.00 90.00 691 LEU A N 1
ATOM 5485 C CA . LEU A 1 691 ? -0.815 -5.717 10.203 1.00 90.00 691 LEU A CA 1
ATOM 5486 C C . LEU A 1 691 ? -1.657 -5.382 11.430 1.00 90.00 691 LEU A C 1
ATOM 5488 O O . LEU A 1 691 ? -2.136 -4.254 11.535 1.00 90.00 691 LEU A O 1
ATOM 5492 N N . ASP A 1 692 ? -1.767 -6.308 12.381 1.00 92.88 692 ASP A N 1
ATOM 5493 C CA . ASP A 1 692 ? -2.438 -6.047 13.657 1.00 92.88 692 ASP A CA 1
ATOM 5494 C C . ASP A 1 692 ? -1.736 -4.903 14.414 1.00 92.88 692 ASP A C 1
ATOM 5496 O O . ASP A 1 692 ? -2.392 -3.991 14.924 1.00 92.88 692 ASP A O 1
ATOM 5500 N N . VAL A 1 693 ? -0.395 -4.886 14.408 1.00 95.88 693 VAL A N 1
ATOM 5501 C CA . VAL A 1 693 ? 0.426 -3.796 14.965 1.00 95.88 693 VAL A CA 1
ATOM 5502 C C . VAL A 1 693 ? 0.127 -2.464 14.276 1.00 95.88 693 VAL A C 1
ATOM 5504 O O . VAL A 1 693 ? -0.076 -1.462 14.965 1.00 95.88 693 VAL A O 1
ATOM 5507 N N . LEU A 1 694 ? 0.061 -2.435 12.940 1.00 96.75 694 LEU A N 1
ATOM 5508 C CA . LEU A 1 694 ? -0.293 -1.227 12.188 1.00 96.75 694 LEU A CA 1
ATOM 5509 C C . LEU A 1 694 ? -1.702 -0.731 12.549 1.00 96.75 694 LEU A C 1
ATOM 5511 O O . LEU A 1 694 ? -1.876 0.456 12.821 1.00 96.75 694 LEU A O 1
ATOM 5515 N N . SER A 1 695 ? -2.693 -1.624 12.591 1.00 96.44 695 SER A N 1
ATOM 5516 C CA . SER A 1 695 ? -4.078 -1.306 12.964 1.00 96.44 695 SER A CA 1
ATOM 5517 C C . SER A 1 695 ? -4.186 -0.731 14.375 1.00 96.44 695 SER A C 1
ATOM 5519 O O . SER A 1 695 ? -4.784 0.331 14.565 1.00 96.44 695 SER A O 1
ATOM 5521 N N . ALA A 1 696 ? -3.561 -1.378 15.362 1.00 97.50 696 ALA A N 1
ATOM 5522 C CA . ALA A 1 696 ? -3.538 -0.913 16.747 1.00 97.50 696 ALA A CA 1
ATOM 5523 C C . ALA A 1 696 ? -2.839 0.452 16.884 1.00 97.50 696 ALA A C 1
ATOM 5525 O O . ALA A 1 696 ? -3.312 1.341 17.600 1.00 97.50 696 ALA A O 1
ATOM 5526 N N . ALA A 1 697 ? -1.736 0.654 16.160 1.00 97.88 697 ALA A N 1
ATOM 5527 C CA . ALA A 1 697 ? -1.004 1.913 16.153 1.00 97.88 697 ALA A CA 1
ATOM 5528 C C . ALA A 1 697 ? -1.799 3.049 15.482 1.00 97.88 697 ALA A C 1
ATOM 5530 O O . ALA A 1 697 ? -1.835 4.160 16.011 1.00 97.88 697 ALA A O 1
ATOM 5531 N N . LEU A 1 698 ? -2.489 2.780 14.368 1.00 98.31 698 LEU A N 1
ATOM 5532 C CA . LEU A 1 698 ? -3.367 3.743 13.693 1.00 98.31 698 LEU A CA 1
ATOM 5533 C C . LEU A 1 698 ? -4.577 4.124 14.556 1.00 98.31 698 LEU A C 1
ATOM 5535 O O . LEU A 1 698 ? -4.923 5.304 14.624 1.00 98.31 698 LEU A O 1
ATOM 5539 N N . PHE A 1 699 ? -5.171 3.165 15.273 1.00 98.25 699 PHE A N 1
ATOM 5540 C CA . PHE A 1 699 ? -6.206 3.434 16.275 1.00 98.25 699 PHE A CA 1
ATOM 5541 C C . PHE A 1 699 ? -5.699 4.378 17.375 1.00 98.25 699 PHE A C 1
ATOM 5543 O O . PHE A 1 699 ? -6.327 5.401 17.665 1.00 98.25 699 PHE A O 1
ATOM 5550 N N . ALA A 1 700 ? -4.524 4.088 17.945 1.00 97.00 700 ALA A N 1
ATOM 5551 C CA . ALA A 1 700 ? -3.902 4.955 18.941 1.00 97.00 700 ALA A CA 1
ATOM 5552 C C . ALA A 1 700 ? -3.613 6.355 18.374 1.00 97.00 700 ALA A C 1
ATOM 5554 O O . ALA A 1 700 ? -3.822 7.359 19.062 1.00 97.00 700 ALA A O 1
ATOM 5555 N N . CYS A 1 701 ? -3.181 6.445 17.111 1.00 96.62 701 CYS A N 1
ATOM 5556 C CA . CYS A 1 701 ? -2.980 7.721 16.441 1.00 96.62 701 CYS A CA 1
ATOM 5557 C C . CYS A 1 701 ? -4.279 8.525 16.333 1.00 96.62 701 CYS A C 1
ATOM 5559 O O . CYS A 1 701 ? -4.276 9.704 16.697 1.00 96.62 701 CYS A O 1
ATOM 5561 N N . ALA A 1 702 ? -5.361 7.894 15.882 1.00 97.06 702 ALA A N 1
ATOM 5562 C CA . ALA A 1 702 ? -6.666 8.521 15.726 1.00 97.06 702 ALA A CA 1
ATOM 5563 C C . ALA A 1 702 ? -7.184 9.115 17.031 1.00 97.06 702 ALA A C 1
ATOM 5565 O O . ALA A 1 702 ? -7.570 10.282 17.089 1.00 97.06 702 ALA A O 1
ATOM 5566 N N . LEU A 1 703 ? -7.112 8.331 18.101 1.00 94.62 703 LEU A N 1
ATOM 5567 C CA . LEU A 1 703 ? -7.720 8.697 19.369 1.00 94.62 703 LEU A CA 1
ATOM 5568 C C . LEU A 1 703 ? -6.843 9.639 20.216 1.00 94.62 703 LEU A C 1
ATOM 5570 O O . LEU A 1 703 ? -7.374 10.473 20.951 1.00 94.62 703 LEU A O 1
ATOM 5574 N N . LEU A 1 704 ? -5.509 9.506 20.148 1.00 93.50 704 LEU A N 1
ATOM 5575 C CA . LEU A 1 704 ? -4.595 10.046 21.171 1.00 93.50 704 LEU A CA 1
ATOM 5576 C C . LEU A 1 704 ? -3.494 10.979 20.638 1.00 93.50 704 LEU A C 1
ATOM 5578 O O . LEU A 1 704 ? -2.686 11.477 21.430 1.00 93.50 704 LEU A O 1
ATOM 5582 N N . THR A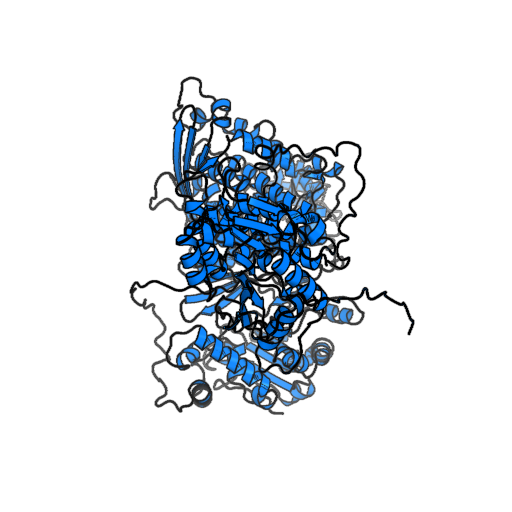 1 705 ? -3.431 11.250 19.328 1.00 90.12 705 THR A N 1
ATOM 5583 C CA . THR A 1 705 ? -2.411 12.161 18.766 1.00 90.12 705 THR A CA 1
ATOM 5584 C C . THR A 1 705 ? -2.709 13.625 19.061 1.00 90.12 705 THR A C 1
ATOM 5586 O O . THR A 1 705 ? -1.804 14.359 19.464 1.00 90.12 705 THR A O 1
ATOM 5589 N N . ARG A 1 706 ? -3.962 14.060 18.883 1.00 91.06 706 ARG A N 1
ATOM 5590 C CA . ARG A 1 706 ? -4.399 15.444 19.115 1.00 91.06 706 ARG A CA 1
ATOM 5591 C C . ARG A 1 706 ? -5.546 15.488 20.117 1.00 91.06 706 ARG A C 1
ATOM 5593 O O . ARG A 1 706 ? -6.330 14.554 20.227 1.00 91.06 706 ARG A O 1
ATOM 5600 N N . ASN A 1 707 ? -5.606 16.584 20.864 1.00 90.62 707 ASN A N 1
ATOM 5601 C CA . ASN A 1 707 ? -6.663 16.832 21.835 1.00 90.62 707 ASN A CA 1
ATOM 5602 C C . ASN A 1 707 ? -7.788 17.635 21.170 1.00 90.62 707 ASN A C 1
ATOM 5604 O O . ASN A 1 707 ? -7.563 18.776 20.765 1.00 90.62 707 ASN A O 1
ATOM 5608 N N . PHE A 1 708 ? -8.989 17.057 21.114 1.00 93.50 708 PHE A N 1
ATOM 5609 C CA . PHE A 1 708 ? -10.168 17.657 20.485 1.00 93.50 708 PHE A CA 1
ATOM 5610 C C . PHE A 1 708 ? -11.225 18.121 21.491 1.00 93.50 708 PHE A C 1
ATOM 5612 O O . PHE A 1 708 ? -12.391 18.257 21.139 1.00 93.50 708 PHE A O 1
ATOM 5619 N N . LYS A 1 709 ? -10.849 18.417 22.742 1.00 91.69 709 LYS A N 1
ATOM 5620 C CA . LYS A 1 709 ? -11.801 18.826 23.791 1.00 91.69 709 LYS A CA 1
ATOM 5621 C C . LYS A 1 709 ? -12.724 19.993 23.408 1.00 91.69 709 LYS A C 1
ATOM 5623 O O . LYS A 1 709 ? -13.805 20.113 23.953 1.00 91.69 709 LYS A O 1
ATOM 5628 N N . GLN A 1 710 ? -12.306 20.864 22.486 1.00 90.69 710 GLN A N 1
ATOM 5629 C CA . GLN A 1 710 ? -13.105 22.010 22.019 1.00 90.69 710 GLN A CA 1
ATOM 5630 C C . GLN A 1 710 ? -13.907 21.725 20.737 1.00 90.69 710 GLN A C 1
ATOM 5632 O O . GLN A 1 710 ? -14.591 22.613 20.237 1.00 90.69 710 GLN A O 1
ATOM 5637 N N . ARG A 1 711 ? -13.787 20.523 20.169 1.00 92.69 711 ARG A N 1
ATOM 5638 C CA . ARG A 1 711 ? -14.322 20.131 18.861 1.00 92.69 711 ARG A CA 1
ATOM 5639 C C . ARG A 1 711 ? -14.862 18.705 18.926 1.00 92.69 711 ARG A C 1
ATOM 5641 O O . ARG A 1 711 ? -14.229 17.764 18.449 1.00 92.69 711 ARG A O 1
ATOM 5648 N N . ALA A 1 712 ? -16.028 18.557 19.559 1.00 95.75 712 ALA A N 1
ATOM 5649 C CA . ALA A 1 712 ? -16.707 17.268 19.714 1.00 95.75 712 ALA A CA 1
ATOM 5650 C C . ALA A 1 712 ? -16.942 16.560 18.374 1.00 95.75 712 ALA A C 1
ATOM 5652 O O . ALA A 1 712 ? -16.753 15.354 18.271 1.00 95.75 712 ALA A O 1
ATOM 5653 N N . ASP A 1 713 ? -17.274 17.321 17.336 1.00 95.31 713 ASP A N 1
ATOM 5654 C CA . ASP A 1 713 ? -17.416 16.837 15.968 1.00 95.31 713 ASP A CA 1
ATOM 5655 C C . ASP A 1 713 ? -16.141 16.128 15.476 1.00 95.31 713 ASP A C 1
ATOM 5657 O O . ASP A 1 713 ? -16.177 14.962 15.083 1.00 95.31 713 ASP A O 1
ATOM 5661 N N . VAL A 1 714 ? -14.982 16.774 15.612 1.00 95.56 714 VAL A N 1
ATOM 5662 C CA . VAL A 1 714 ? -13.689 16.197 15.207 1.00 95.56 714 VAL A CA 1
ATOM 5663 C C . VAL A 1 714 ? -13.277 15.028 16.108 1.00 95.56 714 VAL A C 1
ATOM 5665 O O . VAL A 1 714 ? -12.686 14.061 15.622 1.00 95.56 714 VAL A O 1
ATOM 5668 N N . PHE A 1 715 ? -13.625 15.071 17.398 1.00 97.38 715 PHE A N 1
ATOM 5669 C CA . PHE A 1 715 ? -13.445 13.943 18.314 1.00 97.38 715 PHE A CA 1
ATOM 5670 C C . PHE A 1 715 ? -14.207 12.697 17.840 1.00 97.38 715 PHE A C 1
ATOM 5672 O O . PHE A 1 715 ? -13.586 11.646 17.677 1.00 97.38 715 PHE A O 1
ATOM 5679 N N . PHE A 1 716 ? -15.514 12.804 17.567 1.00 98.06 716 PHE A N 1
ATOM 5680 C CA . PHE A 1 716 ? -16.325 11.661 17.127 1.00 98.06 716 PHE A CA 1
ATOM 5681 C C . PHE A 1 716 ? -15.911 11.144 15.749 1.00 98.06 716 PHE A C 1
ATOM 5683 O O . PHE A 1 716 ? -15.899 9.931 15.544 1.00 98.06 716 PHE A O 1
ATOM 5690 N N . LEU A 1 717 ? -15.488 12.031 14.840 1.00 97.88 717 LEU A N 1
ATOM 5691 C CA . LEU A 1 717 ? -14.913 11.631 13.554 1.00 97.88 717 LEU A CA 1
ATOM 5692 C C . LEU A 1 717 ? -13.679 10.738 13.746 1.00 97.88 717 LEU A C 1
ATOM 5694 O O . LEU A 1 717 ? -13.603 9.655 13.171 1.00 97.88 717 LEU A O 1
ATOM 5698 N N . ASN A 1 718 ? -12.716 11.175 14.564 1.00 98.12 718 ASN A N 1
ATOM 5699 C CA . ASN A 1 718 ? -11.477 10.426 14.788 1.00 98.12 718 ASN A CA 1
ATOM 5700 C C . ASN A 1 718 ? -11.708 9.153 15.623 1.00 98.12 718 ASN A C 1
ATOM 5702 O O . ASN A 1 718 ? -11.047 8.148 15.379 1.00 98.12 718 ASN A O 1
ATOM 5706 N N . LEU A 1 719 ? -12.665 9.156 16.558 1.00 98.31 719 LEU A N 1
ATOM 5707 C CA . LEU A 1 719 ? -13.073 7.957 17.298 1.00 98.31 719 LEU A CA 1
ATOM 5708 C C . LEU A 1 719 ? -13.612 6.889 16.339 1.00 98.31 719 LEU A C 1
ATOM 5710 O O . LEU A 1 719 ? -13.100 5.770 16.326 1.00 98.31 719 LEU A O 1
ATOM 5714 N N . ALA A 1 720 ? -14.601 7.239 15.511 1.00 98.31 720 ALA A N 1
ATOM 5715 C CA . ALA A 1 720 ? -15.213 6.304 14.571 1.00 98.31 720 ALA A CA 1
ATOM 5716 C C . ALA A 1 720 ? -14.200 5.771 13.548 1.00 98.31 720 ALA A C 1
ATOM 5718 O O . ALA A 1 720 ? -14.143 4.570 13.282 1.00 98.31 720 ALA A O 1
ATOM 5719 N N . LEU A 1 721 ? -13.355 6.658 13.014 1.00 98.00 721 LEU A N 1
ATOM 5720 C CA . LEU A 1 721 ? -12.307 6.286 12.071 1.00 98.00 721 LEU A CA 1
ATOM 5721 C C . LEU A 1 721 ? -11.258 5.370 12.717 1.00 98.00 721 LEU A C 1
ATOM 5723 O O . LEU A 1 721 ? -10.858 4.381 12.112 1.00 98.00 721 LEU A O 1
ATOM 5727 N N . GLY A 1 722 ? -10.858 5.652 13.960 1.00 98.06 722 GLY A N 1
ATOM 5728 C CA . GLY A 1 722 ? -9.944 4.809 14.726 1.00 98.06 722 GLY A CA 1
ATOM 5729 C C . GLY A 1 722 ? -10.491 3.398 14.937 1.00 98.06 722 GLY A C 1
ATOM 5730 O O . GLY A 1 722 ? -9.779 2.428 14.682 1.00 98.06 722 GLY A O 1
ATOM 5731 N N . VAL A 1 723 ? -11.750 3.270 15.367 1.00 98.25 723 VAL A N 1
ATOM 5732 C CA . VAL A 1 723 ? -12.411 1.967 15.576 1.00 98.25 723 VAL A CA 1
ATOM 5733 C C . VAL A 1 723 ? -12.456 1.153 14.282 1.00 98.25 723 VAL A C 1
ATOM 5735 O O . VAL A 1 723 ? -12.111 -0.032 14.282 1.00 98.25 723 VAL A O 1
ATOM 5738 N N . ARG A 1 724 ? -12.802 1.791 13.158 1.00 97.06 724 ARG A N 1
ATOM 5739 C CA . ARG A 1 724 ? -12.774 1.122 11.852 1.00 97.06 724 ARG A CA 1
ATOM 5740 C C . ARG A 1 724 ? -11.354 0.763 11.412 1.00 97.06 724 ARG A C 1
ATOM 5742 O O . ARG A 1 724 ? -11.149 -0.318 10.889 1.00 97.06 724 ARG A O 1
ATOM 5749 N N . LEU A 1 725 ? -10.338 1.582 11.683 1.00 96.12 725 LEU A N 1
ATOM 5750 C CA . LEU A 1 725 ? -8.938 1.228 11.383 1.00 96.12 725 LEU A CA 1
ATOM 5751 C C . LEU A 1 725 ? -8.432 0.023 12.197 1.00 96.12 725 LEU A C 1
ATOM 5753 O O . LEU A 1 725 ? -7.623 -0.761 11.694 1.00 96.12 725 LEU A O 1
ATOM 5757 N N . ALA A 1 726 ? -8.925 -0.153 13.426 1.00 94.56 726 ALA A N 1
ATOM 5758 C CA . ALA A 1 726 ? -8.600 -1.306 14.266 1.00 94.56 726 ALA A CA 1
ATOM 5759 C C . ALA A 1 726 ? -9.214 -2.626 13.760 1.00 94.56 726 ALA A C 1
ATOM 5761 O O . ALA A 1 726 ? -8.695 -3.697 14.059 1.00 94.56 726 ALA A O 1
ATOM 5762 N N . THR A 1 727 ? -10.322 -2.562 13.016 1.00 88.81 727 THR A N 1
ATOM 5763 C CA . THR A 1 727 ? -11.136 -3.736 12.641 1.00 88.81 727 THR A CA 1
ATOM 5764 C C . THR A 1 727 ? -11.130 -4.035 11.145 1.00 88.81 727 THR A C 1
ATOM 5766 O O . THR A 1 727 ? -11.084 -5.194 10.740 1.00 88.81 727 THR A O 1
ATOM 5769 N N . GLU A 1 728 ? -11.146 -2.985 10.336 1.00 90.62 728 GLU A N 1
ATOM 5770 C CA . GLU A 1 728 ? -11.451 -2.964 8.907 1.00 90.62 728 GLU A CA 1
ATOM 5771 C C . GLU A 1 728 ? -10.392 -2.153 8.137 1.00 90.62 728 GLU A C 1
ATOM 5773 O O . GLU A 1 728 ? -10.711 -1.415 7.205 1.00 90.62 728 GLU A O 1
ATOM 5778 N N . LEU A 1 729 ? -9.111 -2.269 8.517 1.00 90.31 729 LEU A N 1
ATOM 5779 C CA . LEU A 1 729 ? -8.002 -1.476 7.959 1.00 90.31 729 LEU A CA 1
ATOM 5780 C C . LEU A 1 729 ? -8.081 -1.319 6.434 1.00 90.31 729 LEU A C 1
ATOM 5782 O O . LEU A 1 729 ? -8.079 -0.204 5.918 1.00 90.31 729 LEU A O 1
ATOM 5786 N N . ASN A 1 730 ? -8.192 -2.434 5.712 1.00 86.88 730 ASN A N 1
ATOM 5787 C CA . ASN A 1 730 ? -8.205 -2.425 4.252 1.00 86.88 730 ASN A CA 1
ATOM 5788 C C . ASN A 1 730 ? -9.452 -1.759 3.664 1.00 86.88 730 ASN A C 1
ATOM 5790 O O . ASN A 1 730 ? -9.345 -1.112 2.625 1.00 86.88 730 ASN A O 1
ATOM 5794 N N . GLU A 1 731 ? -10.610 -1.889 4.312 1.00 88.12 731 GLU A N 1
ATOM 5795 C CA . GLU A 1 731 ? -11.839 -1.229 3.864 1.00 88.12 731 GLU A CA 1
ATOM 5796 C C . GLU A 1 731 ? -11.706 0.280 4.046 1.00 88.12 731 GLU A C 1
ATOM 5798 O O . GLU A 1 731 ? -11.959 1.024 3.104 1.00 88.12 731 GLU A O 1
ATOM 5803 N N . VAL A 1 732 ? -11.173 0.743 5.182 1.00 92.75 732 VAL A N 1
ATOM 5804 C CA . VAL A 1 732 ? -10.927 2.174 5.408 1.00 92.75 732 VAL A CA 1
ATOM 5805 C C . VAL A 1 732 ? -9.909 2.736 4.412 1.00 92.75 732 VAL A C 1
ATOM 5807 O O . VAL A 1 732 ? -10.138 3.811 3.856 1.00 92.75 732 VAL A O 1
ATOM 5810 N N . LEU A 1 733 ? -8.799 2.033 4.145 1.00 91.19 733 LEU A N 1
ATOM 5811 C CA . LEU A 1 733 ? -7.802 2.469 3.154 1.00 91.19 733 LEU A CA 1
ATOM 5812 C C . LEU A 1 733 ? -8.388 2.510 1.732 1.00 91.19 733 LEU A C 1
ATOM 5814 O O . LEU A 1 733 ? -8.119 3.443 0.971 1.00 91.19 733 LEU A O 1
ATOM 5818 N N . SER A 1 734 ? -9.221 1.527 1.396 1.00 87.75 734 SER A N 1
ATOM 5819 C CA . SER A 1 734 ? -9.932 1.429 0.124 1.00 87.75 734 SER A CA 1
ATOM 5820 C C . SER A 1 734 ? -10.969 2.544 -0.036 1.00 87.75 734 SER A C 1
ATOM 5822 O O . SER A 1 734 ? -10.964 3.250 -1.035 1.00 87.75 734 SER A O 1
ATOM 5824 N N . GLU A 1 735 ? -11.836 2.759 0.948 1.00 89.69 735 GLU A N 1
ATOM 5825 C CA . GLU A 1 735 ? -12.876 3.791 0.908 1.00 89.69 735 GLU A CA 1
ATOM 5826 C C . GLU A 1 735 ? -12.286 5.205 0.927 1.00 89.69 735 GLU A C 1
ATOM 5828 O O . GLU A 1 735 ? -12.735 6.078 0.184 1.00 89.69 735 GLU A O 1
ATOM 5833 N N . THR A 1 736 ? -11.264 5.434 1.757 1.00 90.62 736 THR A N 1
ATOM 5834 C CA . THR A 1 736 ? -10.685 6.771 1.950 1.00 90.62 736 THR A CA 1
ATOM 5835 C C . THR A 1 736 ? -9.744 7.137 0.807 1.00 90.62 736 THR A C 1
ATOM 5837 O O . THR A 1 736 ? -9.804 8.246 0.278 1.00 90.62 736 THR A O 1
ATOM 5840 N N . PHE A 1 737 ? -8.861 6.219 0.404 1.00 88.62 737 PHE A N 1
ATOM 5841 C CA . PHE A 1 737 ? -7.786 6.516 -0.546 1.00 88.62 737 PHE A CA 1
ATOM 5842 C C . PHE A 1 737 ? -7.942 5.822 -1.903 1.00 88.62 737 PHE A C 1
ATOM 5844 O O . PHE A 1 737 ? -7.195 6.154 -2.818 1.00 88.62 737 PHE A O 1
ATOM 5851 N N . GLY A 1 738 ? -8.894 4.893 -2.056 1.00 80.56 738 GLY A N 1
ATOM 5852 C CA . GLY A 1 738 ? -9.052 4.043 -3.246 1.00 80.56 738 GLY A CA 1
ATOM 5853 C C . GLY A 1 738 ? -7.889 3.064 -3.450 1.00 80.56 738 GLY A C 1
ATOM 5854 O O . GLY A 1 738 ? -7.614 2.631 -4.567 1.00 80.56 738 GLY A O 1
ATOM 5855 N N . TRP A 1 739 ? -7.134 2.760 -2.393 1.00 80.81 739 TRP A N 1
ATOM 5856 C CA . TRP A 1 739 ? -5.968 1.890 -2.483 1.00 80.81 739 TRP A CA 1
ATOM 5857 C C . TRP A 1 739 ? -6.335 0.468 -2.039 1.00 80.81 739 TRP A C 1
ATOM 5859 O O . TRP A 1 739 ? -6.735 0.246 -0.899 1.00 80.81 739 TRP A O 1
ATOM 5869 N N . HIS A 1 740 ? -6.211 -0.496 -2.957 1.00 75.94 740 HIS A N 1
ATOM 5870 C CA . HIS A 1 740 ? -6.753 -1.859 -2.813 1.00 75.94 740 HIS A CA 1
ATOM 5871 C C . HIS A 1 740 ? -5.674 -2.956 -2.768 1.00 75.94 740 HIS A C 1
ATOM 5873 O O . HIS A 1 740 ? -5.967 -4.121 -3.042 1.00 75.94 740 HIS A O 1
ATOM 5879 N N . ARG A 1 741 ? -4.409 -2.590 -2.526 1.00 68.50 741 ARG A N 1
ATOM 5880 C CA . ARG A 1 741 ? -3.264 -3.496 -2.719 1.00 68.50 741 ARG A CA 1
ATOM 5881 C C . ARG A 1 741 ? -2.771 -4.194 -1.452 1.00 68.50 741 ARG A C 1
ATOM 5883 O O . ARG A 1 741 ? -2.053 -5.177 -1.600 1.00 68.50 741 ARG A O 1
ATOM 5890 N N . PHE A 1 742 ? -3.171 -3.780 -0.240 1.00 65.50 742 PHE A N 1
ATOM 5891 C CA . PHE A 1 742 ? -2.813 -4.562 0.951 1.00 65.50 742 PHE A CA 1
ATOM 5892 C C . PHE A 1 742 ? -3.520 -5.926 0.892 1.00 65.50 742 PHE A C 1
ATOM 5894 O O . PHE A 1 742 ? -4.718 -5.990 0.592 1.00 65.50 742 PHE A O 1
ATOM 5901 N N . PRO A 1 743 ? -2.824 -7.030 1.194 1.00 57.31 743 PRO A N 1
ATOM 5902 C CA . PRO A 1 743 ? -3.473 -8.316 1.408 1.00 57.31 743 PRO A CA 1
ATOM 5903 C C . PRO A 1 743 ? -4.517 -8.240 2.526 1.00 57.31 743 PRO A C 1
ATOM 5905 O O . PRO A 1 743 ? -4.380 -7.489 3.494 1.00 57.31 743 PRO A O 1
ATOM 5908 N N . VAL A 1 744 ? -5.602 -9.004 2.368 1.00 46.59 744 VAL A N 1
ATOM 5909 C CA . VAL A 1 744 ? -6.734 -9.017 3.306 1.00 46.59 744 VAL A CA 1
ATOM 5910 C C . VAL A 1 744 ? -6.276 -9.475 4.695 1.00 46.59 744 VAL A C 1
ATOM 5912 O O . VAL A 1 744 ? -5.979 -10.656 4.880 1.00 46.59 744 VAL A O 1
ATOM 5915 N N . VAL A 1 745 ? -6.276 -8.550 5.666 1.00 36.78 745 VAL A N 1
ATOM 5916 C CA . VAL A 1 745 ? -6.135 -8.841 7.102 1.00 36.78 745 VAL A CA 1
ATOM 5917 C C . VAL A 1 745 ? -7.209 -9.860 7.475 1.00 36.78 745 VAL A C 1
ATOM 5919 O O . VAL A 1 745 ? -8.403 -9.598 7.330 1.00 36.78 745 VAL A O 1
ATOM 5922 N N . ARG A 1 746 ? -6.812 -11.047 7.937 1.00 34.22 746 ARG A N 1
ATOM 5923 C CA . ARG A 1 746 ? -7.730 -11.924 8.665 1.00 34.22 746 ARG A CA 1
ATOM 5924 C C . ARG A 1 746 ? -7.451 -11.706 10.136 1.00 34.22 746 ARG A C 1
ATOM 5926 O O . ARG A 1 746 ? -6.442 -12.204 10.606 1.00 34.22 746 ARG A O 1
ATOM 5933 N N . ASN A 1 747 ? -8.351 -11.023 10.835 1.00 30.08 747 ASN A N 1
ATOM 5934 C CA . ASN A 1 747 ? -8.420 -11.070 12.291 1.00 30.08 747 ASN A CA 1
ATOM 5935 C C . ASN A 1 747 ? -8.721 -12.533 12.688 1.00 30.08 747 ASN A C 1
ATOM 5937 O O . ASN A 1 747 ? -9.834 -13.001 12.427 1.00 30.08 747 ASN A O 1
ATOM 5941 N N . PRO A 1 748 ? -7.776 -13.311 13.249 1.00 28.59 748 PRO A N 1
ATOM 5942 C CA . PRO A 1 748 ? -8.042 -14.698 13.624 1.00 28.59 748 PRO A CA 1
ATOM 5943 C C . PRO A 1 748 ? -8.745 -14.790 14.988 1.00 28.59 748 PRO A C 1
ATOM 5945 O O . PRO A 1 748 ? -9.188 -15.867 15.375 1.00 28.59 748 PRO A O 1
ATOM 5948 N N . THR A 1 749 ? -8.833 -13.688 15.739 1.00 30.14 749 THR A N 1
ATOM 5949 C CA . THR A 1 749 ? -8.980 -13.723 17.203 1.00 30.14 749 THR A CA 1
ATOM 5950 C C . THR A 1 749 ? -10.322 -13.252 17.763 1.00 30.14 749 THR A C 1
ATOM 5952 O O . THR A 1 749 ? -10.547 -13.454 18.954 1.00 30.14 749 THR A O 1
ATOM 5955 N N . THR A 1 750 ? -11.254 -12.719 16.964 1.00 29.25 750 THR A N 1
ATOM 5956 C CA . THR A 1 750 ? -12.554 -12.237 17.490 1.00 29.25 750 THR A CA 1
ATOM 5957 C C . THR A 1 750 ? -13.793 -13.033 17.072 1.00 29.25 750 THR A C 1
ATOM 5959 O O . THR A 1 750 ? -14.777 -12.991 17.802 1.00 29.25 750 THR A O 1
ATOM 5962 N N . GLU A 1 751 ? -13.761 -13.853 16.015 1.00 28.28 751 GLU A N 1
ATOM 5963 C CA . GLU A 1 751 ? -14.897 -14.750 15.688 1.00 28.28 751 GLU A CA 1
ATOM 5964 C C . GLU A 1 751 ? -14.651 -16.229 16.038 1.00 28.28 751 GLU A C 1
ATOM 5966 O O . GLU A 1 751 ? -15.603 -16.977 16.268 1.00 28.28 751 GLU A O 1
ATOM 5971 N N . PHE A 1 752 ? -13.395 -16.675 16.159 1.00 26.92 752 PHE A N 1
ATOM 5972 C CA . PHE A 1 752 ? -13.104 -18.097 16.402 1.00 26.92 752 PHE A CA 1
ATOM 5973 C C . PHE A 1 752 ? -13.261 -18.537 17.865 1.00 26.92 752 PHE A C 1
ATOM 5975 O O . PHE A 1 752 ? -13.497 -19.716 18.128 1.00 26.92 752 PHE A O 1
ATOM 5982 N N . THR A 1 753 ? -13.191 -17.613 18.824 1.00 26.83 753 THR A N 1
ATOM 5983 C CA . THR A 1 753 ? -13.154 -17.939 20.262 1.00 26.83 753 THR A CA 1
ATOM 5984 C C . THR A 1 753 ? -14.514 -17.909 20.958 1.00 26.83 753 THR A C 1
ATOM 5986 O O . THR A 1 753 ? -14.627 -18.469 22.045 1.00 26.83 753 THR A O 1
ATOM 5989 N N . GLN A 1 754 ? -15.561 -17.330 20.356 1.00 28.70 754 GLN A N 1
ATOM 5990 C CA . GLN A 1 754 ? -16.906 -17.311 20.962 1.00 28.70 754 GLN A CA 1
ATOM 5991 C C . GLN A 1 754 ? -17.951 -18.172 20.231 1.00 28.70 754 GLN A C 1
ATOM 5993 O O . GLN A 1 754 ? -18.980 -18.483 20.823 1.00 28.70 754 GLN A O 1
ATOM 5998 N N . GLY A 1 755 ? -17.672 -18.648 19.007 1.00 27.66 755 GLY A N 1
ATOM 5999 C CA . GLY A 1 755 ? -18.593 -19.505 18.237 1.00 27.66 755 GLY A CA 1
ATOM 6000 C C . GLY A 1 755 ? -18.188 -20.978 18.068 1.00 27.66 755 GLY A C 1
ATOM 6001 O O . GLY A 1 755 ? -19.028 -21.801 17.712 1.00 27.66 755 GLY A O 1
ATOM 6002 N N . MET A 1 756 ? -16.929 -21.352 18.325 1.00 26.80 756 MET A N 1
ATOM 6003 C CA . MET A 1 756 ? -16.442 -22.729 18.145 1.00 26.80 756 MET A CA 1
ATOM 6004 C C . MET A 1 756 ? -15.650 -23.212 19.358 1.00 26.80 756 MET A C 1
ATOM 6006 O O . MET A 1 756 ? -14.504 -23.640 19.260 1.00 26.80 756 MET A O 1
ATOM 6010 N N . GLN A 1 757 ? -16.330 -23.307 20.498 1.00 27.27 757 GLN A N 1
ATOM 6011 C CA . GLN A 1 757 ? -16.037 -24.389 21.437 1.00 27.27 757 GLN A CA 1
ATOM 6012 C C . GLN A 1 757 ? -16.618 -25.700 20.867 1.00 27.27 757 GLN A C 1
ATOM 6014 O O . GLN A 1 757 ? -17.482 -26.348 21.451 1.00 27.27 757 GLN A O 1
ATOM 6019 N N . LEU A 1 758 ? -16.163 -26.088 19.672 1.00 28.67 758 LEU A N 1
ATOM 6020 C CA . LEU A 1 758 ? -16.246 -27.476 19.251 1.00 28.67 758 LEU A CA 1
ATOM 6021 C C . LEU A 1 758 ? -15.286 -28.208 20.176 1.00 28.67 758 LEU A C 1
ATOM 6023 O O . LEU A 1 758 ? -14.088 -27.933 20.174 1.00 28.67 758 LEU A O 1
ATOM 6027 N N . GLN A 1 759 ? -15.835 -29.095 21.003 1.00 27.19 759 GLN A N 1
ATOM 6028 C CA . GLN A 1 759 ? -15.086 -30.160 21.648 1.00 27.19 759 GLN A CA 1
ATOM 6029 C C . GLN A 1 759 ? -14.245 -30.853 20.571 1.00 27.19 759 GLN A C 1
ATOM 6031 O O . GLN A 1 759 ? -14.702 -31.770 19.892 1.00 27.19 759 GLN A O 1
ATOM 6036 N N . LEU A 1 760 ? -13.007 -30.390 20.397 1.00 26.48 760 LEU A N 1
ATOM 6037 C CA . LEU A 1 760 ? -11.937 -31.204 19.870 1.00 26.48 760 LEU A CA 1
ATOM 6038 C C . LEU A 1 760 ? -11.839 -32.348 20.861 1.00 26.48 760 LEU A C 1
ATOM 6040 O O . LEU A 1 760 ? -11.338 -32.192 21.976 1.00 26.48 760 LEU A O 1
ATOM 6044 N N . LEU A 1 761 ? -12.442 -33.467 20.467 1.00 28.38 761 LEU A N 1
ATOM 6045 C CA . LEU A 1 761 ? -12.211 -34.765 21.053 1.00 28.38 761 LEU A CA 1
ATOM 6046 C C . LEU A 1 761 ? -10.700 -34.874 21.257 1.00 28.38 761 LEU A C 1
ATOM 6048 O O . LEU A 1 761 ? -9.932 -35.030 20.309 1.00 28.38 761 LEU A O 1
ATOM 6052 N N . SER A 1 762 ? -10.284 -34.779 22.520 1.00 25.00 762 SER A N 1
ATOM 6053 C CA . SER A 1 762 ? -9.121 -35.531 22.959 1.00 25.00 762 SER A CA 1
ATOM 6054 C C . SER A 1 762 ? -9.319 -36.944 22.412 1.00 25.00 762 SER A C 1
ATOM 6056 O O . SER A 1 762 ? -10.433 -37.466 22.547 1.00 25.00 762 SER A O 1
ATOM 6058 N N . PRO A 1 763 ? -8.317 -37.560 21.767 1.00 25.94 763 PRO A N 1
ATOM 6059 C CA . PRO A 1 763 ? -8.462 -38.939 21.354 1.00 25.94 763 PRO A CA 1
ATOM 6060 C C . PRO A 1 763 ? -8.815 -39.731 22.610 1.00 25.94 763 PRO A C 1
ATOM 6062 O O . PRO A 1 763 ? -8.063 -39.711 23.589 1.00 25.94 763 PRO A O 1
ATOM 6065 N N . ALA A 1 764 ? -9.978 -40.384 22.614 1.00 25.69 764 ALA A N 1
ATOM 6066 C CA . ALA A 1 764 ? -10.216 -41.435 23.581 1.00 25.69 764 ALA A CA 1
ATOM 6067 C C . ALA A 1 764 ? -9.051 -42.416 23.423 1.00 25.69 764 ALA A C 1
ATOM 6069 O O . ALA A 1 764 ? -8.729 -42.845 22.313 1.00 25.69 764 ALA A O 1
ATOM 6070 N N . ALA A 1 765 ? -8.348 -42.673 24.521 1.00 30.92 765 ALA A N 1
ATOM 6071 C CA . ALA A 1 765 ? -7.241 -43.605 24.534 1.00 30.92 765 ALA A CA 1
ATOM 6072 C C . ALA A 1 765 ? -7.719 -44.960 23.990 1.00 30.92 765 ALA A C 1
ATOM 6074 O O . ALA A 1 765 ? -8.571 -45.604 24.597 1.00 30.92 765 ALA A O 1
ATOM 6075 N N . GLY A 1 766 ? -7.144 -45.372 22.859 1.00 32.19 766 GLY A N 1
ATOM 6076 C CA . GLY A 1 766 ? -7.319 -46.703 22.286 1.00 32.19 766 GLY A CA 1
ATOM 6077 C C . GLY A 1 766 ? -8.187 -46.742 21.033 1.00 32.19 766 GLY A C 1
ATOM 6078 O O . GLY A 1 766 ? -9.348 -47.100 21.120 1.00 32.19 766 GLY A O 1
ATOM 6079 N N . GLU A 1 767 ? -7.593 -46.443 19.876 1.00 25.67 767 GLU A N 1
ATOM 6080 C CA . GLU A 1 767 ? -7.822 -47.156 18.608 1.00 25.67 767 GLU A CA 1
ATOM 6081 C C . GLU A 1 767 ? -6.782 -46.664 17.588 1.00 25.67 767 GLU A C 1
ATOM 6083 O O . GLU A 1 767 ? -6.946 -45.683 16.868 1.00 25.67 767 GLU A O 1
ATOM 6088 N N . SER A 1 768 ? -5.623 -47.324 17.596 1.00 34.66 768 SER A N 1
ATOM 6089 C CA . SER A 1 768 ? -4.575 -47.157 16.595 1.00 34.66 768 SER A CA 1
ATOM 6090 C C . SER A 1 768 ? -4.893 -48.037 15.386 1.00 34.66 768 SER A C 1
ATOM 6092 O O . SER A 1 768 ? -4.749 -49.250 15.513 1.00 34.66 768 SER A O 1
ATOM 6094 N N . GLN A 1 769 ? -5.294 -47.463 14.244 1.00 26.02 769 GLN A N 1
ATOM 6095 C CA . GLN A 1 769 ? -5.110 -48.050 12.897 1.00 26.02 769 GLN A CA 1
ATOM 6096 C C . GLN A 1 769 ? -5.722 -47.179 11.781 1.00 26.02 769 GLN A C 1
ATOM 6098 O O . GLN A 1 769 ? -6.632 -47.604 11.090 1.00 26.02 769 GLN A O 1
ATOM 6103 N N . TYR A 1 770 ? -5.201 -45.975 11.540 1.00 23.73 770 TYR A N 1
ATOM 6104 C CA . TYR A 1 770 ? -5.322 -45.348 10.217 1.00 23.73 770 TYR A CA 1
ATOM 6105 C C . TYR A 1 770 ? -4.030 -44.593 9.917 1.00 23.73 770 TYR A C 1
ATOM 6107 O O . TYR A 1 770 ? -3.620 -43.706 10.662 1.00 23.73 770 TYR A O 1
ATOM 6115 N N . SER A 1 771 ? -3.344 -45.018 8.860 1.00 24.89 771 SER A N 1
ATOM 6116 C CA . SER A 1 771 ? -2.159 -44.360 8.324 1.00 24.89 771 SER A CA 1
ATOM 6117 C C . SER A 1 771 ? -2.517 -42.946 7.881 1.00 24.89 771 SER A C 1
ATOM 6119 O O . SER A 1 771 ? -3.406 -42.764 7.050 1.00 24.89 771 SER A O 1
ATOM 6121 N N . SER A 1 772 ? -1.812 -41.960 8.429 1.00 21.70 772 SER A N 1
ATOM 6122 C CA . SER A 1 772 ? -1.834 -40.568 7.988 1.00 21.70 772 SER A CA 1
ATOM 6123 C C . SER A 1 772 ? -1.678 -40.490 6.462 1.00 21.70 772 SER A C 1
ATOM 6125 O O . SER A 1 772 ? -0.794 -41.173 5.934 1.00 21.70 772 SER A O 1
ATOM 6127 N N . PRO A 1 773 ? -2.459 -39.666 5.739 1.00 24.31 773 PRO A N 1
ATOM 6128 C CA . PRO A 1 773 ? -2.182 -39.401 4.335 1.00 24.31 773 PRO A CA 1
ATOM 6129 C C . PRO A 1 773 ? -0.767 -38.827 4.227 1.00 24.31 773 PRO A C 1
ATOM 6131 O O . PRO A 1 773 ? -0.462 -37.782 4.806 1.00 24.31 773 PRO A O 1
ATOM 6134 N N . GLN A 1 774 ? 0.125 -39.538 3.539 1.00 22.78 774 GLN A N 1
ATOM 6135 C CA . GLN A 1 774 ? 1.406 -38.974 3.144 1.00 22.78 774 GLN A CA 1
ATOM 6136 C C . GLN A 1 774 ? 1.124 -37.895 2.103 1.00 22.78 774 GLN A C 1
ATOM 6138 O O . GLN A 1 774 ? 0.640 -38.175 1.009 1.00 22.78 774 GLN A O 1
ATOM 6143 N N . TRP A 1 775 ? 1.407 -36.653 2.478 1.00 27.44 775 TRP A N 1
ATOM 6144 C CA . TRP A 1 775 ? 1.455 -35.521 1.568 1.00 27.44 775 TRP A CA 1
ATOM 6145 C C . TRP A 1 775 ? 2.422 -35.839 0.414 1.00 27.44 775 TRP A C 1
ATOM 6147 O O . TRP A 1 775 ? 3.499 -36.389 0.680 1.00 27.44 775 TRP A O 1
ATOM 6157 N N . PRO A 1 776 ? 2.099 -35.491 -0.846 1.00 26.92 776 PRO A N 1
ATOM 6158 C CA . PRO A 1 776 ? 3.111 -35.433 -1.891 1.00 26.92 776 PRO A CA 1
ATOM 6159 C C . PRO A 1 776 ? 4.243 -34.534 -1.389 1.00 26.92 776 PRO A C 1
ATOM 6161 O O . PRO A 1 776 ? 3.992 -33.407 -0.963 1.00 26.92 776 PRO A O 1
ATOM 6164 N N . LYS A 1 777 ? 5.479 -35.038 -1.391 1.00 31.34 777 LYS A N 1
ATOM 6165 C CA . LYS A 1 777 ? 6.655 -34.337 -0.848 1.00 31.34 777 LYS A CA 1
ATOM 6166 C C . LYS A 1 777 ? 7.067 -33.095 -1.655 1.00 31.34 777 LYS A C 1
ATOM 6168 O O . LYS A 1 777 ? 7.987 -32.400 -1.241 1.00 31.34 777 LYS A O 1
ATOM 6173 N N . ASP A 1 778 ? 6.338 -32.788 -2.727 1.00 32.66 778 ASP A N 1
ATOM 6174 C CA . ASP A 1 778 ? 6.681 -31.777 -3.728 1.00 32.66 778 ASP A CA 1
ATOM 6175 C C . ASP A 1 778 ? 5.627 -30.654 -3.819 1.00 32.66 778 ASP A C 1
ATOM 6177 O O . ASP A 1 778 ? 5.339 -30.133 -4.896 1.00 32.66 778 ASP A O 1
ATOM 6181 N N . LEU A 1 779 ? 4.998 -30.282 -2.699 1.00 32.19 779 LEU A N 1
ATOM 6182 C CA . LEU A 1 779 ? 4.219 -29.041 -2.628 1.00 32.19 779 LEU A CA 1
ATOM 6183 C C . LEU A 1 779 ? 5.160 -27.877 -2.299 1.00 32.19 779 LEU A C 1
ATOM 6185 O O . LEU A 1 779 ? 5.564 -27.685 -1.156 1.00 32.19 779 LEU A O 1
ATOM 6189 N N . ASP A 1 780 ? 5.510 -27.140 -3.349 1.00 36.41 780 ASP A N 1
ATOM 6190 C CA . ASP A 1 780 ? 6.388 -25.974 -3.340 1.00 36.41 780 ASP A CA 1
ATOM 6191 C C . ASP A 1 780 ? 5.862 -24.852 -2.418 1.00 36.41 780 ASP A C 1
ATOM 6193 O O . ASP A 1 780 ? 4.672 -24.515 -2.438 1.00 36.41 780 ASP A O 1
ATOM 6197 N N . MET A 1 781 ? 6.751 -24.241 -1.629 1.00 33.53 781 MET A N 1
ATOM 6198 C CA . MET A 1 781 ? 6.442 -23.059 -0.812 1.00 33.53 781 MET A CA 1
ATOM 6199 C C . MET A 1 781 ? 6.001 -21.876 -1.686 1.00 33.53 781 MET A C 1
ATOM 6201 O O . MET A 1 781 ? 5.187 -21.066 -1.238 1.00 33.53 781 MET A O 1
ATOM 6205 N N . ASP A 1 782 ? 6.425 -21.839 -2.953 1.00 35.66 782 ASP A N 1
ATOM 6206 C CA . ASP A 1 782 ? 5.963 -20.868 -3.949 1.00 35.66 782 ASP A CA 1
ATOM 6207 C C . ASP A 1 782 ? 4.479 -21.060 -4.305 1.00 35.66 782 ASP A C 1
ATOM 6209 O O . ASP A 1 782 ? 3.763 -20.090 -4.565 1.00 35.66 782 ASP A O 1
ATOM 6213 N N . PHE A 1 783 ? 3.960 -22.293 -4.240 1.00 35.00 783 PHE A N 1
ATOM 6214 C CA . PHE A 1 783 ? 2.534 -22.554 -4.433 1.00 35.00 783 PHE A CA 1
ATOM 6215 C C . PHE A 1 783 ? 1.723 -22.064 -3.231 1.00 35.00 783 PHE A C 1
ATOM 6217 O O . PHE A 1 783 ? 0.681 -21.446 -3.418 1.00 35.00 783 PHE A O 1
ATOM 6224 N N . ILE A 1 784 ? 2.213 -22.255 -2.002 1.00 33.56 784 ILE A N 1
ATOM 6225 C CA . ILE A 1 784 ? 1.575 -21.715 -0.791 1.00 33.56 784 ILE A CA 1
ATOM 6226 C C . ILE A 1 784 ? 1.610 -20.176 -0.801 1.00 33.56 784 ILE A C 1
ATOM 6228 O O . ILE A 1 784 ? 0.585 -19.545 -0.545 1.00 33.56 784 ILE A O 1
ATOM 6232 N N . ALA A 1 785 ? 2.727 -19.563 -1.200 1.00 32.19 785 ALA A N 1
ATOM 6233 C CA . ALA A 1 785 ? 2.830 -18.118 -1.399 1.00 32.19 785 ALA A CA 1
ATOM 6234 C C . ALA A 1 785 ? 1.853 -17.611 -2.477 1.00 32.19 785 ALA A C 1
ATOM 6236 O O . ALA A 1 785 ? 1.158 -16.629 -2.239 1.00 32.19 785 ALA A O 1
ATOM 6237 N N . PHE A 1 786 ? 1.700 -18.321 -3.602 1.00 35.62 786 PHE A N 1
ATOM 6238 C CA . PHE A 1 786 ? 0.697 -18.041 -4.640 1.00 35.62 786 PHE A CA 1
ATOM 6239 C C . PHE A 1 786 ? -0.754 -18.153 -4.129 1.00 35.62 786 PHE A C 1
ATOM 6241 O O . PHE A 1 786 ? -1.624 -17.378 -4.539 1.00 35.62 786 PHE A O 1
ATOM 6248 N N . LEU A 1 787 ? -1.037 -19.080 -3.206 1.00 32.72 787 LEU A N 1
ATOM 6249 C CA . LEU A 1 787 ? -2.354 -19.239 -2.572 1.00 32.72 787 LEU A CA 1
ATOM 6250 C C . LEU A 1 787 ? -2.723 -18.097 -1.620 1.00 32.72 787 LEU A C 1
ATOM 6252 O O . LEU A 1 787 ? -3.913 -17.821 -1.450 1.00 32.72 787 LEU A O 1
ATOM 6256 N N . PHE A 1 788 ? -1.728 -17.442 -1.018 1.00 34.97 788 PHE A N 1
ATOM 6257 C CA . PHE A 1 788 ? -1.921 -16.314 -0.104 1.00 34.97 788 PHE A CA 1
ATOM 6258 C C . PHE A 1 788 ? -1.722 -14.939 -0.770 1.00 34.97 788 PHE A C 1
ATOM 6260 O O . PHE A 1 788 ? -2.302 -13.968 -0.291 1.00 34.97 788 PHE A O 1
ATOM 6267 N N . SER A 1 789 ? -0.980 -14.850 -1.883 1.00 31.84 789 SER A N 1
ATOM 6268 C CA . SER A 1 789 ? -0.742 -13.614 -2.651 1.00 31.84 789 SER A CA 1
ATOM 6269 C C . SER A 1 789 ? -1.809 -13.319 -3.706 1.00 31.84 789 SER A C 1
ATOM 6271 O O . SER A 1 789 ? -1.942 -12.176 -4.144 1.00 31.84 789 SER A O 1
ATOM 6273 N N . SER A 1 790 ? -2.617 -14.310 -4.100 1.00 31.75 790 SER A N 1
ATOM 6274 C CA . SER A 1 790 ? -3.741 -14.088 -5.011 1.00 31.75 790 SER A CA 1
ATOM 6275 C C . SER A 1 790 ? -4.929 -13.442 -4.285 1.00 31.75 790 SER A C 1
ATOM 6277 O O . SER A 1 790 ? -5.980 -14.049 -4.064 1.00 31.75 790 SER A O 1
ATOM 6279 N N . ASN A 1 791 ? -4.767 -12.148 -3.988 1.00 31.95 791 ASN A N 1
ATOM 6280 C CA . ASN A 1 791 ? -5.831 -11.146 -4.036 1.00 31.95 791 ASN A CA 1
ATOM 6281 C C . ASN A 1 791 ? -6.460 -11.189 -5.444 1.00 31.95 791 ASN A C 1
ATOM 6283 O O . ASN A 1 791 ? -6.207 -10.336 -6.291 1.00 31.95 791 ASN A O 1
ATOM 6287 N N . MET A 1 792 ? -7.272 -12.208 -5.732 1.00 34.91 792 MET A N 1
ATOM 6288 C CA . MET A 1 792 ? -8.238 -12.080 -6.813 1.00 34.91 792 MET A CA 1
ATOM 6289 C C . MET A 1 792 ? -9.268 -11.072 -6.311 1.00 34.91 792 MET A C 1
ATOM 6291 O O . MET A 1 792 ? -10.098 -11.411 -5.466 1.00 34.91 792 MET A O 1
ATOM 6295 N N . GLN A 1 793 ? -9.199 -9.834 -6.810 1.00 37.06 793 GLN A N 1
ATOM 6296 C CA . GLN A 1 793 ? -10.412 -9.024 -6.931 1.00 37.06 793 GLN A CA 1
ATOM 6297 C C . GLN A 1 793 ? -11.499 -9.946 -7.506 1.00 37.06 793 GLN A C 1
ATOM 6299 O O . GLN A 1 793 ? -11.156 -10.746 -8.383 1.00 37.06 793 GLN A O 1
ATOM 6304 N N . PRO A 1 794 ? -12.746 -9.919 -7.001 1.00 45.34 794 PRO A N 1
ATOM 6305 C CA . PRO A 1 794 ? -13.845 -10.635 -7.630 1.00 45.34 794 PRO A CA 1
ATOM 6306 C C . PRO A 1 794 ? -13.837 -10.314 -9.125 1.00 45.34 794 PRO A C 1
ATOM 6308 O O . PRO A 1 794 ? -14.175 -9.200 -9.514 1.00 45.34 794 PRO A O 1
ATOM 6311 N N . ASP A 1 795 ? -13.370 -11.244 -9.955 1.00 53.38 795 ASP A N 1
ATOM 6312 C CA . ASP A 1 795 ? -13.489 -11.095 -11.395 1.00 53.38 795 ASP A CA 1
ATOM 6313 C C . ASP A 1 795 ? -14.977 -11.200 -11.749 1.00 53.38 795 ASP A C 1
ATOM 6315 O O . ASP A 1 795 ? -15.794 -11.687 -10.957 1.00 53.38 795 ASP A O 1
ATOM 6319 N N . ASP A 1 796 ? -15.364 -10.748 -12.940 1.00 53.28 796 ASP A N 1
ATOM 6320 C CA . ASP A 1 796 ? -16.762 -10.844 -13.386 1.00 53.28 796 ASP A CA 1
ATOM 6321 C C . ASP A 1 796 ? -17.287 -12.286 -13.286 1.00 53.28 796 ASP A C 1
ATOM 6323 O O . ASP A 1 796 ? -18.469 -12.531 -13.036 1.00 53.28 796 ASP A O 1
ATOM 6327 N N . VAL A 1 797 ? -16.378 -13.256 -13.409 1.00 57.16 797 VAL A N 1
ATOM 6328 C CA . VAL A 1 797 ? -16.647 -14.679 -13.225 1.00 57.16 797 VAL A CA 1
ATOM 6329 C C . VAL A 1 797 ? -17.025 -14.994 -11.777 1.00 57.16 797 VAL A C 1
ATOM 6331 O O . VAL A 1 797 ? -18.033 -15.653 -11.541 1.00 57.16 797 VAL A O 1
ATOM 6334 N N . PHE A 1 798 ? -16.263 -14.522 -10.793 1.00 64.50 798 PHE A N 1
ATOM 6335 C CA . PHE A 1 798 ? -16.571 -14.656 -9.374 1.00 64.50 798 PHE A CA 1
ATOM 6336 C C . PHE A 1 798 ? -17.887 -13.964 -9.021 1.00 64.50 798 PHE A C 1
ATOM 6338 O O . PHE A 1 798 ? -18.697 -14.551 -8.305 1.00 64.50 798 PHE A O 1
ATOM 6345 N N . LEU A 1 799 ? -18.127 -12.748 -9.524 1.00 62.91 799 LEU A N 1
ATOM 6346 C CA . LEU A 1 799 ? -19.370 -12.013 -9.269 1.00 62.91 799 LEU A CA 1
ATOM 6347 C C . LEU A 1 799 ? -20.584 -12.732 -9.864 1.00 62.91 799 LEU A C 1
ATOM 6349 O O . LEU A 1 799 ? -21.598 -12.875 -9.182 1.00 62.91 799 LEU A O 1
ATOM 6353 N N . LYS A 1 800 ? -20.466 -13.280 -11.079 1.00 69.06 800 LYS A N 1
ATOM 6354 C CA . LYS A 1 800 ? -21.495 -14.152 -11.665 1.00 69.06 800 LYS A CA 1
ATOM 6355 C C . LYS A 1 800 ? -21.756 -15.376 -10.783 1.00 69.06 800 LYS A C 1
ATOM 6357 O O . LYS A 1 800 ? -22.905 -15.684 -10.486 1.00 69.06 800 LYS A O 1
ATOM 6362 N N . ARG A 1 801 ? -20.706 -16.057 -10.314 1.00 72.50 801 ARG A N 1
ATOM 6363 C CA . ARG A 1 801 ? -20.854 -17.218 -9.415 1.00 72.50 801 ARG A CA 1
ATOM 6364 C C . ARG A 1 801 ? -21.488 -16.839 -8.082 1.00 72.50 801 ARG A C 1
ATOM 6366 O O . ARG A 1 801 ? -22.226 -17.637 -7.507 1.00 72.50 801 ARG A O 1
ATOM 6373 N N . ALA A 1 802 ? -21.217 -15.630 -7.597 1.00 68.75 802 ALA A N 1
ATOM 6374 C CA . ALA A 1 802 ? -21.867 -15.086 -6.420 1.00 68.75 802 ALA A CA 1
ATOM 6375 C C . ALA A 1 802 ? -23.364 -14.833 -6.651 1.00 68.75 802 ALA A C 1
ATOM 6377 O O . ALA A 1 802 ? -24.138 -15.146 -5.753 1.00 68.75 802 ALA A O 1
ATOM 6378 N N . ASP A 1 803 ? -23.785 -14.375 -7.837 1.00 73.25 803 ASP A N 1
ATOM 6379 C CA . ASP A 1 803 ? -25.209 -14.264 -8.214 1.00 73.25 803 ASP A CA 1
ATOM 6380 C C . ASP A 1 803 ? -25.894 -15.640 -8.304 1.00 73.25 803 ASP A C 1
ATOM 6382 O O . ASP A 1 803 ? -26.976 -15.857 -7.752 1.00 73.25 803 ASP A O 1
ATOM 6386 N N . ASP A 1 804 ? -25.230 -16.617 -8.927 1.00 71.81 804 ASP A N 1
ATOM 6387 C CA . ASP A 1 804 ? -25.748 -17.985 -9.025 1.00 71.81 804 ASP A CA 1
ATOM 6388 C C . ASP A 1 804 ? -25.878 -18.627 -7.624 1.00 71.81 804 ASP A C 1
ATOM 6390 O O . ASP A 1 804 ? -26.876 -19.284 -7.305 1.00 71.81 804 ASP A O 1
ATOM 6394 N N . THR A 1 805 ? -24.919 -18.350 -6.733 1.00 78.56 805 THR A N 1
ATOM 6395 C CA . THR A 1 805 ? -24.971 -18.741 -5.314 1.00 78.56 805 THR A CA 1
ATOM 6396 C C . THR A 1 805 ? -26.038 -17.977 -4.533 1.00 78.56 805 THR A C 1
ATOM 6398 O O . THR A 1 805 ? -26.651 -18.546 -3.628 1.00 78.56 805 THR A O 1
ATOM 6401 N N . TYR A 1 806 ? -26.278 -16.705 -4.855 1.00 77.12 806 TYR A N 1
ATOM 6402 C CA . TYR A 1 806 ? -27.223 -15.842 -4.150 1.00 77.12 806 TYR A CA 1
ATOM 6403 C C . TYR A 1 806 ? -28.632 -16.441 -4.155 1.00 77.12 806 TYR A C 1
ATOM 6405 O O . TYR A 1 806 ? -29.264 -16.557 -3.102 1.00 77.12 806 TYR A O 1
ATOM 6413 N N . LYS A 1 807 ? -29.079 -16.941 -5.315 1.00 73.56 807 LYS A N 1
ATOM 6414 C CA . LYS A 1 807 ? -30.377 -17.626 -5.464 1.00 73.56 807 LYS A CA 1
ATOM 6415 C C . LYS A 1 807 ? -30.487 -18.871 -4.587 1.00 73.56 807 LYS A C 1
ATOM 6417 O O . LYS A 1 807 ? -31.531 -19.115 -3.989 1.00 73.56 807 LYS A O 1
ATOM 6422 N N . LEU A 1 808 ? -29.411 -19.651 -4.485 1.00 79.31 808 LEU A N 1
ATOM 6423 C CA . LEU A 1 808 ? -29.370 -20.816 -3.601 1.00 79.31 808 LEU A CA 1
ATOM 6424 C C . LEU A 1 808 ? -29.440 -20.379 -2.132 1.00 79.31 808 LEU A C 1
ATOM 6426 O O . LEU A 1 808 ? -30.234 -20.913 -1.364 1.00 79.31 808 LEU A O 1
ATOM 6430 N N . GLN A 1 809 ? -28.661 -19.376 -1.731 1.00 79.25 809 GLN A N 1
ATOM 6431 C CA . GLN A 1 809 ? -28.587 -18.950 -0.333 1.00 79.25 809 GLN A CA 1
ATOM 6432 C C . GLN A 1 809 ? -29.893 -18.370 0.208 1.00 79.25 809 GLN A C 1
ATOM 6434 O O . GLN A 1 809 ? -30.214 -18.649 1.358 1.00 79.25 809 GLN A O 1
ATOM 6439 N N . GLN A 1 810 ? -30.708 -17.693 -0.608 1.00 75.50 810 GLN A N 1
ATOM 6440 C CA . GLN A 1 810 ? -32.055 -17.272 -0.188 1.00 75.50 810 GLN A CA 1
ATOM 6441 C C . GLN A 1 810 ? -32.937 -18.436 0.302 1.00 75.50 810 GLN A C 1
ATOM 6443 O O . GLN A 1 810 ? -33.851 -18.222 1.094 1.00 75.50 810 GLN A O 1
ATOM 6448 N N . ARG A 1 811 ? -32.686 -19.668 -0.164 1.00 75.88 811 ARG A N 1
ATOM 6449 C CA . ARG A 1 811 ? -33.460 -20.859 0.211 1.00 75.88 811 ARG A CA 1
ATOM 6450 C C . ARG A 1 811 ? -32.891 -21.610 1.418 1.00 75.88 811 ARG A C 1
ATOM 6452 O O . ARG A 1 811 ? -33.675 -22.189 2.166 1.00 75.88 811 ARG A O 1
ATOM 6459 N N . PHE A 1 812 ? -31.566 -21.661 1.557 1.00 77.62 812 PHE A N 1
ATOM 6460 C CA . PHE A 1 812 ? -30.873 -22.486 2.563 1.00 77.62 812 PHE A CA 1
ATOM 6461 C C . PHE A 1 812 ? -30.404 -21.715 3.794 1.00 77.62 812 PHE A C 1
ATOM 6463 O O . PHE A 1 812 ? -30.160 -22.330 4.831 1.00 77.62 812 PHE A O 1
ATOM 6470 N N . SER A 1 813 ? -30.278 -20.394 3.682 1.00 79.12 813 SER A N 1
ATOM 6471 C CA . SER A 1 813 ? -29.803 -19.568 4.779 1.00 79.12 813 SER A CA 1
ATOM 6472 C C . SER A 1 813 ? -30.801 -19.541 5.929 1.00 79.12 813 SER A C 1
ATOM 6474 O O . SER A 1 813 ? -32.005 -19.390 5.730 1.00 79.12 813 SER A O 1
ATOM 6476 N N . GLN A 1 814 ? -30.282 -19.619 7.151 1.00 77.94 814 GLN A N 1
ATOM 6477 C CA . GLN A 1 814 ? -31.048 -19.357 8.372 1.00 77.94 814 GLN A CA 1
ATOM 6478 C C . GLN A 1 814 ? -31.412 -17.871 8.557 1.00 77.94 814 GLN A C 1
ATOM 6480 O O . GLN A 1 814 ? -32.170 -17.531 9.464 1.00 77.94 814 GLN A O 1
ATOM 6485 N N . THR A 1 815 ? -30.860 -16.973 7.737 1.00 74.25 815 THR A N 1
ATOM 6486 C CA . THR A 1 815 ? -31.112 -15.530 7.798 1.00 74.25 815 THR A CA 1
ATOM 6487 C C . THR A 1 815 ? -31.932 -15.097 6.587 1.00 74.25 815 THR A C 1
ATOM 6489 O O . THR A 1 815 ? -31.501 -15.250 5.445 1.00 74.25 815 THR A O 1
ATOM 6492 N N . GLU A 1 816 ? -33.112 -14.524 6.825 1.00 64.69 816 GLU A N 1
ATOM 6493 C CA . GLU A 1 816 ? -33.929 -13.946 5.756 1.00 64.69 816 GLU A CA 1
ATOM 6494 C C . GLU A 1 816 ? -33.256 -12.675 5.196 1.00 64.69 816 GLU A C 1
ATOM 6496 O O . GLU A 1 816 ? -32.836 -11.803 5.954 1.00 64.69 816 GLU A O 1
ATOM 6501 N N . ASN A 1 817 ? -33.191 -12.543 3.864 1.00 65.31 817 ASN A N 1
ATOM 6502 C CA . ASN A 1 817 ? -32.741 -11.337 3.142 1.00 65.31 817 ASN A CA 1
ATOM 6503 C C . ASN A 1 817 ? -31.280 -10.897 3.368 1.00 65.31 817 ASN A C 1
ATOM 6505 O O . ASN A 1 817 ? -30.994 -9.723 3.606 1.00 65.31 817 ASN A O 1
ATOM 6509 N N . GLU A 1 818 ? -30.325 -11.814 3.230 1.00 69.62 818 GLU A N 1
ATOM 6510 C CA . GLU A 1 818 ? -28.903 -11.463 3.297 1.00 69.62 818 GLU A CA 1
ATOM 6511 C C . GLU A 1 818 ? -28.418 -10.628 2.101 1.00 69.62 818 GLU A C 1
ATOM 6513 O O . GLU A 1 818 ? -28.838 -10.813 0.955 1.00 69.62 818 GLU A O 1
ATOM 6518 N N . SER A 1 819 ? -27.491 -9.702 2.370 1.00 68.38 819 SER A N 1
ATOM 6519 C CA . SER A 1 819 ? -26.895 -8.844 1.341 1.00 68.38 819 SER A CA 1
ATOM 6520 C C . SER A 1 819 ? -25.963 -9.628 0.407 1.00 68.38 819 SER A C 1
ATOM 6522 O O . SER A 1 819 ? -25.282 -10.560 0.839 1.00 68.38 819 SER A O 1
ATOM 6524 N N . HIS A 1 820 ? -25.841 -9.198 -0.854 1.00 63.38 820 HIS A N 1
ATOM 6525 C CA . HIS A 1 820 ? -24.874 -9.769 -1.806 1.00 63.38 820 HIS A CA 1
ATOM 6526 C C . HIS A 1 820 ? -23.426 -9.728 -1.276 1.00 63.38 820 HIS A C 1
ATOM 6528 O O . HIS A 1 820 ? -22.664 -10.670 -1.493 1.00 63.38 820 HIS A O 1
ATOM 6534 N N . GLY A 1 821 ? -23.056 -8.682 -0.524 1.00 59.44 821 GLY A N 1
ATOM 6535 C CA . GLY A 1 821 ? -21.732 -8.557 0.097 1.00 59.44 821 GLY A CA 1
ATOM 6536 C C . GLY A 1 821 ? -21.442 -9.663 1.118 1.00 59.44 821 GLY A C 1
ATOM 6537 O O . GLY A 1 821 ? -20.358 -10.248 1.115 1.00 59.44 821 GLY A O 1
ATOM 6538 N N . THR A 1 822 ? -22.435 -10.033 1.932 1.00 67.75 822 THR A N 1
ATOM 6539 C CA . THR A 1 822 ? -22.327 -11.148 2.890 1.00 67.75 822 THR A CA 1
ATOM 6540 C C . THR A 1 822 ? -22.055 -12.477 2.177 1.00 67.75 822 THR A C 1
ATOM 6542 O O . THR A 1 822 ? -21.234 -13.277 2.630 1.00 67.75 822 THR A O 1
ATOM 6545 N N . ILE A 1 823 ? -22.698 -12.694 1.028 1.00 70.62 823 ILE A N 1
ATOM 6546 C CA . ILE A 1 823 ? -22.570 -13.915 0.221 1.00 70.62 823 ILE A CA 1
ATOM 6547 C C . ILE A 1 823 ? -21.192 -13.994 -0.437 1.00 70.62 823 ILE A C 1
ATOM 6549 O O . ILE A 1 823 ? -20.511 -15.014 -0.321 1.00 70.62 823 ILE A O 1
ATOM 6553 N N . ILE A 1 824 ? -20.732 -12.892 -1.034 1.00 67.94 824 ILE A N 1
ATOM 6554 C CA . ILE A 1 824 ? -19.376 -12.749 -1.589 1.00 67.94 824 ILE A CA 1
ATOM 6555 C C . ILE A 1 824 ? -18.313 -13.057 -0.527 1.00 67.94 824 ILE A C 1
ATOM 6557 O O . ILE A 1 824 ? -17.355 -13.801 -0.781 1.00 67.94 824 ILE A O 1
ATOM 6561 N N . ARG A 1 825 ? -18.503 -12.545 0.695 1.00 68.38 825 ARG A N 1
ATOM 6562 C CA . ARG A 1 825 ? -17.609 -12.808 1.826 1.00 68.38 825 ARG A CA 1
ATOM 6563 C C . ARG A 1 825 ? -17.575 -14.293 2.185 1.00 68.38 825 ARG A C 1
ATOM 6565 O O . ARG A 1 825 ? -16.485 -14.842 2.352 1.00 68.38 825 ARG A O 1
ATOM 6572 N N . ARG A 1 826 ? -18.727 -14.969 2.241 1.00 79.62 826 ARG A N 1
ATOM 6573 C CA . ARG A 1 826 ? -18.799 -16.414 2.517 1.00 79.62 826 ARG A CA 1
ATOM 6574 C C . ARG A 1 826 ? -18.202 -17.279 1.416 1.00 79.62 826 ARG A C 1
ATOM 6576 O O . ARG A 1 826 ? -17.495 -18.227 1.736 1.00 79.62 826 ARG A O 1
ATOM 6583 N N . ILE A 1 827 ? -18.404 -16.947 0.140 1.00 77.25 827 ILE A N 1
ATOM 6584 C CA . ILE A 1 827 ? -17.741 -17.644 -0.979 1.00 77.25 827 ILE A CA 1
ATOM 6585 C C . ILE A 1 827 ? -16.223 -17.510 -0.841 1.00 77.25 827 ILE A C 1
ATOM 6587 O O . ILE A 1 827 ? -15.493 -18.495 -0.944 1.00 77.25 827 ILE A O 1
ATOM 6591 N N . SER A 1 828 ? -15.740 -16.313 -0.510 1.00 70.44 828 SER A N 1
ATOM 6592 C CA . SER A 1 828 ? -14.313 -16.064 -0.280 1.00 70.44 828 SER A CA 1
ATOM 6593 C C . SER A 1 828 ? -13.773 -16.853 0.920 1.00 70.44 828 SER A C 1
ATOM 6595 O O . SER A 1 828 ? -12.684 -17.426 0.857 1.00 70.44 828 SER A O 1
ATOM 6597 N N . GLN A 1 829 ? -14.532 -16.929 2.017 1.00 73.62 829 GLN A N 1
ATOM 6598 C CA . GLN A 1 829 ? -14.194 -17.745 3.187 1.00 73.62 829 GLN A CA 1
ATOM 6599 C C . GLN A 1 829 ? -14.169 -19.240 2.848 1.00 73.62 829 GLN A C 1
ATOM 6601 O O . GLN A 1 829 ? -13.197 -19.915 3.185 1.00 73.62 829 GLN A O 1
ATOM 6606 N N . ALA A 1 830 ? -15.181 -19.739 2.137 1.00 80.06 830 ALA A N 1
ATOM 6607 C CA . ALA A 1 830 ? -15.291 -21.131 1.721 1.00 80.06 830 ALA A CA 1
ATOM 6608 C C . ALA A 1 830 ? -14.155 -21.536 0.780 1.00 80.06 830 ALA A C 1
ATOM 6610 O O . ALA A 1 830 ? -13.549 -22.588 0.967 1.00 80.06 830 ALA A O 1
ATOM 6611 N N . ARG A 1 831 ? -13.779 -20.660 -0.161 1.00 81.56 831 ARG A N 1
ATOM 6612 C CA . ARG A 1 831 ? -12.597 -20.843 -1.010 1.00 81.56 831 ARG A CA 1
ATOM 6613 C C . ARG A 1 831 ? -11.346 -21.005 -0.162 1.00 81.56 831 ARG A C 1
ATOM 6615 O O . ARG A 1 831 ? -10.604 -21.962 -0.340 1.00 81.56 831 ARG A O 1
ATOM 6622 N N . ARG A 1 832 ? -11.121 -20.097 0.787 1.00 70.00 832 ARG A N 1
ATOM 6623 C CA . ARG A 1 832 ? -9.930 -20.113 1.649 1.00 70.00 832 ARG A CA 1
ATOM 6624 C C . ARG A 1 832 ? -9.880 -21.360 2.528 1.00 70.00 832 ARG A C 1
ATOM 6626 O O . ARG A 1 832 ? -8.836 -21.996 2.587 1.00 70.00 832 ARG A O 1
ATOM 6633 N N . ALA A 1 833 ? -10.995 -21.738 3.149 1.00 73.12 833 ALA A N 1
ATOM 6634 C CA . ALA A 1 833 ? -11.098 -22.974 3.920 1.00 73.12 833 ALA A CA 1
ATOM 6635 C C . ALA A 1 833 ? -10.873 -24.211 3.034 1.00 73.12 833 ALA A C 1
ATOM 6637 O O . ALA A 1 833 ? -10.120 -25.106 3.400 1.00 73.12 833 ALA A O 1
ATOM 6638 N N . GLY A 1 834 ? -11.453 -24.227 1.832 1.00 78.62 834 GLY A N 1
ATOM 6639 C CA . GLY A 1 834 ? -11.281 -25.302 0.862 1.00 78.62 834 GLY A CA 1
ATOM 6640 C C . GLY A 1 834 ? -9.839 -25.461 0.375 1.00 78.62 834 GLY A C 1
ATOM 6641 O O . GLY A 1 834 ? -9.389 -26.592 0.217 1.00 78.62 834 GLY A O 1
ATOM 6642 N N . MET A 1 835 ? -9.100 -24.361 0.178 1.00 78.31 835 MET A N 1
ATOM 6643 C CA . MET A 1 835 ? -7.689 -24.411 -0.235 1.00 78.31 835 MET A CA 1
ATOM 6644 C C . MET A 1 835 ? -6.792 -25.032 0.841 1.00 78.31 835 MET A C 1
ATOM 6646 O O . MET A 1 835 ? -5.808 -25.676 0.494 1.00 78.31 835 MET A O 1
ATOM 6650 N N . MET A 1 836 ? -7.155 -24.892 2.123 1.00 71.38 836 MET A N 1
ATOM 6651 C CA . MET A 1 836 ? -6.466 -25.557 3.241 1.00 71.38 836 MET A CA 1
ATOM 6652 C C . MET A 1 836 ? -6.784 -27.056 3.331 1.00 71.38 836 MET A C 1
ATOM 6654 O O . MET A 1 836 ? -6.052 -27.806 3.971 1.00 71.38 836 MET A O 1
ATOM 6658 N N . ILE A 1 837 ? -7.894 -27.490 2.727 1.00 80.38 837 ILE A N 1
ATOM 6659 C CA . ILE A 1 837 ? -8.297 -28.895 2.669 1.00 80.38 837 ILE A CA 1
ATOM 6660 C C . ILE A 1 837 ? -7.581 -29.592 1.506 1.00 80.38 837 ILE A C 1
ATOM 6662 O O . ILE A 1 837 ? -6.840 -30.546 1.729 1.00 80.38 837 ILE A O 1
ATOM 6666 N N . SER A 1 838 ? -7.799 -29.108 0.280 1.00 77.25 838 SER A N 1
ATOM 6667 C CA . SER A 1 838 ? -7.105 -29.563 -0.928 1.00 77.25 838 SER A CA 1
ATOM 6668 C C . SER A 1 838 ? -7.199 -28.491 -2.028 1.00 77.25 838 SER A C 1
ATOM 6670 O O . SER A 1 838 ? -8.302 -28.022 -2.341 1.00 77.25 838 SER A O 1
ATOM 6672 N N . PRO A 1 839 ? -6.077 -28.092 -2.657 1.00 75.44 839 PRO A N 1
ATOM 6673 C CA . PRO A 1 839 ? -6.007 -26.959 -3.577 1.00 75.44 839 PRO A CA 1
ATOM 6674 C C . PRO A 1 839 ? -6.460 -27.307 -5.008 1.00 75.44 839 PRO A C 1
ATOM 6676 O O . PRO A 1 839 ? -5.806 -26.957 -5.998 1.00 75.44 839 PRO A O 1
ATOM 6679 N N . HIS A 1 840 ? -7.589 -28.007 -5.150 1.00 78.88 840 HIS A N 1
ATOM 6680 C CA . HIS A 1 840 ? -8.146 -28.340 -6.459 1.00 78.88 840 HIS A CA 1
ATOM 6681 C C . HIS A 1 840 ? -8.465 -27.077 -7.263 1.00 78.88 840 HIS A C 1
ATOM 6683 O O . HIS A 1 840 ? -8.843 -26.033 -6.728 1.00 78.88 840 HIS A O 1
ATOM 6689 N N . THR A 1 841 ? -8.372 -27.178 -8.590 1.00 75.06 841 THR A N 1
ATOM 6690 C CA . THR A 1 841 ? -8.624 -26.034 -9.473 1.00 75.06 841 THR A CA 1
ATOM 6691 C C . THR A 1 841 ? -10.039 -25.463 -9.306 1.00 75.06 841 THR A C 1
ATOM 6693 O O . THR A 1 841 ? -10.218 -24.252 -9.393 1.00 75.06 841 THR A O 1
ATOM 6696 N N . CYS A 1 842 ? -11.030 -26.307 -9.003 1.00 77.69 842 CYS A N 1
ATOM 6697 C CA . CYS A 1 842 ? -12.392 -25.858 -8.712 1.00 77.69 842 CYS A CA 1
ATOM 6698 C C . CYS A 1 842 ? -12.490 -24.988 -7.448 1.00 77.69 842 CYS A C 1
ATOM 6700 O O . CYS A 1 842 ? -13.316 -24.079 -7.413 1.00 77.69 842 CYS A O 1
ATOM 6702 N N . ILE A 1 843 ? -11.637 -25.223 -6.446 1.00 84.19 843 ILE A N 1
ATOM 6703 C CA . ILE A 1 843 ? -11.555 -24.401 -5.236 1.00 84.19 843 ILE A CA 1
ATOM 6704 C C . ILE A 1 843 ? -10.804 -23.109 -5.529 1.00 84.19 843 ILE A C 1
ATOM 6706 O O . ILE A 1 843 ? -11.304 -22.024 -5.232 1.00 84.19 843 ILE A O 1
ATOM 6710 N N . ARG A 1 844 ? -9.645 -23.220 -6.191 1.00 76.25 844 ARG A N 1
ATOM 6711 C CA . ARG A 1 844 ? -8.794 -22.076 -6.539 1.00 76.25 844 ARG A CA 1
ATOM 6712 C C . ARG A 1 844 ? -9.537 -21.020 -7.349 1.00 76.25 844 ARG A C 1
ATOM 6714 O O . ARG A 1 844 ? -9.324 -19.838 -7.134 1.00 76.25 844 ARG A O 1
ATOM 6721 N N . GLU A 1 845 ? -10.392 -21.441 -8.269 1.00 72.50 845 GLU A N 1
ATOM 6722 C CA . GLU A 1 845 ? -11.134 -20.531 -9.143 1.00 72.50 845 GLU A CA 1
ATOM 6723 C C . GLU A 1 845 ? -12.544 -20.225 -8.617 1.00 72.50 845 GLU A C 1
ATOM 6725 O O . GLU A 1 845 ? -13.313 -19.550 -9.280 1.00 72.50 845 GLU A O 1
ATOM 6730 N N . SER A 1 846 ? -12.915 -20.674 -7.415 1.00 81.50 846 SER A N 1
ATOM 6731 C CA . SER A 1 846 ? -14.266 -20.492 -6.848 1.00 81.50 846 SER A CA 1
ATOM 6732 C C . SER A 1 846 ? -15.399 -21.149 -7.654 1.00 81.50 846 SER A C 1
ATOM 6734 O O . SER A 1 846 ? -16.566 -20.832 -7.453 1.00 81.50 846 SER A O 1
ATOM 6736 N N . ILE A 1 847 ? -15.080 -22.097 -8.542 1.00 81.44 847 ILE A N 1
ATOM 6737 C CA . ILE A 1 847 ? -16.059 -22.842 -9.356 1.00 81.44 847 ILE A CA 1
ATOM 6738 C C . ILE A 1 847 ? -17.021 -23.645 -8.473 1.00 81.44 847 ILE A C 1
ATOM 6740 O O . ILE A 1 847 ? -18.150 -23.893 -8.875 1.00 81.44 847 ILE A O 1
ATOM 6744 N N . PHE A 1 848 ? -16.611 -24.031 -7.260 1.00 87.88 848 PHE A N 1
ATOM 6745 C CA . PHE A 1 848 ? -17.498 -24.711 -6.307 1.00 87.88 848 PHE A CA 1
ATOM 6746 C C . PHE A 1 848 ? -18.765 -23.909 -5.971 1.00 87.88 848 PHE A C 1
ATOM 6748 O O . PHE A 1 848 ? -19.719 -24.506 -5.496 1.00 87.88 848 PHE A O 1
ATOM 6755 N N . ALA A 1 849 ? -18.781 -22.590 -6.175 1.00 86.62 849 ALA A N 1
ATOM 6756 C CA . ALA A 1 849 ? -19.938 -21.738 -5.914 1.00 86.62 849 ALA A CA 1
ATOM 6757 C C . ALA A 1 849 ? -20.958 -21.748 -7.077 1.00 86.62 849 ALA A C 1
ATOM 675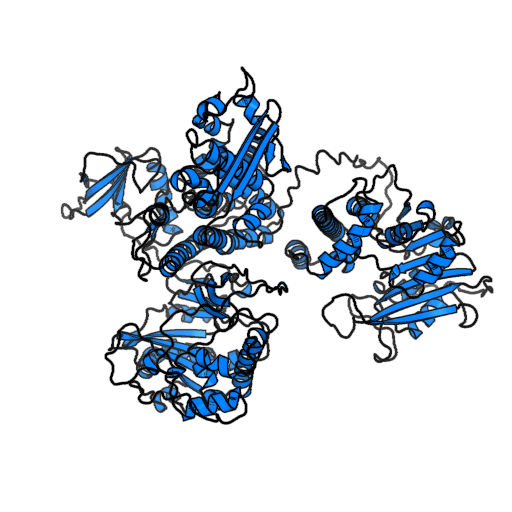9 O O . ALA A 1 849 ? -22.105 -21.355 -6.906 1.00 86.62 849 ALA A O 1
ATOM 6760 N N . GLU A 1 850 ? -20.573 -22.235 -8.258 1.00 85.94 850 GLU A N 1
ATOM 6761 C CA . GLU A 1 850 ? -21.451 -22.318 -9.427 1.00 85.94 850 GLU A CA 1
ATOM 6762 C C . GLU A 1 850 ? -22.180 -23.672 -9.454 1.00 85.94 850 GLU A C 1
ATOM 6764 O O . GLU A 1 850 ? -21.510 -24.710 -9.561 1.00 85.94 850 GLU A O 1
ATOM 6769 N N . PRO A 1 851 ? -23.524 -23.709 -9.377 1.00 87.62 851 PRO A N 1
ATOM 6770 C CA . PRO A 1 851 ? -24.264 -24.917 -9.709 1.00 87.62 851 PRO A CA 1
ATOM 6771 C C . PRO A 1 851 ? -24.091 -25.199 -11.202 1.00 87.62 851 PRO A C 1
ATOM 6773 O O . PRO A 1 851 ? -24.170 -24.302 -12.035 1.00 87.62 851 PRO A O 1
ATOM 6776 N N . ARG A 1 852 ? -23.776 -26.447 -11.539 1.00 86.25 852 ARG A N 1
ATOM 6777 C CA . ARG A 1 852 ? -23.473 -26.868 -12.917 1.00 86.25 852 ARG A CA 1
ATOM 6778 C C . ARG A 1 852 ? -24.259 -28.097 -13.339 1.00 86.25 852 ARG A C 1
ATOM 6780 O O . ARG A 1 852 ? -24.209 -28.483 -14.509 1.00 86.25 852 ARG A O 1
ATOM 6787 N N . ILE A 1 853 ? -24.949 -28.726 -12.396 1.00 90.81 853 ILE A N 1
ATOM 6788 C CA . ILE A 1 853 ? -25.794 -29.892 -12.618 1.00 90.81 853 ILE A CA 1
ATOM 6789 C C . ILE A 1 853 ? -26.924 -29.621 -13.626 1.00 90.81 853 ILE A C 1
ATOM 6791 O O . ILE A 1 853 ? -27.281 -30.508 -14.400 1.00 90.81 853 ILE A O 1
ATOM 6795 N N . ASP A 1 854 ? -27.418 -28.384 -13.692 1.00 89.06 854 ASP A N 1
ATOM 6796 C CA . ASP A 1 854 ? -28.496 -27.940 -14.578 1.00 89.06 854 ASP A CA 1
ATOM 6797 C C . ASP A 1 854 ? -28.046 -27.577 -16.001 1.00 89.06 854 ASP A C 1
ATOM 6799 O O . ASP A 1 854 ? -28.875 -27.482 -16.905 1.00 89.06 854 ASP A O 1
ATOM 6803 N N . HIS A 1 855 ? -26.736 -27.482 -16.248 1.00 87.50 855 HIS A N 1
ATOM 6804 C CA . HIS A 1 855 ? -26.166 -27.324 -17.594 1.00 87.50 855 HIS A CA 1
ATOM 6805 C C . HIS A 1 855 ? -26.078 -28.649 -18.377 1.00 87.50 855 HIS A C 1
ATOM 6807 O O . HIS A 1 855 ? -25.618 -28.675 -19.523 1.00 87.50 855 HIS A O 1
ATOM 6813 N N . HIS A 1 856 ? -26.448 -29.776 -17.767 1.00 92.31 856 HIS A N 1
ATOM 6814 C CA . HIS A 1 856 ? -26.357 -31.095 -18.386 1.00 92.31 856 HIS A CA 1
ATOM 6815 C C . HIS A 1 856 ? -27.596 -31.413 -19.238 1.00 92.31 856 HIS A C 1
ATOM 6817 O O . HIS A 1 856 ? -28.724 -31.247 -18.776 1.00 92.31 856 HIS A O 1
ATOM 6823 N N . PHE A 1 857 ? -27.415 -31.968 -20.445 1.00 93.19 857 PHE A N 1
ATOM 6824 C CA . PHE A 1 857 ? -28.533 -32.271 -21.362 1.00 93.19 857 PHE A CA 1
ATOM 6825 C C . PHE A 1 857 ? -29.618 -33.177 -20.757 1.00 93.19 857 PHE A C 1
ATOM 6827 O O . PHE A 1 857 ? -30.797 -33.042 -21.075 1.00 93.19 857 PHE A O 1
ATOM 6834 N N . ALA A 1 858 ? -29.230 -34.097 -19.871 1.00 91.06 858 ALA A N 1
ATOM 6835 C CA . ALA A 1 858 ? -30.159 -35.009 -19.207 1.00 91.06 858 ALA A CA 1
ATOM 6836 C C . ALA A 1 858 ? -30.902 -34.389 -18.005 1.00 91.06 858 ALA A C 1
ATOM 6838 O O . ALA A 1 858 ? -31.856 -34.998 -17.523 1.00 91.06 858 ALA A O 1
ATOM 6839 N N . TYR A 1 859 ? -30.502 -33.206 -17.514 1.00 94.00 859 TYR A N 1
ATOM 6840 C CA . TYR A 1 859 ? -30.994 -32.657 -16.244 1.00 94.00 859 TYR A CA 1
ATOM 6841 C C . TYR A 1 859 ? -32.512 -32.477 -16.216 1.00 94.00 859 TYR A C 1
ATOM 6843 O O . TYR A 1 859 ? -33.176 -32.983 -15.316 1.00 94.00 859 TYR A O 1
ATOM 6851 N N . SER A 1 860 ? -33.076 -31.814 -17.229 1.00 89.44 860 SER A N 1
ATOM 6852 C CA . SER A 1 860 ? -34.514 -31.521 -17.303 1.00 89.44 860 SER A CA 1
ATOM 6853 C C . SER A 1 860 ? -35.371 -32.788 -17.331 1.00 89.44 860 SER A C 1
ATOM 6855 O O . SER A 1 860 ? -36.408 -32.854 -16.672 1.00 89.44 860 SER A O 1
ATOM 6857 N N . SER A 1 861 ? -34.914 -33.816 -18.050 1.00 87.62 861 SER A N 1
ATOM 6858 C CA . SER A 1 861 ? -35.595 -35.111 -18.123 1.00 87.62 861 SER A CA 1
ATOM 6859 C C . SER A 1 861 ? -35.505 -35.860 -16.795 1.00 87.62 861 SER A C 1
ATOM 6861 O O . SER A 1 861 ? -36.512 -36.378 -16.321 1.00 87.62 861 SER A O 1
ATOM 6863 N N . ILE A 1 862 ? -34.326 -35.871 -16.165 1.00 86.69 862 ILE A N 1
ATOM 6864 C CA . ILE A 1 862 ? -34.085 -36.530 -14.875 1.00 86.69 862 ILE A CA 1
ATOM 6865 C C . ILE A 1 862 ? -34.897 -35.869 -13.758 1.00 86.69 862 ILE A C 1
ATOM 6867 O O . ILE A 1 862 ? -35.564 -36.564 -12.992 1.00 86.69 862 ILE A O 1
ATOM 6871 N N . LEU A 1 863 ? -34.875 -34.537 -13.687 1.00 89.44 863 LEU A N 1
ATOM 6872 C CA . LEU A 1 863 ? -35.655 -33.775 -12.720 1.00 89.44 863 LEU A CA 1
ATOM 6873 C C . LEU A 1 863 ? -37.155 -33.989 -12.951 1.00 89.44 863 LEU A C 1
ATOM 6875 O O . LEU A 1 863 ? -37.876 -34.271 -12.001 1.00 89.44 863 LEU A O 1
ATOM 6879 N N . GLY A 1 864 ? -37.624 -33.950 -14.203 1.00 87.38 864 GLY A N 1
ATOM 6880 C CA . GLY A 1 864 ? -39.020 -34.245 -14.538 1.00 87.38 864 GLY A CA 1
ATOM 6881 C C . GLY A 1 864 ? -39.457 -35.649 -14.105 1.00 87.38 864 GLY A C 1
ATOM 6882 O O . GLY A 1 864 ? -40.525 -35.806 -13.516 1.00 87.38 864 GLY A O 1
ATOM 6883 N N . GLU A 1 865 ? -38.615 -36.663 -14.328 1.00 84.25 865 GLU A N 1
ATOM 6884 C CA . GLU A 1 865 ? -38.872 -38.046 -13.902 1.00 84.25 865 GLU A CA 1
ATOM 6885 C C . GLU A 1 865 ? -38.880 -38.186 -12.369 1.00 84.25 865 GLU A C 1
ATOM 6887 O O . GLU A 1 865 ? -39.616 -39.006 -11.827 1.00 84.25 865 GLU A O 1
ATOM 6892 N N . ALA A 1 866 ? -38.060 -37.405 -11.662 1.00 84.12 866 ALA A N 1
ATOM 6893 C CA . ALA A 1 866 ? -38.003 -37.399 -10.203 1.00 84.12 866 ALA A CA 1
ATOM 6894 C C . ALA A 1 866 ? -39.156 -36.635 -9.546 1.00 84.12 866 ALA A C 1
ATOM 6896 O O . ALA A 1 866 ? -39.649 -37.048 -8.504 1.00 84.12 866 ALA A O 1
ATOM 6897 N N . LEU A 1 867 ? -39.629 -35.552 -10.161 1.00 85.19 867 LEU A N 1
ATOM 6898 C CA . LEU A 1 867 ? -40.789 -34.808 -9.669 1.00 85.19 867 LEU A CA 1
ATOM 6899 C C . LEU A 1 867 ? -42.094 -35.606 -9.827 1.00 85.19 867 LEU A C 1
ATOM 6901 O O . LEU A 1 867 ? -43.022 -35.426 -9.041 1.00 85.19 867 LEU A O 1
ATOM 6905 N N . GLN A 1 868 ? -42.169 -36.501 -10.818 1.00 87.56 868 GLN A N 1
ATOM 6906 C CA . GLN A 1 868 ? -43.301 -37.421 -10.997 1.00 87.56 868 GLN A CA 1
ATOM 6907 C C . GLN A 1 868 ? -43.284 -38.597 -10.011 1.00 87.56 868 GLN A C 1
ATOM 6909 O O . GLN A 1 868 ? -44.341 -39.144 -9.697 1.00 87.56 868 GLN A O 1
ATOM 6914 N N . ASP A 1 869 ? -42.104 -38.974 -9.517 1.00 87.25 869 ASP A N 1
ATOM 6915 C CA . ASP A 1 869 ? -41.916 -40.045 -8.543 1.00 87.25 869 ASP A CA 1
ATOM 6916 C C . ASP A 1 869 ? -41.026 -39.568 -7.380 1.00 87.25 869 ASP A C 1
ATOM 6918 O O . ASP A 1 869 ? -39.802 -39.751 -7.396 1.00 87.25 869 ASP A O 1
ATOM 6922 N N . PRO A 1 870 ? -41.630 -38.989 -6.327 1.00 80.38 870 PRO A N 1
ATOM 6923 C CA . PRO A 1 870 ? -40.895 -38.460 -5.186 1.00 80.38 870 PRO A CA 1
ATOM 6924 C C . PRO A 1 870 ? -40.245 -39.554 -4.328 1.00 80.38 870 PRO A C 1
ATOM 6926 O O . PRO A 1 870 ? -39.610 -39.222 -3.333 1.00 80.38 870 PRO A O 1
ATOM 6929 N N . SER A 1 871 ? -40.386 -40.845 -4.661 1.00 86.69 871 SER A N 1
ATOM 6930 C CA . SER A 1 871 ? -39.668 -41.934 -3.985 1.00 86.69 871 SER A CA 1
ATOM 6931 C C . SER A 1 871 ? -38.240 -42.130 -4.504 1.00 86.69 871 SER A C 1
ATOM 6933 O O . SER A 1 871 ? -37.447 -42.854 -3.892 1.00 86.69 871 SER A O 1
ATOM 6935 N N . LYS A 1 872 ? -37.881 -41.471 -5.613 1.00 92.44 872 LYS A N 1
ATOM 6936 C CA . LYS A 1 872 ? -36.556 -41.608 -6.209 1.00 92.44 872 LYS A CA 1
ATOM 6937 C C . LYS A 1 872 ? -35.460 -41.083 -5.300 1.00 92.44 872 LYS A C 1
ATOM 6939 O O . LYS A 1 872 ? -35.540 -39.993 -4.742 1.00 92.44 872 LYS A O 1
ATOM 6944 N N . LEU A 1 873 ? -34.394 -41.873 -5.227 1.00 95.94 873 LEU A N 1
ATOM 6945 C CA . LEU A 1 873 ? -33.182 -41.578 -4.472 1.00 95.94 873 LEU A CA 1
ATOM 6946 C C . LEU A 1 873 ? -32.059 -41.174 -5.421 1.00 95.94 873 LEU A C 1
ATOM 6948 O O . LEU A 1 873 ? -31.826 -41.865 -6.421 1.00 95.94 873 LEU A O 1
ATOM 6952 N N . LEU A 1 874 ? -31.353 -40.102 -5.067 1.00 96.81 874 LEU A N 1
ATOM 6953 C CA . LEU A 1 874 ? -30.206 -39.585 -5.803 1.00 96.81 874 LEU A CA 1
ATOM 6954 C C . LEU A 1 874 ? -28.949 -39.601 -4.930 1.00 96.81 874 LEU A C 1
ATOM 6956 O O . LEU A 1 874 ? -29.009 -39.299 -3.738 1.00 96.81 874 LEU A O 1
ATOM 6960 N N . VAL A 1 875 ? -27.809 -39.932 -5.529 1.00 97.88 875 VAL A N 1
ATOM 6961 C CA . VAL A 1 875 ? -26.493 -39.732 -4.914 1.00 97.88 875 VAL A CA 1
ATOM 6962 C C . VAL A 1 875 ? -25.615 -38.876 -5.817 1.00 97.88 875 VAL A C 1
ATOM 6964 O O . VAL A 1 875 ? -25.544 -39.124 -7.020 1.00 97.88 875 VAL A O 1
ATOM 6967 N N . ASP A 1 876 ? -24.966 -37.874 -5.233 1.00 97.81 876 ASP A N 1
ATOM 6968 C CA . ASP A 1 876 ? -23.953 -37.047 -5.886 1.00 97.81 876 ASP A CA 1
ATOM 6969 C C . ASP A 1 876 ? -22.569 -37.430 -5.358 1.00 97.81 876 ASP A C 1
ATOM 6971 O O . ASP A 1 876 ? -22.319 -37.390 -4.152 1.00 97.81 876 ASP A O 1
ATOM 6975 N N . VAL A 1 877 ? -21.690 -37.861 -6.258 1.00 97.50 877 VAL A N 1
ATOM 6976 C CA . VAL A 1 877 ? -20.409 -38.488 -5.938 1.00 97.50 877 VAL A CA 1
ATOM 6977 C C . VAL A 1 877 ? -19.248 -37.564 -6.294 1.00 97.50 877 VAL A C 1
ATOM 6979 O O . VAL A 1 877 ? -19.028 -37.242 -7.466 1.00 97.50 877 VAL A O 1
ATOM 6982 N N . GLY A 1 878 ? -18.466 -37.220 -5.271 1.00 94.56 878 GLY A N 1
ATOM 6983 C CA . GLY A 1 878 ? -17.516 -36.109 -5.261 1.00 94.56 878 GLY A CA 1
ATOM 6984 C C . GLY A 1 878 ? -18.240 -34.772 -5.133 1.00 94.56 878 GLY A C 1
ATOM 6985 O O . GLY A 1 878 ? -18.002 -33.855 -5.919 1.00 94.56 878 GLY A O 1
ATOM 6986 N N . CYS A 1 879 ? -19.173 -34.691 -4.179 1.00 94.75 879 CYS A N 1
ATOM 6987 C CA . CYS A 1 879 ? -20.091 -33.563 -4.042 1.00 94.75 879 CYS A CA 1
ATOM 6988 C C . CYS A 1 879 ? -19.421 -32.271 -3.548 1.00 94.75 879 CYS A C 1
ATOM 6990 O O . CYS A 1 879 ? -20.052 -31.210 -3.564 1.00 94.75 879 CYS A O 1
ATOM 6992 N N . CYS A 1 880 ? -18.166 -32.328 -3.086 1.00 94.69 880 CYS A N 1
ATOM 6993 C CA . CYS A 1 880 ? -17.435 -31.194 -2.533 1.00 94.69 880 CYS A CA 1
ATOM 6994 C C . CYS A 1 880 ? -18.285 -30.461 -1.471 1.00 94.69 880 CYS A C 1
ATOM 6996 O O . CYS A 1 880 ? -18.785 -31.076 -0.529 1.00 94.69 880 CYS A O 1
ATOM 6998 N N . MET A 1 881 ? -18.493 -29.151 -1.625 1.00 94.38 881 MET A N 1
ATOM 6999 C CA . MET A 1 881 ? -19.294 -28.322 -0.716 1.00 94.38 881 MET A CA 1
ATOM 7000 C C . MET A 1 881 ? -20.817 -28.492 -0.892 1.00 94.38 881 MET A C 1
ATOM 7002 O O . MET A 1 881 ? -21.582 -27.863 -0.163 1.00 94.38 881 MET A O 1
ATOM 7006 N N . GLY A 1 882 ? -21.284 -29.341 -1.816 1.00 94.31 882 GLY A N 1
ATOM 7007 C CA . GLY A 1 882 ? -22.697 -29.706 -1.993 1.00 94.31 882 GLY A CA 1
ATOM 7008 C C . GLY A 1 882 ? -23.545 -28.696 -2.776 1.00 94.31 882 GLY A C 1
ATOM 7009 O O . GLY A 1 882 ? -24.747 -28.585 -2.538 1.00 94.31 882 GLY A O 1
ATOM 7010 N N . THR A 1 883 ? -22.940 -27.914 -3.666 1.00 94.00 883 THR A N 1
ATOM 7011 C CA . THR A 1 883 ? -23.618 -26.853 -4.435 1.00 94.00 883 THR A CA 1
ATOM 7012 C C . THR A 1 883 ? -24.654 -27.402 -5.420 1.00 94.00 883 THR A C 1
ATOM 7014 O O . THR A 1 883 ? -25.790 -26.931 -5.451 1.00 94.00 883 THR A O 1
ATOM 7017 N N . ASP A 1 884 ? -24.308 -28.459 -6.157 1.00 93.50 884 ASP A N 1
ATOM 7018 C CA . ASP A 1 884 ? -25.211 -29.119 -7.110 1.00 93.50 884 ASP A CA 1
ATOM 7019 C C . ASP A 1 884 ? -26.403 -29.799 -6.405 1.00 93.50 884 ASP A C 1
ATOM 7021 O O . ASP A 1 884 ? -27.542 -29.725 -6.869 1.00 93.50 884 ASP A O 1
ATOM 7025 N N . ILE A 1 885 ? -26.177 -30.371 -5.217 1.00 94.81 885 ILE A N 1
ATOM 7026 C CA . ILE A 1 885 ? -27.241 -30.914 -4.356 1.00 94.81 885 ILE A CA 1
ATOM 7027 C C . ILE A 1 885 ? -28.250 -29.824 -3.969 1.00 94.81 885 ILE A C 1
ATOM 7029 O O . ILE A 1 885 ? -29.460 -30.045 -4.008 1.00 94.81 885 ILE A O 1
ATOM 7033 N N . ARG A 1 886 ? -27.773 -28.625 -3.617 1.00 93.19 886 ARG A N 1
ATOM 7034 C CA . ARG A 1 886 ? -28.644 -27.496 -3.259 1.00 93.19 886 ARG A CA 1
ATOM 7035 C C . ARG A 1 886 ? -29.432 -26.976 -4.453 1.00 93.19 886 ARG A C 1
ATOM 7037 O O . ARG A 1 886 ? -30.584 -26.586 -4.279 1.00 93.19 886 ARG A O 1
ATOM 7044 N N . LYS A 1 887 ? -28.863 -27.037 -5.660 1.00 93.25 887 LYS A N 1
ATOM 7045 C CA . LYS A 1 887 ? -29.590 -26.723 -6.896 1.00 93.25 887 LYS A CA 1
ATOM 7046 C C . LYS A 1 887 ? -30.733 -27.698 -7.163 1.00 93.25 887 LYS A C 1
ATOM 7048 O O . LYS A 1 887 ? -31.841 -27.248 -7.434 1.00 93.25 887 LYS A O 1
ATOM 7053 N N . LEU A 1 888 ? -30.506 -29.002 -6.995 1.00 91.94 888 LEU A N 1
ATOM 7054 C CA . LEU A 1 888 ? -31.563 -30.017 -7.116 1.00 91.94 888 LEU A CA 1
ATOM 7055 C C . LEU A 1 888 ? -32.735 -29.747 -6.165 1.00 91.94 888 LEU A C 1
ATOM 7057 O O . LEU A 1 888 ? -33.896 -29.847 -6.553 1.00 91.94 888 LEU A O 1
ATOM 7061 N N . VAL A 1 889 ? -32.430 -29.389 -4.919 1.00 90.88 889 VAL A N 1
ATOM 7062 C CA . VAL A 1 889 ? -33.451 -29.082 -3.909 1.00 90.88 889 VAL A CA 1
ATOM 7063 C C . VAL A 1 889 ? -34.173 -27.771 -4.212 1.00 90.88 889 VAL A C 1
ATOM 7065 O O . VAL A 1 889 ? -35.391 -27.703 -4.042 1.00 90.88 889 VAL A O 1
ATOM 7068 N N . LEU A 1 890 ? -33.458 -26.743 -4.687 1.00 89.12 890 LEU A N 1
ATOM 7069 C CA . LEU A 1 890 ? -34.071 -25.495 -5.151 1.00 89.12 890 LEU A CA 1
ATOM 7070 C C . LEU A 1 890 ? -35.074 -25.761 -6.285 1.00 89.12 890 LEU A C 1
ATOM 7072 O O . LEU A 1 890 ? -36.156 -25.180 -6.291 1.00 89.12 890 LEU A O 1
ATOM 7076 N N . ASP A 1 891 ? -34.747 -26.690 -7.182 1.00 90.31 891 ASP A N 1
ATOM 7077 C CA . ASP A 1 891 ? -35.593 -27.071 -8.315 1.00 90.31 891 ASP A CA 1
ATOM 7078 C C . ASP A 1 891 ? -36.686 -28.107 -7.961 1.00 90.31 891 ASP A C 1
ATOM 7080 O O . ASP A 1 891 ? -37.425 -28.560 -8.836 1.00 90.31 891 ASP A O 1
ATOM 7084 N N . GLY A 1 892 ? -36.828 -28.468 -6.679 1.00 88.56 892 GLY A N 1
ATOM 7085 C CA . GLY A 1 892 ? -37.954 -29.250 -6.158 1.00 88.56 892 GLY A CA 1
ATOM 7086 C C . GLY A 1 892 ? -37.662 -30.711 -5.803 1.00 88.56 892 GLY A C 1
ATOM 7087 O O . GLY A 1 892 ? -38.587 -31.421 -5.403 1.00 88.56 892 GLY A O 1
ATOM 7088 N N . PHE A 1 893 ? -36.416 -31.184 -5.900 1.00 90.62 893 PHE A N 1
ATOM 7089 C CA . PHE A 1 893 ? -36.063 -32.541 -5.467 1.00 90.62 893 PHE A CA 1
ATOM 7090 C C . PHE A 1 893 ? -36.101 -32.655 -3.924 1.00 90.62 893 PHE A C 1
ATOM 7092 O O . PHE A 1 893 ? -35.553 -31.785 -3.242 1.00 90.62 893 PHE A O 1
ATOM 7099 N N . PRO A 1 894 ? -36.699 -33.709 -3.329 1.00 89.56 894 PRO A N 1
ATOM 7100 C CA . PRO A 1 894 ? -36.775 -33.836 -1.871 1.00 89.56 894 PRO A CA 1
ATOM 7101 C C . PRO A 1 894 ? -35.380 -33.957 -1.218 1.00 89.56 894 PRO A C 1
ATOM 7103 O O . PRO A 1 894 ? -34.660 -34.912 -1.524 1.00 89.56 894 PRO A O 1
ATOM 7106 N N . PRO A 1 895 ? -34.977 -33.052 -0.302 1.00 90.44 895 PRO A N 1
ATOM 7107 C CA . PRO A 1 895 ? -33.631 -33.051 0.283 1.00 90.44 895 PRO A CA 1
ATOM 7108 C C . PRO A 1 895 ? -33.306 -34.337 1.055 1.00 90.44 895 PRO A C 1
ATOM 7110 O O . PRO A 1 895 ? -32.175 -34.814 1.010 1.00 90.44 895 PRO A O 1
ATOM 7113 N N . GLU A 1 896 ? -34.299 -34.952 1.703 1.00 91.12 896 GLU A N 1
ATOM 7114 C CA . GLU A 1 896 ? -34.154 -36.237 2.395 1.00 91.12 896 GLU A CA 1
ATOM 7115 C C . GLU A 1 896 ? -33.797 -37.401 1.458 1.00 91.12 896 GLU A C 1
ATOM 7117 O O . GLU A 1 896 ? -33.251 -38.405 1.914 1.00 91.12 896 GLU A O 1
ATOM 7122 N N . ASN A 1 897 ? -34.046 -37.275 0.155 1.00 94.19 897 ASN A N 1
ATOM 7123 C CA . ASN A 1 897 ? -33.794 -38.324 -0.830 1.00 94.19 897 ASN A CA 1
ATOM 7124 C C . ASN A 1 897 ? -32.452 -38.177 -1.554 1.00 94.19 897 ASN A C 1
ATOM 7126 O O . ASN A 1 897 ? -32.143 -38.992 -2.427 1.00 94.19 897 ASN A O 1
ATOM 7130 N N . ILE A 1 898 ? -31.648 -37.181 -1.178 1.00 95.56 898 ILE A N 1
ATOM 7131 C CA . ILE A 1 898 ? -30.323 -36.943 -1.746 1.00 95.56 898 ILE A CA 1
ATOM 7132 C C . ILE A 1 898 ? -29.246 -37.356 -0.737 1.00 95.56 898 ILE A C 1
ATOM 7134 O O . ILE A 1 898 ? -29.357 -37.089 0.463 1.00 95.56 898 ILE A O 1
ATOM 7138 N N . LEU A 1 899 ? -28.198 -38.016 -1.227 1.00 97.69 899 LEU A N 1
ATOM 7139 C CA . LEU A 1 899 ? -26.967 -38.278 -0.485 1.00 97.69 899 LEU A CA 1
ATOM 7140 C C . LEU A 1 899 ? -25.780 -37.644 -1.217 1.00 97.69 899 LEU A C 1
ATOM 7142 O O . LEU A 1 899 ? -25.571 -37.913 -2.394 1.00 97.69 899 LEU A O 1
ATOM 7146 N N . GLY A 1 900 ? -24.986 -36.836 -0.521 1.00 97.88 900 GLY A N 1
ATOM 7147 C CA . GLY A 1 900 ? -23.676 -36.396 -1.001 1.00 97.88 900 GLY A CA 1
ATOM 7148 C C . GLY A 1 900 ? -22.572 -37.328 -0.512 1.00 97.88 900 GLY A C 1
ATOM 7149 O O . GLY A 1 900 ? -22.490 -37.600 0.688 1.00 97.88 900 GLY A O 1
ATOM 7150 N N . LEU A 1 901 ? -21.729 -37.810 -1.422 1.00 97.81 901 LEU A N 1
ATOM 7151 C CA . LEU A 1 901 ? -20.520 -38.565 -1.109 1.00 97.81 901 LEU A CA 1
ATOM 7152 C C . LEU A 1 901 ? -19.289 -37.759 -1.502 1.00 97.81 901 LEU A C 1
ATOM 7154 O O . LEU A 1 901 ? -19.206 -37.260 -2.621 1.00 97.81 901 LEU A O 1
ATOM 7158 N N . ASP A 1 902 ? -18.309 -37.681 -0.613 1.00 96.25 902 ASP A N 1
ATOM 7159 C CA . ASP A 1 902 ? -16.987 -37.135 -0.919 1.00 96.25 902 ASP A CA 1
ATOM 7160 C C . ASP A 1 902 ? -15.930 -37.857 -0.079 1.00 96.25 902 ASP A C 1
ATOM 7162 O O . ASP A 1 902 ? -16.235 -38.352 1.008 1.00 96.25 902 ASP A O 1
ATOM 7166 N N . ILE A 1 903 ? -14.692 -37.923 -0.563 1.00 94.56 903 ILE A N 1
ATOM 7167 C CA . ILE A 1 903 ? -13.590 -38.505 0.210 1.00 94.56 903 ILE A CA 1
ATOM 7168 C C . ILE A 1 903 ? -13.245 -37.634 1.422 1.00 94.56 903 ILE A C 1
ATOM 7170 O O . ILE A 1 903 ? -12.723 -38.131 2.420 1.00 94.56 903 ILE A O 1
ATOM 7174 N N . GLU A 1 904 ? -13.566 -36.342 1.364 1.00 92.50 904 GLU A N 1
ATOM 7175 C CA . GLU A 1 904 ? -13.137 -35.356 2.339 1.00 92.50 904 GLU A CA 1
ATOM 7176 C C . GLU A 1 904 ? -14.314 -34.723 3.089 1.00 92.50 904 GLU A C 1
ATOM 7178 O O . GLU A 1 904 ? -15.000 -33.816 2.610 1.00 92.50 904 GLU A O 1
ATOM 7183 N N . SER A 1 905 ? -14.523 -35.175 4.327 1.00 92.00 905 SER A N 1
ATOM 7184 C CA . SER A 1 905 ? -15.667 -34.758 5.139 1.00 92.00 905 SER A CA 1
ATOM 7185 C C . SER A 1 905 ? -15.642 -33.283 5.540 1.00 92.00 905 SER A C 1
ATOM 7187 O O . SER A 1 905 ? -16.699 -32.711 5.812 1.00 92.00 905 SER A O 1
ATOM 7189 N N . ARG A 1 906 ? -14.466 -32.639 5.572 1.00 92.50 906 ARG A N 1
ATOM 7190 C CA . ARG A 1 906 ? -14.344 -31.214 5.923 1.00 92.50 906 ARG A CA 1
ATOM 7191 C C . ARG A 1 906 ? -15.060 -30.313 4.916 1.00 92.50 906 ARG A C 1
ATOM 7193 O O . ARG A 1 906 ? -15.550 -29.253 5.304 1.00 92.50 906 ARG A O 1
ATOM 7200 N N . TYR A 1 907 ? -15.205 -30.728 3.653 1.00 92.56 907 TYR A N 1
ATOM 7201 C CA . TYR A 1 907 ? -15.971 -29.954 2.671 1.00 92.56 907 TYR A CA 1
ATOM 7202 C C . TYR A 1 907 ? -17.455 -29.829 3.029 1.00 92.56 907 TYR A C 1
ATOM 7204 O O . TYR A 1 907 ? -18.074 -28.824 2.681 1.00 92.56 907 TYR A O 1
ATOM 7212 N N . PHE A 1 908 ? -18.017 -30.780 3.782 1.00 93.31 908 PHE A N 1
ATOM 7213 C CA . PHE A 1 908 ? -19.412 -30.715 4.224 1.00 93.31 908 PHE A CA 1
ATOM 7214 C C . PHE A 1 908 ? -19.635 -29.563 5.209 1.00 93.31 908 PHE A C 1
ATOM 7216 O O . PHE A 1 908 ? -20.645 -28.867 5.131 1.00 93.31 908 PHE A O 1
ATOM 7223 N N . ASP A 1 909 ? -18.681 -29.335 6.118 1.00 88.31 909 ASP A N 1
ATOM 7224 C CA . ASP A 1 909 ? -18.700 -28.190 7.033 1.00 88.31 909 ASP A CA 1
ATOM 7225 C C . ASP A 1 909 ? -18.537 -26.872 6.293 1.00 88.31 909 ASP A C 1
ATOM 7227 O O . ASP A 1 909 ? -19.303 -25.939 6.526 1.00 88.31 909 ASP A O 1
ATOM 7231 N N . VAL A 1 910 ? -17.595 -26.814 5.350 1.00 90.06 910 VAL A N 1
ATOM 7232 C CA . VAL A 1 910 ? -17.391 -25.610 4.541 1.00 90.06 910 VAL A CA 1
ATOM 7233 C C . VAL A 1 910 ? -18.640 -25.283 3.720 1.00 90.06 910 VAL A C 1
ATOM 7235 O O . VAL A 1 910 ? -19.027 -24.120 3.651 1.00 90.06 910 VAL A O 1
ATOM 7238 N N . GLY A 1 911 ? -19.312 -26.292 3.161 1.00 91.12 911 GLY A N 1
ATOM 7239 C CA . GLY A 1 911 ? -20.594 -26.131 2.480 1.00 91.12 911 GLY A CA 1
ATOM 7240 C C . GLY A 1 911 ? -21.692 -25.591 3.395 1.00 91.12 911 GLY A C 1
ATOM 7241 O O . GLY A 1 911 ? -22.374 -24.639 3.031 1.00 91.12 911 GLY A O 1
ATOM 7242 N N . ARG A 1 912 ? -21.838 -26.129 4.612 1.00 89.00 912 ARG A N 1
ATOM 7243 C CA . ARG A 1 912 ? -22.810 -25.601 5.590 1.00 89.00 912 ARG A CA 1
ATOM 7244 C C . ARG A 1 912 ? -22.567 -24.128 5.901 1.00 89.00 912 ARG A C 1
ATOM 7246 O O . ARG A 1 912 ? -23.507 -23.341 5.870 1.00 89.00 912 ARG A O 1
ATOM 7253 N N . THR A 1 913 ? -21.312 -23.750 6.144 1.00 85.88 913 THR A N 1
ATOM 7254 C CA . THR A 1 913 ? -20.941 -22.351 6.386 1.00 85.88 913 THR A CA 1
ATOM 7255 C C . THR A 1 913 ? -21.209 -21.489 5.161 1.00 85.88 913 THR A C 1
ATOM 7257 O O . THR A 1 913 ? -21.784 -20.415 5.301 1.00 85.88 913 THR A O 1
ATOM 7260 N N . LEU A 1 914 ? -20.843 -21.961 3.963 1.00 88.75 914 LEU A N 1
ATOM 7261 C CA . LEU A 1 914 ? -21.063 -21.254 2.703 1.00 88.75 914 LEU A CA 1
ATOM 7262 C C . LEU A 1 914 ? -22.534 -20.867 2.538 1.00 88.75 914 LEU A C 1
ATOM 7264 O O . LEU A 1 914 ? -22.810 -19.714 2.225 1.00 88.75 914 LEU A O 1
ATOM 7268 N N . TYR A 1 915 ? -23.454 -21.799 2.796 1.00 89.44 915 TYR A N 1
ATOM 7269 C CA . TYR A 1 915 ? -24.896 -21.602 2.629 1.00 89.44 915 TYR A CA 1
ATOM 7270 C C . TYR A 1 915 ? -25.636 -21.161 3.901 1.00 89.44 915 TYR A C 1
ATOM 7272 O O . TYR A 1 915 ? -26.855 -21.033 3.858 1.00 89.44 915 TYR A O 1
ATOM 7280 N N . ASN A 1 916 ? -24.911 -20.889 4.994 1.00 85.44 916 ASN A N 1
ATOM 7281 C CA . ASN A 1 916 ? -25.461 -20.472 6.290 1.00 85.44 916 ASN A CA 1
ATOM 7282 C C . ASN A 1 916 ? -26.571 -21.397 6.804 1.00 85.44 916 ASN A C 1
ATOM 7284 O O . ASN A 1 916 ? -27.630 -20.950 7.241 1.00 85.44 916 ASN A O 1
ATOM 7288 N N . GLU A 1 917 ? -26.326 -22.699 6.701 1.00 83.81 917 GLU A N 1
ATOM 7289 C CA . GLU A 1 917 ? -27.300 -23.723 7.060 1.00 83.81 917 GLU A CA 1
ATOM 7290 C C . GLU A 1 917 ? -27.242 -24.073 8.542 1.00 83.81 917 GLU A C 1
ATOM 7292 O O . GLU A 1 917 ? -26.174 -24.356 9.095 1.00 83.81 917 GLU A O 1
ATOM 7297 N N . ASP A 1 918 ? -28.415 -24.177 9.158 1.00 78.56 918 ASP A N 1
ATOM 7298 C CA . ASP A 1 918 ? -28.550 -24.719 10.500 1.00 78.56 918 ASP A CA 1
ATOM 7299 C C . ASP A 1 918 ? -28.528 -26.262 10.480 1.00 78.56 918 ASP A C 1
ATOM 7301 O O . ASP A 1 918 ? -29.295 -26.939 9.785 1.00 78.56 918 ASP A O 1
ATOM 7305 N N . ARG A 1 919 ? -27.631 -26.835 11.292 1.00 77.50 919 ARG A N 1
ATOM 7306 C CA . ARG A 1 919 ? -27.471 -28.287 11.453 1.00 77.50 919 ARG A CA 1
ATOM 7307 C C . ARG A 1 919 ? -28.726 -28.961 12.008 1.00 77.50 919 ARG A C 1
ATOM 7309 O O . ARG A 1 919 ? -28.921 -30.140 11.729 1.00 77.50 919 ARG A O 1
ATOM 7316 N N . ALA A 1 920 ? -29.537 -28.264 12.803 1.00 74.56 920 ALA A N 1
ATOM 7317 C CA . ALA A 1 920 ? -30.726 -28.845 13.420 1.00 74.56 920 ALA A CA 1
ATOM 7318 C C . ALA A 1 920 ? -31.899 -28.987 12.437 1.00 74.56 920 ALA A C 1
ATOM 7320 O O . ALA A 1 920 ? -32.755 -29.853 12.623 1.00 74.56 920 ALA A O 1
ATOM 7321 N N . THR A 1 921 ? -31.938 -28.156 11.395 1.00 76.62 921 THR A N 1
ATOM 7322 C CA . THR A 1 921 ? -33.073 -28.060 10.464 1.00 76.62 921 THR A CA 1
ATOM 7323 C C . THR A 1 921 ? -32.770 -28.607 9.071 1.00 76.62 921 THR A C 1
ATOM 7325 O O . THR A 1 921 ? -33.702 -28.956 8.340 1.00 76.62 921 THR A O 1
ATOM 7328 N N . THR A 1 922 ? -31.494 -28.744 8.694 1.00 81.88 922 THR A N 1
ATOM 7329 C CA . THR A 1 922 ? -31.131 -29.296 7.385 1.00 81.88 922 THR A CA 1
ATOM 7330 C C . THR A 1 922 ? -31.509 -30.774 7.248 1.00 81.88 922 THR A C 1
ATOM 7332 O O . THR A 1 922 ? -31.224 -31.611 8.105 1.00 81.88 922 THR A O 1
ATOM 7335 N N . LYS A 1 923 ? -32.146 -31.111 6.120 1.00 87.62 923 LYS A N 1
ATOM 7336 C CA . LYS A 1 923 ? -32.456 -32.494 5.719 1.00 87.62 923 LYS A CA 1
ATOM 7337 C C . LYS A 1 923 ? -31.401 -33.102 4.789 1.00 87.62 923 LYS A C 1
ATOM 7339 O O . LYS A 1 923 ? -31.526 -34.268 4.414 1.00 87.62 923 LYS A O 1
ATOM 7344 N N . LEU A 1 924 ? -30.392 -32.322 4.394 1.00 91.06 924 LEU A N 1
ATOM 7345 C CA . LEU A 1 924 ? -29.325 -32.781 3.511 1.00 91.06 924 LEU A CA 1
ATOM 7346 C C . LEU A 1 924 ? -28.431 -33.789 4.233 1.00 91.06 924 LEU A C 1
ATOM 7348 O O . LEU A 1 924 ? -28.040 -33.587 5.384 1.00 91.06 924 LEU A O 1
ATOM 7352 N N . ARG A 1 925 ? -28.075 -34.872 3.540 1.00 94.19 925 ARG A N 1
ATOM 7353 C CA . ARG A 1 925 ? -27.227 -35.936 4.083 1.00 94.19 925 ARG A CA 1
ATOM 7354 C C . ARG A 1 925 ? -25.920 -36.006 3.314 1.00 94.19 925 ARG A C 1
ATOM 7356 O O . ARG A 1 925 ? -25.926 -36.097 2.090 1.00 94.19 925 ARG A O 1
ATOM 7363 N N . PHE A 1 926 ? -24.817 -36.019 4.052 1.00 95.75 926 PHE A N 1
ATOM 7364 C CA . PHE A 1 926 ? -23.467 -36.169 3.519 1.00 95.75 926 PHE A CA 1
ATOM 7365 C C . PHE A 1 926 ? -22.764 -37.325 4.224 1.00 95.75 926 PHE A C 1
ATOM 7367 O O . PHE A 1 926 ? -22.929 -37.502 5.433 1.00 95.75 926 PHE A O 1
ATOM 7374 N N . GLN A 1 927 ? -21.988 -38.106 3.481 1.00 96.75 927 GLN A N 1
ATOM 7375 C CA . GLN A 1 927 ? -21.237 -39.239 4.006 1.00 96.75 927 GLN A CA 1
ATOM 7376 C C . GLN A 1 927 ? -19.850 -39.283 3.367 1.00 96.75 927 GLN A C 1
ATOM 7378 O O . GLN A 1 927 ? -19.710 -39.191 2.151 1.00 96.75 927 GLN A O 1
ATOM 7383 N N . GLN A 1 928 ? -18.822 -39.450 4.200 1.00 96.75 928 GLN A N 1
ATOM 7384 C CA . GLN A 1 928 ? -17.463 -39.643 3.711 1.00 96.75 928 GLN A CA 1
ATOM 7385 C C . GLN A 1 928 ? -17.339 -41.018 3.042 1.00 96.75 928 GLN A C 1
ATOM 7387 O O . GLN A 1 928 ? -17.737 -42.026 3.636 1.00 96.75 928 GLN A O 1
ATOM 7392 N N . ALA A 1 929 ? -16.805 -41.068 1.823 1.00 95.25 929 ALA A N 1
ATOM 7393 C CA . ALA A 1 929 ? -16.572 -42.316 1.106 1.00 95.25 929 ALA A CA 1
ATOM 7394 C C . ALA A 1 929 ? -15.451 -42.167 0.064 1.00 95.25 929 ALA A C 1
ATOM 7396 O O . ALA A 1 929 ? -15.475 -41.249 -0.753 1.00 95.25 929 ALA A O 1
ATOM 7397 N N . ASP A 1 930 ? -14.500 -43.102 0.068 1.00 93.75 930 ASP A N 1
ATOM 7398 C CA . ASP A 1 930 ? -13.451 -43.200 -0.950 1.00 93.75 930 ASP A CA 1
ATOM 7399 C C . ASP A 1 930 ? -13.863 -44.205 -2.033 1.00 93.75 930 ASP A C 1
ATOM 7401 O O . ASP A 1 930 ? -13.879 -45.415 -1.806 1.00 93.75 930 ASP A O 1
ATOM 7405 N N . LEU A 1 931 ? -14.200 -43.705 -3.222 1.00 93.50 931 LEU A N 1
ATOM 7406 C CA . LEU A 1 931 ? -14.609 -44.539 -4.353 1.00 93.50 931 LEU A CA 1
ATOM 7407 C C . LEU A 1 931 ? -13.454 -45.249 -5.066 1.00 93.50 931 LEU A C 1
ATOM 7409 O O . LEU A 1 931 ? -13.717 -46.020 -5.988 1.00 93.50 931 LEU A O 1
ATOM 7413 N N . LEU A 1 932 ? -12.205 -45.015 -4.676 1.00 92.94 932 LEU A N 1
ATOM 7414 C CA . LEU A 1 932 ? -11.063 -45.795 -5.146 1.00 92.94 932 LEU A CA 1
ATOM 7415 C C . LEU A 1 932 ? -10.658 -46.890 -4.155 1.00 92.94 932 LEU A C 1
ATOM 7417 O O . LEU A 1 932 ? -9.803 -47.712 -4.487 1.00 92.94 932 LEU A O 1
ATOM 7421 N N . ASP A 1 933 ? -11.293 -46.960 -2.978 1.00 88.75 933 ASP A N 1
ATOM 7422 C CA . ASP A 1 933 ? -11.018 -48.016 -2.009 1.00 88.75 933 ASP A CA 1
ATOM 7423 C C . ASP A 1 933 ? -11.322 -49.392 -2.637 1.00 88.75 933 ASP A C 1
ATOM 7425 O O . ASP A 1 933 ? -12.468 -49.660 -3.028 1.00 88.75 933 ASP A O 1
ATOM 7429 N N . PRO A 1 934 ? -10.340 -50.313 -2.708 1.00 83.88 934 PRO A N 1
ATOM 7430 C CA . PRO A 1 934 ? -10.557 -51.650 -3.259 1.00 83.88 934 PRO A CA 1
ATOM 7431 C C . PRO A 1 934 ? -11.628 -52.448 -2.493 1.00 83.88 934 PRO A C 1
ATOM 7433 O O . PRO A 1 934 ? -12.200 -53.393 -3.033 1.00 83.88 934 PRO A O 1
ATOM 7436 N N . ASN A 1 935 ? -11.941 -52.057 -1.253 1.00 89.06 935 ASN A N 1
ATOM 7437 C CA . ASN A 1 935 ? -12.977 -52.647 -0.409 1.00 89.06 935 ASN A CA 1
ATOM 7438 C C . ASN A 1 935 ? -14.266 -51.807 -0.341 1.00 89.06 935 ASN A C 1
ATOM 7440 O O . ASN A 1 935 ? -15.108 -52.075 0.522 1.00 89.06 935 ASN A O 1
ATOM 7444 N N . PHE A 1 936 ? -14.460 -50.820 -1.227 1.00 91.88 936 PHE A N 1
ATOM 7445 C CA . PHE A 1 936 ? -15.634 -49.934 -1.229 1.00 91.88 936 PHE A CA 1
ATOM 7446 C C . PHE A 1 936 ? -16.956 -50.709 -1.150 1.00 91.88 936 PHE A C 1
ATOM 7448 O O . PHE A 1 936 ? -17.781 -50.449 -0.276 1.00 91.88 936 PHE A O 1
ATOM 7455 N N . SER A 1 937 ? -17.125 -51.723 -2.004 1.00 88.25 937 SER A N 1
ATOM 7456 C CA . SER A 1 937 ? -18.345 -52.546 -2.063 1.00 88.25 937 SER A CA 1
ATOM 7457 C C . SER A 1 937 ? -18.655 -53.305 -0.765 1.00 88.25 937 SER A C 1
ATOM 7459 O O . SER A 1 937 ? -19.815 -53.609 -0.490 1.00 88.25 937 SER A O 1
ATOM 7461 N N . VAL A 1 938 ? -17.634 -53.595 0.047 1.00 89.94 938 VAL A N 1
ATOM 7462 C CA . VAL A 1 938 ? -17.779 -54.256 1.350 1.00 89.94 938 VAL A CA 1
ATOM 7463 C C . VAL A 1 938 ? -18.080 -53.222 2.434 1.00 89.94 938 VAL A C 1
ATOM 7465 O O . VAL A 1 938 ? -19.054 -53.373 3.170 1.00 89.94 938 VAL A O 1
ATOM 7468 N N . LYS A 1 939 ? -17.291 -52.141 2.508 1.00 90.69 939 LYS A N 1
ATOM 7469 C CA . LYS A 1 939 ? -17.456 -51.069 3.509 1.00 90.69 939 LYS A CA 1
ATOM 7470 C C . LYS A 1 939 ? -18.786 -50.325 3.358 1.00 90.69 939 LYS A C 1
ATOM 7472 O O . LYS A 1 939 ? -19.415 -49.956 4.348 1.00 90.69 939 LYS A O 1
ATOM 7477 N N . HIS A 1 940 ? -19.245 -50.153 2.122 1.00 93.62 940 HIS A N 1
ATOM 7478 C CA . HIS A 1 940 ? -20.459 -49.422 1.774 1.00 93.62 940 HIS A CA 1
ATOM 7479 C C . HIS A 1 940 ? -21.562 -50.332 1.215 1.00 93.62 940 HIS A C 1
ATOM 7481 O O . HIS A 1 940 ? -22.403 -49.882 0.442 1.00 93.62 940 HIS A O 1
ATOM 7487 N N . ALA A 1 941 ? -21.635 -51.592 1.663 1.00 92.00 941 ALA A N 1
ATOM 7488 C CA . ALA A 1 941 ? -22.649 -52.555 1.212 1.00 92.00 941 ALA A CA 1
ATOM 7489 C C . ALA A 1 941 ? -24.106 -52.058 1.366 1.00 92.00 941 ALA A C 1
ATOM 7491 O O . ALA A 1 941 ? -24.989 -52.450 0.607 1.00 92.00 941 ALA A O 1
ATOM 7492 N N . HIS A 1 942 ? -24.364 -51.153 2.318 1.00 93.94 942 HIS A N 1
ATOM 7493 C CA . HIS A 1 942 ? -25.665 -50.506 2.537 1.00 93.94 942 HIS A CA 1
ATOM 7494 C C . HIS A 1 942 ? -26.072 -49.497 1.442 1.00 93.94 942 HIS A C 1
ATOM 7496 O O . HIS A 1 942 ? -27.197 -48.984 1.470 1.00 93.94 942 HIS A O 1
ATOM 7502 N N . LEU A 1 943 ? -25.164 -49.173 0.517 1.00 95.88 943 LEU A N 1
ATOM 7503 C CA . LEU A 1 943 ? -25.393 -48.300 -0.636 1.00 95.88 943 LEU A CA 1
ATOM 7504 C C . LEU A 1 943 ? -25.579 -49.084 -1.945 1.00 95.88 943 LEU A C 1
ATOM 7506 O O . LEU A 1 943 ? -25.921 -48.481 -2.961 1.00 95.88 943 LEU A O 1
ATOM 7510 N N . HIS A 1 944 ? -25.391 -50.408 -1.925 1.00 95.44 944 HIS A N 1
ATOM 7511 C CA . HIS A 1 944 ? -25.500 -51.257 -3.108 1.00 95.44 944 HIS A CA 1
ATOM 7512 C C . HIS A 1 944 ? -26.896 -51.180 -3.745 1.00 95.44 944 HIS A C 1
ATOM 7514 O O . HIS A 1 944 ? -27.897 -51.427 -3.069 1.00 95.44 944 HIS A O 1
ATOM 7520 N N . ASN A 1 945 ? -26.957 -50.887 -5.049 1.00 95.31 945 ASN A N 1
ATOM 7521 C CA . ASN A 1 945 ? -28.183 -50.787 -5.852 1.00 95.31 945 ASN A CA 1
ATOM 7522 C C . ASN A 1 945 ? -29.275 -49.896 -5.232 1.00 95.31 945 ASN A C 1
ATOM 7524 O O . ASN A 1 945 ? -30.469 -50.170 -5.373 1.00 95.31 945 ASN A O 1
ATOM 7528 N N . ARG A 1 946 ? -28.884 -48.859 -4.492 1.00 95.62 946 ARG A N 1
ATOM 7529 C CA . ARG A 1 946 ? -29.815 -48.065 -3.687 1.00 95.62 946 ARG A CA 1
ATOM 7530 C C . ARG A 1 946 ? -30.393 -46.873 -4.438 1.00 95.62 946 ARG A C 1
ATOM 7532 O O . ARG A 1 946 ? -31.504 -46.441 -4.136 1.00 95.62 946 ARG A O 1
ATOM 7539 N N . PHE A 1 947 ? -29.638 -46.310 -5.374 1.00 97.25 947 PHE A N 1
ATOM 7540 C CA . PHE A 1 947 ? -29.961 -45.016 -5.963 1.00 97.25 947 PHE A CA 1
ATOM 7541 C C . PHE A 1 947 ? -30.532 -45.175 -7.364 1.00 97.25 947 PHE A C 1
ATOM 7543 O O . PHE A 1 947 ? -29.977 -45.873 -8.206 1.00 97.25 947 PHE A O 1
ATOM 7550 N N . HIS A 1 948 ? -31.642 -44.496 -7.632 1.00 96.44 948 HIS A N 1
ATOM 7551 C CA . HIS A 1 948 ? -32.245 -44.473 -8.964 1.00 96.44 948 HIS A CA 1
ATOM 7552 C C . HIS A 1 948 ? -31.448 -43.561 -9.902 1.00 96.44 948 HIS A C 1
ATOM 7554 O O . HIS A 1 948 ? -31.430 -43.782 -11.112 1.00 96.44 948 HIS A O 1
ATOM 7560 N N . LEU A 1 949 ? -30.794 -42.546 -9.329 1.00 96.62 949 LEU A N 1
ATOM 7561 C CA . LEU A 1 949 ? -30.018 -41.525 -10.018 1.00 96.62 949 LEU A CA 1
ATOM 7562 C C . LEU A 1 949 ? -28.641 -41.412 -9.346 1.00 96.62 949 LEU A C 1
ATOM 7564 O O . LEU A 1 949 ? -28.553 -41.116 -8.157 1.00 96.62 949 LEU A O 1
ATOM 7568 N N . VAL A 1 950 ? -27.568 -41.649 -10.092 1.00 97.62 950 VAL A N 1
ATOM 7569 C CA . VAL A 1 950 ? -26.180 -41.506 -9.629 1.00 97.62 950 VAL A CA 1
ATOM 7570 C C . VAL A 1 950 ? -25.511 -40.424 -10.465 1.00 97.62 950 VAL A C 1
ATOM 7572 O O . VAL A 1 950 ? -25.395 -40.569 -11.680 1.00 97.62 950 VAL A O 1
ATOM 7575 N N . HIS A 1 951 ? -25.090 -39.342 -9.819 1.00 97.62 951 HIS A N 1
ATOM 7576 C CA . HIS A 1 951 ? -24.420 -38.214 -10.455 1.00 97.62 951 HIS A CA 1
ATOM 7577 C C . HIS A 1 951 ? -22.942 -38.154 -10.047 1.00 97.62 951 HIS A C 1
ATOM 7579 O O . HIS A 1 951 ? -22.601 -38.430 -8.898 1.00 97.62 951 HIS A O 1
ATOM 7585 N N . SER A 1 952 ? -22.058 -37.786 -10.977 1.00 95.81 952 SER A N 1
ATOM 7586 C CA . SER A 1 952 ? -20.682 -37.387 -10.655 1.00 95.81 952 SER A CA 1
ATOM 7587 C C . SER A 1 952 ? -20.152 -36.376 -11.670 1.00 95.81 952 SER A C 1
ATOM 7589 O O . SER A 1 952 ? -20.174 -36.621 -12.877 1.00 95.81 952 SER A O 1
ATOM 7591 N N . ALA A 1 953 ? -19.636 -35.239 -11.197 1.00 92.25 953 ALA A N 1
ATOM 7592 C CA . ALA A 1 953 ? -19.166 -34.164 -12.065 1.00 92.25 953 ALA A CA 1
ATOM 7593 C C . ALA A 1 953 ? -17.753 -33.689 -11.713 1.00 92.25 953 ALA A C 1
ATOM 7595 O O . ALA A 1 953 ? -17.466 -33.270 -10.601 1.00 92.25 953 ALA A O 1
ATOM 7596 N N . ASN A 1 954 ? -16.878 -33.644 -12.717 1.00 88.69 954 ASN A N 1
ATOM 7597 C CA . ASN A 1 954 ? -15.512 -33.123 -12.657 1.00 88.69 954 ASN A CA 1
ATOM 7598 C C . ASN A 1 954 ? -14.588 -33.846 -11.661 1.00 88.69 954 ASN A C 1
ATOM 7600 O O . ASN A 1 954 ? -13.609 -33.260 -11.209 1.00 88.69 954 ASN A O 1
ATOM 7604 N N . VAL A 1 955 ? -14.858 -35.126 -11.394 1.00 89.44 955 VAL A N 1
ATOM 7605 C CA . VAL A 1 955 ? -14.051 -35.983 -10.507 1.00 89.44 955 VAL A CA 1
ATOM 7606 C C . VAL A 1 955 ? -13.232 -36.990 -11.309 1.00 89.44 955 VAL A C 1
ATOM 7608 O O . VAL A 1 955 ? -12.024 -37.081 -11.149 1.00 89.44 955 VAL A O 1
ATOM 7611 N N . ILE A 1 956 ? -13.877 -37.701 -12.239 1.00 90.19 956 ILE A N 1
ATOM 7612 C CA . ILE A 1 956 ? -13.293 -38.849 -12.949 1.00 90.19 956 ILE A CA 1
ATOM 7613 C C . ILE A 1 956 ? -11.967 -38.490 -13.652 1.00 90.19 956 ILE A C 1
ATOM 7615 O O . ILE A 1 956 ? -10.983 -39.208 -13.526 1.00 90.19 956 ILE A O 1
ATOM 7619 N N . HIS A 1 957 ? -11.894 -37.328 -14.311 1.00 87.31 957 HIS A N 1
ATOM 7620 C CA . HIS A 1 957 ? -10.692 -36.873 -15.030 1.00 87.31 957 HIS A CA 1
ATOM 7621 C C . HIS A 1 957 ? -9.489 -36.520 -14.132 1.00 87.31 957 HIS A C 1
ATOM 7623 O O . HIS A 1 957 ? -8.442 -36.122 -14.649 1.00 87.31 957 HIS A O 1
ATOM 7629 N N . LEU A 1 958 ? -9.630 -36.598 -12.805 1.00 86.81 958 LEU A N 1
ATOM 7630 C CA . LEU A 1 958 ? -8.522 -36.427 -11.867 1.00 86.81 958 LEU A CA 1
ATOM 7631 C C . LEU A 1 958 ? -7.626 -37.671 -11.805 1.00 86.81 958 LEU A C 1
ATOM 7633 O O . LEU A 1 958 ? -6.470 -37.546 -11.414 1.00 86.81 958 LEU A O 1
ATOM 7637 N N . PHE A 1 959 ? -8.130 -38.833 -12.227 1.00 88.81 959 PHE A N 1
ATOM 7638 C CA . PHE A 1 959 ? -7.467 -40.121 -12.035 1.00 88.81 959 PHE A CA 1
ATOM 7639 C C . PHE A 1 959 ? -6.847 -40.683 -13.319 1.00 88.81 959 PHE A C 1
ATOM 7641 O O . PHE A 1 959 ? -7.233 -40.311 -14.435 1.00 88.81 959 PHE A O 1
ATOM 7648 N N . GLY A 1 960 ? -5.890 -41.600 -13.177 1.00 86.56 960 GLY A N 1
ATOM 7649 C CA . GLY A 1 960 ? -5.350 -42.378 -14.294 1.00 86.56 960 GLY A CA 1
ATOM 7650 C C . GLY A 1 960 ? -6.370 -43.380 -14.852 1.00 86.56 960 GLY A C 1
ATOM 7651 O O . GLY A 1 960 ? -7.406 -43.637 -14.245 1.00 86.56 960 GLY A O 1
ATOM 7652 N N . TYR A 1 961 ? -6.081 -43.982 -16.010 1.00 85.00 961 TYR A N 1
ATOM 7653 C CA . TYR A 1 961 ? -7.015 -44.891 -16.699 1.00 85.00 961 TYR A CA 1
ATOM 7654 C C . TYR A 1 961 ? -7.560 -46.020 -15.798 1.00 85.00 961 TYR A C 1
ATOM 7656 O O . TYR A 1 961 ? -8.769 -46.239 -15.740 1.00 85.00 961 TYR A O 1
ATOM 7664 N N . ALA A 1 962 ? -6.680 -46.716 -15.069 1.00 86.81 962 ALA A N 1
ATOM 7665 C CA . ALA A 1 962 ? -7.062 -47.846 -14.215 1.00 86.81 962 ALA A CA 1
ATOM 7666 C C . ALA A 1 962 ? -7.951 -47.420 -13.033 1.00 86.81 962 ALA A C 1
ATOM 7668 O O . ALA A 1 962 ? -8.949 -48.071 -12.727 1.00 86.81 962 ALA A O 1
ATOM 7669 N N . GLU A 1 963 ? -7.619 -46.298 -12.399 1.00 90.19 963 GLU A N 1
ATOM 7670 C CA . GLU A 1 963 ? -8.380 -45.724 -11.287 1.00 90.19 963 GLU A CA 1
ATOM 7671 C C . GLU A 1 963 ? -9.758 -45.230 -11.744 1.00 90.19 963 GLU A C 1
ATOM 7673 O O . GLU A 1 963 ? -10.746 -45.428 -11.041 1.00 90.19 963 GLU A O 1
ATOM 7678 N N . GLN A 1 964 ? -9.862 -44.656 -12.948 1.00 91.50 964 GLN A N 1
ATOM 7679 C CA . GLN A 1 964 ? -11.155 -44.270 -13.515 1.00 91.50 964 GLN A CA 1
ATOM 7680 C C . GLN A 1 964 ? -12.078 -45.470 -13.725 1.00 91.50 964 GLN A C 1
ATOM 7682 O O . GLN A 1 964 ? -13.275 -45.359 -13.461 1.00 91.50 964 GLN A O 1
ATOM 7687 N N . GLU A 1 965 ? -11.549 -46.622 -14.151 1.00 89.94 965 GLU A N 1
ATOM 7688 C CA . GLU A 1 965 ? -12.348 -47.846 -14.264 1.00 89.94 965 GLU A CA 1
ATOM 7689 C C . GLU A 1 965 ? -12.864 -48.310 -12.890 1.00 89.94 965 GLU A C 1
ATOM 7691 O O . GLU A 1 965 ? -14.040 -48.661 -12.764 1.00 89.94 965 GLU A O 1
ATOM 7696 N N . ILE A 1 966 ? -12.023 -48.269 -11.849 1.00 91.56 966 ILE A N 1
ATOM 7697 C CA . ILE A 1 966 ? -12.411 -48.608 -10.466 1.00 91.56 966 ILE A CA 1
ATOM 7698 C C . ILE A 1 966 ? -13.507 -47.661 -9.968 1.00 91.56 966 ILE A C 1
ATOM 7700 O O . ILE A 1 966 ? -14.556 -48.116 -9.506 1.00 91.56 966 ILE A O 1
ATOM 7704 N N . PHE A 1 967 ? -13.297 -46.352 -10.120 1.00 94.06 967 PHE A N 1
ATOM 7705 C CA . PHE A 1 967 ? -14.266 -45.333 -9.733 1.00 94.06 967 PHE A CA 1
ATOM 7706 C C . PHE A 1 967 ? -15.615 -45.574 -10.419 1.00 94.06 967 PHE A C 1
ATOM 7708 O O . PHE A 1 967 ? -16.662 -45.584 -9.770 1.00 94.06 967 PHE A O 1
ATOM 7715 N N . PHE A 1 968 ? -15.599 -45.849 -11.728 1.00 93.12 968 PHE A N 1
ATOM 7716 C CA . PHE A 1 968 ? -16.812 -46.090 -12.505 1.00 93.12 968 PHE A CA 1
ATOM 7717 C C . PHE A 1 968 ? -17.540 -47.373 -12.081 1.00 93.12 968 PHE A C 1
ATOM 7719 O O . PHE A 1 968 ? -18.764 -47.373 -11.944 1.00 93.12 968 PHE A O 1
ATOM 7726 N N . ARG A 1 969 ? -16.810 -48.459 -11.792 1.00 92.88 969 ARG A N 1
ATOM 7727 C CA . ARG A 1 969 ? -17.385 -49.691 -11.215 1.00 92.88 969 ARG A CA 1
ATOM 7728 C C . ARG A 1 969 ? -18.087 -49.419 -9.886 1.00 92.88 969 ARG A C 1
ATOM 7730 O O . ARG A 1 969 ? -19.148 -49.987 -9.629 1.00 92.88 969 ARG A O 1
ATOM 7737 N N . ASN A 1 970 ? -17.543 -48.524 -9.067 1.00 95.19 970 ASN A N 1
ATOM 7738 C CA . ASN A 1 970 ? -18.169 -48.138 -7.808 1.00 95.19 970 ASN A CA 1
ATOM 7739 C C . ASN A 1 970 ? -19.393 -47.225 -8.007 1.00 95.19 970 ASN A C 1
ATOM 7741 O O . ASN A 1 970 ? -20.346 -47.352 -7.245 1.00 95.19 970 ASN A O 1
ATOM 7745 N N . LEU A 1 971 ? -19.480 -46.426 -9.079 1.00 96.19 971 LEU A N 1
ATOM 7746 C CA . LEU A 1 971 ? -20.748 -45.778 -9.469 1.00 96.19 971 LEU A CA 1
ATOM 7747 C C . LEU A 1 971 ? -21.824 -46.813 -9.839 1.00 96.19 971 LEU A C 1
ATOM 7749 O O . LEU A 1 971 ? -22.977 -46.698 -9.421 1.00 96.19 971 LEU A O 1
ATOM 7753 N N . ILE A 1 972 ? -21.440 -47.861 -10.572 1.00 94.00 972 ILE A N 1
ATOM 7754 C CA . ILE A 1 972 ? -22.332 -48.972 -10.942 1.00 94.00 972 ILE A CA 1
ATOM 7755 C C . ILE A 1 972 ? -22.773 -49.777 -9.710 1.00 94.00 972 ILE A C 1
ATOM 7757 O O . ILE A 1 972 ? -23.874 -50.317 -9.684 1.00 94.00 972 ILE A O 1
ATOM 7761 N N . HIS A 1 973 ? -21.944 -49.857 -8.671 1.00 93.94 973 HIS A N 1
ATOM 7762 C CA . HIS A 1 973 ? -22.331 -50.478 -7.405 1.00 93.94 973 HIS A CA 1
ATOM 7763 C C . HIS A 1 973 ? -23.471 -49.714 -6.706 1.00 93.94 973 HIS A C 1
ATOM 7765 O O . HIS A 1 973 ? -24.303 -50.335 -6.049 1.00 93.94 973 HIS A O 1
ATOM 7771 N N . LEU A 1 974 ? -23.525 -48.385 -6.845 1.00 97.38 974 LEU A N 1
ATOM 7772 C CA . LEU A 1 974 ? -24.514 -47.528 -6.181 1.00 97.38 974 LEU A CA 1
ATOM 7773 C C . LEU A 1 974 ? -25.882 -47.524 -6.883 1.00 97.38 974 LEU A C 1
ATOM 7775 O O . LEU A 1 974 ? -26.919 -47.406 -6.221 1.00 97.38 974 LEU A O 1
ATOM 7779 N N . VAL A 1 975 ? -25.897 -47.628 -8.213 1.00 96.31 975 VAL A N 1
ATOM 7780 C CA . VAL A 1 975 ? -27.110 -47.468 -9.029 1.00 96.31 975 VAL A CA 1
ATOM 7781 C C . VAL A 1 975 ? -28.004 -48.711 -8.996 1.00 96.31 975 VAL A C 1
ATOM 7783 O O . VAL A 1 975 ? -27.552 -49.841 -9.155 1.00 96.31 975 VAL A O 1
ATOM 7786 N N . ALA A 1 976 ? -29.304 -48.510 -8.803 1.00 94.50 976 ALA A N 1
ATOM 7787 C CA . ALA A 1 976 ? -30.304 -49.565 -8.885 1.00 94.50 976 ALA A CA 1
ATOM 7788 C C . ALA A 1 976 ? -30.464 -50.080 -10.334 1.00 94.50 976 ALA A C 1
ATOM 7790 O O . ALA A 1 976 ? -30.259 -49.316 -11.283 1.00 94.50 976 ALA A O 1
ATOM 7791 N N . PRO A 1 977 ? -30.883 -51.344 -10.548 1.00 91.50 977 PRO A N 1
ATOM 7792 C CA . PRO A 1 977 ? -31.251 -51.835 -11.877 1.00 91.50 977 PRO A CA 1
ATOM 7793 C C . PRO A 1 977 ? -32.303 -50.936 -12.539 1.00 91.50 977 PRO A C 1
ATOM 7795 O O . PRO A 1 977 ? -33.275 -50.540 -11.898 1.00 91.50 977 PRO A O 1
ATOM 7798 N N . GLY A 1 978 ? -32.114 -50.589 -13.815 1.00 90.50 978 GLY A N 1
ATOM 7799 C CA . GLY A 1 978 ? -32.968 -49.609 -14.500 1.00 90.50 978 GLY A CA 1
ATOM 7800 C C . GLY A 1 978 ? -32.704 -48.143 -14.123 1.00 90.50 978 GLY A C 1
ATOM 7801 O O . GLY A 1 978 ? -33.365 -47.250 -14.658 1.00 90.50 978 GLY A O 1
ATOM 7802 N N . GLY A 1 979 ? -31.766 -47.867 -13.214 1.00 93.31 979 GLY A N 1
ATOM 7803 C CA . GLY A 1 979 ? -31.364 -46.520 -12.814 1.00 93.31 979 GLY A CA 1
ATOM 7804 C C . GLY A 1 979 ? -30.514 -45.798 -13.863 1.00 93.31 979 GLY A C 1
ATOM 7805 O O . GLY A 1 979 ? -30.201 -46.333 -14.929 1.00 93.31 979 GLY A O 1
ATOM 7806 N N . MET A 1 980 ? -30.162 -44.550 -13.566 1.00 94.81 980 MET A N 1
ATOM 7807 C CA . MET A 1 980 ? -29.366 -43.678 -14.432 1.00 94.81 980 MET A CA 1
ATOM 7808 C C . MET A 1 980 ? -28.058 -43.295 -13.743 1.00 94.81 980 MET A C 1
ATOM 7810 O O . MET A 1 980 ? -28.089 -42.786 -12.624 1.00 94.81 980 MET A O 1
ATOM 7814 N N . ILE A 1 981 ? -26.932 -43.472 -14.434 1.00 96.50 981 ILE A N 1
ATOM 7815 C CA . ILE A 1 981 ? -25.649 -42.859 -14.066 1.00 96.50 981 ILE A CA 1
ATOM 7816 C C . ILE A 1 981 ? -25.382 -41.720 -15.045 1.00 96.50 981 ILE A C 1
ATOM 7818 O O . ILE A 1 981 ? -25.511 -41.920 -16.249 1.00 96.50 981 ILE A O 1
ATOM 7822 N N . TRP A 1 982 ? -25.015 -40.537 -14.571 1.00 96.50 982 TRP A N 1
ATOM 7823 C CA . TRP A 1 982 ? -24.787 -39.391 -15.448 1.00 96.50 982 TRP A CA 1
ATOM 7824 C C . TRP A 1 982 ? -23.802 -38.391 -14.846 1.00 96.50 982 TRP A C 1
ATOM 7826 O O . TRP A 1 982 ? -23.549 -38.397 -13.640 1.00 96.50 982 TRP A O 1
ATOM 7836 N N . GLY A 1 983 ? -23.210 -37.546 -15.685 1.00 94.75 983 GLY A N 1
ATOM 7837 C CA . GLY A 1 983 ? -22.143 -36.674 -15.225 1.00 94.75 983 GLY A CA 1
ATOM 7838 C C . GLY A 1 983 ? -21.453 -35.861 -16.307 1.00 94.75 983 GLY A C 1
ATOM 7839 O O . GLY A 1 983 ? -21.800 -35.897 -17.487 1.00 94.75 983 GLY A O 1
ATOM 7840 N N . ARG A 1 984 ? -20.429 -35.113 -15.888 1.00 92.31 984 ARG A N 1
ATOM 7841 C CA . ARG A 1 984 ? -19.575 -34.331 -16.794 1.00 92.31 984 ARG A CA 1
ATOM 7842 C C . ARG A 1 984 ? -18.112 -34.338 -16.372 1.00 92.31 984 ARG A C 1
ATOM 7844 O O . ARG A 1 984 ? -17.818 -34.350 -15.182 1.00 92.31 984 ARG A O 1
ATOM 7851 N N . GLN A 1 985 ? -17.189 -34.225 -17.321 1.00 90.00 985 GLN A N 1
ATOM 7852 C CA . GLN A 1 985 ? -15.758 -34.030 -17.056 1.00 90.00 985 GLN A CA 1
ATOM 7853 C C . GLN A 1 985 ? -15.065 -33.331 -18.224 1.00 90.00 985 GLN A C 1
ATOM 7855 O O . GLN A 1 985 ? -15.662 -33.110 -19.275 1.00 90.00 985 GLN A O 1
ATOM 7860 N N . VAL A 1 986 ? -13.788 -32.993 -18.051 1.00 85.75 986 VAL A N 1
ATOM 7861 C CA . VAL A 1 986 ? -12.943 -32.522 -19.154 1.00 85.75 986 VAL A CA 1
ATOM 7862 C C . VAL A 1 986 ? -12.782 -33.647 -20.184 1.00 85.75 986 VAL A C 1
ATOM 7864 O O . VAL A 1 986 ? -12.382 -34.754 -19.822 1.00 85.75 986 VAL A O 1
ATOM 7867 N N . GLY A 1 987 ? -13.100 -33.358 -21.448 1.00 82.69 987 GLY A N 1
ATOM 7868 C CA . GLY A 1 987 ? -13.020 -34.298 -22.572 1.00 82.69 987 GLY A CA 1
ATOM 7869 C C . GLY A 1 987 ? -11.952 -33.921 -23.602 1.00 82.69 987 GLY A C 1
ATOM 7870 O O . GLY A 1 987 ? -11.331 -32.861 -23.508 1.00 82.69 987 GLY A O 1
ATOM 7871 N N . LEU A 1 988 ? -11.749 -34.796 -24.588 1.00 79.94 988 LEU A N 1
ATOM 7872 C CA . LEU A 1 988 ? -10.945 -34.544 -25.790 1.00 79.94 988 LEU A CA 1
ATOM 7873 C C . LEU A 1 988 ? -11.867 -34.406 -27.004 1.00 79.94 988 LEU A C 1
ATOM 7875 O O . LEU A 1 988 ? -12.873 -35.109 -27.089 1.00 79.94 988 LEU A O 1
ATOM 7879 N N . ALA A 1 989 ? -11.524 -33.506 -27.924 1.00 73.62 989 ALA A N 1
ATOM 7880 C CA . ALA A 1 989 ? -12.186 -33.444 -29.222 1.00 73.62 989 ALA A CA 1
ATOM 7881 C C . ALA A 1 989 ? -11.690 -34.569 -30.140 1.00 73.62 989 ALA A C 1
ATOM 7883 O O . ALA A 1 989 ? -10.556 -35.033 -30.012 1.00 73.62 989 ALA A O 1
ATOM 7884 N N . ASP A 1 990 ? -12.558 -35.006 -31.054 1.00 67.50 990 ASP A N 1
ATOM 7885 C CA . ASP A 1 990 ? -12.332 -36.188 -31.898 1.00 67.50 990 ASP A CA 1
ATOM 7886 C C . ASP A 1 990 ? -11.172 -36.013 -32.907 1.00 67.50 990 ASP A C 1
ATOM 7888 O O . ASP A 1 990 ? -10.697 -36.984 -33.494 1.00 67.50 990 ASP A O 1
ATOM 7892 N N . ASP A 1 991 ? -10.682 -34.788 -33.105 1.00 65.06 991 ASP A N 1
ATOM 7893 C CA . ASP A 1 991 ? -9.588 -34.426 -34.013 1.00 65.06 991 ASP A CA 1
ATOM 7894 C C . ASP A 1 991 ? -8.177 -34.600 -33.414 1.00 65.06 991 ASP A C 1
ATOM 7896 O O . ASP A 1 991 ? -7.188 -34.502 -34.142 1.00 65.06 991 ASP A O 1
ATOM 7900 N N . PHE A 1 992 ? -8.058 -34.927 -32.122 1.00 59.12 992 PHE A N 1
ATOM 7901 C CA . PHE A 1 992 ? -6.771 -35.108 -31.428 1.00 59.12 992 PHE A CA 1
ATOM 7902 C C . PHE A 1 992 ? -6.077 -36.466 -31.671 1.00 59.12 992 PHE A C 1
ATOM 7904 O O . PHE A 1 992 ? -4.996 -36.709 -31.131 1.00 59.12 992 PHE A O 1
ATOM 7911 N N . GLY A 1 993 ? -6.641 -37.333 -32.518 1.00 54.50 993 GLY A N 1
ATOM 7912 C CA . GLY A 1 993 ? -6.098 -38.663 -32.822 1.00 54.50 993 GLY A CA 1
ATOM 7913 C C . GLY A 1 993 ? -6.606 -39.767 -31.883 1.00 54.50 993 GLY A C 1
ATOM 7914 O O . GLY A 1 993 ? -7.401 -39.525 -30.982 1.00 54.50 993 GLY A O 1
ATOM 7915 N N . VAL A 1 994 ? -6.189 -41.014 -32.136 1.00 47.53 994 VAL A N 1
ATOM 7916 C CA . VAL A 1 994 ? -6.688 -42.209 -31.428 1.00 47.53 994 VAL A CA 1
ATOM 7917 C C . VAL A 1 994 ? -5.843 -42.482 -30.177 1.00 47.53 994 VAL A C 1
ATOM 7919 O O . VAL A 1 994 ? -4.642 -42.715 -30.305 1.00 47.53 994 VAL A O 1
ATOM 7922 N N . GLY A 1 995 ? -6.462 -42.525 -28.992 1.00 56.28 995 GLY A N 1
ATOM 7923 C CA . GLY A 1 995 ? -5.823 -42.886 -27.724 1.00 56.28 995 GLY A CA 1
ATOM 7924 C C . GLY A 1 995 ? -6.149 -41.911 -26.587 1.00 56.28 995 GLY A C 1
ATOM 7925 O O . GLY A 1 995 ? -6.135 -40.696 -26.774 1.00 56.28 995 GLY A O 1
ATOM 7926 N N . HIS A 1 996 ? -6.377 -42.443 -25.378 1.00 57.41 996 HIS A N 1
ATOM 7927 C CA . HIS A 1 996 ? -6.538 -41.619 -24.179 1.00 57.41 996 HIS A CA 1
ATOM 7928 C C . HIS A 1 996 ? -5.278 -40.773 -23.956 1.00 57.41 996 HIS A C 1
ATOM 7930 O O . HIS A 1 996 ? -4.156 -41.274 -24.045 1.00 57.41 996 HIS A O 1
ATOM 7936 N N . HIS A 1 997 ? -5.456 -39.489 -23.647 1.00 63.12 997 HIS A N 1
ATOM 7937 C CA . HIS A 1 997 ? -4.335 -38.580 -23.430 1.00 63.12 997 HIS A CA 1
ATOM 7938 C C . HIS A 1 997 ? -4.159 -38.311 -21.936 1.00 63.12 997 HIS A C 1
ATOM 7940 O O . HIS A 1 997 ? -5.033 -37.723 -21.291 1.00 63.12 997 HIS A O 1
ATOM 7946 N N . GLN A 1 998 ? -3.024 -38.744 -21.387 1.00 62.94 998 GLN A N 1
ATOM 7947 C CA . GLN A 1 998 ? -2.624 -38.473 -20.012 1.00 62.94 998 GLN A CA 1
ATOM 7948 C C . GLN A 1 998 ? -1.408 -37.543 -20.026 1.00 62.94 998 GLN A C 1
ATOM 7950 O O . GLN A 1 998 ? -0.299 -37.956 -20.350 1.00 62.94 998 GLN A O 1
ATOM 7955 N N . LEU A 1 999 ? -1.636 -36.267 -19.711 1.00 61.09 999 LEU A N 1
ATOM 7956 C CA . LEU A 1 999 ? -0.553 -35.300 -19.524 1.00 61.09 999 LEU A CA 1
ATOM 7957 C C . LEU A 1 999 ? 0.171 -35.597 -18.207 1.00 61.09 999 LEU A C 1
ATOM 7959 O O . LEU A 1 999 ? -0.465 -36.004 -17.233 1.00 61.09 999 LEU A O 1
ATOM 7963 N N . GLU A 1 1000 ? 1.476 -35.340 -18.157 1.00 58.44 1000 GLU A N 1
ATOM 7964 C CA . GLU A 1 1000 ? 2.270 -35.476 -16.933 1.00 58.44 1000 GLU A CA 1
ATOM 7965 C C . GLU A 1 1000 ? 1.636 -34.664 -15.783 1.00 58.44 1000 GLU A C 1
ATOM 7967 O O . GLU A 1 1000 ? 1.260 -33.498 -15.944 1.00 58.44 1000 GLU A O 1
ATOM 7972 N N . GLY A 1 1001 ? 1.404 -35.316 -14.637 1.00 59.81 1001 GLY A N 1
ATOM 7973 C CA . GLY A 1 1001 ? 0.721 -34.715 -13.484 1.00 59.81 1001 GLY A CA 1
ATOM 7974 C C . GLY A 1 1001 ? -0.789 -34.450 -13.655 1.00 59.81 1001 GLY A C 1
ATOM 7975 O O . GLY A 1 1001 ? -1.364 -33.675 -12.883 1.00 59.81 1001 GLY A O 1
ATOM 7976 N N . LYS A 1 1002 ? -1.457 -35.038 -14.661 1.00 71.12 1002 LYS A N 1
ATOM 7977 C CA . LYS A 1 1002 ? -2.918 -34.962 -14.872 1.00 71.12 1002 LYS A CA 1
ATOM 7978 C C . LYS A 1 1002 ? -3.534 -36.351 -15.081 1.00 71.12 1002 LYS A C 1
ATOM 7980 O O . LYS A 1 1002 ? -2.863 -37.279 -15.520 1.00 71.12 1002 LYS A O 1
ATOM 7985 N N . GLY A 1 1003 ? -4.832 -36.472 -14.796 1.00 79.19 1003 GLY A N 1
ATOM 7986 C CA . GLY A 1 1003 ? -5.602 -37.681 -15.087 1.00 79.19 1003 GLY A CA 1
ATOM 7987 C C . GLY A 1 1003 ? -5.904 -37.861 -16.578 1.00 79.19 1003 GLY A C 1
ATOM 7988 O O . GLY A 1 1003 ? -5.748 -36.936 -17.386 1.00 79.19 1003 GLY A O 1
ATOM 7989 N N . ALA A 1 1004 ? -6.332 -39.072 -16.937 1.00 83.81 1004 ALA A N 1
ATOM 7990 C CA . ALA A 1 1004 ? -6.633 -39.451 -18.314 1.00 83.81 1004 ALA A CA 1
ATOM 7991 C C . ALA A 1 1004 ? -7.886 -38.728 -18.837 1.00 83.81 1004 ALA A C 1
ATOM 7993 O O . ALA A 1 1004 ? -8.892 -38.591 -18.134 1.00 83.81 1004 ALA A O 1
ATOM 7994 N N . ARG A 1 1005 ? -7.835 -38.279 -20.093 1.00 86.06 1005 ARG A N 1
ATOM 7995 C CA . ARG A 1 1005 ? -8.972 -37.671 -20.797 1.00 86.06 1005 ARG A CA 1
ATOM 7996 C C . ARG A 1 1005 ? -9.376 -38.524 -21.988 1.00 86.06 1005 ARG A C 1
ATOM 7998 O O . ARG A 1 1005 ? -8.536 -39.207 -22.571 1.00 86.06 1005 ARG A O 1
ATOM 8005 N N . PHE A 1 1006 ? -10.654 -38.443 -22.339 1.00 85.81 1006 PHE A N 1
ATOM 8006 C CA . PHE A 1 1006 ? -11.285 -39.320 -23.317 1.00 85.81 1006 PHE A CA 1
ATOM 8007 C C . PHE A 1 1006 ? -12.099 -38.520 -24.328 1.00 85.81 1006 PHE A C 1
ATOM 8009 O O . PHE A 1 1006 ? -12.731 -37.516 -23.977 1.00 85.81 1006 PHE A O 1
ATOM 8016 N N . THR A 1 1007 ? -12.113 -39.010 -25.562 1.00 87.19 1007 THR A N 1
ATOM 8017 C CA . THR A 1 1007 ? -13.175 -38.724 -26.537 1.00 87.19 1007 THR A CA 1
ATOM 8018 C C . THR A 1 1007 ? -14.491 -39.392 -26.106 1.00 87.19 1007 THR A C 1
ATOM 8020 O O . THR A 1 1007 ? -14.518 -40.207 -25.173 1.00 87.19 1007 THR A O 1
ATOM 8023 N N . ILE A 1 1008 ? -15.600 -39.080 -26.788 1.00 88.56 1008 ILE A N 1
ATOM 8024 C CA . ILE A 1 1008 ? -16.907 -39.706 -26.512 1.00 88.56 1008 ILE A CA 1
ATOM 8025 C C . ILE A 1 1008 ? -16.818 -41.235 -26.634 1.00 88.56 1008 ILE A C 1
ATOM 8027 O O . ILE A 1 1008 ? -17.266 -41.964 -25.745 1.00 88.56 1008 ILE A O 1
ATOM 8031 N N . ASP A 1 1009 ? -16.216 -41.728 -27.714 1.00 87.38 1009 ASP A N 1
ATOM 8032 C CA . ASP A 1 1009 ? -16.171 -43.161 -28.005 1.00 87.38 1009 ASP A CA 1
ATOM 8033 C C . ASP A 1 1009 ? -15.275 -43.933 -27.033 1.00 87.38 1009 ASP A C 1
ATOM 8035 O O . ASP A 1 1009 ? -15.579 -45.069 -26.662 1.00 87.38 1009 ASP A O 1
ATOM 8039 N N . GLU A 1 1010 ? -14.171 -43.339 -26.583 1.00 88.19 1010 GLU A N 1
ATOM 8040 C CA . GLU A 1 1010 ? -13.293 -43.991 -25.613 1.00 88.19 1010 GLU A CA 1
ATOM 8041 C C . GLU A 1 1010 ? -13.928 -44.051 -24.225 1.00 88.19 1010 GLU A C 1
ATOM 8043 O O . GLU A 1 1010 ? -13.838 -45.085 -23.558 1.00 88.19 1010 GLU A O 1
ATOM 8048 N N . PHE A 1 1011 ? -14.622 -42.987 -23.807 1.00 91.06 1011 PHE A N 1
ATOM 8049 C CA . PHE A 1 1011 ? -15.347 -42.998 -22.540 1.00 91.06 1011 PHE A CA 1
ATOM 8050 C C . PHE A 1 1011 ? -16.518 -43.985 -22.573 1.00 91.06 1011 PHE A C 1
ATOM 8052 O O . PHE A 1 1011 ? -16.733 -44.712 -21.602 1.00 91.06 1011 PHE A O 1
ATOM 8059 N N . ARG A 1 1012 ? -17.226 -44.097 -23.710 1.00 91.19 1012 ARG A N 1
ATOM 8060 C CA . ARG A 1 1012 ? -18.237 -45.143 -23.928 1.00 91.19 1012 ARG A CA 1
ATOM 8061 C C . ARG A 1 1012 ? -17.640 -46.536 -23.725 1.00 91.19 1012 ARG A C 1
ATOM 8063 O O . ARG A 1 1012 ? -18.193 -47.330 -22.968 1.00 91.19 1012 ARG A O 1
ATOM 8070 N N . LYS A 1 1013 ? -16.492 -46.832 -24.346 1.00 90.38 1013 LYS A N 1
ATOM 8071 C CA . LYS A 1 1013 ? -15.805 -48.132 -24.205 1.00 90.38 1013 LYS A CA 1
ATOM 8072 C C . LYS A 1 1013 ? -15.398 -48.423 -22.760 1.00 90.38 1013 LYS A C 1
ATOM 8074 O O . LYS A 1 1013 ? -15.561 -49.557 -22.313 1.00 90.38 1013 LYS A O 1
ATOM 8079 N N . LEU A 1 1014 ? -14.880 -47.425 -22.037 1.00 90.56 1014 LEU A N 1
ATOM 8080 C CA . LEU A 1 1014 ? -14.539 -47.548 -20.616 1.00 90.56 1014 LEU A CA 1
ATOM 8081 C C . LEU A 1 1014 ? -15.782 -47.898 -19.786 1.00 90.56 1014 LEU A C 1
ATOM 8083 O O . LEU A 1 1014 ? -15.761 -48.867 -19.031 1.00 90.56 1014 LEU A O 1
ATOM 8087 N N . ALA A 1 1015 ? -16.868 -47.145 -19.962 1.00 90.94 1015 ALA A N 1
ATOM 8088 C CA . ALA A 1 1015 ? -18.094 -47.317 -19.193 1.00 90.94 1015 ALA A CA 1
ATOM 8089 C C . ALA A 1 1015 ? -18.773 -48.672 -19.449 1.00 90.94 1015 ALA A C 1
ATOM 8091 O O . ALA A 1 1015 ? -19.144 -49.363 -18.500 1.00 90.94 1015 ALA A O 1
ATOM 8092 N N . LEU A 1 1016 ? -18.885 -49.086 -20.718 1.00 89.81 1016 LEU A N 1
ATOM 8093 C CA . LEU A 1 1016 ? -19.439 -50.393 -21.088 1.00 89.81 1016 LEU A CA 1
ATOM 8094 C C . LEU A 1 1016 ? -18.590 -51.541 -20.528 1.00 89.81 1016 LEU A C 1
ATOM 8096 O O . LEU A 1 1016 ? -19.127 -52.481 -19.944 1.00 89.81 1016 LEU A O 1
ATOM 8100 N N . ARG A 1 1017 ? -17.256 -51.433 -20.610 1.00 88.62 1017 ARG A N 1
ATOM 8101 C CA . ARG A 1 1017 ? -16.337 -52.419 -20.021 1.00 88.62 1017 ARG A CA 1
ATOM 8102 C C . ARG A 1 1017 ? -16.479 -52.500 -18.502 1.00 88.62 1017 ARG A C 1
ATOM 8104 O O . ARG A 1 1017 ? -16.560 -53.603 -17.969 1.00 88.62 1017 ARG A O 1
ATOM 8111 N N . ALA A 1 1018 ? -16.522 -51.358 -17.817 1.00 88.56 1018 ALA A N 1
ATOM 8112 C CA . ALA A 1 1018 ? -16.694 -51.292 -16.368 1.00 88.56 1018 ALA A CA 1
ATOM 8113 C C . ALA A 1 1018 ? -18.031 -51.910 -15.919 1.00 88.56 1018 ALA A C 1
ATOM 8115 O O . ALA A 1 1018 ? -18.086 -52.573 -14.884 1.00 88.56 1018 ALA A O 1
ATOM 8116 N N . GLY A 1 1019 ? -19.093 -51.725 -16.712 1.00 86.50 1019 GLY A N 1
ATOM 8117 C CA . GLY A 1 1019 ? -20.409 -52.331 -16.495 1.00 86.50 1019 GLY A CA 1
ATOM 8118 C C . GLY A 1 1019 ? -20.509 -53.809 -16.864 1.00 86.50 1019 GLY A C 1
ATOM 8119 O O . GLY A 1 1019 ? -21.402 -54.495 -16.364 1.00 86.50 1019 GLY A O 1
ATOM 8120 N N . GLY A 1 1020 ? -19.595 -54.310 -17.699 1.00 87.31 1020 GLY A N 1
ATOM 8121 C CA . GLY A 1 1020 ? -19.731 -55.620 -18.332 1.00 87.31 1020 GLY A CA 1
ATOM 8122 C C . GLY A 1 1020 ? -20.932 -55.680 -19.279 1.00 87.31 1020 GLY A C 1
ATOM 8123 O O . GLY A 1 1020 ? -21.575 -56.721 -19.355 1.00 87.31 1020 GLY A O 1
ATOM 8124 N N . TRP A 1 1021 ? -21.251 -54.559 -19.935 1.00 88.19 1021 TRP A N 1
ATOM 8125 C CA . TRP A 1 1021 ? -22.388 -54.408 -20.847 1.00 88.19 1021 TRP A CA 1
ATOM 8126 C C . TRP A 1 1021 ? -21.926 -54.395 -22.301 1.00 88.19 1021 TRP A C 1
ATOM 8128 O O . TRP A 1 1021 ? -20.841 -53.893 -22.608 1.00 88.19 1021 TRP A O 1
ATOM 8138 N N . ASP A 1 1022 ? -22.775 -54.882 -23.201 1.00 81.38 1022 ASP A N 1
ATOM 8139 C CA . ASP A 1 1022 ? -22.648 -54.585 -24.629 1.00 81.38 1022 ASP A CA 1
ATOM 8140 C C . ASP A 1 1022 ? -23.409 -53.298 -25.029 1.00 81.38 1022 ASP A C 1
ATOM 8142 O O . ASP A 1 1022 ? -24.162 -52.716 -24.243 1.00 81.38 1022 ASP A O 1
ATOM 8146 N N . GLU A 1 1023 ? -23.196 -52.823 -26.263 1.00 77.38 1023 GLU A N 1
ATOM 8147 C CA . GLU A 1 1023 ? -23.828 -51.595 -26.787 1.00 77.38 1023 GLU A CA 1
ATOM 8148 C C . GLU A 1 1023 ? -25.362 -51.686 -26.914 1.00 77.38 1023 GLU A C 1
ATOM 8150 O O . GLU A 1 1023 ? -26.023 -50.667 -27.105 1.00 77.38 1023 GLU A O 1
ATOM 8155 N N . THR A 1 1024 ? -25.940 -52.888 -26.821 1.00 77.81 1024 THR A N 1
ATOM 8156 C CA . THR A 1 1024 ? -27.389 -53.122 -26.905 1.00 77.81 1024 THR A CA 1
ATOM 8157 C C . THR A 1 1024 ? -28.060 -53.193 -25.533 1.00 77.81 1024 THR A C 1
ATOM 8159 O O . THR A 1 1024 ? -29.266 -52.961 -25.432 1.00 77.81 1024 THR A O 1
ATOM 8162 N N . GLU A 1 1025 ? -27.295 -53.478 -24.477 1.00 80.50 1025 GLU A N 1
ATOM 8163 C CA . GLU A 1 1025 ? -27.785 -53.633 -23.105 1.00 80.50 1025 GLU A CA 1
ATOM 8164 C C . GLU A 1 1025 ? -27.902 -52.302 -22.350 1.00 80.50 1025 GLU A C 1
ATOM 8166 O O . GLU A 1 1025 ? -28.881 -52.082 -21.634 1.00 80.50 1025 GLU A O 1
ATOM 8171 N N . ALA A 1 1026 ? -26.925 -51.404 -22.502 1.00 85.56 1026 ALA A N 1
ATOM 8172 C CA . ALA A 1 1026 ? -26.910 -50.105 -21.831 1.00 85.56 1026 ALA A CA 1
ATOM 8173 C C . ALA A 1 1026 ? -27.090 -48.962 -22.836 1.00 85.56 1026 ALA A C 1
ATOM 8175 O O . ALA A 1 1026 ? -26.358 -48.852 -23.819 1.00 85.56 1026 ALA A O 1
ATOM 8176 N N . ARG A 1 1027 ? -28.036 -48.053 -22.565 1.00 89.25 1027 ARG A N 1
ATOM 8177 C CA . ARG A 1 1027 ? -28.230 -46.864 -23.407 1.00 89.25 1027 ARG A CA 1
ATOM 8178 C C . ARG A 1 1027 ? -27.281 -45.763 -22.951 1.00 89.25 1027 ARG A C 1
ATOM 8180 O O . ARG A 1 1027 ? -27.540 -45.122 -21.934 1.00 89.25 1027 ARG A O 1
ATOM 8187 N N . TYR A 1 1028 ? -26.207 -45.571 -23.711 1.00 92.38 1028 TYR A N 1
ATOM 8188 C CA . TYR A 1 1028 ? -25.218 -44.514 -23.514 1.00 92.38 1028 TYR A CA 1
ATOM 8189 C C . TYR A 1 1028 ? -25.523 -43.314 -24.417 1.00 92.38 1028 TYR A C 1
ATOM 8191 O O . TYR A 1 1028 ? -25.559 -43.444 -25.641 1.00 92.38 1028 TYR A O 1
ATOM 8199 N N . GLU A 1 1029 ? -25.678 -42.136 -23.823 1.00 93.38 1029 GLU A N 1
ATOM 8200 C CA . GLU A 1 1029 ? -25.786 -40.862 -24.533 1.00 93.38 1029 GLU A CA 1
ATOM 8201 C C . GLU A 1 1029 ? -24.667 -39.938 -24.068 1.00 93.38 1029 GLU A C 1
ATOM 8203 O O . GLU A 1 1029 ? -24.347 -39.883 -22.882 1.00 93.38 1029 GLU A O 1
ATOM 8208 N N . ALA A 1 1030 ? -24.055 -39.207 -24.993 1.00 93.12 1030 ALA A N 1
ATOM 8209 C CA . ALA A 1 1030 ? -23.036 -38.230 -24.649 1.00 93.12 1030 ALA A CA 1
ATOM 8210 C C . ALA A 1 1030 ? -22.937 -37.137 -25.698 1.00 93.12 1030 ALA A C 1
ATOM 8212 O O . ALA A 1 1030 ? -23.281 -37.333 -26.864 1.00 93.12 1030 ALA A O 1
ATOM 8213 N N . GLN A 1 1031 ? -22.413 -36.001 -25.265 1.00 90.50 1031 GLN A N 1
ATOM 8214 C CA . GLN A 1 1031 ? -22.089 -34.879 -26.126 1.00 90.50 1031 GLN A CA 1
ATOM 8215 C C . GLN A 1 1031 ? -20.818 -34.190 -25.643 1.00 90.50 1031 GLN A C 1
ATOM 8217 O O . GLN A 1 1031 ? -20.495 -34.198 -24.450 1.00 90.50 1031 GLN A O 1
ATOM 8222 N N . LEU A 1 1032 ? -20.124 -33.556 -26.582 1.00 85.81 1032 LEU A N 1
ATOM 8223 C CA . LEU A 1 1032 ? -18.997 -32.687 -26.297 1.00 85.81 1032 LEU A CA 1
ATOM 8224 C C . LEU A 1 1032 ? -19.467 -31.238 -26.417 1.00 85.81 1032 LEU A C 1
ATOM 8226 O O . LEU A 1 1032 ? -19.926 -30.808 -27.473 1.00 85.81 1032 LEU A O 1
ATOM 8230 N N . VAL A 1 1033 ? -19.371 -30.489 -25.325 1.00 82.31 1033 VAL A N 1
ATOM 8231 C CA . VAL A 1 1033 ? -19.794 -29.087 -25.274 1.00 82.31 1033 VAL A CA 1
ATOM 8232 C C . VAL A 1 1033 ? -18.556 -28.214 -25.142 1.00 82.31 1033 VAL A C 1
ATOM 8234 O O . VAL A 1 1033 ? -17.679 -28.487 -24.317 1.00 82.31 1033 VAL A O 1
ATOM 8237 N N . LYS A 1 1034 ? -18.467 -27.170 -25.969 1.00 71.12 1034 LYS A N 1
ATOM 8238 C CA . LYS A 1 1034 ? -17.388 -26.187 -25.865 1.00 71.12 1034 LYS A CA 1
ATOM 8239 C C . LYS A 1 1034 ? -17.546 -25.403 -24.561 1.00 71.12 1034 LYS A C 1
ATOM 8241 O O . LYS A 1 1034 ? -18.659 -25.055 -24.175 1.00 71.12 1034 LYS A O 1
ATOM 8246 N N . TYR A 1 1035 ? -16.433 -25.126 -23.893 1.00 65.94 1035 TYR A N 1
ATOM 8247 C CA . TYR A 1 1035 ? -16.364 -24.266 -22.716 1.00 65.94 1035 TYR A CA 1
ATOM 8248 C C . TYR A 1 1035 ? -17.023 -22.910 -23.028 1.00 65.94 1035 TYR A C 1
ATOM 8250 O O . TYR A 1 1035 ? -16.481 -22.120 -23.796 1.00 65.94 1035 TYR A O 1
ATOM 8258 N N . GLY A 1 1036 ? -18.209 -22.668 -22.465 1.00 52.75 1036 GLY A N 1
ATOM 8259 C CA . GLY A 1 1036 ? -18.870 -21.355 -22.445 1.00 52.75 1036 GLY A CA 1
ATOM 8260 C C . GLY A 1 1036 ? -18.672 -20.604 -21.121 1.00 52.75 1036 GLY A C 1
ATOM 8261 O O . GLY A 1 1036 ? -19.097 -19.463 -20.990 1.00 52.75 1036 GLY A O 1
ATOM 8262 N N . GLU A 1 1037 ? -18.035 -21.248 -20.138 1.00 54.50 1037 GLU A N 1
ATOM 8263 C CA . GLU A 1 1037 ? -17.668 -20.680 -18.837 1.00 54.50 1037 GLU A CA 1
ATOM 8264 C C . GLU A 1 1037 ? -16.293 -19.983 -18.975 1.00 54.50 1037 GLU A C 1
ATOM 8266 O O . GLU A 1 1037 ? -15.365 -20.551 -19.551 1.00 54.50 1037 GLU A O 1
ATOM 8271 N N . ILE A 1 1038 ? -16.157 -18.745 -18.488 1.00 46.09 1038 ILE A N 1
ATOM 8272 C CA . ILE A 1 1038 ? -14.994 -17.868 -18.728 1.00 46.09 1038 ILE A CA 1
ATOM 8273 C C . ILE A 1 1038 ? -13.700 -18.514 -18.191 1.00 46.09 1038 ILE A C 1
ATOM 8275 O O . ILE A 1 1038 ? -13.489 -18.621 -16.982 1.00 46.09 1038 ILE A O 1
ATOM 8279 N N . ARG A 1 1039 ? -12.824 -18.950 -19.101 1.00 46.25 1039 ARG A N 1
ATOM 8280 C CA . ARG A 1 1039 ? -11.430 -19.350 -18.850 1.00 46.25 1039 ARG A CA 1
ATOM 8281 C C . ARG A 1 1039 ? -10.572 -18.963 -20.050 1.00 46.25 1039 ARG A C 1
ATOM 8283 O O . ARG A 1 1039 ? -11.036 -19.053 -21.183 1.00 46.25 1039 ARG A O 1
ATOM 8290 N N . ALA A 1 1040 ? -9.311 -18.613 -19.795 1.00 38.12 1040 ALA A N 1
ATOM 8291 C CA . ALA A 1 1040 ? -8.311 -18.346 -20.827 1.00 38.12 1040 ALA A CA 1
ATOM 8292 C C . ALA A 1 1040 ? -8.210 -19.513 -21.829 1.00 38.12 1040 ALA A C 1
ATOM 8294 O O . ALA A 1 1040 ? -8.028 -20.671 -21.429 1.00 38.12 1040 ALA A O 1
ATOM 8295 N N . GLU A 1 1041 ? -8.325 -19.204 -23.122 1.00 37.88 1041 GLU A N 1
ATOM 8296 C CA . GLU A 1 1041 ? -8.295 -20.162 -24.228 1.00 37.88 1041 GLU A CA 1
ATOM 8297 C C . GLU A 1 1041 ? -7.003 -21.000 -24.207 1.00 37.88 1041 GLU A C 1
ATOM 8299 O O . GLU A 1 1041 ? -5.929 -20.541 -24.574 1.00 37.88 1041 GLU A O 1
ATOM 8304 N N . HIS A 1 1042 ? -7.101 -22.263 -23.786 1.00 45.59 1042 HIS A N 1
ATOM 8305 C CA . HIS A 1 1042 ? -6.052 -23.267 -23.976 1.00 45.59 1042 HIS A CA 1
ATOM 8306 C C . HIS A 1 1042 ? -6.632 -24.403 -24.823 1.00 45.59 1042 HIS A C 1
ATOM 8308 O O . HIS A 1 1042 ? -7.615 -25.032 -24.417 1.00 45.59 1042 HIS A O 1
ATOM 8314 N N . GLN A 1 1043 ? -6.017 -24.694 -25.976 1.00 44.94 1043 GLN A N 1
ATOM 8315 C CA . GLN A 1 1043 ? -6.554 -25.586 -27.022 1.00 44.94 1043 GLN A CA 1
ATOM 8316 C C . GLN A 1 1043 ? -6.996 -26.985 -26.535 1.00 44.94 1043 GLN A C 1
ATOM 8318 O O . GLN A 1 1043 ? -7.899 -27.572 -27.119 1.00 44.94 1043 GLN A O 1
ATOM 8323 N N . TYR A 1 1044 ? -6.433 -27.506 -25.440 1.00 50.41 1044 TYR A N 1
ATOM 8324 C CA . TYR A 1 1044 ? -6.706 -28.855 -24.920 1.00 50.41 1044 TYR A CA 1
ATOM 8325 C C . TYR A 1 1044 ? -7.644 -28.911 -23.691 1.00 50.41 1044 TYR A C 1
ATOM 8327 O O . TYR A 1 1044 ? -7.904 -29.997 -23.170 1.00 50.41 1044 TYR A O 1
ATOM 8335 N N . LYS A 1 1045 ? -8.116 -27.765 -23.169 1.00 54.16 1045 LYS A N 1
ATOM 8336 C CA . LYS A 1 1045 ? -9.043 -27.684 -22.010 1.00 54.16 1045 LYS A CA 1
ATOM 8337 C C . LYS A 1 1045 ? -10.442 -27.188 -22.383 1.00 54.16 1045 LYS A C 1
ATOM 8339 O O . LYS A 1 1045 ? -11.278 -27.039 -21.501 1.00 54.16 1045 LYS A O 1
ATOM 8344 N N . ALA A 1 1046 ? -10.695 -26.925 -23.661 1.00 62.53 1046 ALA A N 1
ATOM 8345 C CA . ALA A 1 1046 ? -11.890 -26.222 -24.117 1.00 62.53 1046 ALA A CA 1
ATOM 8346 C C . ALA A 1 1046 ? -13.154 -27.096 -24.225 1.00 62.53 1046 ALA A C 1
ATOM 8348 O O . ALA A 1 1046 ? -14.188 -26.590 -24.653 1.00 62.53 1046 ALA A O 1
ATOM 8349 N N . TRP A 1 1047 ? -13.107 -28.376 -23.843 1.00 78.00 1047 TRP A N 1
ATOM 8350 C CA . TRP A 1 1047 ? -14.205 -29.316 -24.071 1.00 78.00 1047 TRP A CA 1
ATOM 8351 C C . TRP A 1 1047 ? -14.665 -30.015 -22.794 1.00 78.00 1047 TRP A C 1
ATOM 8353 O O . TRP A 1 1047 ? -13.867 -30.548 -22.018 1.00 78.00 1047 TRP A O 1
ATOM 8363 N N . VAL A 1 1048 ? -15.980 -30.031 -22.601 1.00 86.25 1048 VAL A N 1
ATOM 8364 C CA . VAL A 1 1048 ? -16.665 -30.745 -21.527 1.00 86.25 1048 VAL A CA 1
ATOM 8365 C C . VAL A 1 1048 ? -17.398 -31.926 -22.145 1.00 86.25 1048 VAL A C 1
ATOM 8367 O O . VAL A 1 1048 ? -18.311 -31.744 -22.948 1.00 86.25 1048 VAL A O 1
ATOM 8370 N N . LEU A 1 1049 ? -17.010 -33.133 -21.749 1.00 90.31 1049 LEU A N 1
ATOM 8371 C CA . LEU A 1 1049 ? -17.737 -34.355 -22.054 1.00 90.31 1049 LEU A CA 1
ATOM 8372 C C . LEU A 1 1049 ? -18.882 -34.497 -21.052 1.00 90.31 1049 LEU A C 1
ATOM 8374 O O . LEU A 1 1049 ? -18.636 -34.665 -19.858 1.00 90.31 1049 LEU A O 1
ATOM 8378 N N . GLN A 1 1050 ? -20.115 -34.418 -21.539 1.00 93.50 1050 GLN A N 1
ATOM 8379 C CA . GLN A 1 1050 ? -21.326 -34.739 -20.786 1.00 93.50 1050 GLN A CA 1
ATOM 8380 C C . GLN A 1 1050 ? -21.812 -36.126 -21.204 1.00 93.50 1050 GLN A C 1
ATOM 8382 O O . GLN A 1 1050 ? -21.777 -36.442 -22.393 1.00 93.50 1050 GLN A O 1
ATOM 8387 N N . TRP A 1 1051 ? -22.272 -36.941 -20.258 1.00 94.75 1051 TRP A N 1
ATOM 8388 C CA . TRP A 1 1051 ? -22.683 -38.319 -20.528 1.00 94.75 1051 TRP A CA 1
ATOM 8389 C C . TRP A 1 1051 ? -23.796 -38.787 -19.588 1.00 94.75 1051 TRP A C 1
ATOM 8391 O O . TRP A 1 1051 ? -23.897 -38.368 -18.436 1.00 94.75 1051 TRP A O 1
ATOM 8401 N N . SER A 1 1052 ? -24.617 -39.707 -20.081 1.00 95.56 1052 SER A N 1
ATOM 8402 C CA . SER A 1 1052 ? -25.635 -40.417 -19.315 1.00 95.56 1052 SER A CA 1
ATOM 8403 C C . SER A 1 1052 ? -25.712 -41.877 -19.760 1.00 95.56 1052 SER A C 1
ATOM 8405 O O . SER A 1 1052 ? -25.475 -42.214 -20.922 1.00 95.56 1052 SER A O 1
ATOM 8407 N N . ILE A 1 1053 ? -26.005 -42.764 -18.813 1.00 94.62 1053 ILE A N 1
ATOM 8408 C CA . ILE A 1 1053 ? -26.102 -44.203 -19.030 1.00 94.62 1053 ILE A CA 1
ATOM 8409 C C . ILE A 1 1053 ? -27.319 -44.742 -18.298 1.00 94.62 1053 ILE A C 1
ATOM 8411 O O . ILE A 1 1053 ? -27.358 -44.772 -17.064 1.00 94.62 1053 ILE A O 1
ATOM 8415 N N . LYS A 1 1054 ? -28.296 -45.227 -19.067 1.00 93.00 1054 LYS A N 1
ATOM 8416 C CA . LYS A 1 1054 ? -29.405 -46.008 -18.517 1.00 93.00 1054 LYS A CA 1
ATOM 8417 C C . LYS A 1 1054 ? -28.929 -47.441 -18.303 1.00 93.00 1054 LYS A C 1
ATOM 8419 O O . LYS A 1 1054 ? -28.605 -48.138 -19.265 1.00 93.00 1054 LYS A O 1
ATOM 8424 N N . VAL A 1 1055 ? -28.889 -47.863 -17.044 1.00 92.25 1055 VAL A N 1
ATOM 8425 C CA . VAL A 1 1055 ? -28.425 -49.195 -16.641 1.00 92.25 1055 VAL A CA 1
ATOM 8426 C C . VAL A 1 1055 ? -29.505 -50.238 -16.947 1.00 92.25 1055 VAL A C 1
ATOM 8428 O O . VAL A 1 1055 ? -30.675 -49.988 -16.641 1.00 92.25 1055 VAL A O 1
ATOM 8431 N N . PRO A 1 1056 ? -29.163 -51.406 -17.521 1.00 88.19 1056 PRO A N 1
ATOM 8432 C CA . PRO A 1 1056 ? -30.135 -52.459 -17.807 1.00 88.19 1056 PRO A CA 1
ATOM 8433 C C . PRO A 1 1056 ? -30.844 -52.968 -16.542 1.00 88.19 1056 PRO A C 1
ATOM 8435 O O . PRO A 1 1056 ? -30.284 -52.988 -15.444 1.00 88.19 1056 PRO A O 1
ATOM 8438 N N . VAL A 1 1057 ? -32.098 -53.403 -16.700 1.00 82.75 1057 VAL A N 1
ATOM 8439 C CA . VAL A 1 1057 ? -32.916 -53.973 -15.609 1.00 82.75 1057 VAL A CA 1
ATOM 8440 C C . VAL A 1 1057 ? -32.464 -55.399 -15.258 1.00 82.75 1057 VAL A C 1
ATOM 8442 O O . VAL A 1 1057 ? -32.550 -55.811 -14.102 1.00 82.75 1057 VAL A O 1
ATOM 8445 N N . GLU A 1 1058 ? -31.918 -56.139 -16.226 1.00 65.69 1058 GLU A N 1
ATOM 8446 C CA . GLU A 1 1058 ? -31.396 -57.494 -16.041 1.00 65.69 1058 GLU A CA 1
ATOM 8447 C C . GLU A 1 1058 ? -29.871 -57.518 -16.207 1.00 65.69 1058 GLU A C 1
ATOM 8449 O O . GLU A 1 1058 ? -29.346 -57.255 -17.286 1.00 65.69 1058 GLU A O 1
ATOM 8454 N N . LYS A 1 1059 ? -29.135 -57.896 -15.152 1.00 48.72 1059 LYS A N 1
ATOM 8455 C CA . LYS A 1 1059 ? -27.740 -58.337 -15.296 1.00 48.72 1059 LYS A CA 1
ATOM 8456 C C . LYS A 1 1059 ? -27.756 -59.722 -15.940 1.00 48.72 1059 LYS A C 1
ATOM 8458 O O . LYS A 1 1059 ? -27.938 -60.715 -15.229 1.00 48.72 1059 LYS A O 1
ATOM 8463 N N . LYS A 1 1060 ? -27.512 -59.839 -17.248 1.00 43.88 1060 LYS A N 1
ATOM 8464 C CA . LYS A 1 1060 ? -27.021 -61.119 -17.773 1.00 43.88 1060 LYS A CA 1
ATOM 8465 C C . LYS A 1 1060 ? -25.686 -61.400 -17.087 1.00 43.88 1060 LYS A C 1
ATOM 8467 O O . LYS A 1 1060 ? -24.724 -60.654 -17.222 1.00 43.88 1060 LYS A O 1
ATOM 8472 N N . ARG A 1 1061 ? -25.653 -62.451 -16.263 1.00 39.81 1061 ARG A N 1
ATOM 8473 C CA . ARG A 1 1061 ? -24.428 -62.939 -15.622 1.00 39.81 1061 ARG A CA 1
ATOM 8474 C C . ARG A 1 1061 ? -23.396 -63.245 -16.707 1.00 39.81 1061 ARG A C 1
ATOM 8476 O O . ARG A 1 1061 ? -23.518 -64.270 -17.370 1.00 39.81 1061 ARG A O 1
ATOM 8483 N N . VAL A 1 1062 ? -22.345 -62.440 -16.803 1.00 37.84 1062 VAL A N 1
ATOM 8484 C CA . VAL A 1 1062 ? -21.059 -62.934 -17.296 1.00 37.84 1062 VAL A CA 1
ATOM 8485 C C . VAL A 1 1062 ? -20.265 -63.365 -16.071 1.00 37.84 1062 VAL A C 1
ATOM 8487 O O . VAL A 1 1062 ? -19.698 -62.567 -15.329 1.00 37.84 1062 VAL A O 1
ATOM 8490 N N . SER A 1 1063 ? -20.342 -64.662 -15.792 1.00 39.75 1063 SER A N 1
ATOM 8491 C CA . SER A 1 1063 ? -19.398 -65.369 -14.937 1.00 39.75 1063 SER A CA 1
ATOM 8492 C C . SER A 1 1063 ? -17.986 -65.267 -15.517 1.00 39.75 1063 SER A C 1
ATOM 8494 O O . SER A 1 1063 ? -17.829 -65.387 -16.726 1.00 39.75 1063 SER A O 1
ATOM 8496 N N . GLU A 1 1064 ? -16.999 -65.171 -14.622 1.00 43.28 1064 GLU A N 1
ATOM 8497 C CA . GLU A 1 1064 ? -15.540 -65.200 -14.842 1.00 43.28 1064 GLU A CA 1
ATOM 8498 C C . GLU A 1 1064 ? -14.826 -63.839 -14.925 1.00 43.28 1064 GLU A C 1
ATOM 8500 O O . GLU A 1 1064 ? -14.504 -63.330 -15.991 1.00 43.28 1064 GLU A O 1
ATOM 8505 N N . LEU A 1 1065 ? -14.417 -63.327 -13.760 1.00 32.81 1065 LEU A N 1
ATOM 8506 C CA . LEU A 1 1065 ? -13.141 -62.619 -13.632 1.00 32.81 1065 LEU A CA 1
ATOM 8507 C C . LEU A 1 1065 ? -12.276 -63.418 -12.657 1.00 32.81 1065 LEU A C 1
ATOM 8509 O O . LEU A 1 1065 ? -12.493 -63.425 -11.445 1.00 32.81 1065 LEU A O 1
ATOM 8513 N N . ARG A 1 1066 ? -11.350 -64.185 -13.240 1.00 33.00 1066 ARG A N 1
ATOM 8514 C CA . ARG A 1 1066 ? -10.296 -64.917 -12.540 1.00 33.00 1066 ARG A CA 1
ATOM 8515 C C . ARG A 1 1066 ? -9.415 -63.921 -11.785 1.00 33.00 1066 ARG A C 1
ATOM 8517 O O . ARG A 1 1066 ? -9.041 -62.886 -12.330 1.00 33.00 1066 ARG A O 1
ATOM 8524 N N . PHE A 1 1067 ? -9.056 -64.278 -10.556 1.00 32.06 1067 PHE A N 1
ATOM 8525 C CA . PHE A 1 1067 ? -7.965 -63.661 -9.810 1.00 32.06 1067 PHE A CA 1
ATOM 8526 C C . PHE A 1 1067 ? -6.693 -63.671 -10.671 1.00 32.06 1067 PHE A C 1
ATOM 8528 O O . PHE A 1 1067 ? -6.151 -64.743 -10.945 1.00 32.06 1067 PHE A O 1
ATOM 8535 N N . PHE A 1 1068 ? -6.210 -62.501 -11.091 1.00 30.86 1068 PHE A N 1
ATOM 8536 C CA . PHE A 1 1068 ? -4.854 -62.366 -11.612 1.00 30.86 1068 PHE A CA 1
ATOM 8537 C C . PHE A 1 1068 ? -3.918 -62.052 -10.445 1.00 30.86 1068 PHE A C 1
ATOM 8539 O O . PHE A 1 1068 ? -4.048 -61.044 -9.757 1.00 30.86 1068 PHE A O 1
ATOM 8546 N N . ARG A 1 1069 ? -3.017 -63.003 -10.201 1.00 28.55 1069 ARG A N 1
ATOM 8547 C CA . ARG A 1 1069 ? -1.906 -62.945 -9.255 1.00 28.55 1069 ARG A CA 1
ATOM 8548 C C . ARG A 1 1069 ? -0.813 -62.086 -9.895 1.00 28.55 1069 ARG A C 1
ATOM 8550 O O . ARG A 1 1069 ? -0.390 -62.404 -11.003 1.00 28.55 1069 ARG A O 1
ATOM 8557 N N . VAL A 1 1070 ? -0.384 -61.021 -9.222 1.00 27.53 1070 VAL A N 1
ATOM 8558 C CA . VAL A 1 1070 ? 0.818 -60.267 -9.605 1.00 27.53 1070 VAL A CA 1
ATOM 8559 C C . VAL A 1 1070 ? 2.012 -61.211 -9.456 1.00 27.53 1070 VAL A C 1
ATOM 8561 O O . VAL A 1 1070 ? 2.234 -61.759 -8.375 1.00 27.53 1070 VAL A O 1
ATOM 8564 N N . VAL A 1 1071 ? 2.713 -61.459 -10.558 1.00 30.52 1071 VAL A N 1
ATOM 8565 C CA . VAL A 1 1071 ? 4.054 -62.044 -10.566 1.00 30.52 1071 VAL A CA 1
ATOM 8566 C C . VAL A 1 1071 ? 4.994 -60.864 -10.769 1.00 30.52 1071 VAL A C 1
ATOM 8568 O O . VAL A 1 1071 ? 4.864 -60.150 -11.761 1.00 30.52 1071 VAL A O 1
ATOM 8571 N N . GLU A 1 1072 ? 5.856 -60.620 -9.785 1.00 36.81 1072 GLU A N 1
ATOM 8572 C CA . GLU A 1 1072 ? 7.047 -59.790 -9.955 1.00 36.81 1072 GLU A CA 1
ATOM 8573 C C . GLU A 1 1072 ? 7.963 -60.487 -10.962 1.00 36.81 1072 GLU A C 1
ATOM 8575 O O . GLU A 1 1072 ? 8.296 -61.656 -10.768 1.00 36.81 1072 GLU A O 1
ATOM 8580 N N . GLU A 1 1073 ? 8.374 -59.787 -12.014 1.00 29.03 1073 GLU A N 1
ATOM 8581 C CA . GLU A 1 1073 ? 9.582 -60.141 -12.754 1.00 29.03 1073 GLU A CA 1
ATOM 8582 C C . GLU A 1 1073 ? 10.277 -58.858 -13.224 1.00 29.03 1073 GLU A C 1
ATOM 8584 O O . GLU A 1 1073 ? 9.644 -57.939 -13.749 1.00 29.03 1073 GLU A O 1
ATOM 8589 N N . GLU A 1 1074 ? 11.568 -58.814 -12.906 1.00 31.17 1074 GLU A N 1
ATOM 8590 C CA . GLU A 1 1074 ? 12.569 -57.804 -13.230 1.00 31.17 1074 GLU A CA 1
ATOM 8591 C C . GLU A 1 1074 ? 12.787 -57.704 -14.749 1.00 31.17 1074 GLU A C 1
ATOM 8593 O O . GLU A 1 1074 ? 12.956 -58.728 -15.410 1.00 31.17 1074 GLU A O 1
ATOM 8598 N N . ASP A 1 1075 ? 12.776 -56.479 -15.284 1.00 29.34 1075 ASP A N 1
ATOM 8599 C CA . ASP A 1 1075 ? 13.875 -55.850 -16.050 1.00 29.34 1075 ASP A CA 1
ATOM 8600 C C . ASP A 1 1075 ? 13.505 -54.409 -16.455 1.00 29.34 1075 ASP A C 1
ATOM 8602 O O . ASP A 1 1075 ? 12.459 -54.208 -17.123 1.00 29.34 1075 ASP A O 1
#

Foldseek 3Di:
DDADAQALPDAPDDADPVLCVVLQFLYKYKWWPSRLDDPPDDDDLATAMEMETEHADPVSVLCCVPPVVVSVCVRQQAPAWDDDPNVVSVVVPDDDDDPQAAWEWTWHAHPSNHIYIYIYGHPVSLVVCLVVLAQDWGFYKALDDDFWDWFAFQPQGIEIEGEFWDDQAPRITGDTPCCRGGRLVDQDGHPQEGVLLRLLQDPSCCVVVVSSSVSVVVSNLSSCVVRHPDPFQPVSQVSHYSSLSDDPVSVQVSCCVRGVDGDPDDPPPPNPPPPDDDDDDDDDDDDDDDDDPFLWDQAPDPHRTYTYDFDDPSSPDQRDDHDPPPPDPVDAAAADDKDWAFPDPDFDCDLQDNFWTKTWTWMWDQDPVGIDDTAIWIKTAHDQLVLCSVCVVVCPVQAPPLQAWAFHHAHPPRRITITGDDPFGQLLVVVLCCLPVNDPDDPVLQLVQLLLVLSVVLVSQQSQCSVFKDQFDDLVCQVVQPLCVLALVCLVVVNLVCVQQNQANCVLLVHDDQDPPCTPVLQQQAWEAEQNRTDGGNVVLSVLLNVQSVSNDPVHQSGAIKTWDQSQQASSQKTWHDDSPDDRIRIHGHDSSRTDIGQLLLSCLNNLCCQQLVLLLCQVSQAVAQCDDDPSRRSQKHKDWDDHSRYIYIYMDGEDHPSSLSSNCSCVRSHVVVVLVVSCVVPVVSSLSSLLNNLSSNLSSLQRVDRCSHHVRSNSSSNSLSSCSNPPVQVSNCRHNVDNQDFDRDPPPDPCPPPDPPPPPPPPPDDDDDDDPDDDPPPDVVVVVVLRNPPPPCDVLNLVLLVQLVLLLCPAAPDHPDDSVVLSVLLVVLLNLVVVQPNDPCSSSSVLSHQCLVVFPCNVVVLVVCVVPLQAAEEEEQCQLVNNLSVSVSSPRDQLRYEYEHQGPVSPVSSCSSSNHDPVPGNHHYDHADLLPPCRCVVVVVQFQPGLEYEYEAPLFQAALVSSLSSLLSSNRRHHAQGKYWYKHFAFDPPPDDDWDDDVNTYTHYDLVVVVVSNCVSLVHDPVQKDKDKDWDFDPRDDDDDPRRGIMITMMIRHHNDPPDPDDDDDDDDDDDDD

Secondary structure (DSSP, 8-state):
-----PPSS--SS---HHHHHHTT-SEEEEESTTTTS-TTSPPPTT--EEEEEEESSHHHHHHHHHH-HHHHHHHHT-SEEPP--GGGGGGGGSS-S----SEEEEEEE-TTS-EEEEEEEEHHHHHHHTT-TTT--EEEEESS---EEEEEETTTEEEEEE---EEEETTEEEEEEGGG---TTS---B--SHHHHHHHH-HHHHHHSHHHHHHHHHHHHHHHHHH---SSGGGGGGGSTTGGG--HHHHHHHHHHHHSS--SS--GGGGS---S--PPPP----------SSEEE--SSS-SEEEEPPPPGGG---PPPPP------SS-SB-SSEEEEES-SS-EE-TT-SSSEEEEEEEEEEETTEEPPPEEEEEEESTTHHHHHHHHHHHHHHS-GGGB--EEEEETTTTEEEEEP---EEHHHHHHHHHHH--SS-HHHHHHHHHHHHHHHHHHHHHHHHHH-BSS--GGGGGG-GGGGGTHHHHGGGHHHHHHH-S-HHHHHTPPPSSTT--HHHHHHS-EEETTEEE--HHHHHHHHHHHT-TT-TTTGGGS-BEEE-SS-SGGGEEE---TTTSPPPEEE---TT-EEE-HHHHHHHHHHHHTSHHHHTHHHH-S-SSS--TT-TT-EEEEEEEETTEEEEEEEE---HHHHHHHHHHIIIIIHHHHHHHHHH-HHHHHHHHHHHHHHHHHHHHHSS--TT-HHHHHHHHHHHHHHHH-HHHHHHHHH----S------SSSHHHH------PPPS-----PPP---TT--HHHHHHHHH------HHHHHHHHHHHHHHHHH-SSTT--HHHHHHHHHHHHHHHHHH---HHHHTTGGGS--GGGSTTHHHHHHHHHH-TT--EEEET-TT-HHHHHHHHTT--GGGEEEEES-THHHHHHHHHTT--TTT---EEEE--TT-TTHHHHTGGGTT-EEEEEEES-GGGS-HHHHHHHHHHHHHHEEEEEEEEEEEE---GGG-SS-B--TTS--B--HHHHHHHHHHHHT--TTTSEEEEEEEE--S-----TTT-EEEEEEEE--SS----------PPPP---

Radius of gyration: 35.63 Å; chains: 1; bounding box: 87×102×87 Å

Organism: NCBI:txid656916